Protein 2XHE (pdb70)

Radius of gyration: 30.86 Å; Cα contacts (8 Å, |Δi|>4): 1161; chains: 2; bounding box: 66×80×87 Å

B-factor: mean 104.49, std 41.57, range [26.86, 265.93]

CATH classification: 3.40.50.2060 (+3 more: 3.40.50.1910, 3.90.830.10, 1.25.40.60)

Organism: Monosiga brevicollis (NCBI:txid81824)

InterPro domains:
  IPR001619 Sec1-like protein [PF00995] (25-609)
  IPR001619 Sec1-like protein [PIRSF005715] (5-618)
  IPR001619 Sec1-like protein [PTHR11679] (14-610)
  IPR027482 Sec1-like, domain 2 [G3DSA:3.40.50.1910] (133-609)
  IPR036045 Sec1-like superfamily [SSF56815] (3-615)
  IPR043127 Sec1-like, domain 3a [G3DSA:3.90.830.10] (238-358)
  IPR043154 Sec1-like, domain 1 [G3DSA:3.40.50.2060] (1-127)

Sequence (786 aa):
HMSLKSAVKTVLTNSLRSVADGGDWKVLVVDKPALRMISECARMSEILDLGVTVVEDVSKQRKVLPQFHGVYFIEPTEENLDYVIRDFADRTPTYEAAHLFFLSPVPDALMAKLASAKAVKYVKTLKEINTLFIPKEHRVFTLNEPHGLVQYYGSRSSSYNIDHLVRRLSTLCTTMNVAPIVRYSSTSTPGTERMAMQLQKEIDMSVSQGLINAREGKLKSQFLILDRAVDLKSPLVHELTYQAAAYDLLNIENDIYSYSTVDAGGREQQRQVVLGEDDDIWLQMRHLHISEVFRKVKSSFDEFCVSARRLQGLRDSQQGEGGAGALKQMLKDLPQHREQMQKYSLHLDMSNAINMAFSSTIDSCTKAEQNIVTEEEQDGNKVRDFIGEVASVVVDRRVSTEDKLRCLMLCVLAKNGTSSHELNNLLDNANIATPSRSAIYNLEMLGATVVADRRGRKPKTMKRIERDMPYVLSRWTPIVKDLMEYIATGQLDLESYPAVRDGPSVVQPKESAKPKLFVFINGTVSYNEIRCAYEVSQSSGYEVYIGAHNIATPAEFVELVSLLDKDRLSRLRQMAAENQPEPFMADFFNRVKRIRDNIEDIEQAIEQVAQLHTESLVAVSKEDRDRLNEKLQDTMARISALGNKIRADLKQIEKENKRAQQEGTFEDGTVSTDLRIRQSQHSSLSRKFVKVMTRYNDVQAENKRRYGENVARQCRVVEPSLSDDAIQKVIEHGNEIRDRHKDIQQLERSLLELHEMFTDMSTLVASQGEMIDRIEFSVEQSHNYV

Nearest PDB structures (foldseek):
  2xhe-assembly1_A  TM=1.002E+00  e=0.000E+00  Monosiga brevicollis
  4jeh-assembly1_A  TM=9.143E-01  e=6.757E-56  Rattus norvegicus
  7udb-assembly1_A  TM=9.184E-01  e=8.340E-53  Rattus norvegicus
  6xmd-assembly1_A  TM=7.981E-01  e=2.002E-31  Thermochaetoides thermophila
  6xjl-assembly1_A  TM=8.203E-01  e=1.820E-29  Thermochaetoides thermophila

Foldseek 3Di:
DQFPLVLLVVLVLVLLVVDDDDQAAAEEEEEPLRCQQPVQNDDVVRVVVSRHDYYHYLPPDDQAEAVHEYEYEEALDPVNLVSQLVQQQDDDHRYVAYAEEHQADHDPVSVVVNVVGPNVVRYDHYYYSLARWHRNARFEIANQQLLLLQLCLFPVNVPNCLPVVLSNVLSVCLSVQFQAWEKEFPPDDPVQVVSSLVNNVSNVVCVVVVSHDDDAPLAGFYEYEAACLLFPQQQQAQDFQQQQLLVFLHDQDPQWDWDWADALHDGRPIDIDGQHDVQVLCPVRRGHGLVVLLVVLVVVLVVCLQVVCVVPPDHPPDADPHVSVSLNCCCVVPVVCVPVSVSSVVSNVSSVSSVVSCDVLVVLLLQLSVCLQVQAALVRHGHDPNLVSLVVNLQPPPHDLLSSLSSVQSSLQSVQADAPVRNVVSCVSSVRDPLLCLLRVLVVSSVRRRHRVVPGDPDDDDDQPDDDDDDRSHPDATSVLVVLVCQLQLNDDCSRMNTSDPRCSSDHDCNVDFHEYEYEYENEDHVRSVSSQVVSCVPGTHRYHYYYNRYDHSVSSSVSSSNSHD/DVVVVVVVVVVVVPDDDACVVLVVLLVLLVVLLVVLLVLLVVLLCLLVVCQCPPFPPCNVVSVVVNVVSLVSNVVSLVSSVVSLVVLVVVLVVCAVVQDPPPLAGEPSSLVSQLSSVVSLVSSLVSVVSNLCSLVVSLVCLCVVPLLVVCPPPPDDDCCSVVPSVVVCVSSVVSSVVNVVSVVSNVVSVVVVVCSVCVCVVHPPPSVPPVVSVVRHDDDD

Secondary structure (P-SEA, 3-state):
cccaaaaaaaaaaaaaaaccccccbbbbbbcaaaaaaaaacccaaaaaaacccccccccccccccccbbbbbbccccaaaaaaaaaacccccccccbbbbbbcccccaaaaaaaaaccccccccbbbbcccccccccccbbbcccccccccccccccccccaaaaaaaaaaaaaaabbbbbbbbbccccaaaaaaaaaaaaaaaaaaaacccccccccbbbbbbbbcccccccccccccccaaaaaaacccccccbbbbbbcccccccbbbbbbbccccccccccccccaaaaacaaaaaaaaaaaaaaaaccccccccccaaaaaaaaaaaacccaaaaaaaaaaaaaaaaaaaaaccaaaaaaaaaaaaaaaccccccccccccccccccccccccccaaaaaaaaaaaaaaaccccaaaaaaaaaaaccccccccccccccccccccccccccccccccccccccccccccccccaaaaaaaaaaccccccccbbbcccccccccccccbbbbbbbbbcccccaaaaaaaaaaaaccccbbbbcccccccaaaaaaaaaaccc/caaaaaaaaaacccccccaaaaaaaaaaaaaaaaaaaaaaaaaaaaaaaacccccccaaaaaaaaaaaaaaaaaaaaaaaaaaaaaaaaaaaacccccccccccccaaaaaaaaaaaaaaaaaaaaaaaaaaaaaaaaaaaccccccccccccccccaaaaacccccccaaaaaaaaaaaaaaaaaaaaaaaaaaaacccccccccccaaaaaaaccccc

Solvent-accessible surface area: 36851 Å² total

Structure (mmCIF, N/CA/C/O backbone):
data_2XHE
#
_entry.id   2XHE
#
_cell.length_a   146.200
_cell.length_b   146.200
_cell.length_c   214.861
_cell.angle_alpha   90.00
_cell.angle_beta   90.00
_cell.angle_gamma   120.00
#
_symmetry.space_group_name_H-M   'P 65 2 2'
#
loop_
_entity.id
_entity.type
_entity.pdbx_description
1 polymer UNC18
2 polymer SYNTAXIN1
3 water water
#
loop_
_atom_site.group_PDB
_atom_site.id
_atom_site.type_symbol
_atom_site.label_atom_id
_atom_site.label_alt_id
_atom_site.label_comp_id
_atom_site.label_asym_id
_atom_site.label_entity_id
_atom_site.label_seq_id
_atom_site.pdbx_PDB_ins_code
_atom_site.Cartn_x
_atom_site.Cartn_y
_atom_site.Cartn_z
_atom_site.occupancy
_atom_site.B_iso_or_equiv
_atom_site.auth_seq_id
_atom_site.auth_comp_id
_atom_site.auth_asym_id
_atom_site.auth_atom_id
_atom_site.pdbx_PDB_model_num
ATOM 1 N N . HIS A 1 1 ? -16.300 -47.169 4.756 1.00 117.90 0 HIS A N 1
ATOM 2 C CA . HIS A 1 1 ? -15.918 -48.056 5.850 1.00 125.00 0 HIS A CA 1
ATOM 3 C C . HIS A 1 1 ? -15.663 -47.320 7.163 1.00 126.48 0 HIS A C 1
ATOM 4 O O . HIS A 1 1 ? -15.469 -47.960 8.206 1.00 135.51 0 HIS A O 1
ATOM 11 N N . MET A 1 2 ? -15.648 -45.987 7.111 1.00 108.83 1 MET A N 1
ATOM 12 C CA . MET A 1 2 ? -15.275 -45.157 8.269 1.00 105.53 1 MET A CA 1
ATOM 13 C C . MET A 1 2 ? -13.754 -45.078 8.543 1.00 85.70 1 MET A C 1
ATOM 14 O O . MET A 1 2 ? -13.163 -44.023 8.392 1.00 82.98 1 MET A O 1
ATOM 19 N N . SER A 1 3 ? -13.135 -46.184 8.951 1.00 78.26 2 SER A N 1
ATOM 20 C CA . SER A 1 3 ? -11.694 -46.221 9.180 1.00 78.03 2 SER A CA 1
ATOM 21 C C . SER A 1 3 ? -10.945 -47.019 8.116 1.00 84.88 2 SER A C 1
ATOM 22 O O . SER A 1 3 ? -11.369 -48.120 7.732 1.00 82.94 2 SER A O 1
ATOM 25 N N . LEU A 1 4 ? -9.825 -46.455 7.663 1.00 78.71 3 LEU A N 1
ATOM 26 C CA . LEU A 1 4 ? -8.994 -47.046 6.624 1.00 75.28 3 LEU A CA 1
ATOM 27 C C . LEU A 1 4 ? -8.347 -48.307 7.146 1.00 78.04 3 LEU A C 1
ATOM 28 O O . LEU A 1 4 ? -8.060 -49.223 6.384 1.00 84.43 3 LEU A O 1
ATOM 33 N N . LYS A 1 5 ? -8.112 -48.352 8.451 1.00 79.18 4 LYS A N 1
ATOM 34 C CA . LYS A 1 5 ? -7.608 -49.572 9.067 1.00 73.06 4 LYS A CA 1
ATOM 35 C C . LYS A 1 5 ? -8.684 -50.666 9.050 1.00 79.23 4 LYS A C 1
ATOM 36 O O . LYS A 1 5 ? -8.386 -51.823 8.760 1.00 84.56 4 LYS A O 1
ATOM 42 N N . SER A 1 6 ? -9.931 -50.297 9.340 1.00 77.56 5 SER A N 1
ATOM 43 C CA . SER A 1 6 ? -11.047 -51.240 9.237 1.00 79.77 5 SER A CA 1
ATOM 44 C C . SER A 1 6 ? -11.163 -51.723 7.801 1.00 87.33 5 SER A C 1
ATOM 45 O O . SER A 1 6 ? -11.317 -52.916 7.544 1.00 91.50 5 SER A O 1
ATOM 48 N N . ALA A 1 7 ? -11.084 -50.781 6.868 1.00 82.57 6 ALA A N 1
ATOM 49 C CA . ALA A 1 7 ? -11.251 -51.097 5.463 1.00 82.56 6 ALA A CA 1
ATOM 50 C C . ALA A 1 7 ? -10.197 -52.094 4.992 1.00 88.60 6 ALA A C 1
ATOM 51 O O . ALA A 1 7 ? -10.522 -53.095 4.364 1.00 90.21 6 ALA A O 1
ATOM 53 N N . VAL A 1 8 ? -8.936 -51.823 5.300 1.00 82.39 7 VAL A N 1
ATOM 54 C CA . VAL A 1 8 ? -7.858 -52.717 4.893 1.00 79.25 7 VAL A CA 1
ATOM 55 C C . VAL A 1 8 ? -7.950 -54.084 5.598 1.00 84.52 7 VAL A C 1
ATOM 56 O O . VAL A 1 8 ? -7.699 -55.115 4.975 1.00 80.19 7 VAL A O 1
ATOM 60 N N . LYS A 1 9 ? -8.333 -54.098 6.877 1.00 77.24 8 LYS A N 1
ATOM 61 C CA . LYS A 1 9 ? -8.445 -55.364 7.598 1.00 82.07 8 LYS A CA 1
ATOM 62 C C . LYS A 1 9 ? -9.555 -56.217 6.985 1.00 95.45 8 LYS A C 1
ATOM 63 O O . LYS A 1 9 ? -9.464 -57.450 6.953 1.00 93.57 8 LYS A O 1
ATOM 69 N N . THR A 1 10 ? -10.597 -55.548 6.497 1.00 92.71 9 THR A N 1
ATOM 70 C CA . THR A 1 10 ? -11.732 -56.234 5.893 1.00 91.06 9 THR A CA 1
ATOM 71 C C . THR A 1 10 ? -11.350 -56.994 4.613 1.00 81.19 9 THR A C 1
ATOM 72 O O . THR A 1 10 ? -11.789 -58.120 4.408 1.00 78.81 9 THR A O 1
ATOM 76 N N . VAL A 1 11 ? -10.522 -56.381 3.773 1.00 73.78 10 VAL A N 1
ATOM 77 C CA . VAL A 1 11 ? -10.005 -57.019 2.565 1.00 81.83 10 VAL A CA 1
ATOM 78 C C . VAL A 1 11 ? -9.143 -58.231 2.897 1.00 91.75 10 VAL A C 1
ATOM 79 O O . VAL A 1 11 ? -9.153 -59.239 2.180 1.00 93.78 10 VAL A O 1
ATOM 83 N N . LEU A 1 12 ? -8.369 -58.108 3.970 1.00 85.60 11 LEU A N 1
ATOM 84 C CA . LEU A 1 12 ? -7.527 -59.197 4.438 1.00 79.23 11 LEU A CA 1
ATOM 85 C C . LEU A 1 12 ? -8.389 -60.344 4.968 1.00 82.31 11 LEU A C 1
ATOM 86 O O . LEU A 1 12 ? -8.094 -61.518 4.742 1.00 78.97 11 LEU A O 1
ATOM 91 N N . THR A 1 13 ? -9.448 -59.989 5.685 1.00 79.95 12 THR A N 1
ATOM 92 C CA . THR A 1 13 ? -10.321 -60.978 6.287 1.00 86.79 12 THR A CA 1
ATOM 93 C C . THR A 1 13 ? -11.147 -61.660 5.210 1.00 95.71 12 THR A C 1
ATOM 94 O O . THR A 1 13 ? -11.196 -62.889 5.138 1.00 96.01 12 THR A O 1
ATOM 98 N N . ASN A 1 14 ? -11.787 -60.851 4.373 1.00 96.70 13 ASN A N 1
ATOM 99 C CA . ASN A 1 14 ? -12.569 -61.362 3.259 1.00 91.21 13 ASN A CA 1
ATOM 100 C C . ASN A 1 14 ? -11.741 -62.225 2.324 1.00 87.66 13 ASN A C 1
ATOM 101 O O . ASN A 1 14 ? -12.258 -63.109 1.662 1.00 106.29 13 ASN A O 1
ATOM 106 N N . SER A 1 15 ? -10.450 -61.967 2.257 1.00 86.44 14 SER A N 1
ATOM 107 C CA . SER A 1 15 ? -9.604 -62.746 1.376 1.00 92.58 14 SER A CA 1
ATOM 108 C C . SER A 1 15 ? -9.184 -64.041 2.057 1.00 95.55 14 SER A C 1
ATOM 109 O O . SER A 1 15 ? -9.160 -65.098 1.432 1.00 99.55 14 SER A O 1
ATOM 112 N N . LEU A 1 16 ? -8.869 -63.955 3.344 1.00 100.16 15 LEU A N 1
ATOM 113 C CA . LEU A 1 16 ? -8.431 -65.122 4.095 1.00 93.95 15 LEU A CA 1
ATOM 114 C C . LEU A 1 16 ? -9.569 -66.139 4.175 1.00 93.84 15 LEU A C 1
ATOM 115 O O . LEU A 1 16 ? -9.352 -67.342 4.067 1.00 100.34 15 LEU A O 1
ATOM 120 N N . ARG A 1 17 ? -10.788 -65.640 4.328 1.00 98.71 16 ARG A N 1
ATOM 121 C CA . ARG A 1 17 ? -11.965 -66.491 4.443 1.00 103.61 16 ARG A CA 1
ATOM 122 C C . ARG A 1 17 ? -12.518 -66.946 3.088 1.00 108.89 16 ARG A C 1
ATOM 123 O O . ARG A 1 17 ? -13.593 -67.534 3.006 1.00 116.83 16 ARG A O 1
ATOM 131 N N . SER A 1 18 ? -11.759 -66.689 2.032 1.00 112.04 17 SER A N 1
ATOM 132 C CA . SER A 1 18 ? -12.115 -67.139 0.692 1.00 116.33 17 SER A CA 1
ATOM 133 C C . SER A 1 18 ? -11.166 -68.238 0.278 1.00 111.91 17 SER A C 1
ATOM 134 O O . SER A 1 18 ? -11.349 -68.902 -0.740 1.00 110.16 17 SER A O 1
ATOM 137 N N . VAL A 1 19 ? -10.121 -68.409 1.065 1.00 109.15 18 VAL A N 1
ATOM 138 C CA . VAL A 1 19 ? -9.149 -69.433 0.764 1.00 104.00 18 VAL A CA 1
ATOM 139 C C . VAL A 1 19 ? -9.818 -70.785 0.982 1.00 98.78 18 VAL A C 1
ATOM 140 O O . VAL A 1 19 ? -10.306 -71.100 2.072 1.00 94.81 18 VAL A O 1
ATOM 144 N N . ALA A 1 20 ? -9.901 -71.558 -0.090 1.00 100.22 19 ALA A N 1
ATOM 145 C CA . ALA A 1 20 ? -10.545 -72.861 -0.021 1.00 95.48 19 ALA A CA 1
ATOM 146 C C . ALA A 1 20 ? -9.478 -73.904 0.235 1.00 96.13 19 ALA A C 1
ATOM 147 O O . ALA A 1 20 ? -8.911 -74.480 -0.687 1.00 94.87 19 ALA A O 1
ATOM 149 N N . ASP A 1 21 ? -9.191 -74.117 1.507 1.00 105.14 20 ASP A N 1
ATOM 150 C CA . ASP A 1 21 ? -8.242 -75.134 1.912 1.00 107.96 20 ASP A CA 1
ATOM 151 C C . ASP A 1 21 ? -8.969 -76.260 2.649 1.00 101.36 20 ASP A C 1
ATOM 152 O O . ASP A 1 21 ? -10.201 -76.258 2.736 1.00 88.83 20 ASP A O 1
ATOM 157 N N . GLY A 1 22 ? -8.187 -77.228 3.129 1.00 104.09 21 GLY A N 1
ATOM 158 C CA . GLY A 1 22 ? -8.606 -78.136 4.176 1.00 104.45 21 GLY A CA 1
ATOM 159 C C . GLY A 1 22 ? -8.268 -77.407 5.459 1.00 118.67 21 GLY A C 1
ATOM 160 O O . GLY A 1 22 ? -7.215 -76.750 5.537 1.00 122.42 21 GLY A O 1
ATOM 161 N N . GLY A 1 23 ? -9.142 -77.525 6.458 1.00 107.76 22 GLY A N 1
ATOM 162 C CA . GLY A 1 23 ? -9.169 -76.590 7.578 1.00 101.77 22 GLY A CA 1
ATOM 163 C C . GLY A 1 23 ? -8.007 -76.506 8.560 1.00 90.75 22 GLY A C 1
ATOM 164 O O . GLY A 1 23 ? -8.231 -76.309 9.755 1.00 87.72 22 GLY A O 1
ATOM 165 N N . ASP A 1 24 ? -6.776 -76.641 8.071 1.00 79.95 23 ASP A N 1
ATOM 166 C CA . ASP A 1 24 ? -5.605 -76.557 8.932 1.00 91.04 23 ASP A CA 1
ATOM 167 C C . ASP A 1 24 ? -5.148 -75.088 8.999 1.00 98.64 23 ASP A C 1
ATOM 168 O O . ASP A 1 24 ? -5.732 -74.217 8.349 1.00 98.59 23 ASP A O 1
ATOM 173 N N . TRP A 1 25 ? -4.121 -74.812 9.794 1.00 96.82 24 TRP A N 1
ATOM 174 C CA . TRP A 1 25 ? -3.559 -73.468 9.852 1.00 84.07 24 TRP A CA 1
ATOM 175 C C . TRP A 1 25 ? -3.095 -73.023 8.470 1.00 80.21 24 TRP A C 1
ATOM 176 O O . TRP A 1 25 ? -2.802 -73.867 7.619 1.00 79.97 24 TRP A O 1
ATOM 187 N N . LYS A 1 26 ? -3.044 -71.705 8.250 1.00 75.43 25 LYS A N 1
ATOM 188 C CA . LYS A 1 26 ? -2.514 -71.138 7.006 1.00 68.86 25 LYS A CA 1
ATOM 189 C C . LYS A 1 26 ? -1.168 -70.437 7.260 1.00 76.94 25 LYS A C 1
ATOM 190 O O . LYS A 1 26 ? -0.876 -69.989 8.383 1.00 73.75 25 LYS A O 1
ATOM 196 N N . VAL A 1 27 ? -0.342 -70.373 6.219 1.00 68.58 26 VAL A N 1
ATOM 197 C CA . VAL A 1 27 ? 0.894 -69.601 6.260 1.00 68.28 26 VAL A CA 1
ATOM 198 C C . VAL A 1 27 ? 0.746 -68.362 5.389 1.00 80.44 26 VAL A C 1
ATOM 199 O O . VAL A 1 27 ? 0.493 -68.457 4.186 1.00 79.62 26 VAL A O 1
ATOM 203 N N . LEU A 1 28 ? 0.889 -67.195 6.009 1.00 81.36 27 LEU A N 1
ATOM 204 C CA . LEU A 1 28 ? 0.733 -65.940 5.298 1.00 75.52 27 LEU A CA 1
ATOM 205 C C . LEU A 1 28 ? 2.088 -65.483 4.760 1.00 75.72 27 LEU A C 1
ATOM 206 O O . LEU A 1 28 ? 2.905 -64.946 5.497 1.00 71.92 27 LEU A O 1
ATOM 211 N N . VAL A 1 29 ? 2.328 -65.730 3.478 1.00 81.27 28 VAL A N 1
ATOM 212 C CA . VAL A 1 29 ? 3.554 -65.282 2.823 1.00 90.47 28 VAL A CA 1
ATOM 213 C C . VAL A 1 29 ? 3.386 -63.873 2.264 1.00 84.69 28 VAL A C 1
ATOM 214 O O . VAL A 1 29 ? 2.476 -63.598 1.482 1.00 82.08 28 VAL A O 1
ATOM 218 N N . VAL A 1 30 ? 4.277 -62.976 2.655 1.00 84.99 29 VAL A N 1
ATOM 219 C CA . VAL A 1 30 ? 3.991 -61.562 2.483 1.00 80.33 29 VAL A CA 1
ATOM 220 C C . VAL A 1 30 ? 5.173 -60.778 1.911 1.00 81.42 29 VAL A C 1
ATOM 221 O O . VAL A 1 30 ? 6.328 -61.155 2.111 1.00 77.74 29 VAL A O 1
ATOM 225 N N . ASP A 1 31 ? 4.853 -59.712 1.172 1.00 93.85 30 ASP A N 1
ATOM 226 C CA . ASP A 1 31 ? 5.810 -58.776 0.554 1.00 91.54 30 ASP A CA 1
ATOM 227 C C . ASP A 1 31 ? 6.289 -57.711 1.542 1.00 97.09 30 ASP A C 1
ATOM 228 O O . ASP A 1 31 ? 5.778 -57.621 2.656 1.00 104.83 30 ASP A O 1
ATOM 233 N N . LYS A 1 32 ? 7.250 -56.884 1.137 1.00 98.78 31 LYS A N 1
ATOM 234 C CA . LYS A 1 32 ? 7.610 -55.723 1.958 1.00 99.34 31 LYS A CA 1
ATOM 235 C C . LYS A 1 32 ? 6.475 -54.696 1.980 1.00 90.07 31 LYS A C 1
ATOM 236 O O . LYS A 1 32 ? 6.085 -54.224 3.044 1.00 87.14 31 LYS A O 1
ATOM 242 N N . PRO A 1 33 ? 5.932 -54.354 0.804 1.00 82.77 32 PRO A N 1
ATOM 243 C CA . PRO A 1 33 ? 4.751 -53.484 0.767 1.00 72.54 32 PRO A CA 1
ATOM 244 C C . PRO A 1 33 ? 3.551 -54.126 1.438 1.00 79.79 32 PRO A C 1
ATOM 245 O O . PRO A 1 33 ? 2.738 -53.422 2.042 1.00 87.04 32 PRO A O 1
ATOM 249 N N . ALA A 1 34 ? 3.420 -55.444 1.324 1.00 82.62 33 ALA A N 1
ATOM 250 C CA . ALA A 1 34 ? 2.284 -56.116 1.946 1.00 80.69 33 ALA A CA 1
ATOM 251 C C . ALA A 1 34 ? 2.481 -56.157 3.452 1.00 80.95 33 ALA A C 1
ATOM 252 O O . ALA A 1 34 ? 1.562 -55.879 4.213 1.00 83.96 33 ALA A O 1
ATOM 254 N N . LEU A 1 35 ? 3.695 -56.485 3.872 1.00 82.90 34 LEU A N 1
ATOM 255 C CA . LEU A 1 35 ? 4.045 -56.496 5.285 1.00 81.91 34 LEU A CA 1
ATOM 256 C C . LEU A 1 35 ? 3.635 -55.203 5.971 1.00 84.46 34 LEU A C 1
ATOM 257 O O . LEU A 1 35 ? 3.050 -55.221 7.062 1.00 79.53 34 LEU A O 1
ATOM 262 N N . ARG A 1 36 ? 3.968 -54.081 5.335 1.00 82.52 35 ARG A N 1
ATOM 263 C CA . ARG A 1 36 ? 3.765 -52.768 5.937 1.00 78.55 35 ARG A CA 1
ATOM 264 C C . ARG A 1 36 ? 2.288 -52.477 6.094 1.00 76.23 35 ARG A C 1
ATOM 265 O O . ARG A 1 36 ? 1.837 -52.064 7.162 1.00 76.32 35 ARG A O 1
ATOM 273 N N . MET A 1 37 ? 1.546 -52.708 5.016 1.00 72.08 36 MET A N 1
ATOM 274 C CA . MET A 1 37 ? 0.101 -52.519 4.986 1.00 67.77 36 MET A CA 1
ATOM 275 C C . MET A 1 37 ? -0.648 -53.421 6.006 1.00 71.93 36 MET A C 1
ATOM 276 O O . MET A 1 37 ? -1.485 -52.955 6.785 1.00 70.90 36 MET A O 1
ATOM 281 N N . ILE A 1 38 ? -0.317 -54.704 6.029 1.00 67.43 37 ILE A N 1
ATOM 282 C CA . ILE A 1 38 ? -0.984 -55.619 6.930 1.00 58.77 37 ILE A CA 1
ATOM 283 C C . ILE A 1 38 ? -0.600 -55.354 8.379 1.00 70.36 37 ILE A C 1
ATOM 284 O O . ILE A 1 38 ? -1.431 -55.463 9.276 1.00 71.84 37 ILE A O 1
ATOM 289 N N . SER A 1 39 ? 0.655 -54.977 8.601 1.00 82.45 38 SER A N 1
ATOM 290 C CA . SER A 1 39 ? 1.162 -54.766 9.955 1.00 78.70 38 SER A CA 1
ATOM 291 C C . SER A 1 39 ? 0.463 -53.598 10.637 1.00 78.45 38 SER A C 1
ATOM 292 O O . SER A 1 39 ? 0.378 -53.532 11.861 1.00 78.28 38 SER A O 1
ATOM 295 N N . GLU A 1 40 ? -0.052 -52.687 9.824 1.00 83.15 39 GLU A N 1
ATOM 296 C CA . GLU A 1 40 ? -0.629 -51.452 10.319 1.00 79.49 39 GLU A CA 1
ATOM 297 C C . GLU A 1 40 ? -2.132 -51.595 10.545 1.00 79.06 39 GLU A C 1
ATOM 298 O O . GLU A 1 40 ? -2.767 -50.723 11.136 1.00 76.24 39 GLU A O 1
ATOM 304 N N . CYS A 1 41 ? -2.708 -52.702 10.085 1.00 86.13 40 CYS A N 1
ATOM 305 C CA . CYS A 1 41 ? -4.152 -52.895 10.236 1.00 81.50 40 CYS A CA 1
ATOM 306 C C . CYS A 1 41 ? -4.528 -54.061 11.159 1.00 78.70 40 CYS A C 1
ATOM 307 O O . CYS A 1 41 ? -5.694 -54.196 11.551 1.00 86.07 40 CYS A O 1
ATOM 310 N N . ALA A 1 42 ? -3.538 -54.874 11.529 1.00 67.04 41 ALA A N 1
ATOM 311 C CA . ALA A 1 42 ? -3.784 -56.074 12.328 1.00 64.38 41 ALA A CA 1
ATOM 312 C C . ALA A 1 42 ? -2.616 -56.447 13.238 1.00 61.26 41 ALA A C 1
ATOM 313 O O . ALA A 1 42 ? -1.475 -56.478 12.794 1.00 63.26 41 ALA A O 1
ATOM 315 N N . ARG A 1 43 ? -2.905 -56.763 14.499 1.00 61.74 42 ARG A N 1
ATOM 316 C CA . ARG A 1 43 ? -1.885 -57.291 15.406 1.00 65.06 42 ARG A CA 1
ATOM 317 C C . ARG A 1 43 ? -1.618 -58.763 15.068 1.00 73.27 42 ARG A C 1
ATOM 318 O O . ARG A 1 43 ? -2.319 -59.338 14.237 1.00 92.58 42 ARG A O 1
ATOM 326 N N . MET A 1 44 ? -0.612 -59.376 15.695 1.00 66.20 43 MET A N 1
ATOM 327 C CA . MET A 1 44 ? -0.364 -60.816 15.508 1.00 70.28 43 MET A CA 1
ATOM 328 C C . MET A 1 44 ? -1.497 -61.675 16.086 1.00 66.11 43 MET A C 1
ATOM 329 O O . MET A 1 44 ? -1.890 -62.678 15.508 1.00 69.04 43 MET A O 1
ATOM 334 N N . SER A 1 45 ? -1.997 -61.264 17.240 1.00 65.77 44 SER A N 1
ATOM 335 C CA . SER A 1 45 ? -3.089 -61.932 17.913 1.00 63.10 44 SER A CA 1
ATOM 336 C C . SER A 1 45 ? -4.337 -61.985 17.021 1.00 73.83 44 SER A C 1
ATOM 337 O O . SER A 1 45 ? -5.095 -62.946 17.077 1.00 72.49 44 SER A O 1
ATOM 340 N N . GLU A 1 46 ? -4.550 -60.954 16.205 1.00 78.52 45 GLU A N 1
ATOM 341 C CA . GLU A 1 46 ? -5.722 -60.897 15.328 1.00 83.55 45 GLU A CA 1
ATOM 342 C C . GLU A 1 46 ? -5.507 -61.737 14.079 1.00 84.32 45 GLU A C 1
ATOM 343 O O . GLU A 1 46 ? -6.453 -62.075 13.381 1.00 85.10 45 GLU A O 1
ATOM 349 N N . ILE A 1 47 ? -4.248 -62.052 13.801 1.00 86.94 46 ILE A N 1
ATOM 350 C CA . ILE A 1 47 ? -3.876 -62.836 12.634 1.00 86.29 46 ILE A CA 1
ATOM 351 C C . ILE A 1 47 ? -3.959 -64.318 13.007 1.00 82.12 46 ILE A C 1
ATOM 352 O O . ILE A 1 47 ? -4.340 -65.171 12.196 1.00 77.65 46 ILE A O 1
ATOM 357 N N . LEU A 1 48 ? -3.608 -64.606 14.256 1.00 83.02 47 LEU A N 1
ATOM 358 C CA . LEU A 1 48 ? -3.608 -65.962 14.774 1.00 78.64 47 LEU A CA 1
ATOM 359 C C . LEU A 1 48 ? -5.009 -66.517 14.728 1.00 82.51 47 LEU A C 1
ATOM 360 O O . LEU A 1 48 ? -5.246 -67.592 14.189 1.00 93.68 47 LEU A O 1
ATOM 365 N N . ASP A 1 49 ? -5.959 -65.792 15.299 1.00 80.28 48 ASP A N 1
ATOM 366 C CA . ASP A 1 49 ? -7.306 -66.325 15.301 1.00 100.79 48 ASP A CA 1
ATOM 367 C C . ASP A 1 49 ? -8.076 -65.886 14.057 1.00 98.42 48 ASP A C 1
ATOM 368 O O . ASP A 1 49 ? -9.272 -65.608 14.079 1.00 101.57 48 ASP A O 1
ATOM 373 N N . LEU A 1 50 ? -7.342 -65.843 12.958 1.00 100.31 49 LEU A N 1
ATOM 374 C CA . LEU A 1 50 ? -7.916 -65.695 11.637 1.00 92.94 49 LEU A CA 1
ATOM 375 C C . LEU A 1 50 ? -7.411 -66.912 10.886 1.00 85.98 49 LEU A C 1
ATOM 376 O O . LEU A 1 50 ? -7.533 -67.016 9.665 1.00 88.49 49 LEU A O 1
ATOM 381 N N . GLY A 1 51 ? -6.816 -67.824 11.647 1.00 73.27 50 GLY A N 1
ATOM 382 C CA . GLY A 1 51 ? -6.300 -69.062 11.107 1.00 55.85 50 GLY A CA 1
ATOM 383 C C . GLY A 1 51 ? -4.946 -69.085 10.423 1.00 82.55 50 GLY A C 1
ATOM 384 O O . GLY A 1 51 ? -4.615 -70.114 9.817 1.00 76.60 50 GLY A O 1
ATOM 385 N N . VAL A 1 52 ? -4.176 -67.987 10.479 1.00 72.50 51 VAL A N 1
ATOM 386 C CA . VAL A 1 52 ? -2.764 -68.062 10.082 1.00 76.71 51 VAL A CA 1
ATOM 387 C C . VAL A 1 52 ? -1.892 -68.212 11.321 1.00 83.17 51 VAL A C 1
ATOM 388 O O . VAL A 1 52 ? -2.120 -67.547 12.335 1.00 72.33 51 VAL A O 1
ATOM 392 N N . THR A 1 53 ? -0.903 -69.099 11.228 1.00 90.43 52 THR A N 1
ATOM 393 C CA . THR A 1 53 ? -0.032 -69.429 12.355 1.00 83.01 52 THR A CA 1
ATOM 394 C C . THR A 1 53 ? 1.351 -68.770 12.273 1.00 71.58 52 THR A C 1
ATOM 395 O O . THR A 1 53 ? 1.997 -68.576 13.292 1.00 80.53 52 THR A O 1
ATOM 399 N N . VAL A 1 54 ? 1.809 -68.454 11.065 1.00 67.56 53 VAL A N 1
ATOM 400 C CA . VAL A 1 54 ? 3.028 -67.674 10.882 1.00 81.18 53 VAL A CA 1
ATOM 401 C C . VAL A 1 54 ? 2.833 -66.664 9.782 1.00 91.56 53 VAL A C 1
ATOM 402 O O . VAL A 1 54 ? 1.994 -66.859 8.886 1.00 91.77 53 VAL A O 1
ATOM 406 N N . VAL A 1 55 ? 3.639 -65.602 9.850 1.00 79.18 54 VAL A N 1
ATOM 407 C CA . VAL A 1 55 ? 3.820 -64.696 8.733 1.00 73.59 54 VAL A CA 1
ATOM 408 C C . VAL A 1 55 ? 5.283 -64.790 8.279 1.00 80.18 54 VAL A C 1
ATOM 409 O O . VAL A 1 55 ? 6.204 -64.809 9.100 1.00 76.41 54 VAL A O 1
ATOM 413 N N . GLU A 1 56 ? 5.492 -64.875 6.969 1.00 84.75 55 GLU A N 1
ATOM 414 C CA . GLU A 1 56 ? 6.822 -65.104 6.417 1.00 81.90 55 GLU A CA 1
ATOM 415 C C . GLU A 1 56 ? 7.126 -64.062 5.359 1.00 86.90 55 GLU A C 1
ATOM 416 O O . GLU A 1 56 ? 6.203 -63.487 4.772 1.00 84.07 55 GLU A O 1
ATOM 422 N N . ASP A 1 57 ? 8.416 -63.815 5.120 1.00 89.25 56 ASP A N 1
ATOM 423 C CA . ASP A 1 57 ? 8.836 -62.917 4.044 1.00 88.57 56 ASP A CA 1
ATOM 424 C C . ASP A 1 57 ? 9.060 -63.707 2.767 1.00 88.97 56 ASP A C 1
ATOM 425 O O . ASP A 1 57 ? 9.869 -64.631 2.740 1.00 94.49 56 ASP A O 1
ATOM 430 N N . VAL A 1 58 ? 8.340 -63.336 1.712 1.00 91.44 57 VAL A N 1
ATOM 431 C CA . VAL A 1 58 ? 8.415 -64.031 0.430 1.00 94.78 57 VAL A CA 1
ATOM 432 C C . VAL A 1 58 ? 9.849 -64.362 0.015 1.00 102.09 57 VAL A C 1
ATOM 433 O O . VAL A 1 58 ? 10.096 -65.373 -0.647 1.00 117.30 57 VAL A O 1
ATOM 437 N N . SER A 1 59 ? 10.789 -63.510 0.405 1.00 98.80 58 SER A N 1
ATOM 438 C CA . SER A 1 59 ? 12.205 -63.807 0.245 1.00 106.69 58 SER A CA 1
ATOM 439 C C . SER A 1 59 ? 12.705 -64.716 1.382 1.00 125.65 58 SER A C 1
ATOM 440 O O . SER A 1 59 ? 12.246 -64.603 2.521 1.00 124.58 58 SER A O 1
ATOM 443 N N . LYS A 1 60 ? 13.634 -65.617 1.058 1.00 137.84 59 LYS A N 1
ATOM 444 C CA . LYS A 1 60 ? 14.224 -66.560 2.022 1.00 136.79 59 LYS A CA 1
ATOM 445 C C . LYS A 1 60 ? 13.503 -67.905 2.043 1.00 127.72 59 LYS A C 1
ATOM 446 O O . LYS A 1 60 ? 14.070 -68.946 1.712 1.00 117.44 59 LYS A O 1
ATOM 452 N N . GLN A 1 61 ? 12.245 -67.862 2.457 1.00 136.73 60 GLN A N 1
ATOM 453 C CA . GLN A 1 61 ? 11.418 -69.052 2.602 1.00 146.74 60 GLN A CA 1
ATOM 454 C C . GLN A 1 61 ? 12.171 -70.298 3.015 1.00 154.98 60 GLN A C 1
ATOM 455 O O . GLN A 1 61 ? 12.307 -71.231 2.222 1.00 167.90 60 GLN A O 1
ATOM 461 N N . ARG A 1 62 ? 12.658 -70.328 4.248 1.00 149.19 61 ARG A N 1
ATOM 462 C CA . ARG A 1 62 ? 13.084 -71.601 4.806 1.00 149.36 61 ARG A CA 1
ATOM 463 C C . ARG A 1 62 ? 11.854 -72.292 5.417 1.00 140.13 61 ARG A C 1
ATOM 464 O O . ARG A 1 62 ? 10.724 -71.808 5.278 1.00 128.29 61 ARG A O 1
ATOM 472 N N . LYS A 1 63 ? 12.088 -73.424 6.073 1.00 136.78 62 LYS A N 1
ATOM 473 C CA . LYS A 1 63 ? 11.039 -74.253 6.669 1.00 119.08 62 LYS A CA 1
ATOM 474 C C . LYS A 1 63 ? 9.886 -74.561 5.723 1.00 113.44 62 LYS A C 1
ATOM 475 O O . LYS A 1 63 ? 8.974 -73.756 5.526 1.00 110.60 62 LYS A O 1
ATOM 481 N N . VAL A 1 64 ? 9.951 -75.751 5.144 1.00 104.89 63 VAL A N 1
ATOM 482 C CA . VAL A 1 64 ? 8.902 -76.252 4.280 1.00 108.66 63 VAL A CA 1
ATOM 483 C C . VAL A 1 64 ? 7.746 -76.850 5.103 1.00 117.99 63 VAL A C 1
ATOM 484 O O . VAL A 1 64 ? 7.962 -77.658 6.011 1.00 120.41 63 VAL A O 1
ATOM 488 N N . LEU A 1 65 ? 6.522 -76.433 4.785 1.00 112.98 64 LEU A N 1
ATOM 489 C CA . LEU A 1 65 ? 5.348 -76.803 5.571 1.00 110.94 64 LEU A CA 1
ATOM 490 C C . LEU A 1 65 ? 4.199 -77.314 4.695 1.00 112.49 64 LEU A C 1
ATOM 491 O O . LEU A 1 65 ? 3.232 -76.590 4.454 1.00 112.78 64 LEU A O 1
ATOM 496 N N . PRO A 1 66 ? 4.285 -78.571 4.231 1.00 114.43 65 PRO A N 1
ATOM 497 C CA . PRO A 1 66 ? 3.296 -79.055 3.261 1.00 116.48 65 PRO A CA 1
ATOM 498 C C . PRO A 1 66 ? 1.928 -79.355 3.884 1.00 116.38 65 PRO A C 1
ATOM 499 O O . PRO A 1 66 ? 0.969 -79.566 3.148 1.00 120.88 65 PRO A O 1
ATOM 503 N N . GLN A 1 67 ? 1.843 -79.356 5.212 1.00 109.90 66 GLN A N 1
ATOM 504 C CA . GLN A 1 67 ? 0.589 -79.597 5.922 1.00 105.55 66 GLN A CA 1
ATOM 505 C C . GLN A 1 67 ? -0.347 -78.390 5.846 1.00 99.62 66 GLN A C 1
ATOM 506 O O . GLN A 1 67 ? -1.563 -78.520 6.020 1.00 100.21 66 GLN A O 1
ATOM 512 N N . PHE A 1 68 ? 0.239 -77.223 5.583 1.00 96.74 67 PHE A N 1
ATOM 513 C CA . PHE A 1 68 ? -0.472 -75.945 5.596 1.00 100.52 67 PHE A CA 1
ATOM 514 C C . PHE A 1 68 ? -0.570 -75.328 4.210 1.00 98.88 67 PHE A C 1
ATOM 515 O O . PHE A 1 68 ? 0.380 -75.391 3.429 1.00 98.52 67 PHE A O 1
ATOM 523 N N . HIS A 1 69 ? -1.693 -74.678 3.923 1.00 93.33 68 HIS A N 1
ATOM 524 C CA . HIS A 1 69 ? -1.798 -73.870 2.707 1.00 94.28 68 HIS A CA 1
ATOM 525 C C . HIS A 1 69 ? -1.082 -72.511 2.817 1.00 91.51 68 HIS A C 1
ATOM 526 O O . HIS A 1 69 ? -1.291 -71.746 3.772 1.00 89.59 68 HIS A O 1
ATOM 533 N N . GLY A 1 70 ? -0.262 -72.195 1.823 1.00 90.95 69 GLY A N 1
ATOM 534 C CA . GLY A 1 70 ? 0.366 -70.889 1.769 1.00 86.15 69 GLY A CA 1
ATOM 535 C C . GLY A 1 70 ? -0.545 -69.852 1.140 1.00 84.10 69 GLY A C 1
ATOM 536 O O . GLY A 1 70 ? -1.131 -70.093 0.086 1.00 87.34 69 GLY A O 1
ATOM 537 N N . VAL A 1 71 ? -0.683 -68.703 1.794 1.00 78.52 70 VAL A N 1
ATOM 538 C CA . VAL A 1 71 ? -1.398 -67.579 1.198 1.00 86.67 70 VAL A CA 1
ATOM 539 C C . VAL A 1 71 ? -0.440 -66.408 0.965 1.00 88.04 70 VAL A C 1
ATOM 540 O O . VAL A 1 71 ? 0.224 -65.934 1.890 1.00 83.58 70 VAL A O 1
ATOM 544 N N . TYR A 1 72 ? -0.371 -65.943 -0.275 1.00 89.88 71 TYR A N 1
ATOM 545 C CA . TYR A 1 72 ? 0.550 -64.870 -0.614 1.00 90.99 71 TYR A CA 1
ATOM 546 C C . TYR A 1 72 ? -0.163 -63.546 -0.811 1.00 94.23 71 TYR A C 1
ATOM 547 O O . TYR A 1 72 ? -1.106 -63.448 -1.600 1.00 100.31 71 TYR A O 1
ATOM 556 N N . PHE A 1 73 ? 0.276 -62.539 -0.065 1.00 87.22 72 PHE A N 1
ATOM 557 C CA . PHE A 1 73 ? -0.052 -61.157 -0.377 1.00 94.05 72 PHE A CA 1
ATOM 558 C C . PHE A 1 73 ? 1.222 -60.527 -0.932 1.00 98.59 72 PHE A C 1
ATOM 559 O O . PHE A 1 73 ? 2.259 -60.471 -0.265 1.00 101.32 72 PHE A O 1
ATOM 567 N N . ILE A 1 74 ? 1.147 -60.065 -2.168 1.00 88.31 73 ILE A N 1
ATOM 568 C CA . ILE A 1 74 ? 2.362 -59.917 -2.927 1.00 83.04 73 ILE A CA 1
ATOM 569 C C . ILE A 1 74 ? 2.144 -59.053 -4.184 1.00 92.75 73 ILE A C 1
ATOM 570 O O . ILE A 1 74 ? 1.019 -58.907 -4.664 1.00 94.23 73 ILE A O 1
ATOM 575 N N . GLU A 1 75 ? 3.217 -58.449 -4.686 1.00 96.38 74 GLU A N 1
ATOM 576 C CA . GLU A 1 75 ? 3.117 -57.532 -5.816 1.00 105.54 74 GLU A CA 1
ATOM 577 C C . GLU A 1 75 ? 3.357 -58.259 -7.133 1.00 108.86 74 GLU A C 1
ATOM 578 O O . GLU A 1 75 ? 4.146 -59.200 -7.183 1.00 111.57 74 GLU A O 1
ATOM 584 N N . PRO A 1 76 ? 2.672 -57.820 -8.203 1.00 109.09 75 PRO A N 1
ATOM 585 C CA . PRO A 1 76 ? 2.816 -58.376 -9.557 1.00 107.64 75 PRO A CA 1
ATOM 586 C C . PRO A 1 76 ? 4.196 -58.105 -10.138 1.00 110.99 75 PRO A C 1
ATOM 587 O O . PRO A 1 76 ? 4.287 -57.456 -11.178 1.00 123.57 75 PRO A O 1
ATOM 591 N N . THR A 1 77 ? 5.247 -58.599 -9.491 1.00 101.13 76 THR A N 1
ATOM 592 C CA . THR A 1 77 ? 6.612 -58.280 -9.898 1.00 98.82 76 THR A CA 1
ATOM 593 C C . THR A 1 77 ? 7.461 -59.525 -10.128 1.00 103.08 76 THR A C 1
ATOM 594 O O . THR A 1 77 ? 7.409 -60.466 -9.345 1.00 115.89 76 THR A O 1
ATOM 598 N N . GLU A 1 78 ? 8.257 -59.521 -11.192 1.00 106.00 77 GLU A N 1
ATOM 599 C CA . GLU A 1 78 ? 9.106 -60.668 -11.498 1.00 110.33 77 GLU A CA 1
ATOM 600 C C . GLU A 1 78 ? 9.812 -61.231 -10.262 1.00 105.44 77 GLU A C 1
ATOM 601 O O . GLU A 1 78 ? 9.682 -62.410 -9.969 1.00 113.09 77 GLU A O 1
ATOM 607 N N . GLU A 1 79 ? 10.542 -60.398 -9.529 1.00 106.76 78 GLU A N 1
ATOM 608 C CA . GLU A 1 79 ? 11.256 -60.875 -8.345 1.00 111.42 78 GLU A CA 1
ATOM 609 C C . GLU A 1 79 ? 10.387 -61.791 -7.470 1.00 113.94 78 GLU A C 1
ATOM 610 O O . GLU A 1 79 ? 10.861 -62.820 -6.982 1.00 112.31 78 GLU A O 1
ATOM 616 N N . ASN A 1 80 ? 9.118 -61.421 -7.283 1.00 114.01 79 ASN A N 1
ATOM 617 C CA . ASN A 1 80 ? 8.177 -62.219 -6.484 1.00 106.30 79 ASN A CA 1
ATOM 618 C C . ASN A 1 80 ? 7.795 -63.555 -7.126 1.00 112.60 79 ASN A C 1
ATOM 619 O O . ASN A 1 80 ? 7.873 -64.604 -6.480 1.00 116.81 79 ASN A O 1
ATOM 624 N N . LEU A 1 81 ? 7.369 -63.519 -8.388 1.00 110.02 80 LEU A N 1
ATOM 625 C CA . LEU A 1 81 ? 6.983 -64.749 -9.080 1.00 110.19 80 LEU A CA 1
ATOM 626 C C . LEU A 1 81 ? 8.108 -65.763 -9.063 1.00 114.18 80 LEU A C 1
ATOM 627 O O . LEU A 1 81 ? 7.863 -66.966 -9.030 1.00 120.07 80 LEU A O 1
ATOM 632 N N . ASP A 1 82 ? 9.343 -65.278 -9.091 1.00 115.32 81 ASP A N 1
ATOM 633 C CA . ASP A 1 82 ? 10.491 -66.170 -9.035 1.00 125.85 81 ASP A CA 1
ATOM 634 C C . ASP A 1 82 ? 10.551 -66.869 -7.679 1.00 122.05 81 ASP A C 1
ATOM 635 O O . ASP A 1 82 ? 10.916 -68.041 -7.600 1.00 125.86 81 ASP A O 1
ATOM 640 N N . TYR A 1 83 ? 10.174 -66.157 -6.620 1.00 115.19 82 TYR A N 1
ATOM 641 C CA . TYR A 1 83 ? 10.114 -66.752 -5.283 1.00 115.07 82 TYR A CA 1
ATOM 642 C C . TYR A 1 83 ? 8.999 -67.793 -5.189 1.00 118.66 82 TYR A C 1
ATOM 643 O O . TYR A 1 83 ? 9.131 -68.800 -4.489 1.00 114.76 82 TYR A O 1
ATOM 652 N N . VAL A 1 84 ? 7.901 -67.539 -5.893 1.00 117.54 83 VAL A N 1
ATOM 653 C CA . VAL A 1 84 ? 6.780 -68.469 -5.924 1.00 105.94 83 VAL A CA 1
ATOM 654 C C . VAL A 1 84 ? 7.100 -69.717 -6.744 1.00 115.78 83 VAL A C 1
ATOM 655 O O . VAL A 1 84 ? 7.027 -70.830 -6.221 1.00 127.45 83 VAL A O 1
ATOM 659 N N . ILE A 1 85 ? 7.455 -69.552 -8.017 1.00 112.68 84 ILE A N 1
ATOM 660 C CA . ILE A 1 85 ? 7.778 -70.720 -8.836 1.00 116.43 84 ILE A CA 1
ATOM 661 C C . ILE A 1 85 ? 8.904 -71.520 -8.181 1.00 122.34 84 ILE A C 1
ATOM 662 O O . ILE A 1 85 ? 9.087 -72.698 -8.487 1.00 131.19 84 ILE A O 1
ATOM 667 N N . ARG A 1 86 ? 9.643 -70.882 -7.271 1.00 113.68 85 ARG A N 1
ATOM 668 C CA . ARG A 1 86 ? 10.773 -71.525 -6.596 1.00 116.75 85 ARG A CA 1
ATOM 669 C C . ARG A 1 86 ? 10.359 -72.335 -5.364 1.00 127.68 85 ARG A C 1
ATOM 670 O O . ARG A 1 86 ? 10.923 -73.397 -5.094 1.00 134.74 85 ARG A O 1
ATOM 678 N N . ASP A 1 87 ? 9.373 -71.841 -4.622 1.00 126.49 86 ASP A N 1
ATOM 679 C CA . ASP A 1 87 ? 8.892 -72.543 -3.436 1.00 122.16 86 ASP A CA 1
ATOM 680 C C . ASP A 1 87 ? 8.237 -73.891 -3.796 1.00 121.80 86 ASP A C 1
ATOM 681 O O . ASP A 1 87 ? 8.037 -74.753 -2.941 1.00 108.27 86 ASP A O 1
ATOM 686 N N . PHE A 1 88 ? 7.912 -74.074 -5.069 1.00 129.50 87 PHE A N 1
ATOM 687 C CA . PHE A 1 88 ? 7.286 -75.314 -5.510 1.00 133.31 87 PHE A CA 1
ATOM 688 C C . PHE A 1 88 ? 8.210 -76.136 -6.409 1.00 144.99 87 PHE A C 1
ATOM 689 O O . PHE A 1 88 ? 8.636 -77.226 -6.030 1.00 153.61 87 PHE A O 1
ATOM 697 N N . ALA A 1 89 ? 8.506 -75.606 -7.592 1.00 142.19 88 ALA A N 1
ATOM 698 C CA . ALA A 1 89 ? 9.486 -76.186 -8.512 1.00 140.90 88 ALA A CA 1
ATOM 699 C C . ALA A 1 89 ? 10.082 -77.534 -8.085 1.00 141.17 88 ALA A C 1
ATOM 700 O O . ALA A 1 89 ? 9.832 -78.559 -8.720 1.00 136.99 88 ALA A O 1
ATOM 702 N N . ASP A 1 90 ? 10.876 -77.515 -7.018 1.00 145.25 89 ASP A N 1
ATOM 703 C CA . ASP A 1 90 ? 11.600 -78.695 -6.545 1.00 156.90 89 ASP A CA 1
ATOM 704 C C . ASP A 1 90 ? 10.702 -79.905 -6.234 1.00 157.06 89 ASP A C 1
ATOM 705 O O . ASP A 1 90 ? 9.476 -79.821 -6.303 1.00 152.80 89 ASP A O 1
ATOM 710 N N . ARG A 1 91 ? 11.336 -81.028 -5.897 1.00 161.46 90 ARG A N 1
ATOM 711 C CA . ARG A 1 91 ? 10.645 -82.280 -5.586 1.00 163.59 90 ARG A CA 1
ATOM 712 C C . ARG A 1 91 ? 9.482 -82.079 -4.616 1.00 153.98 90 ARG A C 1
ATOM 713 O O . ARG A 1 91 ? 8.316 -82.233 -4.985 1.00 143.31 90 ARG A O 1
ATOM 721 N N . THR A 1 92 ? 9.813 -81.739 -3.374 1.00 153.98 91 THR A N 1
ATOM 722 C CA . THR A 1 92 ? 8.812 -81.489 -2.344 1.00 150.34 91 THR A CA 1
ATOM 723 C C . THR A 1 92 ? 8.362 -80.028 -2.359 1.00 147.21 91 THR A C 1
ATOM 724 O O . THR A 1 92 ? 9.187 -79.111 -2.275 1.00 142.47 91 THR A O 1
ATOM 728 N N . PRO A 1 93 ? 7.042 -79.810 -2.466 1.00 142.16 92 PRO A N 1
ATOM 729 C CA . PRO A 1 93 ? 6.456 -78.467 -2.479 1.00 137.38 92 PRO A CA 1
ATOM 730 C C . PRO A 1 93 ? 6.592 -77.815 -1.106 1.00 129.40 92 PRO A C 1
ATOM 731 O O . PRO A 1 93 ? 6.824 -78.520 -0.122 1.00 136.55 92 PRO A O 1
ATOM 735 N N . THR A 1 94 ? 6.448 -76.495 -1.037 1.00 115.33 93 THR A N 1
ATOM 736 C CA . THR A 1 94 ? 6.673 -75.774 0.214 1.00 103.01 93 THR A CA 1
ATOM 737 C C . THR A 1 94 ? 5.406 -75.597 1.042 1.00 93.45 93 THR A C 1
ATOM 738 O O . THR A 1 94 ? 5.464 -75.521 2.266 1.00 87.09 93 THR A O 1
ATOM 742 N N . TYR A 1 95 ? 4.262 -75.547 0.377 1.00 96.31 94 TYR A N 1
ATOM 743 C CA . TYR A 1 95 ? 2.987 -75.583 1.082 1.00 97.82 94 TYR A CA 1
ATOM 744 C C . TYR A 1 95 ? 2.038 -76.642 0.440 1.00 101.54 94 TYR A C 1
ATOM 745 O O . TYR A 1 95 ? 2.349 -77.186 -0.617 1.00 90.73 94 TYR A O 1
ATOM 754 N N . GLU A 1 96 ? 0.915 -76.967 1.083 1.00 105.00 95 GLU A N 1
ATOM 755 C CA . GLU A 1 96 ? -0.046 -77.892 0.474 1.00 103.11 95 GLU A CA 1
ATOM 756 C C . GLU A 1 96 ? -0.534 -77.302 -0.847 1.00 106.40 95 GLU A C 1
ATOM 757 O O . GLU A 1 96 ? -0.873 -78.030 -1.782 1.00 117.10 95 GLU A O 1
ATOM 763 N N . ALA A 1 97 ? -0.553 -75.975 -0.914 1.00 97.76 96 ALA A N 1
ATOM 764 C CA . ALA A 1 97 ? -0.956 -75.251 -2.114 1.00 102.07 96 ALA A CA 1
ATOM 765 C C . ALA A 1 97 ? -0.699 -73.752 -1.940 1.00 106.36 96 ALA A C 1
ATOM 766 O O . ALA A 1 97 ? -0.421 -73.282 -0.835 1.00 103.54 96 ALA A O 1
ATOM 768 N N . ALA A 1 98 ? -0.789 -73.009 -3.038 1.00 109.97 97 ALA A N 1
ATOM 769 C CA . ALA A 1 98 ? -0.576 -71.566 -3.009 1.00 103.42 97 ALA A CA 1
ATOM 770 C C . ALA A 1 98 ? -1.857 -70.815 -3.342 1.00 106.88 97 ALA A C 1
ATOM 771 O O . ALA A 1 98 ? -2.557 -71.142 -4.303 1.00 110.83 97 ALA A O 1
ATOM 773 N N . HIS A 1 99 ? -2.163 -69.811 -2.533 1.00 101.71 98 HIS A N 1
ATOM 774 C CA . HIS A 1 99 ? -3.293 -68.941 -2.800 1.00 103.54 98 HIS A CA 1
ATOM 775 C C . HIS A 1 99 ? -2.746 -67.539 -2.979 1.00 100.84 98 HIS A C 1
ATOM 776 O O . HIS A 1 99 ? -2.309 -66.903 -2.024 1.00 111.39 98 HIS A O 1
ATOM 783 N N . LEU A 1 100 ? -2.759 -67.072 -4.221 1.00 97.75 99 LEU A N 1
ATOM 784 C CA . LEU A 1 100 ? -2.050 -65.862 -4.593 1.00 88.91 99 LEU A CA 1
ATOM 785 C C . LEU A 1 100 ? -2.974 -64.662 -4.707 1.00 85.27 99 LEU A C 1
ATOM 786 O O . LEU A 1 100 ? -3.834 -64.606 -5.582 1.00 94.01 99 LEU A O 1
ATOM 791 N N . PHE A 1 101 ? -2.785 -63.703 -3.811 1.00 79.70 100 PHE A N 1
ATOM 792 C CA . PHE A 1 101 ? -3.500 -62.438 -3.867 1.00 92.61 100 PHE A CA 1
ATOM 793 C C . PHE A 1 101 ? -2.569 -61.289 -4.280 1.00 98.31 100 PHE A C 1
ATOM 794 O O . PHE A 1 101 ? -1.678 -60.898 -3.518 1.00 93.87 100 PHE A O 1
ATOM 802 N N . PHE A 1 102 ? -2.784 -60.735 -5.470 1.00 101.54 101 PHE A N 1
ATOM 803 C CA . PHE A 1 102 ? -1.919 -59.666 -5.966 1.00 97.53 101 PHE A CA 1
ATOM 804 C C . PHE A 1 102 ? -2.395 -58.270 -5.583 1.00 101.95 101 PHE A C 1
ATOM 805 O O . PHE A 1 102 ? -3.590 -57.968 -5.635 1.00 105.39 101 PHE A O 1
ATOM 813 N N . LEU A 1 103 ? -1.437 -57.432 -5.190 1.00 106.08 102 LEU A N 1
ATOM 814 C CA . LEU A 1 103 ? -1.714 -56.114 -4.625 1.00 103.01 102 LEU A CA 1
ATOM 815 C C . LEU A 1 103 ? -2.313 -55.140 -5.642 1.00 106.45 102 LEU A C 1
ATOM 816 O O . LEU A 1 103 ? -3.139 -54.295 -5.291 1.00 106.69 102 LEU A O 1
ATOM 821 N N . SER A 1 104 ? -1.875 -55.249 -6.892 1.00 100.79 103 SER A N 1
ATOM 822 C CA . SER A 1 104 ? -2.588 -54.644 -8.012 1.00 107.34 103 SER A CA 1
ATOM 823 C C . SER A 1 104 ? -2.483 -55.590 -9.224 1.00 117.46 103 SER A C 1
ATOM 824 O O . SER A 1 104 ? -1.752 -56.572 -9.170 1.00 115.73 103 SER A O 1
ATOM 827 N N . PRO A 1 105 ? -3.239 -55.320 -10.302 1.00 121.94 104 PRO A N 1
ATOM 828 C CA . PRO A 1 105 ? -3.259 -56.160 -11.510 1.00 116.35 104 PRO A CA 1
ATOM 829 C C . PRO A 1 105 ? -1.909 -56.699 -12.012 1.00 114.61 104 PRO A C 1
ATOM 830 O O . PRO A 1 105 ? -0.918 -55.978 -12.075 1.00 117.49 104 PRO A O 1
ATOM 834 N N . VAL A 1 106 ? -1.908 -57.976 -12.385 1.00 120.60 105 VAL A N 1
ATOM 835 C CA . VAL A 1 106 ? -0.720 -58.688 -12.857 1.00 127.36 105 VAL A CA 1
ATOM 836 C C . VAL A 1 106 ? -0.620 -58.720 -14.385 1.00 134.82 105 VAL A C 1
ATOM 837 O O . VAL A 1 106 ? -1.557 -59.138 -15.068 1.00 133.36 105 VAL A O 1
ATOM 841 N N . PRO A 1 107 ? 0.529 -58.282 -14.923 1.00 139.83 106 PRO A N 1
ATOM 842 C CA . PRO A 1 107 ? 0.784 -58.249 -16.366 1.00 140.08 106 PRO A CA 1
ATOM 843 C C . PRO A 1 107 ? 0.708 -59.642 -16.975 1.00 136.47 106 PRO A C 1
ATOM 844 O O . PRO A 1 107 ? 0.820 -60.632 -16.251 1.00 126.08 106 PRO A O 1
ATOM 848 N N . ASP A 1 108 ? 0.534 -59.708 -18.291 1.00 145.46 107 ASP A N 1
ATOM 849 C CA . ASP A 1 108 ? 0.364 -60.982 -18.983 1.00 157.60 107 ASP A CA 1
ATOM 850 C C . ASP A 1 108 ? 1.682 -61.733 -19.142 1.00 151.50 107 ASP A C 1
ATOM 851 O O . ASP A 1 108 ? 1.718 -62.966 -19.075 1.00 142.08 107 ASP A O 1
ATOM 856 N N . ALA A 1 109 ? 2.761 -60.988 -19.364 1.00 149.78 108 ALA A N 1
ATOM 857 C CA . ALA A 1 109 ? 4.071 -61.595 -19.550 1.00 146.93 108 ALA A CA 1
ATOM 858 C C . ALA A 1 109 ? 4.445 -62.420 -18.325 1.00 141.06 108 ALA A C 1
ATOM 859 O O . ALA A 1 109 ? 5.063 -63.479 -18.445 1.00 136.07 108 ALA A O 1
ATOM 861 N N . LEU A 1 110 ? 4.053 -61.928 -17.151 1.00 141.08 109 LEU A N 1
ATOM 862 C CA . LEU A 1 110 ? 4.323 -62.607 -15.885 1.00 142.27 109 LEU A CA 1
ATOM 863 C C . LEU A 1 110 ? 3.366 -63.773 -15.680 1.00 143.25 109 LEU A C 1
ATOM 864 O O . LEU A 1 110 ? 3.772 -64.855 -15.250 1.00 139.21 109 LEU A O 1
ATOM 869 N N . MET A 1 111 ? 2.093 -63.544 -15.994 1.00 143.04 110 MET A N 1
ATOM 870 C CA . MET A 1 111 ? 1.082 -64.590 -15.919 1.00 135.39 110 MET A CA 1
ATOM 871 C C . MET A 1 111 ? 1.576 -65.823 -16.676 1.00 133.04 110 MET A C 1
ATOM 872 O O . MET A 1 111 ? 1.478 -66.946 -16.181 1.00 131.65 110 MET A O 1
ATOM 877 N N . ALA A 1 112 ? 2.132 -65.604 -17.864 1.00 134.76 111 ALA A N 1
ATOM 878 C CA . ALA A 1 112 ? 2.692 -66.694 -18.658 1.00 140.47 111 ALA A CA 1
ATOM 879 C C . ALA A 1 112 ? 3.823 -67.414 -17.925 1.00 147.80 111 ALA A C 1
ATOM 880 O O . ALA A 1 112 ? 3.826 -68.639 -17.842 1.00 153.98 111 ALA A O 1
ATOM 882 N N . LYS A 1 113 ? 4.778 -66.656 -17.393 1.00 149.64 112 LYS A N 1
ATOM 883 C CA . LYS A 1 113 ? 5.923 -67.251 -16.701 1.00 149.65 112 LYS A CA 1
ATOM 884 C C . LYS A 1 113 ? 5.486 -68.239 -15.623 1.00 149.35 112 LYS A C 1
ATOM 885 O O . LYS A 1 113 ? 6.146 -69.256 -15.397 1.00 149.97 112 LYS A O 1
ATOM 891 N N . LEU A 1 114 ? 4.371 -67.929 -14.966 1.00 144.78 113 LEU A N 1
ATOM 892 C CA . LEU A 1 114 ? 3.816 -68.779 -13.918 1.00 132.34 113 LEU A CA 1
ATOM 893 C C . LEU A 1 114 ? 3.168 -70.021 -14.521 1.00 127.26 113 LEU A C 1
ATOM 894 O O . LEU A 1 114 ? 3.292 -71.121 -13.984 1.00 120.82 113 LEU A O 1
ATOM 899 N N . ALA A 1 115 ? 2.472 -69.834 -15.639 1.00 127.51 114 ALA A N 1
ATOM 900 C CA . ALA A 1 115 ? 1.753 -70.925 -16.295 1.00 122.84 114 ALA A CA 1
ATOM 901 C C . ALA A 1 115 ? 2.681 -72.031 -16.806 1.00 132.57 114 ALA A C 1
ATOM 902 O O . ALA A 1 115 ? 2.296 -73.202 -16.842 1.00 138.33 114 ALA A O 1
ATOM 904 N N . SER A 1 116 ? 3.899 -71.660 -17.196 1.00 133.64 115 SER A N 1
ATOM 905 C CA . SER A 1 116 ? 4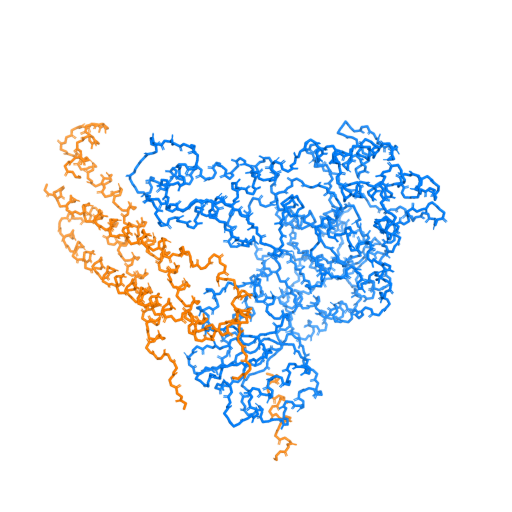.846 -72.623 -17.756 1.00 137.33 115 SER A CA 1
ATOM 906 C C . SER A 1 116 ? 5.587 -73.413 -16.678 1.00 135.33 115 SER A C 1
ATOM 907 O O . SER A 1 116 ? 5.927 -74.577 -16.877 1.00 138.75 115 SER A O 1
ATOM 910 N N . ALA A 1 117 ? 5.832 -72.776 -15.539 1.00 134.16 116 ALA A N 1
ATOM 911 C CA . ALA A 1 117 ? 6.536 -73.422 -14.433 1.00 133.98 116 ALA A CA 1
ATOM 912 C C . ALA A 1 117 ? 5.645 -74.424 -13.702 1.00 130.51 116 ALA A C 1
ATOM 913 O O . ALA A 1 117 ? 4.418 -74.336 -13.761 1.00 129.80 116 ALA A O 1
ATOM 915 N N . LYS A 1 118 ? 6.269 -75.368 -13.005 1.00 127.10 117 LYS A N 1
ATOM 916 C CA . LYS A 1 118 ? 5.533 -76.396 -12.274 1.00 127.77 117 LYS A CA 1
ATOM 917 C C . LYS A 1 118 ? 4.448 -75.804 -11.372 1.00 130.57 117 LYS A C 1
ATOM 918 O O . LYS A 1 118 ? 3.339 -76.339 -11.285 1.00 125.04 117 LYS A O 1
ATOM 924 N N . ALA A 1 119 ? 4.776 -74.699 -10.707 1.00 127.10 118 ALA A N 1
ATOM 925 C CA . ALA A 1 119 ? 3.887 -74.092 -9.719 1.00 118.18 118 ALA A CA 1
ATOM 926 C C . ALA A 1 119 ? 2.411 -74.045 -10.136 1.00 120.25 118 ALA A C 1
ATOM 927 O O . ALA A 1 119 ? 1.521 -74.038 -9.282 1.00 116.31 118 ALA A O 1
ATOM 929 N N . VAL A 1 120 ? 2.151 -74.023 -11.441 1.00 116.44 119 VAL A N 1
ATOM 930 C CA . VAL A 1 120 ? 0.790 -73.852 -11.934 1.00 109.17 119 VAL A CA 1
ATOM 931 C C . VAL A 1 120 ? -0.198 -74.843 -11.308 1.00 115.32 119 VAL A C 1
ATOM 932 O O . VAL A 1 120 ? -1.324 -74.473 -10.966 1.00 117.53 119 VAL A O 1
ATOM 936 N N . LYS A 1 121 ? 0.236 -76.090 -11.137 1.00 119.22 120 LYS A N 1
ATOM 937 C CA . LYS A 1 121 ? -0.625 -77.151 -10.616 1.00 118.30 120 LYS A CA 1
ATOM 938 C C . LYS A 1 121 ? -1.091 -76.888 -9.189 1.00 117.19 120 LYS A C 1
ATOM 939 O O . LYS A 1 121 ? -2.166 -77.338 -8.791 1.00 109.80 120 LYS A O 1
ATOM 945 N N . TYR A 1 122 ? -0.276 -76.151 -8.434 1.00 128.71 121 TYR A N 1
ATOM 946 C CA . TYR A 1 122 ? -0.514 -75.885 -7.012 1.00 125.52 121 TYR A CA 1
ATOM 947 C C . TYR A 1 122 ? -1.345 -74.627 -6.736 1.00 114.94 121 TYR A C 1
ATOM 948 O O . TYR A 1 122 ? -1.881 -74.456 -5.641 1.00 108.21 121 TYR A O 1
ATOM 957 N N . VAL A 1 123 ? -1.440 -73.731 -7.708 1.00 113.41 122 VAL A N 1
ATOM 958 C CA . VAL A 1 123 ? -2.124 -72.469 -7.446 1.00 116.50 122 VAL A CA 1
ATOM 959 C C . VAL A 1 123 ? -3.647 -72.620 -7.511 1.00 109.18 122 VAL A C 1
ATOM 960 O O . VAL A 1 123 ? -4.233 -72.772 -8.582 1.00 111.70 122 VAL A O 1
ATOM 964 N N . LYS A 1 124 ? -4.258 -72.615 -6.330 1.00 101.44 123 LYS A N 1
ATOM 965 C CA . LYS A 1 124 ? -5.705 -72.604 -6.156 1.00 98.80 123 LYS A CA 1
ATOM 966 C C . LYS A 1 124 ? -6.097 -71.181 -5.799 1.00 120.31 123 LYS A C 1
ATOM 967 O O . LYS A 1 124 ? -5.500 -70.592 -4.895 1.00 134.96 123 LYS A O 1
ATOM 973 N N . THR A 1 125 ? -7.081 -70.616 -6.491 1.00 123.32 124 THR A N 1
ATOM 974 C CA . THR A 1 125 ? -7.406 -69.186 -6.320 1.00 129.77 124 THR A CA 1
ATOM 975 C C . THR A 1 125 ? -6.267 -68.214 -6.701 1.00 114.42 124 THR A C 1
ATOM 976 O O . THR A 1 125 ? -5.096 -68.438 -6.385 1.00 101.72 124 THR A O 1
ATOM 980 N N . LEU A 1 126 ? -6.634 -67.129 -7.379 1.00 117.22 125 LEU A N 1
ATOM 981 C CA . LEU A 1 126 ? -5.690 -66.075 -7.765 1.00 108.37 125 LEU A CA 1
ATOM 982 C C . LEU A 1 126 ? -6.472 -64.801 -8.070 1.00 100.54 125 LEU A C 1
ATOM 983 O O . LEU A 1 126 ? -7.109 -64.696 -9.115 1.00 97.05 125 LEU A O 1
ATOM 988 N N . LYS A 1 127 ? -6.425 -63.836 -7.156 1.00 106.08 126 LYS A N 1
ATOM 989 C CA . LYS A 1 127 ? -7.199 -62.605 -7.298 1.00 109.95 126 LYS A CA 1
ATOM 990 C C . LYS A 1 127 ? -6.332 -61.337 -7.310 1.00 111.05 126 LYS A C 1
ATOM 991 O O . LYS A 1 127 ? -5.119 -61.389 -7.088 1.00 102.97 126 LYS A O 1
ATOM 997 N N . GLU A 1 128 ? -6.977 -60.204 -7.588 1.00 106.95 127 GLU A N 1
ATOM 998 C CA . GLU A 1 128 ? -6.335 -58.899 -7.569 1.00 96.43 127 GLU A CA 1
ATOM 999 C C . GLU A 1 128 ? -7.053 -57.995 -6.569 1.00 110.27 127 GLU A C 1
ATOM 1000 O O . GLU A 1 128 ? -8.108 -57.432 -6.865 1.00 121.05 127 GLU A O 1
ATOM 1006 N N . ILE A 1 129 ? -6.457 -57.863 -5.388 1.00 107.96 128 ILE A N 1
ATOM 1007 C CA . ILE A 1 129 ? -7.048 -57.176 -4.243 1.00 112.63 128 ILE A CA 1
ATOM 1008 C C . ILE A 1 129 ? -7.281 -55.658 -4.377 1.00 120.20 128 ILE A C 1
ATOM 1009 O O . ILE A 1 129 ? -8.200 -55.105 -3.761 1.00 123.47 128 ILE A O 1
ATOM 1014 N N . ASN A 1 130 ? -6.441 -54.984 -5.160 1.00 113.38 129 ASN A N 1
ATOM 1015 C CA . ASN A 1 130 ? -6.553 -53.533 -5.367 1.00 105.14 129 ASN A CA 1
ATOM 1016 C C . ASN A 1 130 ? -6.376 -52.664 -4.130 1.00 93.07 129 ASN A C 1
ATOM 1017 O O . ASN A 1 130 ? -7.115 -51.701 -3.917 1.00 87.77 129 ASN A O 1
ATOM 1022 N N . THR A 1 131 ? -5.379 -53.002 -3.325 1.00 100.46 130 THR A N 1
ATOM 1023 C CA . THR A 1 131 ? -5.061 -52.215 -2.148 1.00 93.40 130 THR A CA 1
ATOM 1024 C C . THR A 1 131 ? -3.545 -52.181 -1.958 1.00 93.14 130 THR A C 1
ATOM 1025 O O . THR A 1 131 ? -2.930 -53.188 -1.611 1.00 105.02 130 THR A O 1
ATOM 1029 N N . LEU A 1 132 ? -2.938 -51.031 -2.229 1.00 84.01 131 LEU A N 1
ATOM 1030 C CA . LEU A 1 132 ? -1.523 -50.849 -1.933 1.00 94.27 131 LEU A CA 1
ATOM 1031 C C . LEU A 1 132 ? -1.243 -49.428 -1.434 1.00 93.21 131 LEU A C 1
ATOM 1032 O O . LEU A 1 132 ? -0.546 -48.638 -2.067 1.00 83.11 131 LEU A O 1
ATOM 1037 N N . PHE A 1 133 ? -1.822 -49.134 -0.279 1.00 91.54 132 PHE A N 1
ATOM 1038 C CA . PHE A 1 133 ? -1.632 -47.880 0.410 1.00 84.25 132 PHE A CA 1
ATOM 1039 C C . PHE A 1 133 ? -1.590 -48.220 1.902 1.00 85.52 132 PHE A C 1
ATOM 1040 O O . PHE A 1 133 ? -2.371 -49.049 2.365 1.00 79.61 132 PHE A O 1
ATOM 1048 N N . ILE A 1 134 ? -0.676 -47.603 2.651 1.00 76.79 133 ILE A N 1
ATOM 1049 C CA . ILE A 1 134 ? -0.539 -47.902 4.079 1.00 72.10 133 ILE A CA 1
ATOM 1050 C C . ILE A 1 134 ? -1.604 -47.198 4.908 1.00 68.56 133 ILE A C 1
ATOM 1051 O O . ILE A 1 134 ? -1.738 -45.988 4.847 1.00 72.17 133 ILE A O 1
ATOM 1056 N N . PRO A 1 135 ? -2.384 -47.959 5.682 1.00 71.99 134 PRO A N 1
ATOM 1057 C CA . PRO A 1 135 ? -3.338 -47.271 6.556 1.00 68.90 134 PRO A CA 1
ATOM 1058 C C . PRO A 1 135 ? -2.689 -46.938 7.908 1.00 75.26 134 PRO A C 1
ATOM 1059 O O . PRO A 1 135 ? -2.764 -47.768 8.822 1.00 77.61 134 PRO A O 1
ATOM 1063 N N . LYS A 1 136 ? -2.071 -45.754 8.015 1.00 74.66 135 LYS A N 1
ATOM 1064 C CA . LYS A 1 136 ? -1.295 -45.333 9.196 1.00 77.79 135 LYS A CA 1
ATOM 1065 C C . LYS A 1 136 ? -2.189 -45.049 10.394 1.00 77.91 135 LYS A C 1
ATOM 1066 O O . LYS A 1 136 ? -1.863 -45.397 11.539 1.00 78.09 135 LYS A O 1
ATOM 1072 N N . GLU A 1 137 ? -3.297 -44.373 10.116 1.00 67.92 136 GLU A N 1
ATOM 1073 C CA . GLU A 1 137 ? -4.278 -44.034 11.131 1.00 71.05 136 GLU A CA 1
ATOM 1074 C C . GLU A 1 137 ? -5.670 -44.185 10.535 1.00 76.19 136 GLU A C 1
ATOM 1075 O O . GLU A 1 137 ? -5.828 -44.209 9.313 1.00 83.06 136 GLU A O 1
ATOM 1081 N N . HIS A 1 138 ? -6.679 -44.279 11.390 1.00 69.27 137 HIS A N 1
ATOM 1082 C CA . HIS A 1 138 ? -8.048 -44.262 10.910 1.00 76.44 137 HIS A CA 1
ATOM 1083 C C . HIS A 1 138 ? -8.260 -43.271 9.751 1.00 76.26 137 HIS A C 1
ATOM 1084 O O . HIS A 1 138 ? -8.903 -43.609 8.761 1.00 84.06 137 HIS A O 1
ATOM 1091 N N . ARG A 1 139 ? -7.709 -42.063 9.861 1.00 69.76 138 ARG A N 1
ATOM 1092 C CA . ARG A 1 139 ? -7.949 -41.032 8.846 1.00 73.51 138 ARG A CA 1
ATOM 1093 C C . ARG A 1 139 ? -6.724 -40.652 8.033 1.00 69.04 138 ARG A C 1
ATOM 1094 O O . ARG A 1 139 ? -6.788 -39.721 7.232 1.00 69.64 138 ARG A O 1
ATOM 1102 N N . VAL A 1 140 ? -5.618 -41.365 8.232 1.00 65.20 139 VAL A N 1
ATOM 1103 C CA . VAL A 1 140 ? -4.383 -41.044 7.523 1.00 67.03 139 VAL A CA 1
ATOM 1104 C C . VAL A 1 140 ? -3.863 -42.211 6.706 1.00 70.02 139 VAL A C 1
ATOM 1105 O O . VAL A 1 140 ? -3.619 -43.297 7.238 1.00 72.01 139 VAL A O 1
ATOM 1109 N N . PHE A 1 141 ? -3.676 -41.966 5.414 1.00 69.47 140 PHE A N 1
ATOM 1110 C CA . PHE A 1 141 ? -3.067 -42.944 4.529 1.00 60.40 140 PHE A CA 1
ATOM 1111 C C . PHE A 1 141 ? -1.705 -42.472 4.051 1.00 67.11 140 PHE A C 1
ATOM 1112 O O . PHE A 1 141 ? -1.437 -41.283 3.960 1.00 78.57 140 PHE A O 1
ATOM 1120 N N . THR A 1 142 ? -0.849 -43.428 3.740 1.00 74.84 141 THR A N 1
ATOM 1121 C CA . THR A 1 142 ? 0.553 -43.177 3.516 1.00 66.85 141 THR A CA 1
ATOM 1122 C C . THR A 1 142 ? 1.062 -44.120 2.431 1.00 72.15 141 THR A C 1
ATOM 1123 O O . THR A 1 142 ? 0.495 -45.179 2.213 1.00 86.71 141 THR A O 1
ATOM 1127 N N . LEU A 1 143 ? 2.117 -43.734 1.733 1.00 69.56 142 LEU A N 1
ATOM 1128 C CA . LEU A 1 143 ? 2.617 -44.519 0.613 1.00 65.15 142 LEU A CA 1
ATOM 1129 C C . LEU A 1 143 ? 3.934 -45.205 0.949 1.00 70.08 142 LEU A C 1
ATOM 1130 O O . LEU A 1 143 ? 4.553 -45.853 0.101 1.00 67.26 142 LEU A O 1
ATOM 1135 N N . ASN A 1 144 ? 4.359 -45.047 2.195 1.00 83.90 143 ASN A N 1
ATOM 1136 C CA . ASN A 1 144 ? 5.576 -45.685 2.693 1.00 88.98 143 ASN A CA 1
ATOM 1137 C C . ASN A 1 144 ? 6.840 -45.248 1.967 1.00 89.02 143 ASN A C 1
ATOM 1138 O O . ASN A 1 144 ? 7.869 -45.919 2.020 1.00 94.99 143 ASN A O 1
ATOM 1143 N N . GLU A 1 145 ? 6.740 -44.118 1.283 1.00 90.38 144 GLU A N 1
ATOM 1144 C CA . GLU A 1 145 ? 7.856 -43.514 0.581 1.00 89.91 144 GLU A CA 1
ATOM 1145 C C . GLU A 1 145 ? 8.394 -42.366 1.442 1.00 86.72 144 GLU A C 1
ATOM 1146 O O . GLU A 1 145 ? 7.843 -41.272 1.428 1.00 70.94 144 GLU A O 1
ATOM 1152 N N . PRO A 1 146 ? 9.467 -42.614 2.209 1.00 93.68 145 PRO A N 1
ATOM 1153 C CA . PRO A 1 146 ? 9.937 -41.604 3.164 1.00 84.14 145 PRO A CA 1
ATOM 1154 C C . PRO A 1 146 ? 10.695 -40.457 2.481 1.00 84.91 145 PRO A C 1
ATOM 1155 O O . PRO A 1 146 ? 10.927 -39.408 3.094 1.00 89.17 145 PRO A O 1
ATOM 1159 N N . HIS A 1 147 ? 11.075 -40.666 1.224 1.00 79.75 146 HIS A N 1
ATOM 1160 C CA . HIS A 1 147 ? 11.778 -39.653 0.455 1.00 77.05 146 HIS A CA 1
ATOM 1161 C C . HIS A 1 147 ? 10.907 -39.134 -0.683 1.00 72.70 146 HIS A C 1
ATOM 1162 O O . HIS A 1 147 ? 11.401 -38.531 -1.634 1.00 62.64 146 HIS A O 1
ATOM 1169 N N . GLY A 1 148 ? 9.603 -39.360 -0.562 1.00 71.47 147 GLY A N 1
ATOM 1170 C CA . GLY A 1 148 ? 8.646 -38.905 -1.551 1.00 71.24 147 GLY A CA 1
ATOM 1171 C C . GLY A 1 148 ? 8.881 -37.475 -2.008 1.00 73.87 147 GLY A C 1
ATOM 1172 O O . GLY A 1 148 ? 8.943 -37.208 -3.208 1.00 70.73 147 GLY A O 1
ATOM 1173 N N . LEU A 1 149 ? 9.003 -36.563 -1.046 1.00 66.96 148 LEU A N 1
ATOM 1174 C CA . LEU A 1 149 ? 9.241 -35.148 -1.320 1.00 61.19 148 LEU A CA 1
ATOM 1175 C C . LEU A 1 149 ? 10.411 -34.950 -2.287 1.00 69.43 148 LEU A C 1
ATOM 1176 O O . LEU A 1 149 ? 10.307 -34.188 -3.249 1.00 74.14 148 LEU A O 1
ATOM 1181 N N . VAL A 1 150 ? 11.513 -35.648 -2.042 1.00 63.60 149 VAL A N 1
ATOM 1182 C CA . VAL A 1 150 ? 12.665 -35.559 -2.925 1.00 66.95 149 VAL A CA 1
ATOM 1183 C C . VAL A 1 150 ? 12.408 -36.155 -4.316 1.00 76.01 149 VAL A C 1
ATOM 1184 O O . VAL A 1 150 ? 12.641 -35.504 -5.330 1.00 82.79 149 VAL A O 1
ATOM 1188 N N . GLN A 1 151 ? 11.934 -37.396 -4.360 1.00 76.33 150 GLN A N 1
ATOM 1189 C CA . GLN A 1 151 ? 11.670 -38.084 -5.624 1.00 75.89 150 GLN A CA 1
ATOM 1190 C C . GLN A 1 151 ? 10.709 -37.285 -6.526 1.00 78.87 150 GLN A C 1
ATOM 1191 O O . GLN A 1 151 ? 10.710 -37.435 -7.750 1.00 82.97 150 GLN A O 1
ATOM 1197 N N . TYR A 1 152 ? 9.897 -36.431 -5.919 1.00 72.05 151 TYR A N 1
ATOM 1198 C CA . TYR A 1 152 ? 8.837 -35.756 -6.654 1.00 77.32 151 TYR A CA 1
ATOM 1199 C C . TYR A 1 152 ? 9.139 -34.298 -7.014 1.00 81.82 151 TYR A C 1
ATOM 1200 O O . TYR A 1 152 ? 8.740 -33.826 -8.082 1.00 90.65 151 TYR A O 1
ATOM 1209 N N . TYR A 1 153 ? 9.817 -33.579 -6.125 1.00 70.48 152 TYR A N 1
ATOM 1210 C CA . TYR A 1 153 ? 10.162 -32.185 -6.404 1.00 71.27 152 TYR A CA 1
ATOM 1211 C C . TYR A 1 153 ? 11.679 -31.991 -6.540 1.00 73.98 152 TYR A C 1
ATOM 1212 O O . TYR A 1 153 ? 12.149 -30.924 -6.953 1.00 66.30 152 TYR A O 1
ATOM 1221 N N . GLY A 1 154 ? 12.436 -33.024 -6.191 1.00 74.81 153 GLY A N 1
ATOM 1222 C CA . GLY A 1 154 ? 13.885 -32.955 -6.241 1.00 83.31 153 GLY A CA 1
ATOM 1223 C C . GLY A 1 154 ? 14.451 -32.833 -7.645 1.00 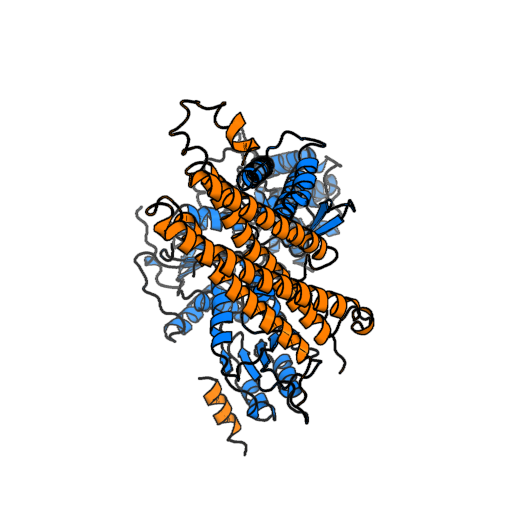84.64 153 GLY A C 1
ATOM 1224 O O . GLY A 1 154 ? 13.707 -32.751 -8.627 1.00 87.73 153 GLY A O 1
ATOM 1225 N N . SER A 1 155 ? 15.776 -32.828 -7.739 1.00 73.99 154 SER A N 1
ATOM 1226 C CA . SER A 1 155 ? 16.450 -32.647 -9.020 1.00 88.37 154 SER A CA 1
ATOM 1227 C C . SER A 1 155 ? 16.487 -33.927 -9.852 1.00 92.08 154 SER A C 1
ATOM 1228 O O . SER A 1 155 ? 17.454 -34.180 -10.556 1.00 104.22 154 SER A O 1
ATOM 1231 N N . ARG A 1 156 ? 15.437 -34.735 -9.749 1.00 98.55 155 ARG A N 1
ATOM 1232 C CA . ARG A 1 156 ? 15.247 -35.905 -10.602 1.00 108.73 155 ARG A CA 1
ATOM 1233 C C . ARG A 1 156 ? 13.747 -36.042 -10.845 1.00 101.81 155 ARG A C 1
ATOM 1234 O O . ARG A 1 156 ? 13.295 -37.005 -11.458 1.00 91.61 155 ARG A O 1
ATOM 1242 N N . SER A 1 157 ? 12.994 -35.060 -10.344 1.00 99.23 156 SER A N 1
ATOM 1243 C CA . SER A 1 157 ? 11.531 -35.029 -10.409 1.00 92.54 156 SER A CA 1
ATOM 1244 C C . SER A 1 157 ? 10.962 -35.344 -11.787 1.00 93.48 156 SER A C 1
ATOM 1245 O O . SER A 1 157 ? 9.879 -35.921 -11.902 1.00 95.13 156 SER A O 1
ATOM 1248 N N . SER A 1 158 ? 11.692 -34.952 -12.827 1.00 99.06 157 SER A N 1
ATOM 1249 C CA . SER A 1 158 ? 11.298 -35.232 -14.203 1.00 107.41 157 SER A CA 1
ATOM 1250 C C . SER A 1 158 ? 10.874 -36.696 -14.411 1.00 112.54 157 SER A C 1
ATOM 1251 O O . SER A 1 158 ? 9.882 -36.971 -15.084 1.00 117.40 157 SER A O 1
ATOM 1254 N N . SER A 1 159 ? 11.621 -37.629 -13.829 1.00 106.27 158 SER A N 1
ATOM 1255 C CA . SER A 1 159 ? 11.375 -39.048 -14.061 1.00 105.59 158 SER A CA 1
ATOM 1256 C C . SER A 1 159 ? 10.627 -39.756 -12.925 1.00 103.21 158 SER A C 1
ATOM 1257 O O . SER A 1 159 ? 10.852 -40.944 -12.675 1.00 92.24 158 SER A O 1
ATOM 1260 N N . TYR A 1 160 ? 9.712 -39.050 -12.266 1.00 100.69 159 TYR A N 1
ATOM 1261 C CA . TYR A 1 160 ? 9.085 -39.606 -11.071 1.00 96.14 159 TYR A CA 1
ATOM 1262 C C . TYR A 1 160 ? 8.260 -40.894 -11.250 1.00 98.78 159 TYR A C 1
ATOM 1263 O O . TYR A 1 160 ? 8.262 -41.747 -10.358 1.00 105.46 159 TYR A O 1
ATOM 1272 N N . ASN A 1 161 ? 7.565 -41.035 -12.379 1.00 90.12 160 ASN A N 1
ATOM 1273 C CA . ASN A 1 161 ? 6.587 -42.133 -12.583 1.00 91.95 160 ASN A CA 1
ATOM 1274 C C . ASN A 1 161 ? 5.263 -41.886 -11.876 1.00 86.95 160 ASN A C 1
ATOM 1275 O O . ASN A 1 161 ? 4.945 -42.553 -10.884 1.00 78.81 160 ASN A O 1
ATOM 1280 N N . ILE A 1 162 ? 4.477 -40.945 -12.384 1.00 90.71 161 ILE A N 1
ATOM 1281 C CA . ILE A 1 162 ? 3.230 -40.637 -11.708 1.00 94.52 161 ILE A CA 1
ATOM 1282 C C . ILE A 1 162 ? 2.159 -41.696 -11.985 1.00 97.82 161 ILE A C 1
ATOM 1283 O O . ILE A 1 162 ? 1.068 -41.647 -11.418 1.00 94.66 161 ILE A O 1
ATOM 1288 N N . ASP A 1 163 ? 2.491 -42.667 -12.837 1.00 108.24 162 ASP A N 1
ATOM 1289 C CA . ASP A 1 163 ? 1.607 -43.806 -13.096 1.00 111.24 162 ASP A CA 1
ATOM 1290 C C . ASP A 1 163 ? 1.366 -44.621 -11.821 1.00 107.22 162 ASP A C 1
ATOM 1291 O O . ASP A 1 163 ? 0.245 -44.669 -11.310 1.00 104.92 162 ASP A O 1
ATOM 1296 N N . HIS A 1 164 ? 2.419 -45.255 -11.310 1.00 101.91 163 HIS A N 1
ATOM 1297 C CA . HIS A 1 164 ? 2.317 -46.058 -10.096 1.00 96.69 163 HIS A CA 1
ATOM 1298 C C . HIS A 1 164 ? 1.708 -45.251 -8.950 1.00 98.05 163 HIS A C 1
ATOM 1299 O O . HIS A 1 164 ? 1.119 -45.819 -8.026 1.00 96.05 163 HIS A O 1
ATOM 1306 N N . LEU A 1 165 ? 1.842 -43.927 -9.019 1.00 90.96 164 LEU A N 1
ATOM 1307 C CA . LEU A 1 165 ? 1.256 -43.052 -8.010 1.00 84.18 164 LEU A CA 1
ATOM 1308 C C . LEU A 1 165 ? -0.253 -42.938 -8.165 1.00 85.85 164 LEU A C 1
ATOM 1309 O O . LEU A 1 165 ? -0.993 -43.017 -7.186 1.00 84.90 164 LEU A O 1
ATOM 1314 N N . VAL A 1 166 ? -0.709 -42.750 -9.397 1.00 92.21 165 VAL A N 1
ATOM 1315 C CA . VAL A 1 166 ? -2.142 -42.697 -9.672 1.00 92.33 165 VAL A CA 1
ATOM 1316 C C . VAL A 1 166 ? -2.855 -43.998 -9.298 1.00 92.49 165 VAL A C 1
ATOM 1317 O O . VAL A 1 166 ? -3.945 -43.971 -8.728 1.00 85.51 165 VAL A O 1
ATOM 1321 N N . ARG A 1 167 ? -2.237 -45.135 -9.612 1.00 98.65 166 ARG A N 1
ATOM 1322 C CA . ARG A 1 167 ? -2.842 -46.425 -9.302 1.00 104.05 166 ARG A CA 1
ATOM 1323 C C . ARG A 1 167 ? -2.865 -46.680 -7.797 1.00 99.80 166 ARG A C 1
ATOM 1324 O O . ARG A 1 167 ? -3.868 -47.163 -7.265 1.00 92.93 166 ARG A O 1
ATOM 1332 N N . ARG A 1 168 ? -1.770 -46.351 -7.114 1.00 96.15 167 ARG A N 1
ATOM 1333 C CA . ARG A 1 168 ? -1.727 -46.449 -5.656 1.00 86.19 167 ARG A CA 1
ATOM 1334 C C . ARG A 1 168 ? -2.892 -45.674 -5.048 1.00 74.11 167 ARG A C 1
ATOM 1335 O O . ARG A 1 168 ? -3.591 -46.173 -4.177 1.00 74.94 167 ARG A O 1
ATOM 1343 N N . LEU A 1 169 ? -3.104 -44.457 -5.529 1.00 72.15 168 LEU A N 1
ATOM 1344 C CA . LEU A 1 169 ? -4.158 -43.592 -5.013 1.00 74.05 168 LEU A CA 1
ATOM 1345 C C . LEU A 1 169 ? -5.563 -44.059 -5.404 1.00 87.52 168 LEU A C 1
ATOM 1346 O O . LEU A 1 169 ? -6.495 -43.950 -4.611 1.00 91.89 168 LEU A O 1
ATOM 1351 N N . SER A 1 170 ? -5.728 -44.576 -6.619 1.00 89.29 169 SER A N 1
ATOM 1352 C CA . SER A 1 170 ? -7.045 -45.073 -7.018 1.00 97.34 169 SER A CA 1
ATOM 1353 C C . SER A 1 170 ? -7.430 -46.262 -6.140 1.00 95.03 169 SER A C 1
ATOM 1354 O O . SER A 1 170 ? -8.602 -46.460 -5.831 1.00 101.40 169 SER A O 1
ATOM 1357 N N . THR A 1 171 ? -6.421 -47.040 -5.752 1.00 89.92 170 THR A N 1
ATOM 1358 C CA . THR A 1 171 ? -6.527 -48.085 -4.730 1.00 87.64 170 THR A CA 1
ATOM 1359 C C . THR A 1 171 ? -7.336 -47.607 -3.526 1.00 94.18 170 THR A C 1
ATOM 1360 O O . THR A 1 171 ? -8.170 -48.331 -2.999 1.00 100.88 170 THR A O 1
ATOM 1364 N N . LEU A 1 172 ? -7.084 -46.372 -3.113 1.00 93.43 171 LEU A N 1
ATOM 1365 C CA . LEU A 1 172 ? -7.764 -45.737 -1.989 1.00 90.72 171 LEU A CA 1
ATOM 1366 C C . LEU A 1 172 ? -9.273 -45.702 -2.205 1.00 85.77 171 LEU A C 1
ATOM 1367 O O . LEU A 1 172 ? -10.045 -45.724 -1.257 1.00 81.71 171 LEU A O 1
ATOM 1372 N N . CYS A 1 173 ? -9.687 -45.636 -3.465 1.00 94.04 172 CYS A N 1
ATOM 1373 C CA . CYS A 1 173 ? -11.095 -45.472 -3.800 1.00 86.50 172 CYS A CA 1
ATOM 1374 C C . CYS A 1 173 ? -11.830 -46.801 -3.954 1.00 100.62 172 CYS A C 1
ATOM 1375 O O . CYS A 1 173 ? -13.017 -46.901 -3.636 1.00 101.88 172 CYS A O 1
ATOM 1378 N N . THR A 1 174 ? -11.134 -47.819 -4.452 1.00 102.78 173 THR A N 1
ATOM 1379 C CA . THR A 1 174 ? -11.738 -49.142 -4.539 1.00 106.73 173 THR A CA 1
ATOM 1380 C C . THR A 1 174 ? -11.918 -49.760 -3.144 1.00 104.05 173 THR A C 1
ATOM 1381 O O . THR A 1 174 ? -13.016 -50.164 -2.781 1.00 99.86 173 THR A O 1
ATOM 1385 N N . THR A 1 175 ? -10.860 -49.811 -2.343 1.00 107.08 174 THR A N 1
ATOM 1386 C CA . THR A 1 175 ? -10.987 -50.430 -1.025 1.00 101.28 174 THR A CA 1
ATOM 1387 C C . THR A 1 175 ? -11.912 -49.638 -0.106 1.00 93.62 174 THR A C 1
ATOM 1388 O O . THR A 1 175 ? -12.496 -50.187 0.824 1.00 95.46 174 THR A O 1
ATOM 1392 N N . MET A 1 176 ? -12.052 -48.349 -0.374 1.00 86.11 175 MET A N 1
ATOM 1393 C CA . MET A 1 176 ? -12.937 -47.520 0.426 1.00 89.30 175 MET A CA 1
ATOM 1394 C C . MET A 1 176 ? -14.342 -47.563 -0.149 1.00 92.07 175 MET A C 1
ATOM 1395 O O . MET A 1 176 ? -15.307 -47.180 0.513 1.00 92.20 175 MET A O 1
ATOM 1400 N N . ASN A 1 177 ? -14.436 -48.035 -1.390 1.00 96.81 176 ASN A N 1
ATOM 1401 C CA . ASN A 1 177 ? -15.699 -48.137 -2.121 1.00 95.81 176 ASN A CA 1
ATOM 1402 C C . ASN A 1 177 ? -16.398 -46.792 -2.298 1.00 95.79 176 ASN A C 1
ATOM 1403 O O . ASN A 1 177 ? -17.493 -46.570 -1.776 1.00 88.53 176 ASN A O 1
ATOM 1408 N N . VAL A 1 178 ? -15.751 -45.903 -3.047 1.00 100.74 177 VAL A N 1
ATOM 1409 C CA . VAL A 1 178 ? -16.271 -44.564 -3.288 1.00 99.49 177 VAL A CA 1
ATOM 1410 C C . VAL A 1 178 ? -15.686 -44.017 -4.591 1.00 97.79 177 VAL A C 1
ATOM 1411 O O . VAL A 1 178 ? -14.541 -44.309 -4.922 1.00 92.88 177 VAL A O 1
ATOM 1415 N N . ALA A 1 179 ? -16.473 -43.248 -5.341 1.00 106.82 178 ALA A N 1
ATOM 1416 C CA . ALA A 1 179 ? -16.044 -42.777 -6.664 1.00 107.93 178 ALA A CA 1
ATOM 1417 C C . ALA A 1 179 ? -16.034 -41.257 -6.756 1.00 99.22 178 ALA A C 1
ATOM 1418 O O . ALA A 1 179 ? -16.968 -40.666 -7.312 1.00 103.10 178 ALA A O 1
ATOM 1420 N N . PRO A 1 180 ? -14.963 -40.624 -6.237 1.00 91.02 179 PRO A N 1
ATOM 1421 C CA . PRO A 1 180 ? -14.923 -39.186 -5.950 1.00 91.18 179 PRO A CA 1
ATOM 1422 C C . PRO A 1 180 ? -14.641 -38.286 -7.152 1.00 94.33 179 PRO A C 1
ATOM 1423 O O . PRO A 1 180 ? -14.044 -38.721 -8.138 1.00 90.88 179 PRO A O 1
ATOM 1427 N N . ILE A 1 181 ? -15.084 -37.034 -7.057 1.00 96.49 180 ILE A N 1
ATOM 1428 C CA . ILE A 1 181 ? -14.684 -35.999 -8.003 1.00 99.98 180 ILE A CA 1
ATOM 1429 C C . ILE A 1 181 ? -13.294 -35.498 -7.600 1.00 94.21 180 ILE A C 1
ATOM 1430 O O . ILE A 1 181 ? -13.043 -35.202 -6.430 1.00 79.41 180 ILE A O 1
ATOM 1435 N N . VAL A 1 182 ? -12.389 -35.430 -8.571 1.00 95.67 181 VAL A N 1
ATOM 1436 C CA . VAL A 1 182 ? -11.016 -35.023 -8.318 1.00 91.18 181 VAL A CA 1
ATOM 1437 C C . VAL A 1 182 ? -10.875 -33.499 -8.373 1.00 96.85 181 VAL A C 1
ATOM 1438 O O . VAL A 1 182 ? -11.320 -32.864 -9.327 1.00 105.14 181 VAL A O 1
ATOM 1442 N N . ARG A 1 183 ? -10.269 -32.921 -7.338 1.00 91.68 182 ARG A N 1
ATOM 1443 C CA . ARG A 1 183 ? -10.023 -31.485 -7.288 1.00 89.48 182 ARG A CA 1
ATOM 1444 C C . ARG A 1 183 ? -8.522 -31.209 -7.231 1.00 92.13 182 ARG A C 1
ATOM 1445 O O . ARG A 1 183 ? -7.761 -31.968 -6.633 1.00 92.72 182 ARG A O 1
ATOM 1453 N N . TYR A 1 184 ? -8.101 -30.115 -7.851 1.00 86.94 183 TYR A N 1
ATOM 1454 C CA . TYR A 1 184 ? -6.706 -29.704 -7.804 1.00 89.58 183 TYR A CA 1
ATOM 1455 C C . TYR A 1 184 ? -6.572 -28.183 -7.845 1.00 86.55 183 TYR A C 1
ATOM 1456 O O . TYR A 1 184 ? -7.493 -27.490 -8.253 1.00 84.29 183 TYR A O 1
ATOM 1465 N N . SER A 1 185 ? -5.432 -27.665 -7.402 1.00 88.04 184 SER A N 1
ATOM 1466 C CA . SER A 1 185 ? -5.207 -26.222 -7.441 1.00 94.76 184 SER A CA 1
ATOM 1467 C C . SER A 1 185 ? -4.941 -25.708 -8.855 1.00 94.61 184 SER A C 1
ATOM 1468 O O . SER A 1 185 ? -4.208 -26.324 -9.623 1.00 94.39 184 SER A O 1
ATOM 1471 N N . SER A 1 186 ? -5.542 -24.573 -9.189 1.00 100.90 185 SER A N 1
ATOM 1472 C CA . SER A 1 186 ? -5.322 -23.939 -10.485 1.00 109.92 185 SER A CA 1
ATOM 1473 C C . SER A 1 186 ? -3.829 -23.742 -10.730 1.00 107.89 185 SER A C 1
ATOM 1474 O O . SER A 1 186 ? -3.350 -23.838 -11.867 1.00 101.06 185 SER A O 1
ATOM 1477 N N . THR A 1 187 ? -3.103 -23.471 -9.646 1.00 109.30 186 THR A N 1
ATOM 1478 C CA . THR A 1 187 ? -1.657 -23.257 -9.698 1.00 102.02 186 THR A CA 1
ATOM 1479 C C . THR A 1 187 ? -0.834 -24.524 -9.411 1.00 94.53 186 THR A C 1
ATOM 1480 O O . THR A 1 187 ? 0.337 -24.437 -9.068 1.00 91.02 186 THR A O 1
ATOM 1484 N N . SER A 1 188 ? -1.455 -25.693 -9.552 1.00 88.82 187 SER A N 1
ATOM 1485 C CA . SER A 1 188 ? -0.740 -26.969 -9.503 1.00 83.34 187 SER A CA 1
ATOM 1486 C C . SER A 1 188 ? 0.436 -27.013 -10.478 1.00 85.38 187 SER A C 1
ATOM 1487 O O . SER A 1 188 ? 0.392 -26.404 -11.549 1.00 90.86 187 SER A O 1
ATOM 1490 N N . THR A 1 189 ? 1.487 -27.740 -10.114 1.00 78.71 188 THR A N 1
ATOM 1491 C CA . THR A 1 189 ? 2.557 -28.004 -11.063 1.00 87.57 188 THR A CA 1
ATOM 1492 C C . THR A 1 189 ? 1.964 -28.865 -12.165 1.00 92.59 188 THR A C 1
ATOM 1493 O O . THR A 1 189 ? 0.982 -29.570 -11.940 1.00 96.58 188 THR A O 1
ATOM 1497 N N . PRO A 1 190 ? 2.542 -28.796 -13.367 1.00 93.29 189 PRO A N 1
ATOM 1498 C CA . PRO A 1 190 ? 2.075 -29.638 -14.470 1.00 98.72 189 PRO A CA 1
ATOM 1499 C C . PRO A 1 190 ? 2.074 -31.109 -14.077 1.00 102.84 189 PRO A C 1
ATOM 1500 O O . PRO A 1 190 ? 1.116 -31.828 -14.372 1.00 99.83 189 PRO A O 1
ATOM 1504 N N . GLY A 1 191 ? 3.139 -31.549 -13.415 1.00 110.67 190 GLY A N 1
ATOM 1505 C CA . GLY A 1 191 ? 3.219 -32.927 -12.964 1.00 109.80 190 GLY A CA 1
ATOM 1506 C C . GLY A 1 191 ? 1.995 -33.317 -12.159 1.00 96.41 190 GLY A C 1
ATOM 1507 O O . GLY A 1 191 ? 1.493 -34.436 -12.274 1.00 98.78 190 GLY A O 1
ATOM 1508 N N . THR A 1 192 ? 1.513 -32.377 -11.349 1.00 83.05 191 THR A N 1
ATOM 1509 C CA . THR A 1 192 ? 0.385 -32.614 -10.467 1.00 75.15 191 THR A CA 1
ATOM 1510 C C . THR A 1 192 ? -0.940 -32.577 -11.208 1.00 75.62 191 THR A C 1
ATOM 1511 O O . THR A 1 192 ? -1.743 -33.492 -11.072 1.00 76.01 191 THR A O 1
ATOM 1515 N N . GLU A 1 193 ? -1.166 -31.529 -11.992 1.00 83.46 192 GLU A N 1
ATOM 1516 C CA . GLU A 1 193 ? -2.370 -31.440 -12.815 1.00 86.74 192 GLU A CA 1
ATOM 1517 C C . GLU A 1 193 ? -2.626 -32.751 -13.547 1.00 91.91 192 GLU A C 1
ATOM 1518 O O . GLU A 1 193 ? -3.726 -33.307 -13.478 1.00 92.81 192 GLU A O 1
ATOM 1524 N N . ARG A 1 194 ? -1.602 -33.244 -14.242 1.00 97.60 193 ARG A N 1
ATOM 1525 C CA . ARG A 1 194 ? -1.701 -34.495 -14.985 1.00 104.90 193 ARG A CA 1
ATOM 1526 C C . ARG A 1 194 ? -2.096 -35.651 -14.067 1.00 108.09 193 ARG A C 1
ATOM 1527 O O . ARG A 1 194 ? -2.978 -36.444 -14.399 1.00 114.42 193 ARG A O 1
ATOM 1535 N N . MET A 1 195 ? -1.442 -35.746 -12.913 1.00 96.32 194 MET A N 1
ATOM 1536 C CA . MET A 1 195 ? -1.779 -36.780 -11.946 1.00 93.49 194 MET A CA 1
ATOM 1537 C C . MET A 1 195 ? -3.263 -36.745 -11.583 1.00 96.71 194 MET A C 1
ATOM 1538 O O . MET A 1 195 ? -3.899 -37.786 -11.477 1.00 107.81 194 MET A O 1
ATOM 1543 N N . ALA A 1 196 ? -3.812 -35.547 -11.397 1.00 91.45 195 ALA A N 1
ATOM 1544 C CA . ALA A 1 196 ? -5.228 -35.387 -11.071 1.00 88.05 195 ALA A CA 1
ATOM 1545 C C . ALA A 1 196 ? -6.121 -35.795 -12.237 1.00 99.86 195 ALA A C 1
ATOM 1546 O O . ALA A 1 196 ? -7.177 -36.401 -12.042 1.00 95.82 195 ALA A O 1
ATOM 1548 N N . MET A 1 197 ? -5.713 -35.443 -13.450 1.00 101.92 196 MET A N 1
ATOM 1549 C CA . MET A 1 197 ? -6.479 -35.845 -14.615 1.00 112.61 196 MET A CA 1
ATOM 1550 C C . MET A 1 197 ? -6.559 -37.366 -14.621 1.00 112.96 196 MET A C 1
ATOM 1551 O O . MET A 1 197 ? -7.643 -37.950 -14.703 1.00 112.82 196 MET A O 1
ATOM 1556 N N . GLN A 1 198 ? -5.396 -37.995 -14.509 1.00 108.64 197 GLN A N 1
ATOM 1557 C CA . GLN A 1 198 ? -5.271 -39.432 -14.697 1.00 109.00 197 GLN A CA 1
ATOM 1558 C C . GLN A 1 198 ? -6.009 -40.211 -13.606 1.00 104.88 197 GLN A C 1
ATOM 1559 O O . GLN A 1 198 ? -6.544 -41.299 -13.859 1.00 97.78 197 GLN A O 1
ATOM 1565 N N . LEU A 1 199 ? -6.038 -39.644 -12.400 1.00 95.31 198 LEU A N 1
ATOM 1566 C CA . LEU A 1 199 ? -6.716 -40.262 -11.265 1.00 88.13 198 LEU A CA 1
ATOM 1567 C C . LEU A 1 199 ? -8.213 -40.339 -11.528 1.00 99.44 198 LEU A C 1
ATOM 1568 O O . LEU A 1 199 ? -8.882 -41.283 -11.104 1.00 111.06 198 LEU A O 1
ATOM 1573 N N . GLN A 1 200 ? -8.738 -39.339 -12.225 1.00 94.52 199 GLN A N 1
ATOM 1574 C CA . GLN A 1 200 ? -10.162 -39.297 -12.505 1.00 94.33 199 GLN A CA 1
ATOM 1575 C C . GLN A 1 200 ? -10.554 -40.425 -13.444 1.00 99.73 199 GLN A C 1
ATOM 1576 O O . GLN A 1 200 ? -11.527 -41.129 -13.194 1.00 103.35 199 GLN A O 1
ATOM 1582 N N . LYS A 1 201 ? -9.783 -40.603 -14.514 1.00 106.77 200 LYS A N 1
ATOM 1583 C CA . LYS A 1 201 ? -9.998 -41.706 -15.452 1.00 111.08 200 LYS A CA 1
ATOM 1584 C C . LYS A 1 201 ? -9.821 -43.078 -14.800 1.00 111.80 200 LYS A C 1
ATOM 1585 O O . LYS A 1 201 ? -10.450 -44.053 -15.215 1.00 114.16 200 LYS A O 1
ATOM 1591 N N . GLU A 1 202 ? -8.953 -43.151 -13.794 1.00 103.45 201 GLU A N 1
ATOM 1592 C CA . GLU A 1 202 ? -8.677 -44.410 -13.118 1.00 99.68 201 GLU A CA 1
ATOM 1593 C C . GLU A 1 202 ? -9.867 -44.855 -12.276 1.00 98.61 201 GLU A C 1
ATOM 1594 O O . GLU A 1 202 ? -10.346 -45.982 -12.422 1.00 101.16 201 GLU A O 1
ATOM 1600 N N . ILE A 1 203 ? -10.351 -43.981 -11.399 1.00 87.74 202 ILE A N 1
ATOM 1601 C CA . ILE A 1 203 ? -11.490 -44.350 -10.569 1.00 95.01 202 ILE A CA 1
ATOM 1602 C C . ILE A 1 203 ? -12.713 -44.604 -11.450 1.00 103.70 202 ILE A C 1
ATOM 1603 O O . ILE A 1 203 ? -13.517 -45.485 -11.168 1.00 106.41 202 ILE A O 1
ATOM 1608 N N . ASP A 1 204 ? -12.840 -43.835 -12.527 1.00 108.96 203 ASP A N 1
ATOM 1609 C CA . ASP A 1 204 ? -13.952 -43.989 -13.457 1.00 108.06 203 ASP A CA 1
ATOM 1610 C C . ASP A 1 204 ? -13.871 -45.308 -14.225 1.00 112.68 203 ASP A C 1
ATOM 1611 O O . ASP A 1 204 ? -14.883 -45.989 -14.424 1.00 117.10 203 ASP A O 1
ATOM 1616 N N . MET A 1 205 ? -12.665 -45.666 -14.653 1.00 113.33 204 MET A N 1
ATOM 1617 C CA . MET A 1 205 ? -12.446 -46.935 -15.335 1.00 122.05 204 MET A CA 1
ATOM 1618 C C . MET A 1 205 ? -12.661 -48.079 -14.349 1.00 121.80 204 MET A C 1
ATOM 1619 O O . MET A 1 205 ? -12.762 -49.239 -14.735 1.00 122.41 204 MET A O 1
ATOM 1624 N N . SER A 1 206 ? -12.728 -47.738 -13.067 1.00 122.22 205 SER A N 1
ATOM 1625 C CA . SER A 1 206 ? -13.049 -48.705 -12.027 1.00 113.23 205 SER A CA 1
ATOM 1626 C C . SER A 1 206 ? -14.560 -48.772 -11.813 1.00 115.74 205 SER A C 1
ATOM 1627 O O . SER A 1 206 ? -15.092 -49.829 -11.480 1.00 123.11 205 SER A O 1
ATOM 1630 N N . VAL A 1 207 ? -15.250 -47.649 -12.002 1.00 111.21 206 VAL A N 1
ATOM 1631 C CA . VAL A 1 207 ? -16.687 -47.598 -11.741 1.00 116.75 206 VAL A CA 1
ATOM 1632 C C . VAL A 1 207 ? -17.490 -48.218 -12.885 1.00 131.70 206 VAL A C 1
ATOM 1633 O O . VAL A 1 207 ? -18.431 -48.990 -12.657 1.00 133.28 206 VAL A O 1
ATOM 1637 N N . SER A 1 208 ? -17.120 -47.892 -14.118 1.00 134.79 207 SER A N 1
ATOM 1638 C CA . SER A 1 208 ? -17.772 -48.520 -15.258 1.00 143.78 207 SER A CA 1
ATOM 1639 C C . SER A 1 208 ? -17.290 -49.964 -15.370 1.00 142.56 207 SER A C 1
ATOM 1640 O O . SER A 1 208 ? -17.643 -50.683 -16.311 1.00 148.78 207 SER A O 1
ATOM 1643 N N . GLN A 1 209 ? -16.483 -50.381 -14.399 1.00 129.07 208 GLN A N 1
ATOM 1644 C CA . GLN A 1 209 ? -15.975 -51.743 -14.363 1.00 126.85 208 GLN A CA 1
ATOM 1645 C C . GLN A 1 209 ? -16.497 -52.488 -13.138 1.00 122.15 208 GLN A C 1
ATOM 1646 O O . GLN A 1 209 ? -16.145 -53.648 -12.906 1.00 120.60 208 GLN A O 1
ATOM 1652 N N . GLY A 1 210 ? -17.342 -51.818 -12.359 1.00 117.16 209 GLY A N 1
ATOM 1653 C CA . GLY A 1 210 ? -17.962 -52.433 -11.196 1.00 118.39 209 GLY A CA 1
ATOM 1654 C C . GLY A 1 210 ? -16.991 -52.824 -10.095 1.00 120.18 209 GLY A C 1
ATOM 1655 O O . GLY A 1 210 ? -17.182 -53.838 -9.415 1.00 115.63 209 GLY A O 1
ATOM 1656 N N . LEU A 1 211 ? -15.943 -52.019 -9.923 1.00 116.66 210 LEU A N 1
ATOM 1657 C CA . LEU A 1 211 ? -14.988 -52.219 -8.841 1.00 99.54 210 LEU A CA 1
ATOM 1658 C C . LEU A 1 211 ? -15.386 -51.346 -7.669 1.00 98.70 210 LEU A C 1
ATOM 1659 O O . LEU A 1 211 ? -14.894 -51.524 -6.549 1.00 95.88 210 LEU A O 1
ATOM 1664 N N . ILE A 1 212 ? -16.283 -50.400 -7.941 1.00 107.50 211 ILE A N 1
ATOM 1665 C CA . ILE A 1 212 ? -16.910 -49.590 -6.896 1.00 114.27 211 ILE A CA 1
ATOM 1666 C C . ILE A 1 212 ? -18.332 -49.163 -7.272 1.00 124.04 211 ILE A C 1
ATOM 1667 O O . ILE A 1 212 ? -18.574 -48.639 -8.362 1.00 130.42 211 ILE A O 1
ATOM 1672 N N . ASN A 1 213 ? -19.266 -49.403 -6.355 1.00 122.97 212 ASN A N 1
ATOM 1673 C CA . ASN A 1 213 ? -20.662 -49.024 -6.534 1.00 123.64 212 ASN A CA 1
ATOM 1674 C C . ASN A 1 213 ? -21.152 -48.107 -5.408 1.00 120.38 212 ASN A C 1
ATOM 1675 O O . ASN A 1 213 ? -21.081 -48.457 -4.233 1.00 123.67 212 ASN A O 1
ATOM 1680 N N . ALA A 1 214 ? -21.635 -46.923 -5.766 1.00 126.26 213 ALA A N 1
ATOM 1681 C CA . ALA A 1 214 ? -22.093 -45.966 -4.765 1.00 146.65 213 ALA A CA 1
ATOM 1682 C C . ALA A 1 214 ? -23.470 -45.441 -5.118 1.00 166.65 213 ALA A C 1
ATOM 1683 O O . ALA A 1 214 ? -23.945 -45.647 -6.232 1.00 175.73 213 ALA A O 1
ATOM 1685 N N . ARG A 1 215 ? -24.113 -44.760 -4.177 1.00 180.48 214 ARG A N 1
ATOM 1686 C CA . ARG A 1 215 ? -25.457 -44.247 -4.428 1.00 198.03 214 ARG A CA 1
ATOM 1687 C C . ARG A 1 215 ? -25.437 -42.817 -4.969 1.00 194.77 214 ARG A C 1
ATOM 1688 O O . ARG A 1 215 ? -26.323 -42.429 -5.734 1.00 202.75 214 ARG A O 1
ATOM 1696 N N . GLU A 1 216 ? -24.427 -42.044 -4.577 1.00 177.74 215 GLU A N 1
ATOM 1697 C CA . GLU A 1 216 ? -24.256 -40.686 -5.091 1.00 174.01 215 GLU A CA 1
ATOM 1698 C C . GLU A 1 216 ? -25.284 -39.706 -4.526 1.00 162.37 215 GLU A C 1
ATOM 1699 O O . GLU A 1 216 ? -25.996 -39.050 -5.285 1.00 167.68 215 GLU A O 1
ATOM 1705 N N . GLY A 1 217 ? -25.358 -39.600 -3.202 1.00 147.12 216 GLY A N 1
ATOM 1706 C CA . GLY A 1 217 ? -26.275 -38.669 -2.561 1.00 143.86 216 GLY A CA 1
ATOM 1707 C C . GLY A 1 217 ? -26.159 -37.232 -3.056 1.00 149.31 216 GLY A C 1
ATOM 1708 O O . GLY A 1 217 ? -25.375 -36.937 -3.961 1.00 152.30 216 GLY A O 1
ATOM 1709 N N . LYS A 1 218 ? -26.941 -36.332 -2.461 1.00 149.01 217 LYS A N 1
ATOM 1710 C CA . LYS A 1 218 ? -26.940 -34.921 -2.856 1.00 147.37 217 LYS A CA 1
ATOM 1711 C C . LYS A 1 218 ? -25.531 -34.325 -2.792 1.00 138.73 217 LYS A C 1
ATOM 1712 O O . LYS A 1 218 ? -25.102 -33.616 -3.706 1.00 132.34 217 LYS A O 1
ATOM 1718 N N . LEU A 1 219 ? -24.821 -34.622 -1.707 1.00 132.01 218 LEU A N 1
ATOM 1719 C CA . LEU A 1 219 ? -23.443 -34.176 -1.529 1.00 116.60 218 LEU A CA 1
ATOM 1720 C C . LEU A 1 219 ? -22.483 -35.208 -2.120 1.00 115.64 218 LEU A C 1
ATOM 1721 O O . LEU A 1 219 ? -22.753 -36.415 -2.082 1.00 116.81 218 LEU A O 1
ATOM 1726 N N . LYS A 1 220 ? -21.371 -34.737 -2.679 1.00 111.69 219 LYS A N 1
ATOM 1727 C CA . LYS A 1 220 ? -20.467 -35.630 -3.401 1.00 108.15 219 LYS A CA 1
ATOM 1728 C C . LYS A 1 220 ? -19.082 -35.826 -2.768 1.00 101.35 219 LYS A C 1
ATOM 1729 O O . LYS A 1 220 ? -18.485 -34.899 -2.201 1.00 88.20 219 LYS A O 1
ATOM 1735 N N . SER A 1 221 ? -18.597 -37.061 -2.876 1.00 97.27 220 SER A N 1
ATOM 1736 C CA . SER A 1 221 ? -17.262 -37.431 -2.441 1.00 97.61 220 SER A CA 1
ATOM 1737 C C . SER A 1 221 ? -16.219 -36.847 -3.378 1.00 97.57 220 SER A C 1
ATOM 1738 O O . SER A 1 221 ? -16.280 -37.046 -4.591 1.00 97.48 220 SER A O 1
ATOM 1741 N N . GLN A 1 222 ? -15.263 -36.124 -2.808 1.00 91.23 221 GLN A N 1
ATOM 1742 C CA . GLN A 1 222 ? -14.245 -35.454 -3.607 1.00 89.68 221 GLN A CA 1
ATOM 1743 C C . GLN A 1 222 ? -12.848 -35.890 -3.157 1.00 87.95 221 GLN A C 1
ATOM 1744 O O . GLN A 1 222 ? -12.657 -36.316 -2.024 1.00 85.02 221 GLN A O 1
ATOM 1750 N N . PHE A 1 223 ? -11.883 -35.816 -4.064 1.00 91.10 222 PHE A N 1
ATOM 1751 C CA . PHE A 1 223 ? -10.525 -36.276 -3.794 1.00 84.61 222 PHE A CA 1
ATOM 1752 C C . PHE A 1 223 ? -9.562 -35.151 -4.157 1.00 89.58 222 PHE A C 1
ATOM 1753 O O . PHE A 1 223 ? -9.167 -34.994 -5.315 1.00 91.41 222 PHE A O 1
ATOM 1761 N N . LEU A 1 224 ? -9.198 -34.365 -3.150 1.00 87.60 223 LEU A N 1
ATOM 1762 C CA . LEU A 1 224 ? -8.414 -33.152 -3.343 1.00 85.02 223 LEU A CA 1
ATOM 1763 C C . LEU A 1 224 ? -6.927 -33.453 -3.480 1.00 79.95 223 LEU A C 1
ATOM 1764 O O . LEU A 1 224 ? -6.319 -34.033 -2.582 1.00 84.97 223 LEU A O 1
ATOM 1769 N N . ILE A 1 225 ? -6.343 -33.050 -4.602 1.00 76.41 224 ILE A N 1
ATOM 1770 C CA . ILE A 1 225 ? -4.925 -33.299 -4.840 1.00 74.85 224 ILE A CA 1
ATOM 1771 C C . ILE A 1 225 ? -4.060 -32.046 -4.782 1.00 71.21 224 ILE A C 1
ATOM 1772 O O . ILE A 1 225 ? -4.271 -31.085 -5.508 1.00 72.83 224 ILE A O 1
ATOM 1777 N N . LEU A 1 226 ? -3.069 -32.084 -3.903 1.00 77.95 225 LEU A N 1
ATOM 1778 C CA . LEU A 1 226 ? -2.323 -30.895 -3.527 1.00 74.08 225 LEU A CA 1
ATOM 1779 C C . LEU A 1 226 ? -0.814 -31.063 -3.641 1.00 77.67 225 LEU A C 1
ATOM 1780 O O . LEU A 1 226 ? -0.251 -32.109 -3.283 1.00 73.10 225 LEU A O 1
ATOM 1785 N N . ASP A 1 227 ? -0.170 -30.011 -4.140 1.00 78.21 226 ASP A N 1
ATOM 1786 C CA . ASP A 1 227 ? 1.276 -29.869 -4.040 1.00 71.44 226 ASP A CA 1
ATOM 1787 C C . ASP A 1 227 ? 1.689 -29.470 -2.617 1.00 72.54 226 ASP A C 1
ATOM 1788 O O . ASP A 1 227 ? 0.915 -28.827 -1.892 1.00 66.40 226 ASP A O 1
ATOM 1793 N N . ARG A 1 228 ? 2.899 -29.859 -2.213 1.00 63.14 227 ARG A N 1
ATOM 1794 C CA . ARG A 1 228 ? 3.383 -29.500 -0.888 1.00 59.40 227 ARG A CA 1
ATOM 1795 C C . ARG A 1 228 ? 3.286 -27.991 -0.716 1.00 66.67 227 ARG A C 1
ATOM 1796 O O . ARG A 1 228 ? 3.038 -27.500 0.383 1.00 62.61 227 ARG A O 1
ATOM 1804 N N . ALA A 1 229 ? 3.462 -27.268 -1.822 1.00 75.72 228 ALA A N 1
ATOM 1805 C CA . ALA A 1 229 ? 3.433 -25.805 -1.843 1.00 62.38 228 ALA A CA 1
ATOM 1806 C C . ALA A 1 229 ? 2.105 -25.174 -1.406 1.00 62.94 228 ALA A C 1
ATOM 1807 O O . ALA A 1 229 ? 2.013 -23.958 -1.265 1.00 67.41 228 ALA A O 1
ATOM 1809 N N . VAL A 1 230 ? 1.073 -25.984 -1.210 1.00 56.70 229 VAL A N 1
ATOM 1810 C CA . VAL A 1 230 ? -0.205 -25.460 -0.752 1.00 58.70 229 VAL A CA 1
ATOM 1811 C C . VAL A 1 230 ? -0.033 -24.676 0.553 1.00 66.98 229 VAL A C 1
ATOM 1812 O O . VAL A 1 230 ? -0.751 -23.701 0.809 1.00 74.47 229 VAL A O 1
ATOM 1816 N N . ASP A 1 231 ? 0.939 -25.115 1.354 1.00 61.02 230 ASP A N 1
ATOM 1817 C CA . ASP A 1 231 ? 1.215 -24.590 2.697 1.00 59.94 230 ASP A CA 1
ATOM 1818 C C . ASP A 1 231 ? 2.593 -25.089 3.190 1.00 63.15 230 ASP A C 1
ATOM 1819 O O . ASP A 1 231 ? 2.755 -26.249 3.572 1.00 73.37 230 ASP A O 1
ATOM 1824 N N . LEU A 1 232 ? 3.583 -24.201 3.164 1.00 54.68 231 LEU A N 1
ATOM 1825 C CA . LEU A 1 232 ? 4.955 -24.545 3.505 1.00 56.33 231 LEU A CA 1
ATOM 1826 C C . LEU A 1 232 ? 5.279 -24.196 4.953 1.00 60.62 231 LEU A C 1
ATOM 1827 O O . LEU A 1 232 ? 6.394 -24.413 5.409 1.00 59.86 231 LEU A O 1
ATOM 1832 N N . LYS A 1 233 ? 4.287 -23.672 5.668 1.00 57.15 232 LYS A N 1
ATOM 1833 C CA . LYS A 1 233 ? 4.462 -23.241 7.048 1.00 56.83 232 LYS A CA 1
ATOM 1834 C C . LYS A 1 233 ? 4.093 -24.317 8.064 1.00 60.01 232 LYS A C 1
ATOM 1835 O O . LYS A 1 233 ? 4.823 -24.535 9.031 1.00 66.69 232 LYS A O 1
ATOM 1841 N N . SER A 1 234 ? 2.963 -24.986 7.842 1.00 60.26 233 SER A N 1
ATOM 1842 C CA . SER A 1 234 ? 2.476 -26.040 8.749 1.00 52.58 233 SER A CA 1
ATOM 1843 C C . SER A 1 234 ? 3.498 -27.124 9.113 1.00 56.87 233 SER A C 1
ATOM 1844 O O . SER A 1 234 ? 3.576 -27.521 10.276 1.00 58.47 233 SER A O 1
ATOM 1847 N N . PRO A 1 235 ? 4.266 -27.613 8.118 1.00 56.38 234 PRO A N 1
ATOM 1848 C CA . PRO A 1 235 ? 5.350 -28.577 8.321 1.00 49.94 234 PRO A CA 1
ATOM 1849 C C . PRO A 1 235 ? 6.423 -28.100 9.276 1.00 57.69 234 PRO A C 1
ATOM 1850 O O . PRO A 1 235 ? 7.173 -28.941 9.767 1.00 74.71 234 PRO A O 1
ATOM 1854 N N . LEU A 1 236 ? 6.499 -26.797 9.545 1.00 47.94 235 LEU A N 1
ATOM 1855 C CA . LEU A 1 236 ? 7.631 -26.262 10.303 1.00 53.50 235 LEU A CA 1
ATOM 1856 C C . LEU A 1 236 ? 7.324 -25.856 11.745 1.00 50.76 235 LEU A C 1
ATOM 1857 O O . LEU A 1 236 ? 8.207 -25.914 12.604 1.00 50.22 235 LEU A O 1
ATOM 1862 N N . VAL A 1 237 ? 6.080 -25.466 12.008 1.00 46.48 236 VAL A N 1
ATOM 1863 C CA . VAL A 1 237 ? 5.711 -24.859 13.293 1.00 58.58 236 VAL A CA 1
ATOM 1864 C C . VAL A 1 237 ? 5.690 -25.827 14.481 1.00 64.62 236 VAL A C 1
ATOM 1865 O O . VAL A 1 237 ? 5.061 -26.889 14.420 1.00 64.64 236 VAL A O 1
ATOM 1869 N N . HIS A 1 238 ? 6.374 -25.446 15.559 1.00 56.31 237 HIS A N 1
ATOM 1870 C CA . HIS A 1 238 ? 6.168 -26.080 16.854 1.00 54.54 237 HIS A CA 1
ATOM 1871 C C . HIS A 1 238 ? 4.691 -26.081 17.198 1.00 57.86 237 HIS A C 1
ATOM 1872 O O . HIS A 1 238 ? 3.994 -25.083 17.078 1.00 78.73 237 HIS A O 1
ATOM 1879 N N . GLU A 1 239 ? 4.214 -27.223 17.636 1.00 56.07 238 GLU A N 1
ATOM 1880 C CA . GLU A 1 239 ? 2.795 -27.427 17.785 1.00 52.90 238 GLU A CA 1
ATOM 1881 C C . GLU A 1 239 ? 2.583 -28.050 19.172 1.00 53.51 238 GLU A C 1
ATOM 1882 O O . GLU A 1 239 ? 3.398 -28.859 19.607 1.00 61.61 238 GLU A O 1
ATOM 1888 N N . LEU A 1 240 ? 1.524 -27.634 19.867 1.00 45.28 239 LEU A N 1
ATOM 1889 C CA . LEU A 1 240 ? 1.296 -28.002 21.265 1.00 56.83 239 LEU A CA 1
ATOM 1890 C C . LEU A 1 240 ? 0.139 -28.992 21.505 1.00 64.37 239 LEU A C 1
ATOM 1891 O O . LEU A 1 240 ? -0.357 -29.140 22.621 1.00 68.28 239 LEU A O 1
ATOM 1896 N N . THR A 1 241 ? -0.302 -29.662 20.459 1.00 53.24 240 THR A N 1
ATOM 1897 C CA . THR A 1 241 ? -1.239 -30.738 20.653 1.00 48.47 240 THR A CA 1
ATOM 1898 C C . THR A 1 241 ? -0.407 -31.998 20.820 1.00 52.46 240 THR A C 1
ATOM 1899 O O . THR A 1 241 ? 0.727 -32.061 20.357 1.00 54.24 240 THR A O 1
ATOM 1903 N N . TYR A 1 242 ? -0.975 -32.987 21.499 1.00 56.63 241 TYR A N 1
ATOM 1904 C CA . TYR A 1 242 ? -0.224 -34.091 22.096 1.00 46.03 241 TYR A CA 1
ATOM 1905 C C . TYR A 1 242 ? 0.599 -34.910 21.127 1.00 50.48 241 TYR A C 1
ATOM 1906 O O . TYR A 1 242 ? 1.822 -34.991 21.280 1.00 41.43 241 TYR A O 1
ATOM 1915 N N . GLN A 1 243 ? -0.076 -35.537 20.160 1.00 50.24 242 GLN A N 1
ATOM 1916 C CA . GLN A 1 243 ? 0.599 -36.316 19.118 1.00 53.73 242 GLN A CA 1
ATOM 1917 C C . GLN A 1 243 ? 1.693 -35.484 18.456 1.00 62.67 242 GLN A C 1
ATOM 1918 O O . GLN A 1 243 ? 2.868 -35.866 18.438 1.00 50.58 242 GLN A O 1
ATOM 1924 N N . ALA A 1 244 ? 1.295 -34.332 17.925 1.00 67.71 243 ALA A N 1
ATOM 1925 C CA . ALA A 1 244 ? 2.198 -33.473 17.167 1.00 54.63 243 ALA A CA 1
ATOM 1926 C C . ALA A 1 244 ? 3.433 -33.029 17.983 1.00 52.08 243 ALA A C 1
ATOM 1927 O O . ALA A 1 244 ? 4.560 -32.996 17.459 1.00 45.88 243 ALA A O 1
ATOM 1929 N N . ALA A 1 245 ? 3.220 -32.710 19.260 1.00 41.36 244 ALA A N 1
ATOM 1930 C CA . ALA A 1 245 ? 4.321 -32.293 20.132 1.00 43.16 244 ALA A CA 1
ATOM 1931 C C . ALA A 1 245 ? 5.226 -33.450 20.500 1.00 51.80 244 ALA A C 1
ATOM 1932 O O . ALA A 1 245 ? 6.424 -33.258 20.703 1.00 62.96 244 ALA A O 1
ATOM 1934 N N . ALA A 1 246 ? 4.653 -34.646 20.612 1.00 52.57 245 ALA A N 1
ATOM 1935 C CA . ALA A 1 246 ? 5.428 -35.808 21.010 1.00 48.90 245 ALA A CA 1
ATOM 1936 C C . ALA A 1 246 ? 6.412 -36.119 19.905 1.00 58.54 245 ALA A C 1
ATOM 1937 O O . ALA A 1 246 ? 7.608 -36.315 20.158 1.00 50.35 245 ALA A O 1
ATOM 1939 N N . TYR A 1 247 ? 5.902 -36.167 18.679 1.00 42.65 246 TYR A N 1
ATOM 1940 C CA . TYR A 1 247 ? 6.712 -36.616 17.568 1.00 51.72 246 TYR A CA 1
ATOM 1941 C C . TYR A 1 247 ? 7.840 -35.622 17.217 1.00 55.68 246 TYR A C 1
ATOM 1942 O O . TYR A 1 247 ? 8.893 -35.999 16.684 1.00 51.92 246 TYR A O 1
ATOM 1951 N N . ASP A 1 248 ? 7.588 -34.356 17.536 1.00 51.08 247 ASP A N 1
ATOM 1952 C CA . ASP A 1 248 ? 8.528 -33.264 17.370 1.00 47.88 247 ASP A CA 1
ATOM 1953 C C . ASP A 1 248 ? 9.610 -33.310 18.452 1.00 50.58 247 ASP A C 1
ATOM 1954 O O . ASP A 1 248 ? 10.779 -33.614 18.179 1.00 60.95 247 ASP A O 1
ATOM 1959 N N . LEU A 1 249 ? 9.194 -33.041 19.685 1.00 43.90 248 LEU A N 1
ATOM 1960 C CA . LEU A 1 249 ? 10.105 -32.886 20.817 1.00 39.60 248 LEU A CA 1
ATOM 1961 C C . LEU A 1 249 ? 10.780 -34.160 21.358 1.00 48.57 248 LEU A C 1
ATOM 1962 O O . LEU A 1 249 ? 11.837 -34.092 21.979 1.00 54.97 248 LEU A O 1
ATOM 1967 N N . LEU A 1 250 ? 10.168 -35.319 21.145 1.00 52.29 249 LEU A N 1
ATOM 1968 C CA . LEU A 1 250 ? 10.695 -36.556 21.714 1.00 43.87 249 LEU A CA 1
ATOM 1969 C C . LEU A 1 250 ? 11.276 -37.467 20.655 1.00 51.19 249 LEU A C 1
ATOM 1970 O O . LEU A 1 250 ? 11.126 -37.227 19.447 1.00 54.91 249 LEU A O 1
ATOM 1975 N N . ASN A 1 251 ? 11.949 -38.512 21.124 1.00 38.33 250 ASN A N 1
ATOM 1976 C CA . ASN A 1 251 ? 12.577 -39.442 20.218 1.00 61.90 250 ASN A CA 1
ATOM 1977 C C . ASN A 1 251 ? 11.637 -40.599 19.918 1.00 68.16 250 ASN A C 1
ATOM 1978 O O . ASN A 1 251 ? 11.556 -41.576 20.681 1.00 60.48 250 ASN A O 1
ATOM 1983 N N . ILE A 1 252 ? 10.914 -40.465 18.811 1.00 63.73 251 ILE A N 1
ATOM 1984 C CA . ILE A 1 252 ? 9.934 -41.457 18.404 1.00 63.68 251 ILE A CA 1
ATOM 1985 C C . ILE A 1 252 ? 10.292 -41.978 17.024 1.00 73.42 251 ILE A C 1
ATOM 1986 O O . ILE A 1 252 ? 9.859 -41.441 16.006 1.00 85.45 251 ILE A O 1
ATOM 1991 N N . GLU A 1 253 ? 11.107 -43.023 17.002 1.00 71.37 252 GLU A N 1
ATOM 1992 C CA . GLU A 1 253 ? 11.535 -43.629 15.755 1.00 83.15 252 GLU A CA 1
ATOM 1993 C C . GLU A 1 253 ? 10.561 -44.768 15.422 1.00 78.65 252 GLU A C 1
ATOM 1994 O O . GLU A 1 253 ? 10.237 -45.594 16.279 1.00 81.99 252 GLU A O 1
ATOM 2000 N N . ASN A 1 254 ? 10.070 -44.786 14.187 1.00 73.01 253 ASN A N 1
ATOM 2001 C CA . ASN A 1 254 ? 9.101 -45.796 13.735 1.00 70.11 253 ASN A CA 1
ATOM 2002 C C . ASN A 1 254 ? 7.947 -46.028 14.700 1.00 63.12 253 ASN A C 1
ATOM 2003 O O . ASN A 1 254 ? 7.492 -47.146 14.861 1.00 67.79 253 ASN A O 1
ATOM 2008 N N . ASP A 1 255 ? 7.484 -44.959 15.336 1.00 71.38 254 ASP A N 1
ATOM 2009 C CA . ASP A 1 255 ? 6.306 -45.004 16.195 1.00 61.28 254 ASP A CA 1
ATOM 2010 C C . ASP A 1 255 ? 6.550 -45.671 17.551 1.00 69.85 254 ASP A C 1
ATOM 2011 O O . ASP A 1 255 ? 5.622 -45.881 18.331 1.00 72.63 254 ASP A O 1
ATOM 2016 N N . ILE A 1 256 ? 7.811 -45.979 17.832 1.00 70.48 255 ILE A N 1
ATOM 2017 C CA . ILE A 1 256 ? 8.194 -46.577 19.105 1.00 59.52 255 ILE A CA 1
ATOM 2018 C C . ILE A 1 256 ? 8.701 -45.552 20.119 1.00 59.90 255 ILE A C 1
ATOM 2019 O O . ILE A 1 256 ? 9.595 -44.759 19.835 1.00 65.18 255 ILE A O 1
ATOM 2024 N N . TYR A 1 257 ? 8.118 -45.572 21.304 1.00 57.59 256 TYR A N 1
ATOM 2025 C CA . TYR A 1 257 ? 8.559 -44.693 22.371 1.00 57.60 256 TYR A CA 1
ATOM 2026 C C . TYR A 1 257 ? 9.195 -45.540 23.463 1.00 59.77 256 TYR A C 1
ATOM 2027 O O . TYR A 1 257 ? 8.724 -46.642 23.716 1.00 66.57 256 TYR A O 1
ATOM 2036 N N . SER A 1 258 ? 10.273 -45.051 24.080 1.00 69.65 257 SER A N 1
ATOM 2037 C CA . SER A 1 258 ? 10.902 -45.751 25.216 1.00 75.19 257 SER A CA 1
ATOM 2038 C C . SER A 1 258 ? 10.810 -44.957 26.511 1.00 79.14 257 SER A C 1
ATOM 2039 O O . SER A 1 258 ? 11.101 -43.760 26.542 1.00 90.10 257 SER A O 1
ATOM 2042 N N . TYR A 1 259 ? 10.426 -45.635 27.582 1.00 75.82 258 TYR A N 1
ATOM 2043 C CA . TYR A 1 259 ? 10.424 -45.026 28.899 1.00 86.85 258 TYR A CA 1
ATOM 2044 C C . TYR A 1 259 ? 10.899 -46.013 29.970 1.00 115.01 258 TYR A C 1
ATOM 2045 O O . TYR A 1 259 ? 11.362 -47.106 29.646 1.00 122.27 258 TYR A O 1
ATOM 2054 N N . SER A 1 260 ? 10.799 -45.622 31.238 1.00 124.69 259 SER A N 1
ATOM 2055 C CA . SER A 1 260 ? 11.255 -46.471 32.335 1.00 124.25 259 SER A CA 1
ATOM 2056 C C . SER A 1 260 ? 10.214 -46.529 33.448 1.00 120.43 259 SER A C 1
ATOM 2057 O O . SER A 1 260 ? 9.740 -45.493 33.916 1.00 119.19 259 SER A O 1
ATOM 2060 N N . THR A 1 261 ? 9.847 -47.743 33.851 1.00 121.72 260 THR A N 1
ATOM 2061 C CA . THR A 1 261 ? 8.983 -47.946 35.015 1.00 123.10 260 THR A CA 1
ATOM 2062 C C . THR A 1 261 ? 9.466 -49.130 35.822 1.00 132.68 260 THR A C 1
ATOM 2063 O O . THR A 1 261 ? 10.572 -49.623 35.616 1.00 132.99 260 THR A O 1
ATOM 2067 N N . VAL A 1 262 ? 8.618 -49.589 36.735 1.00 143.26 261 VAL A N 1
ATOM 2068 C CA . VAL A 1 262 ? 8.941 -50.725 37.585 1.00 149.75 261 VAL A CA 1
ATOM 2069 C C . VAL A 1 262 ? 7.871 -51.804 37.478 1.00 154.23 261 VAL A C 1
ATOM 2070 O O . VAL A 1 262 ? 6.707 -51.513 37.188 1.00 146.26 261 VAL A O 1
ATOM 2074 N N . ASP A 1 263 ? 8.277 -53.050 37.703 1.00 167.34 262 ASP A N 1
ATOM 2075 C CA . ASP A 1 263 ? 7.334 -54.159 37.820 1.00 173.33 262 ASP A CA 1
ATOM 2076 C C . ASP A 1 263 ? 7.194 -54.572 39.285 1.00 177.44 262 ASP A C 1
ATOM 2077 O O . ASP A 1 263 ? 7.330 -53.740 40.187 1.00 173.79 262 ASP A O 1
ATOM 2082 N N . ALA A 1 264 ? 6.914 -55.851 39.520 1.00 185.09 263 ALA A N 1
ATOM 2083 C CA . ALA A 1 264 ? 6.852 -56.376 40.880 1.00 186.25 263 ALA A CA 1
ATOM 2084 C C . ALA A 1 264 ? 8.044 -55.859 41.686 1.00 187.83 263 ALA A C 1
ATOM 2085 O O . ALA A 1 264 ? 7.877 -55.297 42.770 1.00 186.48 263 ALA A O 1
ATOM 2087 N N . GLY A 1 265 ? 9.243 -56.035 41.138 1.00 187.22 264 GLY A N 1
ATOM 2088 C CA . GLY A 1 265 ? 10.457 -55.548 41.769 1.00 183.42 264 GLY A CA 1
ATOM 2089 C C . GLY A 1 265 ? 11.325 -54.716 40.839 1.00 176.11 264 GLY A C 1
ATOM 2090 O O . GLY A 1 265 ? 11.179 -53.493 40.773 1.00 167.04 264 GLY A O 1
ATOM 2091 N N . GLY A 1 266 ? 12.226 -55.391 40.126 1.00 178.34 265 GLY A N 1
ATOM 2092 C CA . GLY A 1 266 ? 13.149 -54.750 39.204 1.00 178.77 265 GLY A CA 1
ATOM 2093 C C . GLY A 1 266 ? 12.707 -53.377 38.741 1.00 179.16 265 GLY A C 1
ATOM 2094 O O . GLY A 1 266 ? 11.682 -53.229 38.076 1.00 175.16 265 GLY A O 1
ATOM 2095 N N . ARG A 1 267 ? 13.484 -52.364 39.100 1.00 185.69 266 ARG A N 1
ATOM 2096 C CA . ARG A 1 267 ? 13.148 -50.992 38.750 1.00 185.91 266 ARG A CA 1
ATOM 2097 C C . ARG A 1 267 ? 13.697 -50.642 37.373 1.00 191.03 266 ARG A C 1
ATOM 2098 O O . ARG A 1 267 ? 14.173 -51.519 36.650 1.00 188.78 266 ARG A O 1
ATOM 2106 N N . GLU A 1 268 ? 13.634 -49.357 37.028 1.00 198.20 267 GLU A N 1
ATOM 2107 C CA . GLU A 1 268 ? 14.060 -48.864 35.716 1.00 200.60 267 GLU A CA 1
ATOM 2108 C C . GLU A 1 268 ? 13.972 -49.925 34.620 1.00 199.53 267 GLU A C 1
ATOM 2109 O O . GLU A 1 268 ? 14.935 -50.155 33.889 1.00 201.38 267 GLU A O 1
ATOM 2115 N N . GLN A 1 269 ? 12.817 -50.578 34.528 1.00 191.68 268 GLN A N 1
ATOM 2116 C CA . GLN A 1 269 ? 12.534 -51.483 33.425 1.00 178.00 268 GLN A CA 1
ATOM 2117 C C . GLN A 1 269 ? 12.193 -50.641 32.206 1.00 168.41 268 GLN A C 1
ATOM 2118 O O . GLN A 1 269 ? 11.176 -49.946 32.193 1.00 168.23 268 GLN A O 1
ATOM 2124 N N . GLN A 1 270 ? 13.050 -50.689 31.190 1.00 158.41 269 GLN A N 1
ATOM 2125 C CA . GLN A 1 270 ? 12.854 -49.880 29.991 1.00 143.61 269 GLN A CA 1
ATOM 2126 C C . GLN A 1 270 ? 11.874 -50.537 29.021 1.00 121.76 269 GLN A C 1
ATOM 2127 O O . GLN A 1 270 ? 12.218 -51.501 28.334 1.00 117.09 269 GLN A O 1
ATOM 2133 N N . ARG A 1 271 ? 10.652 -50.009 28.979 1.00 105.19 270 ARG A N 1
ATOM 2134 C CA . ARG A 1 271 ? 9.643 -50.473 28.035 1.00 94.66 270 ARG A CA 1
ATOM 2135 C C . ARG A 1 271 ? 9.755 -49.740 26.703 1.00 88.85 270 ARG A C 1
ATOM 2136 O O . ARG A 1 271 ? 10.014 -48.547 26.656 1.00 92.45 270 ARG A O 1
ATOM 2144 N N . GLN A 1 272 ? 9.572 -50.478 25.621 1.00 84.69 271 GLN A N 1
ATOM 2145 C CA . GLN A 1 272 ? 9.349 -49.892 24.316 1.00 69.17 271 GLN A CA 1
ATOM 2146 C C . GLN A 1 272 ? 7.946 -50.285 23.913 1.00 71.15 271 GLN A C 1
ATOM 2147 O O . GLN A 1 272 ? 7.621 -51.464 23.872 1.00 77.64 271 GLN A O 1
ATOM 2153 N N . VAL A 1 273 ? 7.106 -49.310 23.617 1.00 67.96 272 VAL A N 1
ATOM 2154 C CA . VAL A 1 273 ? 5.778 -49.622 23.136 1.00 65.90 272 VAL A CA 1
ATOM 2155 C C . VAL A 1 273 ? 5.589 -48.886 21.815 1.00 68.49 272 VAL A C 1
ATOM 2156 O O . VAL A 1 273 ? 6.294 -47.925 21.551 1.00 66.49 272 VAL A O 1
ATOM 2160 N N . VAL A 1 274 ? 4.672 -49.360 20.975 1.00 74.97 273 VAL A N 1
ATOM 2161 C CA . VAL A 1 274 ? 4.266 -48.639 19.770 1.00 64.10 273 VAL A CA 1
ATOM 2162 C C . VAL A 1 274 ? 3.038 -47.758 20.046 1.00 69.04 273 VAL A C 1
ATOM 2163 O O . VAL A 1 274 ? 2.085 -48.184 20.703 1.00 71.08 273 VAL A O 1
ATOM 2167 N N . LEU A 1 275 ? 3.082 -46.518 19.565 1.00 63.21 274 LEU A N 1
ATOM 2168 C CA . LEU A 1 275 ? 1.937 -45.624 19.627 1.00 61.09 274 LEU A CA 1
ATOM 2169 C C . LEU A 1 275 ? 0.958 -45.962 18.496 1.00 71.70 274 LEU A C 1
ATOM 2170 O O . LEU A 1 275 ? 1.324 -45.947 17.309 1.00 76.03 274 LEU A O 1
ATOM 2175 N N . GLY A 1 276 ? -0.288 -46.261 18.850 1.00 67.96 275 GLY A N 1
ATOM 2176 C CA . GLY A 1 276 ? -1.235 -46.726 17.853 1.00 68.98 275 GLY A CA 1
ATOM 2177 C C . GLY A 1 276 ? -2.694 -46.764 18.257 1.00 75.36 275 GLY A C 1
ATOM 2178 O O . GLY A 1 276 ? -3.062 -46.426 19.378 1.00 77.55 275 GLY A O 1
ATOM 2179 N N . GLU A 1 277 ? -3.523 -47.198 17.317 1.00 86.54 276 GLU A N 1
ATOM 2180 C CA . GLU A 1 277 ? -4.976 -47.221 17.461 1.00 88.68 276 GLU A CA 1
ATOM 2181 C C . GLU A 1 277 ? -5.539 -48.129 18.568 1.00 86.58 276 GLU A C 1
ATOM 2182 O O . GLU A 1 277 ? -6.695 -47.979 18.961 1.00 86.96 276 GLU A O 1
ATOM 2188 N N . ASP A 1 278 ? -4.763 -49.089 19.056 1.00 80.56 277 ASP A N 1
ATOM 2189 C CA . ASP A 1 278 ? -5.322 -50.017 20.036 1.00 84.14 277 ASP A CA 1
ATOM 2190 C C . ASP A 1 278 ? -5.051 -49.592 21.478 1.00 79.95 277 ASP A C 1
ATOM 2191 O O . ASP A 1 278 ? -5.100 -50.400 22.404 1.00 92.29 277 ASP A O 1
ATOM 2196 N N . ASP A 1 279 ? -4.789 -48.302 21.647 1.00 71.09 278 ASP A N 1
ATOM 2197 C CA . ASP A 1 279 ? -4.499 -47.690 22.940 1.00 57.67 278 ASP A CA 1
ATOM 2198 C C . ASP A 1 279 ? -5.495 -46.541 23.124 1.00 62.26 278 ASP A C 1
ATOM 2199 O O . ASP A 1 279 ? -5.430 -45.525 22.436 1.00 70.81 278 ASP A O 1
ATOM 2204 N N . ASP A 1 280 ? -6.437 -46.734 24.039 1.00 63.85 279 ASP A N 1
ATOM 2205 C CA . ASP A 1 280 ? -7.614 -45.884 24.145 1.00 58.85 279 ASP A CA 1
ATOM 2206 C C . ASP A 1 280 ? -7.292 -44.523 24.724 1.00 63.19 279 ASP A C 1
ATOM 2207 O O . ASP A 1 280 ? -7.984 -43.554 24.439 1.00 71.86 279 ASP A O 1
ATOM 2212 N N . ILE A 1 281 ? -6.256 -44.451 25.550 1.00 58.71 280 ILE A N 1
ATOM 2213 C CA . ILE A 1 281 ? -5.802 -43.156 26.040 1.00 60.37 280 ILE A CA 1
ATOM 2214 C C . ILE A 1 281 ? -5.130 -42.360 24.908 1.00 64.61 280 ILE A C 1
ATOM 2215 O O . ILE A 1 281 ? -5.347 -41.159 24.784 1.00 69.84 280 ILE A O 1
ATOM 2220 N N . TRP A 1 282 ? -4.323 -43.028 24.085 1.00 55.39 281 TRP A N 1
ATOM 2221 C CA . TRP A 1 282 ? -3.699 -42.375 22.944 1.00 57.21 281 TRP A CA 1
ATOM 2222 C C . TRP A 1 282 ? -4.753 -41.696 22.100 1.00 65.54 281 TRP A C 1
ATOM 2223 O O . TRP A 1 282 ? -4.689 -40.478 21.889 1.00 55.66 281 TRP A O 1
ATOM 2234 N N . LEU A 1 283 ? -5.712 -42.484 21.606 1.00 66.12 282 LEU A N 1
ATOM 2235 C CA . LEU A 1 283 ? -6.917 -41.922 21.014 1.00 66.34 282 LEU A CA 1
ATOM 2236 C C . LEU A 1 283 ? -7.501 -40.996 22.065 1.00 76.40 282 LEU A C 1
ATOM 2237 O O . LEU A 1 283 ? -7.234 -41.167 23.253 1.00 90.25 282 LEU A O 1
ATOM 2242 N N . GLN A 1 284 ? -8.278 -40.004 21.658 1.00 68.71 283 GLN A N 1
ATOM 2243 C CA . GLN A 1 284 ? -8.938 -39.145 22.651 1.00 84.74 283 GLN A CA 1
ATOM 2244 C C . GLN A 1 284 ? -8.005 -38.130 23.283 1.00 79.34 283 GLN A C 1
ATOM 2245 O O . GLN A 1 284 ? -8.392 -36.988 23.528 1.00 83.56 283 GLN A O 1
ATOM 2251 N N . MET A 1 285 ? -6.779 -38.545 23.553 1.00 71.56 284 MET A N 1
ATOM 2252 C CA . MET A 1 285 ? -5.796 -37.620 24.083 1.00 68.59 284 MET A CA 1
ATOM 2253 C C . MET A 1 285 ? -4.892 -36.969 23.007 1.00 64.24 284 MET A C 1
ATOM 2254 O O . MET A 1 285 ? -4.379 -35.861 23.206 1.00 51.99 284 MET A O 1
ATOM 2259 N N . ARG A 1 286 ? -4.744 -37.638 21.864 1.00 53.86 285 ARG A N 1
ATOM 2260 C CA . ARG A 1 286 ? -3.727 -37.275 20.874 1.00 57.67 285 ARG A CA 1
ATOM 2261 C C . ARG A 1 286 ? -3.928 -35.948 20.138 1.00 52.16 285 ARG A C 1
ATOM 2262 O O . ARG A 1 286 ? -2.990 -35.425 19.571 1.00 53.24 285 ARG A O 1
ATOM 2270 N N . HIS A 1 287 ? -5.148 -35.430 20.125 1.00 53.60 286 HIS A N 1
ATOM 2271 C CA . HIS A 1 287 ? -5.432 -34.160 19.474 1.00 52.42 286 HIS A CA 1
ATOM 2272 C C . HIS A 1 287 ? -5.694 -33.032 20.465 1.00 59.88 286 HIS A C 1
ATOM 2273 O O . HIS A 1 287 ? -6.075 -31.927 20.075 1.00 67.63 286 HIS A O 1
ATOM 2280 N N . LEU A 1 288 ? -5.487 -33.320 21.742 1.00 54.27 287 LEU A N 1
ATOM 2281 C CA . LEU A 1 288 ? -5.667 -32.333 22.796 1.00 55.19 287 LEU A CA 1
ATOM 2282 C C . LEU A 1 288 ? -4.411 -31.505 23.018 1.00 54.03 287 LEU A C 1
ATOM 2283 O O . LEU A 1 288 ? -3.312 -31.941 22.710 1.00 52.78 287 LEU A O 1
ATOM 2288 N N . HIS A 1 289 ? -4.590 -30.302 23.549 1.00 61.76 288 HIS A N 1
ATOM 2289 C CA . HIS A 1 289 ? -3.481 -29.452 23.965 1.00 56.91 288 HIS A CA 1
ATOM 2290 C C . HIS A 1 289 ? -2.665 -30.127 25.077 1.00 56.30 288 HIS A C 1
ATOM 2291 O O . HIS A 1 289 ? -3.236 -30.660 26.019 1.00 62.47 288 HIS A O 1
ATOM 2298 N N . ILE A 1 290 ? -1.340 -30.083 25.001 1.00 55.59 289 ILE A N 1
ATOM 2299 C CA . ILE A 1 290 ? -0.521 -30.783 25.999 1.00 60.98 289 ILE A CA 1
ATOM 2300 C C . ILE A 1 290 ? -0.752 -30.404 27.465 1.00 64.64 289 ILE A C 1
ATOM 2301 O O . ILE A 1 290 ? -0.587 -31.253 28.338 1.00 72.66 289 ILE A O 1
ATOM 2306 N N . SER A 1 291 ? -1.083 -29.147 27.750 1.00 60.09 290 SER A N 1
ATOM 2307 C CA . SER A 1 291 ? -1.317 -28.729 29.143 1.00 75.30 290 SER A CA 1
ATOM 2308 C C . SER A 1 291 ? -2.512 -29.482 29.744 1.00 77.25 290 SER A C 1
ATOM 2309 O O . SER A 1 291 ? -2.533 -29.869 30.917 1.00 84.10 290 SER A O 1
ATOM 2312 N N . GLU A 1 292 ? -3.507 -29.687 28.903 1.00 58.78 291 GLU A N 1
ATOM 2313 C CA . GLU A 1 292 ? -4.710 -30.389 29.277 1.00 56.66 291 GLU A CA 1
ATOM 2314 C C . GLU A 1 292 ? -4.476 -31.909 29.355 1.00 64.85 291 GLU A C 1
ATOM 2315 O O . GLU A 1 292 ? -5.072 -32.585 30.191 1.00 59.16 291 GLU A O 1
ATOM 2321 N N . VAL A 1 293 ? -3.598 -32.436 28.499 1.00 64.32 292 VAL A N 1
ATOM 2322 C CA . VAL A 1 293 ? -3.268 -33.861 28.524 1.00 57.75 292 VAL A CA 1
ATOM 2323 C C . VAL A 1 293 ? -2.509 -34.238 29.787 1.00 58.79 292 VAL A C 1
ATOM 2324 O O . VAL A 1 293 ? -2.865 -35.175 30.480 1.00 58.41 292 VAL A O 1
ATOM 2328 N N . PHE A 1 294 ? -1.449 -33.498 30.065 1.00 72.54 293 PHE A N 1
ATOM 2329 C CA . PHE A 1 294 ? -0.736 -33.593 31.328 1.00 84.67 293 PHE A CA 1
ATOM 2330 C C . PHE A 1 294 ? -1.684 -33.999 32.461 1.00 79.99 293 PHE A C 1
ATOM 2331 O O . PHE A 1 294 ? -1.438 -34.988 33.149 1.00 76.67 293 PHE A O 1
ATOM 2339 N N . ARG A 1 295 ? -2.779 -33.254 32.636 1.00 75.79 294 ARG A N 1
ATOM 2340 C CA . ARG A 1 295 ? -3.642 -33.435 33.811 1.00 67.83 294 ARG A CA 1
ATOM 2341 C C . ARG A 1 295 ? -4.831 -34.412 33.680 1.00 72.91 294 ARG A C 1
ATOM 2342 O O . ARG A 1 295 ? -5.347 -34.883 34.690 1.00 79.94 294 ARG A O 1
ATOM 2350 N N . LYS A 1 296 ? -5.265 -34.717 32.458 1.00 62.33 295 LYS A N 1
ATOM 2351 C CA . LYS A 1 296 ? -6.337 -35.694 32.264 1.00 58.55 295 LYS A CA 1
ATOM 2352 C C . LYS A 1 296 ? -5.844 -37.131 32.429 1.00 64.54 295 LYS A C 1
ATOM 2353 O O . LYS A 1 296 ? -6.544 -37.975 32.981 1.00 76.28 295 LYS A O 1
ATOM 2359 N N . VAL A 1 297 ? -4.646 -37.414 31.936 1.00 66.94 296 VAL A N 1
ATOM 2360 C CA . VAL A 1 297 ? -4.036 -38.725 32.130 1.00 62.67 296 VAL A CA 1
ATOM 2361 C C . VAL A 1 297 ? -3.870 -38.996 33.621 1.00 60.08 296 VAL A C 1
ATOM 2362 O O . VAL A 1 297 ? -4.164 -40.081 34.099 1.00 51.86 296 VAL A O 1
ATOM 2366 N N . LYS A 1 298 ? -3.402 -37.994 34.355 1.00 58.90 297 LYS A N 1
ATOM 2367 C CA . LYS A 1 298 ? -3.314 -38.094 35.805 1.00 57.15 297 LYS A CA 1
ATOM 2368 C 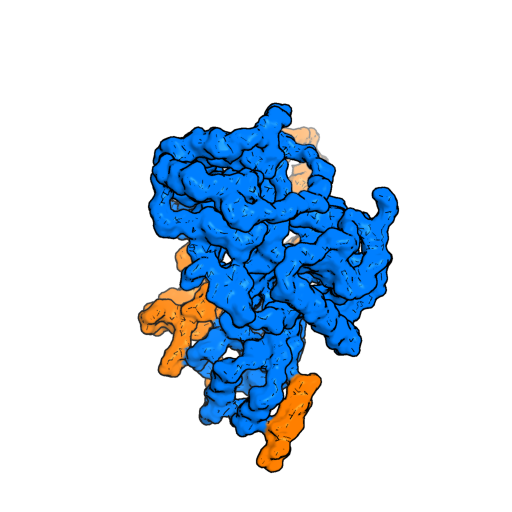C . LYS A 1 298 ? -4.705 -38.337 36.438 1.00 59.16 297 LYS A C 1
ATOM 2369 O O . LYS A 1 298 ? -4.872 -39.244 37.241 1.00 57.05 297 LYS A O 1
ATOM 2375 N N . SER A 1 299 ? -5.700 -37.546 36.045 1.00 70.61 298 SER A N 1
ATOM 2376 C CA . SER A 1 299 ? -7.086 -37.715 36.499 1.00 65.48 298 SER A CA 1
ATOM 2377 C C . SER A 1 299 ? -7.654 -39.086 36.160 1.00 67.53 298 SER A C 1
ATOM 2378 O O . SER A 1 299 ? -8.256 -39.756 36.986 1.00 66.56 298 SER A O 1
ATOM 2381 N N . SER A 1 300 ? -7.493 -39.464 34.903 1.00 68.14 299 SER A N 1
ATOM 2382 C CA . SER A 1 300 ? -8.013 -40.705 34.383 1.00 58.59 299 SER A CA 1
ATOM 2383 C C . SER A 1 300 ? -7.347 -41.883 35.104 1.00 67.16 299 SER A C 1
ATOM 2384 O O . SER A 1 300 ? -7.991 -42.888 35.411 1.00 59.05 299 SER A O 1
ATOM 2387 N N . PHE A 1 301 ? -6.058 -41.740 35.397 1.00 72.59 300 PHE A N 1
ATOM 2388 C CA . PHE A 1 301 ? -5.313 -42.757 36.125 1.00 75.79 300 PHE A CA 1
ATOM 2389 C C . PHE A 1 301 ? -5.811 -42.921 37.560 1.00 72.34 300 PHE A C 1
ATOM 2390 O O . PHE A 1 301 ? -6.036 -44.041 38.013 1.00 71.43 300 PHE A O 1
ATOM 2398 N N . ASP A 1 302 ? -5.970 -41.805 38.269 1.00 66.73 301 ASP A N 1
ATOM 2399 C CA . ASP A 1 302 ? -6.470 -41.818 39.650 1.00 73.65 301 ASP A CA 1
ATOM 2400 C C . ASP A 1 302 ? -7.926 -42.302 39.741 1.00 80.28 301 ASP A C 1
ATOM 2401 O O . ASP A 1 302 ? -8.282 -43.051 40.656 1.00 81.77 301 ASP A O 1
ATOM 2406 N N . GLU A 1 303 ? -8.764 -41.872 38.800 1.00 79.11 302 GLU A N 1
ATOM 2407 C CA . GLU A 1 303 ? -10.147 -42.340 38.758 1.00 78.36 302 GLU A CA 1
ATOM 2408 C C . GLU A 1 303 ? -10.176 -43.828 38.497 1.00 79.66 302 GLU A C 1
ATOM 2409 O O . GLU A 1 303 ? -10.990 -44.542 39.074 1.00 89.80 302 GLU A O 1
ATOM 2415 N N . PHE A 1 304 ? -9.278 -44.306 37.640 1.00 85.25 303 PHE A N 1
ATOM 2416 C CA . PHE A 1 304 ? -9.265 -45.726 37.299 1.00 79.07 303 PHE A CA 1
ATOM 2417 C C . PHE A 1 304 ? -8.949 -46.572 38.519 1.00 73.24 303 PHE A C 1
ATOM 2418 O O . PHE A 1 304 ? -9.613 -47.566 38.778 1.00 75.52 303 PHE A O 1
ATOM 2426 N N . CYS A 1 305 ? -7.930 -46.175 39.267 1.00 72.20 304 CYS A N 1
ATOM 2427 C CA . CYS A 1 305 ? -7.537 -46.915 40.457 1.00 85.46 304 CYS A CA 1
ATOM 2428 C C . CYS A 1 305 ? -8.647 -46.939 41.496 1.00 91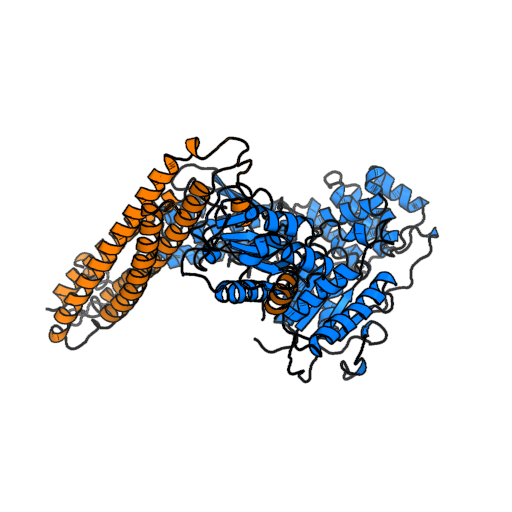.24 304 CYS A C 1
ATOM 2429 O O . CYS A 1 305 ? -9.021 -48.000 41.986 1.00 100.84 304 CYS A O 1
ATOM 2432 N N . VAL A 1 306 ? -9.164 -45.762 41.830 1.00 90.32 305 VAL A N 1
ATOM 2433 C CA . VAL A 1 306 ? -10.239 -45.649 42.804 1.00 90.39 305 VAL A CA 1
ATOM 2434 C C . VAL A 1 306 ? -11.426 -46.528 42.429 1.00 91.64 305 VAL A C 1
ATOM 2435 O O . VAL A 1 306 ? -11.994 -47.212 43.277 1.00 93.81 305 VAL A O 1
ATOM 2439 N N . SER A 1 307 ? -11.788 -46.508 41.152 1.00 89.48 306 SER A N 1
ATOM 2440 C CA . SER A 1 307 ? -12.889 -47.317 40.649 1.00 87.92 306 SER A CA 1
ATOM 2441 C C . SER A 1 307 ? -12.573 -48.811 40.666 1.00 86.91 306 SER A C 1
ATOM 2442 O O . SER A 1 307 ? -13.423 -49.631 41.017 1.00 89.00 306 SER A O 1
ATOM 2445 N N . ALA A 1 308 ? -11.354 -49.170 40.275 1.00 79.22 307 ALA A N 1
ATOM 2446 C CA . ALA A 1 308 ? -11.024 -50.579 40.115 1.00 77.16 307 ALA A CA 1
ATOM 2447 C C . ALA A 1 308 ? -10.942 -51.272 41.459 1.00 86.36 307 ALA A C 1
ATOM 2448 O O . ALA A 1 308 ? -10.994 -52.492 41.536 1.00 96.56 307 ALA A O 1
ATOM 2450 N N . ARG A 1 309 ? -10.822 -50.487 42.520 1.00 86.07 308 ARG A N 1
ATOM 2451 C CA . ARG A 1 309 ? -10.880 -51.047 43.860 1.00 91.73 308 ARG A CA 1
ATOM 2452 C C . ARG A 1 309 ? -12.320 -51.223 44.345 1.00 97.33 308 ARG A C 1
ATOM 2453 O O . ARG A 1 309 ? -12.618 -52.156 45.087 1.00 96.70 308 ARG A O 1
ATOM 2461 N N . ARG A 1 310 ? -13.215 -50.339 43.913 1.00 104.06 309 ARG A N 1
ATOM 2462 C CA . ARG A 1 310 ? -14.616 -50.439 44.309 1.00 110.30 309 ARG A CA 1
ATOM 2463 C C . ARG A 1 310 ? -15.339 -51.543 43.546 1.00 113.71 309 ARG A C 1
ATOM 2464 O O . ARG A 1 310 ? -16.413 -51.976 43.950 1.00 129.35 309 ARG A O 1
ATOM 2472 N N . LEU A 1 311 ? -14.751 -51.994 42.443 1.00 113.68 310 LEU A N 1
ATOM 2473 C CA . LEU A 1 311 ? -15.286 -53.148 41.729 1.00 111.94 310 LEU A CA 1
ATOM 2474 C C . LEU A 1 311 ? -15.021 -54.408 42.525 1.00 99.31 310 LEU A C 1
ATOM 2475 O O . LEU A 1 311 ? -15.811 -55.339 42.480 1.00 112.23 310 LEU A O 1
ATOM 2480 N N . GLN A 1 312 ? -13.910 -54.442 43.251 1.00 96.80 311 GLN A N 1
ATOM 2481 C CA . GLN A 1 312 ? -13.726 -55.465 44.276 1.00 114.44 311 GLN A CA 1
ATOM 2482 C C . GLN A 1 312 ? -14.259 -54.954 45.623 1.00 124.40 311 GLN A C 1
ATOM 2483 O O . GLN A 1 312 ? -15.415 -54.536 45.724 1.00 125.07 311 GLN A O 1
ATOM 2489 N N . GLY A 1 313 ? -13.415 -54.975 46.649 1.00 125.79 312 GLY A N 1
ATOM 2490 C CA . GLY A 1 313 ? -13.802 -54.484 47.957 1.00 128.64 312 GLY A CA 1
ATOM 2491 C C . GLY A 1 313 ? -12.599 -54.033 48.756 1.00 138.26 312 GLY A C 1
ATOM 2492 O O . GLY A 1 313 ? -12.019 -54.811 49.511 1.00 152.35 312 GLY A O 1
ATOM 2493 N N . LEU A 1 314 ? -12.231 -52.766 48.600 1.00 130.33 313 LEU A N 1
ATOM 2494 C CA . LEU A 1 314 ? -11.025 -52.236 49.220 1.00 136.12 313 LEU A CA 1
ATOM 2495 C C . LEU A 1 314 ? -11.186 -50.714 49.423 1.00 145.04 313 LEU A C 1
ATOM 2496 O O . LEU A 1 314 ? -12.301 -50.203 49.322 1.00 152.10 313 LEU A O 1
ATOM 2501 N N . ARG A 1 315 ? -10.100 -49.998 49.727 1.00 141.79 314 ARG A N 1
ATOM 2502 C CA . ARG A 1 315 ? -10.117 -48.522 49.736 1.00 144.54 314 ARG A CA 1
ATOM 2503 C C . ARG A 1 315 ? -8.728 -47.886 49.939 1.00 147.73 314 ARG A C 1
ATOM 2504 O O . ARG A 1 315 ? -7.941 -48.350 50.761 1.00 153.93 314 ARG A O 1
ATOM 2512 N N . ASP A 1 316 ? -8.446 -46.813 49.200 1.00 143.87 315 ASP A N 1
ATOM 2513 C CA . ASP A 1 316 ? -7.094 -46.244 49.119 1.00 145.33 315 ASP A CA 1
ATOM 2514 C C . ASP A 1 316 ? -6.721 -45.340 50.284 1.00 147.71 315 ASP A C 1
ATOM 2515 O O . ASP A 1 316 ? -6.748 -44.116 50.152 1.00 135.27 315 ASP A O 1
ATOM 2520 N N . SER A 1 317 ? -6.349 -45.925 51.414 1.00 165.72 316 SER A N 1
ATOM 2521 C CA . SER A 1 317 ? -5.878 -45.123 52.538 1.00 179.56 316 SER A CA 1
ATOM 2522 C C . SER A 1 317 ? -4.353 -45.046 52.533 1.00 184.01 316 SER A C 1
ATOM 2523 O O . SER A 1 317 ? -3.752 -44.287 53.295 1.00 183.76 316 SER A O 1
ATOM 2526 N N . GLN A 1 318 ? -3.736 -45.829 51.653 1.00 186.76 317 GLN A N 1
ATOM 2527 C CA . GLN A 1 318 ? -2.284 -45.900 51.576 1.00 190.83 317 GLN A CA 1
ATOM 2528 C C . GLN A 1 318 ? -1.747 -45.151 50.370 1.00 190.96 317 GLN A C 1
ATOM 2529 O O . GLN A 1 318 ? -1.960 -45.555 49.226 1.00 187.81 317 GLN A O 1
ATOM 2535 N N . GLN A 1 319 ? -1.044 -44.059 50.634 1.00 196.63 318 GLN A N 1
ATOM 2536 C CA . GLN A 1 319 ? -0.415 -43.292 49.572 1.00 199.08 318 GLN A CA 1
ATOM 2537 C C . GLN A 1 319 ? 1.054 -43.040 49.889 1.00 195.75 318 GLN A C 1
ATOM 2538 O O . GLN A 1 319 ? 1.396 -42.173 50.691 1.00 192.27 318 GLN A O 1
ATOM 2544 N N . GLY A 1 320 ? 1.916 -43.835 49.269 1.00 194.76 319 GLY A N 1
ATOM 2545 C CA . GLY A 1 320 ? 3.345 -43.645 49.377 1.00 198.69 319 GLY A CA 1
ATOM 2546 C C . GLY A 1 320 ? 3.868 -43.262 48.014 1.00 200.90 319 GLY A C 1
ATOM 2547 O O . GLY A 1 320 ? 3.316 -43.679 46.999 1.00 200.81 319 GLY A O 1
ATOM 2548 N N . GLU A 1 321 ? 4.921 -42.455 47.990 1.00 213.38 320 GLU A N 1
ATOM 2549 C CA . GLU A 1 321 ? 5.532 -42.007 46.740 1.00 220.55 320 GLU A CA 1
ATOM 2550 C C . GLU A 1 321 ? 4.499 -41.581 45.689 1.00 213.39 320 GLU A C 1
ATOM 2551 O O . GLU A 1 321 ? 4.722 -41.733 44.487 1.00 214.52 320 GLU A O 1
ATOM 2557 N N . GLY A 1 322 ? 3.372 -41.050 46.155 1.00 192.89 321 GLY A N 1
ATOM 2558 C CA . GLY A 1 322 ? 2.360 -40.494 45.275 1.00 170.11 321 GLY A CA 1
ATOM 2559 C C . GLY A 1 322 ? 1.662 -41.518 44.405 1.00 148.23 321 GLY A C 1
ATOM 2560 O O . GLY A 1 322 ? 1.066 -42.466 44.908 1.00 145.99 321 GLY A O 1
ATOM 2561 N N . GLY A 1 323 ? 1.733 -41.316 43.094 1.00 135.24 322 GLY A N 1
ATOM 2562 C CA . GLY A 1 323 ? 1.087 -42.198 42.141 1.00 132.00 322 GLY A CA 1
ATOM 2563 C C . GLY A 1 323 ? 1.925 -43.406 41.760 1.00 130.45 322 GLY A C 1
ATOM 2564 O O . GLY A 1 323 ? 1.424 -44.349 41.153 1.00 128.14 322 GLY A O 1
ATOM 2565 N N . ALA A 1 324 ? 3.208 -43.379 42.105 1.00 128.98 323 ALA A N 1
ATOM 2566 C CA . ALA A 1 324 ? 4.073 -44.533 41.882 1.00 121.99 323 ALA A CA 1
ATOM 2567 C C . ALA A 1 324 ? 3.691 -45.664 42.839 1.00 118.21 323 ALA A C 1
ATOM 2568 O O . ALA A 1 324 ? 3.779 -46.847 42.493 1.00 111.27 323 ALA A O 1
ATOM 2570 N N . GLY A 1 325 ? 3.268 -45.283 44.044 1.00 110.51 324 GLY A N 1
ATOM 2571 C CA . GLY A 1 325 ? 2.882 -46.230 45.073 1.00 107.51 324 GLY A CA 1
ATOM 2572 C C . GLY A 1 325 ? 1.500 -46.768 44.785 1.00 111.74 324 GLY A C 1
ATOM 2573 O O . GLY A 1 325 ? 1.124 -47.851 45.243 1.00 113.36 324 GLY A O 1
ATOM 2574 N N . ALA A 1 326 ? 0.740 -45.992 44.022 1.00 107.51 325 ALA A N 1
ATOM 2575 C CA . ALA A 1 326 ? -0.553 -46.431 43.536 1.00 97.86 325 ALA A CA 1
ATOM 2576 C C . ALA A 1 326 ? -0.316 -47.495 42.469 1.00 103.74 325 ALA A C 1
ATOM 2577 O O . ALA A 1 326 ? -1.003 -48.522 42.435 1.00 116.39 325 ALA A O 1
ATOM 2579 N N . LEU A 1 327 ? 0.674 -47.250 41.613 1.00 87.42 326 LEU A N 1
ATOM 2580 C CA . LEU A 1 327 ? 1.025 -48.176 40.538 1.00 80.56 326 LEU A CA 1
ATOM 2581 C C . LEU A 1 327 ? 1.626 -49.468 41.093 1.00 90.27 326 LEU A C 1
ATOM 2582 O O . LEU A 1 327 ? 1.426 -50.548 40.542 1.00 98.28 326 LEU A O 1
ATOM 2587 N N . LYS A 1 328 ? 2.362 -49.355 42.188 1.00 89.53 327 LYS A N 1
ATOM 2588 C CA . LYS A 1 328 ? 2.921 -50.530 42.822 1.00 87.17 327 LYS A CA 1
ATOM 2589 C C . LYS A 1 328 ? 1.798 -51.323 43.484 1.00 82.91 327 LYS A C 1
ATOM 2590 O O . LYS A 1 328 ? 1.751 -52.542 43.391 1.00 86.73 327 LYS A O 1
ATOM 2596 N N . GLN A 1 329 ? 0.884 -50.621 44.141 1.00 81.83 328 GLN A N 1
ATOM 2597 C CA . GLN A 1 329 ? -0.165 -51.273 44.909 1.00 86.50 328 GLN A CA 1
ATOM 2598 C C . GLN A 1 329 ? -1.198 -51.883 43.978 1.00 94.27 328 GLN A C 1
ATOM 2599 O O . GLN A 1 329 ? -1.868 -52.859 44.322 1.00 98.43 328 GLN A O 1
ATOM 2605 N N . MET A 1 330 ? -1.329 -51.307 42.791 1.00 92.58 329 MET A N 1
ATOM 2606 C CA . MET A 1 330 ? -2.300 -51.820 41.835 1.00 92.32 329 MET A CA 1
ATOM 2607 C C . MET A 1 330 ? -1.789 -53.100 41.173 1.00 84.07 329 MET A C 1
ATOM 2608 O O . MET A 1 330 ? -2.531 -54.063 41.031 1.00 82.82 329 MET A O 1
ATOM 2613 N N . LEU A 1 331 ? -0.520 -53.105 40.774 1.00 80.08 330 LEU A N 1
ATOM 2614 C CA . LEU A 1 331 ? 0.096 -54.280 40.165 1.00 76.26 330 LEU A CA 1
ATOM 2615 C C . LEU A 1 331 ? 0.214 -55.438 41.155 1.00 89.38 330 LEU A C 1
ATOM 2616 O O . LEU A 1 331 ? 0.330 -56.601 40.758 1.00 96.88 330 LEU A O 1
ATOM 2621 N N . LYS A 1 332 ? 0.185 -55.116 42.443 1.00 83.73 331 LYS A N 1
ATOM 2622 C CA . LYS A 1 332 ? 0.236 -56.140 43.469 1.00 86.76 331 LYS A CA 1
ATOM 2623 C C . LYS A 1 332 ? -1.164 -56.643 43.805 1.00 96.49 331 LYS A C 1
ATOM 2624 O O . LYS A 1 332 ? -1.393 -57.854 43.889 1.00 98.58 331 LYS A O 1
ATOM 2630 N N . ASP A 1 333 ? -2.097 -55.708 43.979 1.00 96.60 332 ASP A N 1
ATOM 2631 C CA . ASP A 1 333 ? -3.456 -56.031 44.416 1.00 98.36 332 ASP A CA 1
ATOM 2632 C C . ASP A 1 333 ? -4.377 -56.488 43.279 1.00 93.98 332 ASP A C 1
ATOM 2633 O O . ASP A 1 333 ? -5.156 -57.428 43.445 1.00 100.69 332 ASP A O 1
ATOM 2638 N N . LEU A 1 334 ? -4.267 -55.834 42.128 1.00 82.03 333 LEU A N 1
ATOM 2639 C CA . LEU A 1 334 ? -5.092 -56.134 40.965 1.00 76.01 333 LEU A CA 1
ATOM 2640 C C . LEU A 1 334 ? -4.250 -56.475 39.728 1.00 77.63 333 LEU A C 1
ATOM 2641 O O . LEU A 1 334 ? -4.300 -55.763 38.718 1.00 76.05 333 LEU A O 1
ATOM 2646 N N . PRO A 1 335 ? -3.484 -57.573 39.793 1.00 74.61 334 PRO A N 1
ATOM 2647 C CA . PRO A 1 335 ? -2.626 -57.990 38.677 1.00 74.97 334 PRO A CA 1
ATOM 2648 C C . PRO A 1 335 ? -3.378 -58.036 37.348 1.00 73.05 334 PRO A C 1
ATOM 2649 O O . PRO A 1 335 ? -2.795 -57.760 36.310 1.00 71.00 334 PRO A O 1
ATOM 2653 N N . GLN A 1 336 ? -4.650 -58.416 37.394 1.00 77.96 335 GLN A N 1
ATOM 2654 C CA . GLN A 1 336 ? -5.550 -58.374 36.242 1.00 71.57 335 GLN A CA 1
ATOM 2655 C C . GLN A 1 336 ? -5.350 -57.126 35.380 1.00 73.76 335 GLN A C 1
ATOM 2656 O O . GLN A 1 336 ? -5.413 -57.181 34.154 1.00 77.03 335 GLN A O 1
ATOM 2662 N N . HIS A 1 337 ? -5.122 -55.992 36.026 1.00 67.36 336 HIS A N 1
ATOM 2663 C CA . HIS A 1 337 ? -5.104 -54.734 35.302 1.00 61.59 336 HIS A CA 1
ATOM 2664 C C . HIS A 1 337 ? -3.705 -54.295 34.829 1.00 64.58 336 HIS A C 1
ATOM 2665 O O . HIS A 1 337 ? -3.525 -53.161 34.408 1.00 53.55 336 HIS A O 1
ATOM 2672 N N . ARG A 1 338 ? -2.736 -55.203 34.882 1.00 66.68 337 ARG A N 1
ATOM 2673 C CA . ARG A 1 338 ? -1.369 -54.921 34.457 1.00 63.39 337 ARG A CA 1
ATOM 2674 C C . ARG A 1 338 ? -1.242 -54.129 33.143 1.00 59.65 337 ARG A C 1
ATOM 2675 O O . ARG A 1 338 ? -0.362 -53.287 33.015 1.00 72.22 337 ARG A O 1
ATOM 2683 N N . GLU A 1 339 ? -2.105 -54.392 32.172 1.00 64.62 338 GLU A N 1
ATOM 2684 C CA . GLU A 1 339 ? -1.987 -53.741 30.869 1.00 67.48 338 GLU A CA 1
ATOM 2685 C C . GLU A 1 339 ? -2.536 -52.318 30.833 1.00 68.47 338 GLU A C 1
ATOM 2686 O O . GLU A 1 339 ? -1.962 -51.454 30.170 1.00 78.61 338 GLU A O 1
ATOM 2692 N N . GLN A 1 340 ? -3.653 -52.079 31.514 1.00 65.89 339 GLN A N 1
ATOM 2693 C CA . GLN A 1 340 ? -4.167 -50.722 31.643 1.00 69.06 339 GLN A CA 1
ATOM 2694 C C . GLN A 1 340 ? -3.102 -49.883 32.329 1.00 63.62 339 GLN A C 1
ATOM 2695 O O . GLN A 1 340 ? -2.891 -48.724 31.996 1.00 75.25 339 GLN A O 1
ATOM 2701 N N . MET A 1 341 ? -2.420 -50.504 33.278 1.00 60.79 340 MET A N 1
ATOM 2702 C CA . MET A 1 341 ? -1.395 -49.848 34.060 1.00 63.81 340 MET A CA 1
ATOM 2703 C C . MET A 1 341 ? -0.227 -49.416 33.197 1.00 64.55 340 MET A C 1
ATOM 2704 O O . MET A 1 341 ? 0.231 -48.282 33.296 1.00 68.86 340 MET A O 1
ATOM 2709 N N . GLN A 1 342 ? 0.261 -50.330 32.367 1.00 65.25 341 GLN A N 1
ATOM 2710 C CA . GLN A 1 342 ? 1.324 -50.016 31.435 1.00 64.25 341 GLN A CA 1
ATOM 2711 C C . GLN A 1 342 ? 0.869 -48.877 30.536 1.00 62.04 341 GLN A C 1
ATOM 2712 O O . GLN A 1 342 ? 1.648 -47.998 30.224 1.00 58.16 341 GLN A O 1
ATOM 2718 N N . LYS A 1 343 ? -0.399 -48.889 30.128 1.00 63.24 342 LYS A N 1
ATOM 2719 C CA . LYS A 1 343 ? -0.927 -47.836 29.264 1.00 60.59 342 LYS A CA 1
ATOM 2720 C C . LYS A 1 343 ? -0.886 -46.456 29.930 1.00 60.13 342 LYS A C 1
ATOM 2721 O O . LYS A 1 343 ? -0.512 -45.461 29.305 1.00 69.28 342 LYS A O 1
ATOM 2727 N N . TYR A 1 344 ? -1.257 -46.389 31.200 1.00 50.06 343 TYR A N 1
ATOM 2728 C CA . TYR A 1 344 ? -1.196 -45.124 31.908 1.00 48.16 343 TYR A CA 1
ATOM 2729 C C . TYR A 1 344 ? 0.236 -44.692 32.199 1.00 60.91 343 TYR A C 1
ATOM 2730 O O . TYR A 1 344 ? 0.544 -43.509 32.255 1.00 74.22 343 TYR A O 1
ATOM 2739 N N . SER A 1 345 ? 1.119 -45.645 32.423 1.00 63.47 344 SER A N 1
ATOM 2740 C CA . SER A 1 345 ? 2.442 -45.261 32.841 1.00 66.06 344 SER A CA 1
ATOM 2741 C C . SER A 1 345 ? 3.172 -44.670 31.633 1.00 68.59 344 SER A C 1
ATOM 2742 O O . SER A 1 345 ? 3.969 -43.736 31.773 1.00 65.82 344 SER A O 1
ATOM 2745 N N . LEU A 1 346 ? 2.859 -45.198 30.452 1.00 54.08 345 LEU A N 1
ATOM 2746 C CA . LEU A 1 346 ? 3.392 -44.681 29.197 1.00 51.67 345 LEU A CA 1
ATOM 2747 C C . LEU A 1 346 ? 3.012 -43.217 28.976 1.00 58.88 345 LEU A C 1
ATOM 2748 O O . LEU A 1 346 ? 3.880 -42.406 28.675 1.00 68.86 345 LEU A O 1
ATOM 2753 N N . HIS A 1 347 ? 1.733 -42.872 29.133 1.00 60.27 346 HIS A N 1
ATOM 2754 C CA . HIS A 1 347 ? 1.281 -41.479 28.919 1.00 55.31 346 HIS A CA 1
ATOM 2755 C C . HIS A 1 347 ? 1.555 -40.510 30.075 1.00 51.86 346 HIS A C 1
ATOM 2756 O O . HIS A 1 347 ? 1.725 -39.321 29.848 1.00 62.37 346 HIS A O 1
ATOM 2763 N N . LEU A 1 348 ? 1.599 -41.011 31.306 1.00 48.95 347 LEU A N 1
ATOM 2764 C CA . LEU A 1 348 ? 2.126 -40.240 32.427 1.00 42.31 347 LEU A CA 1
ATOM 2765 C C . LEU A 1 348 ? 3.544 -39.777 32.059 1.00 58.29 347 LEU A C 1
ATOM 2766 O O . LEU A 1 348 ? 3.888 -38.602 32.175 1.00 68.50 347 LEU A O 1
ATOM 2771 N N . ASP A 1 349 ? 4.344 -40.728 31.589 1.00 56.49 348 ASP A N 1
ATOM 2772 C CA . ASP A 1 349 ? 5.718 -40.502 31.164 1.00 51.64 348 ASP A CA 1
ATOM 2773 C C . ASP A 1 349 ? 5.840 -39.555 29.980 1.00 57.06 348 ASP A C 1
ATOM 2774 O O . ASP A 1 349 ? 6.618 -38.613 30.017 1.00 65.94 348 ASP A O 1
ATOM 2779 N N . MET A 1 350 ? 5.096 -39.838 28.917 1.00 62.41 349 MET A N 1
ATOM 2780 C CA . MET A 1 350 ? 5.230 -39.085 27.686 1.00 60.21 349 MET A CA 1
ATOM 2781 C C . MET A 1 350 ? 4.721 -37.677 27.919 1.00 59.00 349 MET A C 1
ATOM 2782 O O . MET A 1 350 ? 5.378 -36.707 27.561 1.00 56.86 349 MET A O 1
ATOM 2787 N N . SER A 1 351 ? 3.553 -37.577 28.541 1.00 64.66 350 SER A N 1
ATOM 2788 C CA . SER A 1 351 ? 3.022 -36.295 28.989 1.00 59.14 350 SER A CA 1
ATOM 2789 C C . SER A 1 351 ? 4.084 -35.463 29.713 1.00 57.92 350 SER A C 1
ATOM 2790 O O . SER A 1 351 ? 4.345 -34.311 29.368 1.00 48.46 350 SER A O 1
ATOM 2793 N N . ASN A 1 352 ? 4.691 -36.053 30.731 1.00 49.84 351 ASN A N 1
ATOM 2794 C CA . ASN A 1 352 ? 5.689 -35.345 31.484 1.00 52.05 351 ASN A CA 1
ATOM 2795 C C . ASN A 1 352 ? 6.904 -34.947 30.635 1.00 56.79 351 ASN A C 1
ATOM 2796 O O . ASN A 1 352 ? 7.386 -33.809 30.698 1.00 57.43 351 ASN A O 1
ATOM 2801 N N . ALA A 1 353 ? 7.387 -35.888 29.837 1.00 39.68 352 ALA A N 1
ATOM 2802 C CA . ALA A 1 353 ? 8.517 -35.633 28.970 1.00 44.63 352 ALA A CA 1
ATOM 2803 C C . ALA A 1 353 ? 8.285 -34.417 28.047 1.00 49.51 352 ALA A C 1
ATOM 2804 O O . ALA A 1 353 ? 9.147 -33.555 27.916 1.00 47.99 352 ALA A O 1
ATOM 2806 N N . ILE A 1 354 ? 7.122 -34.356 27.416 1.00 43.83 353 ILE A N 1
ATOM 2807 C CA . ILE A 1 354 ? 6.751 -33.196 26.624 1.00 48.16 353 ILE A CA 1
ATOM 2808 C C . ILE A 1 354 ? 6.816 -31.917 27.463 1.00 57.15 353 ILE A C 1
ATOM 2809 O O . ILE A 1 354 ? 7.442 -30.940 27.058 1.00 60.87 353 ILE A O 1
ATOM 2814 N N . ASN A 1 355 ? 6.177 -31.920 28.628 1.00 53.71 354 ASN A N 1
ATOM 2815 C CA . ASN A 1 355 ? 6.170 -30.731 29.474 1.00 54.50 354 ASN A CA 1
ATOM 2816 C C . ASN A 1 355 ? 7.581 -30.233 29.782 1.00 58.47 354 ASN A C 1
ATOM 2817 O O . ASN A 1 355 ? 7.838 -29.032 29.797 1.00 68.57 354 ASN A O 1
ATOM 2822 N N . MET A 1 356 ? 8.496 -31.167 30.002 1.00 58.90 355 MET A N 1
ATOM 2823 C CA . MET A 1 35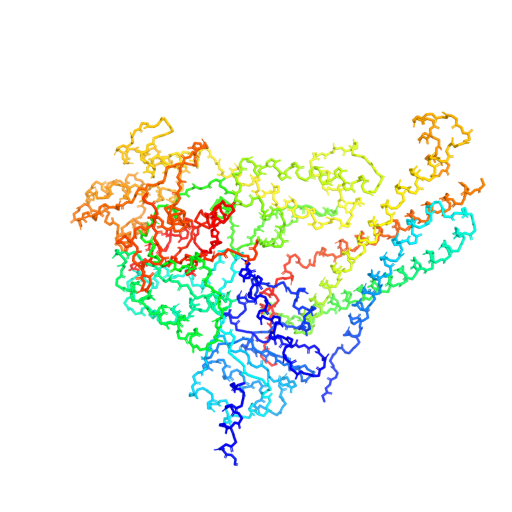6 ? 9.870 -30.829 30.319 1.00 60.76 355 MET A CA 1
ATOM 2824 C C . MET A 1 356 ? 10.647 -30.332 29.105 1.00 65.50 355 MET A C 1
ATOM 2825 O O . MET A 1 356 ? 11.468 -29.426 29.214 1.00 77.35 355 MET A O 1
ATOM 2830 N N . ALA A 1 357 ? 10.388 -30.928 27.951 1.00 55.22 356 ALA A N 1
ATOM 2831 C CA . ALA A 1 357 ? 11.050 -30.518 26.731 1.00 47.83 356 ALA A CA 1
ATOM 2832 C C . ALA A 1 357 ? 10.562 -29.134 26.279 1.00 58.54 356 ALA A C 1
ATOM 2833 O O . ALA A 1 357 ? 11.248 -28.436 25.540 1.00 59.33 356 ALA A O 1
ATOM 2835 N N . PHE A 1 358 ? 9.373 -28.731 26.714 1.00 56.63 357 PHE A N 1
ATOM 2836 C CA . PHE A 1 358 ? 8.891 -27.413 26.335 1.00 58.25 357 PHE A CA 1
ATOM 2837 C C . PHE A 1 358 ? 9.468 -26.408 27.288 1.00 59.49 357 PHE A C 1
ATOM 2838 O O . PHE A 1 358 ? 8.756 -25.823 28.106 1.00 60.57 357 PHE A O 1
ATOM 2846 N N . SER A 1 359 ? 10.779 -26.234 27.173 1.00 56.87 358 SER A N 1
ATOM 2847 C CA . SER A 1 359 ? 11.535 -25.251 27.940 1.00 56.52 358 SER A CA 1
ATOM 2848 C C . SER A 1 359 ? 11.172 -23.814 27.567 1.00 61.37 358 SER A C 1
ATOM 2849 O O . SER A 1 359 ? 10.544 -23.557 26.534 1.00 60.28 358 SER A O 1
ATOM 2852 N N . SER A 1 360 ? 11.574 -22.867 28.406 1.00 67.75 359 SER A N 1
ATOM 2853 C CA . SER A 1 360 ? 11.473 -21.452 28.035 1.00 68.00 359 SER A CA 1
ATOM 2854 C C . SER A 1 360 ? 12.080 -21.189 26.640 1.00 60.68 359 SER A C 1
ATOM 2855 O O . SER A 1 360 ? 11.533 -20.415 25.854 1.00 51.02 359 SER A O 1
ATOM 2858 N N . THR A 1 361 ? 13.203 -21.826 26.326 1.00 43.51 360 THR A N 1
ATOM 2859 C CA . THR A 1 361 ? 13.752 -21.668 24.992 1.00 50.18 360 THR A CA 1
ATOM 2860 C C . THR A 1 361 ? 12.725 -21.975 23.903 1.00 57.18 360 THR A C 1
ATOM 2861 O O . THR A 1 361 ? 12.445 -21.129 23.053 1.00 56.55 360 THR A O 1
ATOM 2865 N N . ILE A 1 362 ? 12.186 -23.193 23.925 1.00 49.87 361 ILE A N 1
ATOM 2866 C CA . ILE A 1 362 ? 11.208 -23.643 22.933 1.00 55.87 361 ILE A CA 1
ATOM 2867 C C . ILE A 1 362 ? 9.976 -22.737 22.864 1.00 56.58 361 ILE A C 1
ATOM 2868 O O . ILE A 1 362 ? 9.441 -22.480 21.783 1.00 60.13 361 ILE A O 1
ATOM 2873 N N . ASP A 1 363 ? 9.532 -22.269 24.027 1.00 52.73 362 ASP A N 1
ATOM 2874 C CA . ASP A 1 363 ? 8.495 -21.236 24.131 1.00 57.57 362 ASP A CA 1
ATOM 2875 C C . ASP A 1 363 ? 8.842 -19.955 23.329 1.00 60.02 362 ASP A C 1
ATOM 2876 O O . ASP A 1 363 ? 8.045 -19.501 22.511 1.00 65.19 362 ASP A O 1
ATOM 2881 N N . SER A 1 364 ? 10.026 -19.382 23.563 1.00 66.41 363 SER A N 1
ATOM 2882 C CA . SER A 1 364 ? 10.569 -18.304 22.728 1.00 53.14 363 SER A CA 1
ATOM 2883 C C . SER A 1 364 ? 10.462 -18.605 21.229 1.00 62.54 363 SER A C 1
ATOM 2884 O O . SER A 1 364 ? 9.941 -17.779 20.481 1.00 67.26 363 SER A O 1
ATOM 2887 N N . CYS A 1 365 ? 10.980 -19.760 20.785 1.00 56.76 364 CYS A N 1
ATOM 2888 C CA . CYS A 1 365 ? 10.867 -20.168 19.368 1.00 55.59 364 CYS A CA 1
ATOM 2889 C C . CYS A 1 365 ? 9.420 -20.199 18.909 1.00 54.61 364 CYS A C 1
ATOM 2890 O O . CYS A 1 365 ? 9.095 -19.740 17.815 1.00 57.53 364 CYS A O 1
ATOM 2893 N N . THR A 1 366 ? 8.556 -20.757 19.746 1.00 53.97 365 THR A N 1
ATOM 2894 C CA . THR A 1 366 ? 7.145 -20.853 19.411 1.00 50.78 365 THR A CA 1
ATOM 2895 C C . THR A 1 366 ? 6.470 -19.477 19.280 1.00 54.31 365 THR A C 1
ATOM 2896 O O . THR A 1 366 ? 5.780 -19.220 18.295 1.00 55.60 365 THR A O 1
ATOM 2900 N N . LYS A 1 367 ? 6.688 -18.588 20.250 1.00 55.73 366 LYS A N 1
ATOM 2901 C CA . LYS A 1 367 ? 6.161 -17.225 20.158 1.00 58.20 366 LYS A CA 1
ATOM 2902 C C . LYS A 1 367 ? 6.568 -16.554 18.856 1.00 57.56 366 LYS A C 1
ATOM 2903 O O . LYS A 1 367 ? 5.727 -15.979 18.166 1.00 59.20 366 LYS A O 1
ATOM 2909 N N . ALA A 1 368 ? 7.860 -16.638 18.532 1.00 51.18 367 ALA A N 1
ATOM 2910 C CA . ALA A 1 368 ? 8.403 -16.071 17.301 1.00 49.13 367 ALA A CA 1
ATOM 2911 C C . ALA A 1 368 ? 7.768 -16.707 16.080 1.00 56.51 367 ALA A C 1
ATOM 2912 O O . ALA A 1 368 ? 7.366 -16.003 15.154 1.00 59.40 367 ALA A O 1
ATOM 2914 N N . GLU A 1 369 ? 7.691 -18.040 16.083 1.00 49.92 368 GLU A N 1
ATOM 2915 C CA . GLU A 1 369 ? 7.047 -18.786 15.004 1.00 50.60 368 GLU A CA 1
ATOM 2916 C C . GLU A 1 369 ? 5.583 -18.357 14.783 1.00 62.51 368 GLU A C 1
ATOM 2917 O O . GLU A 1 369 ? 5.173 -18.137 13.641 1.00 61.73 368 GLU A O 1
ATOM 2923 N N . GLN A 1 370 ? 4.809 -18.224 15.864 1.00 50.37 369 GLN A N 1
ATOM 2924 C CA . GLN A 1 370 ? 3.417 -17.790 15.752 1.00 58.03 369 GLN A CA 1
ATOM 2925 C C . GLN A 1 370 ? 3.268 -16.377 15.181 1.00 68.01 369 GLN A C 1
ATOM 2926 O O . GLN A 1 370 ? 2.408 -16.132 14.333 1.00 63.55 369 GLN A O 1
ATOM 2932 N N . ASN A 1 371 ? 4.103 -15.453 15.655 1.00 63.47 370 ASN A N 1
ATOM 2933 C CA . ASN A 1 371 ? 4.089 -14.077 15.169 1.00 58.73 370 ASN A CA 1
ATOM 2934 C C . ASN A 1 371 ? 4.394 -13.992 13.679 1.00 63.24 370 ASN A C 1
ATOM 2935 O O . ASN A 1 371 ? 3.714 -13.303 12.934 1.00 78.41 370 ASN A O 1
ATOM 2940 N N . ILE A 1 372 ? 5.430 -14.692 13.251 1.00 60.90 371 ILE A N 1
ATOM 2941 C CA . ILE A 1 372 ? 5.835 -14.698 11.850 1.00 66.30 371 ILE A CA 1
ATOM 2942 C C . ILE A 1 372 ? 4.771 -15.300 10.950 1.00 64.91 371 ILE A C 1
ATOM 2943 O O . ILE A 1 372 ? 4.523 -14.833 9.839 1.00 66.83 371 ILE A O 1
ATOM 2948 N N . VAL A 1 373 ? 4.145 -16.351 11.450 1.00 68.10 372 VAL A N 1
ATOM 2949 C CA . VAL A 1 373 ? 3.284 -17.194 10.638 1.00 63.75 372 VAL A CA 1
ATOM 2950 C C . VAL A 1 373 ? 1.846 -16.643 10.525 1.00 68.96 372 VAL A C 1
ATOM 2951 O O . VAL A 1 373 ? 1.201 -16.794 9.487 1.00 74.06 372 VAL A O 1
ATOM 2955 N N . THR A 1 374 ? 1.364 -15.968 11.568 1.00 58.51 373 THR A N 1
ATOM 2956 C CA . THR A 1 374 ? 0.052 -15.337 11.513 1.00 53.10 373 THR A CA 1
ATOM 2957 C C . THR A 1 374 ? 0.196 -13.861 11.177 1.00 69.47 373 THR A C 1
ATOM 2958 O O . THR A 1 374 ? -0.775 -13.183 10.830 1.00 74.72 373 THR A O 1
ATOM 2962 N N . GLU A 1 375 ? 1.417 -13.360 11.304 1.00 70.77 374 GLU A N 1
ATOM 2963 C CA . GLU A 1 375 ? 1.721 -11.975 10.960 1.00 74.46 374 GLU A CA 1
ATOM 2964 C C . GLU A 1 375 ? 1.062 -10.942 11.902 1.00 86.71 374 GLU A C 1
ATOM 2965 O O . GLU A 1 375 ? 0.963 -9.764 11.565 1.00 96.47 374 GLU A O 1
ATOM 2971 N N . GLU A 1 376 ? 0.632 -11.385 13.084 1.00 79.94 375 GLU A N 1
ATOM 2972 C CA . GLU A 1 376 ? 0.269 -10.469 14.163 1.00 88.00 375 GLU A CA 1
ATOM 2973 C C . GLU A 1 376 ? 0.672 -11.092 15.496 1.00 91.86 375 GLU A C 1
ATOM 2974 O O . GLU A 1 376 ? 0.988 -12.276 15.540 1.00 93.05 375 GLU A O 1
ATOM 2980 N N . GLU A 1 377 ? 0.674 -10.302 16.570 1.00 97.37 376 GLU A N 1
ATOM 2981 C CA . GLU A 1 377 ? 1.014 -10.803 17.906 1.00 103.75 376 GLU A CA 1
ATOM 2982 C C . GLU A 1 377 ? -0.234 -11.300 18.629 1.00 111.33 376 GLU A C 1
ATOM 2983 O O . GLU A 1 377 ? -1.325 -11.265 18.064 1.00 125.77 376 GLU A O 1
ATOM 2989 N N . GLN A 1 378 ? -0.086 -11.764 19.872 1.00 100.64 377 GLN A N 1
ATOM 2990 C CA . GLN A 1 378 ? -1.259 -12.054 20.698 1.00 95.44 377 GLN A CA 1
ATOM 2991 C C . GLN A 1 378 ? -2.170 -10.834 20.670 1.00 104.23 377 GLN A C 1
ATOM 2992 O O . GLN A 1 378 ? -3.361 -10.951 20.402 1.00 102.25 377 GLN A O 1
ATOM 2998 N N . ASP A 1 379 ? -1.578 -9.670 20.953 1.00 112.87 378 ASP A N 1
ATOM 2999 C CA . ASP A 1 379 ? -2.247 -8.363 20.944 1.00 117.55 378 ASP A CA 1
ATOM 3000 C C . ASP A 1 379 ? -3.137 -8.152 19.734 1.00 113.91 378 ASP A C 1
ATOM 3001 O O . ASP A 1 379 ? -4.292 -7.733 19.853 1.00 120.62 378 ASP A O 1
ATOM 3006 N N . GLY A 1 380 ? -2.573 -8.425 18.566 1.00 100.13 379 GLY A N 1
ATOM 3007 C CA . GLY A 1 380 ? -3.228 -8.138 17.311 1.00 91.25 379 GLY A CA 1
ATOM 3008 C C . GLY A 1 380 ? -2.390 -7.132 16.552 1.00 92.11 379 GLY A C 1
ATOM 3009 O O . GLY A 1 380 ? -2.675 -6.825 15.394 1.00 85.19 379 GLY A O 1
ATOM 3010 N N . ASN A 1 381 ? -1.353 -6.616 17.209 1.00 99.91 380 ASN A N 1
ATOM 3011 C CA . ASN A 1 381 ? -0.419 -5.700 16.558 1.00 112.71 380 ASN A CA 1
ATOM 3012 C C . ASN A 1 381 ? 0.295 -6.343 15.374 1.00 114.07 380 ASN A C 1
ATOM 3013 O O . ASN A 1 381 ? 1.114 -7.241 15.544 1.00 115.41 380 ASN A O 1
ATOM 3018 N N . LYS A 1 382 ? -0.029 -5.882 14.172 1.00 111.49 381 LYS A N 1
ATOM 3019 C CA . LYS A 1 382 ? 0.543 -6.454 12.964 1.00 103.35 381 LYS A CA 1
ATOM 3020 C C . LYS A 1 382 ? 2.068 -6.523 13.111 1.00 100.10 381 LYS A C 1
ATOM 3021 O O . LYS A 1 382 ? 2.674 -5.617 13.682 1.00 102.08 381 LYS A O 1
ATOM 3027 N N . VAL A 1 383 ? 2.675 -7.612 12.632 1.00 93.24 382 VAL A N 1
ATOM 3028 C CA . VAL A 1 383 ? 4.135 -7.757 12.632 1.00 91.62 382 VAL A CA 1
ATOM 3029 C C . VAL A 1 383 ? 4.673 -7.625 11.215 1.00 88.59 382 VAL A C 1
ATOM 3030 O O . VAL A 1 383 ? 4.177 -8.277 10.292 1.00 89.19 382 VAL A O 1
ATOM 3034 N N . ARG A 1 384 ? 5.680 -6.772 11.052 1.00 87.45 383 ARG A N 1
ATOM 3035 C CA . ARG A 1 384 ? 6.157 -6.390 9.722 1.00 98.86 383 ARG A CA 1
ATOM 3036 C C . ARG A 1 384 ? 7.641 -6.691 9.544 1.00 93.51 383 ARG A C 1
ATOM 3037 O O . ARG A 1 384 ? 8.083 -7.074 8.456 1.00 95.39 383 ARG A O 1
ATOM 3045 N N . ASP A 1 385 ? 8.411 -6.511 10.613 1.00 85.52 384 ASP A N 1
ATOM 3046 C CA . ASP A 1 385 ? 9.828 -6.860 10.582 1.00 87.09 384 ASP A CA 1
ATOM 3047 C C . ASP A 1 385 ? 10.016 -8.335 10.945 1.00 84.03 384 ASP A C 1
ATOM 3048 O O . ASP A 1 385 ? 10.277 -8.682 12.101 1.00 78.60 384 ASP A O 1
ATOM 3053 N N . PHE A 1 386 ? 9.868 -9.200 9.948 1.00 80.73 385 PHE A N 1
ATOM 3054 C CA . PHE A 1 386 ? 10.013 -10.634 10.159 1.00 69.98 385 PHE A CA 1
ATOM 3055 C C . PHE A 1 386 ? 11.413 -10.978 10.606 1.00 67.33 385 PHE A C 1
ATOM 3056 O O . PHE A 1 386 ? 11.603 -11.835 11.455 1.00 75.57 385 PHE A O 1
ATOM 3064 N N . ILE A 1 387 ? 12.397 -10.282 10.059 1.00 82.81 386 ILE A N 1
ATOM 3065 C CA . ILE A 1 387 ? 13.776 -10.531 10.439 1.00 80.17 386 ILE A CA 1
ATOM 3066 C C . ILE A 1 387 ? 14.053 -10.136 11.884 1.00 76.37 386 ILE A C 1
ATOM 3067 O O . ILE A 1 387 ? 14.848 -10.775 12.560 1.00 82.95 386 ILE A O 1
ATOM 3072 N N . GLY A 1 388 ? 13.378 -9.100 12.363 1.00 65.17 387 GLY A N 1
ATOM 3073 C CA . GLY A 1 388 ? 13.493 -8.713 13.755 1.00 54.51 387 GLY A CA 1
ATOM 3074 C C . GLY A 1 388 ? 12.916 -9.743 14.710 1.00 69.76 387 GLY A C 1
ATOM 3075 O O . GLY A 1 388 ? 13.452 -9.943 15.805 1.00 87.16 387 GLY A O 1
ATOM 3076 N N . GLU A 1 389 ? 11.823 -10.391 14.297 1.00 56.86 388 GLU A N 1
ATOM 3077 C CA . GLU A 1 389 ? 11.172 -11.436 15.091 1.00 64.84 388 GLU A CA 1
ATOM 3078 C C . GLU A 1 389 ? 12.122 -12.564 15.393 1.00 67.69 388 GLU A C 1
ATOM 3079 O O . GLU A 1 389 ? 12.127 -13.138 16.476 1.00 79.38 388 GLU A O 1
ATOM 3085 N N . VAL A 1 390 ? 12.926 -12.866 14.393 1.00 64.76 389 VAL A N 1
ATOM 3086 C CA . VAL A 1 390 ? 13.833 -13.979 14.414 1.00 54.89 389 VAL A CA 1
ATOM 3087 C C . VAL A 1 390 ? 15.093 -13.661 15.211 1.00 57.06 389 VAL A C 1
ATOM 3088 O O . VAL A 1 390 ? 15.673 -14.538 15.831 1.00 70.81 389 VAL A O 1
ATOM 3092 N N . ALA A 1 391 ? 15.505 -12.403 15.226 1.00 65.23 390 ALA A N 1
ATOM 3093 C CA . ALA A 1 391 ? 16.752 -12.042 15.900 1.00 73.66 390 ALA A CA 1
ATOM 3094 C C . ALA A 1 391 ? 16.831 -12.585 17.332 1.00 63.68 390 ALA A C 1
ATOM 3095 O O . ALA A 1 391 ? 17.829 -13.190 17.702 1.00 64.66 390 ALA A O 1
ATOM 3097 N N . SER A 1 392 ? 15.779 -12.363 18.120 1.00 54.39 391 SER A N 1
ATOM 3098 C CA . SER A 1 392 ? 15.681 -12.883 19.485 1.00 66.27 391 SER A CA 1
ATOM 3099 C C . SER A 1 392 ? 16.023 -14.377 19.573 1.00 74.89 391 SER A C 1
ATOM 3100 O O . SER A 1 392 ? 16.808 -14.797 20.423 1.00 84.59 391 SER A O 1
ATOM 3103 N N . VAL A 1 393 ? 15.404 -15.176 18.710 1.00 55.16 392 VAL A N 1
ATOM 3104 C CA . VAL A 1 393 ? 15.660 -16.600 18.665 1.00 52.79 392 VAL A CA 1
ATOM 3105 C C . VAL A 1 393 ? 17.102 -16.893 18.259 1.00 56.82 392 VAL A C 1
ATOM 3106 O O . VAL A 1 393 ? 17.831 -17.574 18.966 1.00 66.38 392 VAL A O 1
ATOM 3110 N N . VAL A 1 394 ? 17.501 -16.360 17.118 1.00 58.15 393 VAL A N 1
ATOM 3111 C CA . VAL A 1 394 ? 18.795 -16.635 16.513 1.00 63.20 393 VAL A CA 1
ATOM 3112 C C . VAL A 1 394 ? 20.074 -16.264 17.312 1.00 65.73 393 VAL A C 1
ATOM 3113 O O . VAL A 1 394 ? 21.113 -16.918 17.121 1.00 67.83 393 VAL A O 1
ATOM 3117 N N . VAL A 1 395 ? 20.012 -15.252 18.192 1.00 50.45 394 VAL A N 1
ATOM 3118 C CA . VAL A 1 395 ? 21.134 -14.963 19.109 1.00 68.59 394 VAL A CA 1
ATOM 3119 C C . VAL A 1 395 ? 21.256 -16.004 20.190 1.00 78.27 394 VAL A C 1
ATOM 3120 O O . VAL A 1 395 ? 22.363 -16.417 20.558 1.00 84.43 394 VAL A O 1
ATOM 3124 N N . ASP A 1 396 ? 20.095 -16.355 20.737 1.00 73.90 395 ASP A N 1
ATOM 3125 C CA . ASP A 1 396 ? 19.947 -17.332 21.806 1.00 68.86 395 ASP A CA 1
ATOM 3126 C C . ASP A 1 396 ? 20.730 -18.595 21.473 1.00 61.12 395 ASP A C 1
ATOM 3127 O O . ASP A 1 396 ? 20.417 -19.296 20.511 1.00 70.05 395 ASP A O 1
ATOM 3132 N N . ARG A 1 397 ? 21.779 -18.850 22.251 1.00 65.75 396 ARG A N 1
ATOM 3133 C CA . ARG A 1 397 ? 22.748 -19.885 21.918 1.00 75.30 396 ARG A CA 1
ATOM 3134 C C . ARG A 1 397 ? 22.318 -21.200 22.516 1.00 74.07 396 ARG A C 1
ATOM 3135 O O . ARG A 1 397 ? 22.890 -22.239 22.219 1.00 78.67 396 ARG A O 1
ATOM 3143 N N . ARG A 1 398 ? 21.291 -21.133 23.356 1.00 73.60 397 ARG A N 1
ATOM 3144 C CA . ARG A 1 398 ? 20.594 -22.315 23.848 1.00 65.69 397 ARG A CA 1
ATOM 3145 C C . ARG A 1 398 ? 19.725 -22.967 22.765 1.00 67.56 397 ARG A C 1
ATOM 3146 O O . ARG A 1 398 ? 19.147 -24.026 23.003 1.00 81.96 397 ARG A O 1
ATOM 3154 N N . VAL A 1 399 ? 19.636 -22.350 21.586 1.00 54.59 398 VAL A N 1
ATOM 3155 C CA . VAL A 1 399 ? 18.706 -22.802 20.556 1.00 53.34 398 VAL A CA 1
ATOM 3156 C C . VAL A 1 399 ? 19.336 -23.703 19.508 1.00 53.05 398 VAL A C 1
ATOM 3157 O O . VAL A 1 399 ? 20.306 -23.352 18.869 1.00 65.63 398 VAL A O 1
ATOM 3161 N N . SER A 1 400 ? 18.757 -24.881 19.353 1.00 61.93 399 SER A N 1
ATOM 3162 C CA . SER A 1 400 ? 19.193 -25.863 18.378 1.00 53.88 399 SER A CA 1
ATOM 3163 C C . SER A 1 400 ? 19.430 -25.228 17.020 1.00 57.33 399 SER A C 1
ATOM 3164 O O . SER A 1 400 ? 18.758 -24.266 16.645 1.00 49.81 399 SER A O 1
ATOM 3167 N N . THR A 1 401 ? 20.375 -25.784 16.272 1.00 49.78 400 THR A N 1
ATOM 3168 C CA . THR A 1 401 ? 20.527 -25.398 14.883 1.00 55.78 400 THR A CA 1
ATOM 3169 C C . THR A 1 401 ? 19.218 -25.627 14.128 1.00 55.95 400 THR A C 1
ATOM 3170 O O . THR A 1 401 ? 18.696 -24.722 13.478 1.00 60.63 400 THR A O 1
ATOM 3174 N N . GLU A 1 402 ? 18.686 -26.839 14.235 1.00 55.96 401 GLU A N 1
ATOM 3175 C CA . GLU A 1 402 ? 17.399 -27.184 13.643 1.00 55.37 401 GLU A CA 1
ATOM 3176 C C . GLU A 1 402 ? 16.283 -26.192 14.027 1.00 54.96 401 GLU A C 1
ATOM 3177 O O . GLU A 1 402 ? 15.490 -25.776 13.185 1.00 55.91 401 GLU A O 1
ATOM 3183 N N . ASP A 1 403 ? 16.217 -25.795 15.291 1.00 52.43 402 ASP A N 1
ATOM 3184 C CA . ASP A 1 403 ? 15.214 -24.806 15.673 1.00 60.62 402 ASP A CA 1
ATOM 3185 C C . ASP A 1 403 ? 15.434 -23.455 14.992 1.00 54.91 402 ASP A C 1
ATOM 3186 O O . ASP A 1 403 ? 14.489 -22.858 14.480 1.00 49.50 402 ASP A O 1
ATOM 3191 N N . LYS A 1 404 ? 16.679 -22.989 14.973 1.0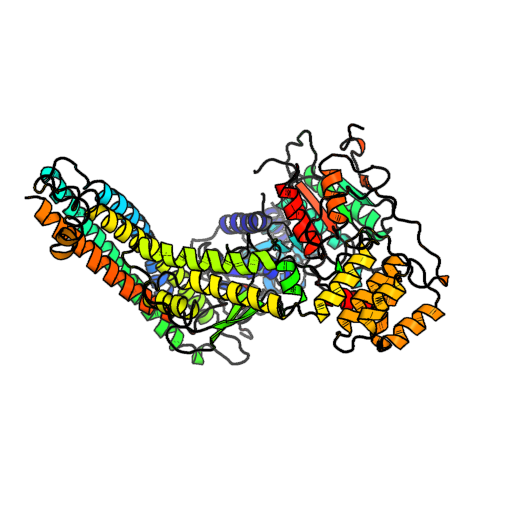0 52.44 403 LYS A N 1
ATOM 3192 C CA . LYS A 1 404 ? 17.007 -21.767 14.265 1.00 43.55 403 LYS A CA 1
ATOM 3193 C C . LYS A 1 404 ? 16.592 -21.909 12.802 1.00 51.36 403 LYS A C 1
ATOM 3194 O O . LYS A 1 404 ? 15.873 -21.063 12.272 1.00 49.33 403 LYS A O 1
ATOM 3200 N N . LEU A 1 405 ? 17.025 -22.981 12.147 1.00 45.92 404 LEU A N 1
ATOM 3201 C CA . LEU A 1 405 ? 16.567 -23.241 10.782 1.00 56.95 404 LEU A CA 1
ATOM 3202 C C . LEU A 1 405 ? 15.058 -23.097 10.588 1.00 59.20 404 LEU A C 1
ATOM 3203 O O . LEU A 1 405 ? 14.608 -22.443 9.642 1.00 58.62 404 LEU A O 1
ATOM 3208 N N . ARG A 1 406 ? 14.279 -23.703 11.481 1.00 51.70 405 ARG A N 1
ATOM 3209 C CA . ARG A 1 406 ? 12.820 -23.640 11.367 1.00 52.48 405 ARG A CA 1
ATOM 3210 C C . ARG A 1 406 ? 12.287 -22.209 11.387 1.00 53.29 405 ARG A C 1
ATOM 3211 O O . ARG A 1 406 ? 11.486 -21.819 10.541 1.00 63.03 405 ARG A O 1
ATOM 3219 N N . CYS A 1 407 ? 12.744 -21.426 12.350 1.00 46.19 406 CYS A N 1
ATOM 3220 C CA . CYS A 1 407 ? 12.400 -20.011 12.392 1.00 59.04 406 CYS A CA 1
ATOM 3221 C C . CYS A 1 407 ? 12.885 -19.242 11.157 1.00 59.24 406 CYS A C 1
ATOM 3222 O O . CYS A 1 407 ? 12.142 -18.442 10.599 1.00 53.31 406 CYS A O 1
ATOM 3225 N N . LEU A 1 408 ? 14.120 -19.482 10.729 1.00 59.87 407 LEU A N 1
ATOM 3226 C CA . LEU A 1 408 ? 14.635 -18.811 9.542 1.00 51.75 407 LEU A CA 1
ATOM 3227 C C . LEU A 1 408 ? 13.793 -19.139 8.311 1.00 65.26 407 LEU A C 1
ATOM 3228 O O . LEU A 1 408 ? 13.509 -18.252 7.504 1.00 64.74 407 LEU A O 1
ATOM 3233 N N . MET A 1 409 ? 13.412 -20.411 8.161 1.00 56.66 408 MET A N 1
ATOM 3234 C CA . MET A 1 409 ? 12.658 -20.856 6.987 1.00 43.98 408 MET A CA 1
ATOM 3235 C C . MET A 1 409 ? 11.287 -20.192 6.962 1.00 52.57 408 MET A C 1
ATOM 3236 O O . MET A 1 409 ? 10.784 -19.787 5.919 1.00 60.25 408 MET A O 1
ATOM 3241 N N . LEU A 1 410 ? 10.674 -20.106 8.129 1.00 53.00 409 LEU A N 1
ATOM 3242 C CA . LEU A 1 410 ? 9.387 -19.477 8.240 1.00 46.76 409 LEU A CA 1
ATOM 3243 C C . LEU A 1 410 ? 9.536 -18.009 7.860 1.00 61.61 409 LEU A C 1
ATOM 3244 O O . LEU A 1 410 ? 8.702 -17.445 7.151 1.00 71.74 409 LEU A O 1
ATOM 3249 N N . CYS A 1 411 ? 10.618 -17.402 8.333 1.00 62.81 410 CYS A N 1
ATOM 3250 C CA . CYS A 1 411 ? 10.946 -16.014 8.027 1.00 64.88 410 CYS A CA 1
ATOM 3251 C C . CYS A 1 411 ? 11.032 -15.691 6.521 1.00 64.01 410 CYS A C 1
ATOM 3252 O O . CYS A 1 411 ? 10.441 -14.715 6.076 1.00 62.31 410 CYS A O 1
ATOM 3255 N N . VAL A 1 412 ? 11.745 -16.495 5.730 1.00 56.20 411 VAL A N 1
ATOM 3256 C CA . VAL A 1 412 ? 11.850 -16.193 4.301 1.00 59.18 411 VAL A CA 1
ATOM 3257 C C . VAL A 1 412 ? 10.565 -16.517 3.539 1.00 63.34 411 VAL A C 1
ATOM 3258 O O . VAL A 1 412 ? 10.308 -15.965 2.470 1.00 82.87 411 VAL A O 1
ATOM 3262 N N . LEU A 1 413 ? 9.760 -17.415 4.090 1.00 60.93 412 LEU A N 1
ATOM 3263 C CA . LEU A 1 413 ? 8.444 -17.706 3.530 1.00 63.86 412 LEU A CA 1
ATOM 3264 C C . LEU A 1 413 ? 7.518 -16.489 3.646 1.00 76.67 412 LEU A C 1
ATOM 3265 O O . LEU A 1 413 ? 6.776 -16.169 2.718 1.00 88.17 412 LEU A O 1
ATOM 3270 N N . ALA A 1 414 ? 7.581 -15.817 4.792 1.00 69.34 413 ALA A N 1
ATOM 3271 C CA . ALA A 1 414 ? 6.799 -14.615 5.056 1.00 63.98 413 ALA A CA 1
ATOM 3272 C C . ALA A 1 414 ? 7.251 -13.429 4.210 1.00 74.90 413 ALA A C 1
ATOM 3273 O O . ALA A 1 414 ? 6.446 -12.818 3.505 1.00 78.30 413 ALA A O 1
ATOM 3275 N N . LYS A 1 415 ? 8.537 -13.100 4.304 1.00 73.38 414 LYS A N 1
ATOM 3276 C CA . LYS A 1 415 ? 9.142 -12.030 3.515 1.00 67.65 414 LYS A CA 1
ATOM 3277 C C . LYS A 1 415 ? 8.862 -12.154 2.021 1.00 80.47 414 LYS A C 1
ATOM 3278 O O . LYS A 1 415 ? 8.742 -11.153 1.325 1.00 98.50 414 LYS A O 1
ATOM 3284 N N . ASN A 1 416 ? 8.776 -13.378 1.524 1.00 87.10 415 ASN A N 1
ATOM 3285 C CA . ASN A 1 416 ? 8.445 -13.584 0.127 1.00 93.25 415 ASN A CA 1
ATOM 3286 C C . ASN A 1 416 ? 9.377 -12.777 -0.780 1.00 92.78 415 ASN A C 1
ATOM 3287 O O . ASN A 1 416 ? 8.933 -12.121 -1.717 1.00 100.45 415 ASN A O 1
ATOM 3292 N N . GLY A 1 417 ? 10.675 -12.822 -0.495 1.00 85.84 416 GLY A N 1
ATOM 3293 C CA . GLY A 1 417 ? 11.640 -12.047 -1.256 1.00 79.82 416 GLY A CA 1
ATOM 3294 C C . GLY A 1 417 ? 12.563 -11.217 -0.374 1.00 76.36 416 GLY A C 1
ATOM 3295 O O . GLY A 1 417 ? 12.145 -10.245 0.261 1.00 68.37 416 GLY A O 1
ATOM 3296 N N . THR A 1 418 ? 13.831 -11.608 -0.355 1.00 69.07 417 THR A N 1
ATOM 3297 C CA . THR A 1 418 ? 14.813 -11.084 0.576 1.00 65.42 417 THR A CA 1
ATOM 3298 C C . THR A 1 418 ? 16.117 -11.006 -0.195 1.00 65.50 417 THR A C 1
ATOM 3299 O O . THR A 1 418 ? 16.506 -11.970 -0.846 1.00 75.60 417 THR A O 1
ATOM 3303 N N . SER A 1 419 ? 16.795 -9.867 -0.141 1.00 67.46 418 SER A N 1
ATOM 3304 C CA . SER A 1 419 ? 17.983 -9.677 -0.972 1.00 83.36 418 SER A CA 1
ATOM 3305 C C . SER A 1 419 ? 19.063 -10.720 -0.674 1.00 82.10 418 SER A C 1
ATOM 3306 O O . SER A 1 419 ? 19.215 -11.141 0.468 1.00 77.46 418 SER A O 1
ATOM 3309 N N . SER A 1 420 ? 19.808 -11.131 -1.698 1.00 82.76 419 SER A N 1
ATOM 3310 C CA . SER A 1 420 ? 20.902 -12.073 -1.507 1.00 82.45 419 SER A CA 1
ATOM 3311 C C . SER A 1 420 ? 21.784 -11.649 -0.352 1.00 87.06 419 SER A C 1
ATOM 3312 O O . SER A 1 420 ? 22.279 -12.483 0.405 1.00 96.87 419 SER A O 1
ATOM 3315 N N . HIS A 1 421 ? 21.990 -10.346 -0.220 1.00 91.02 420 HIS A N 1
ATOM 3316 C CA . HIS A 1 421 ? 22.940 -9.842 0.759 1.00 99.00 420 HIS A CA 1
ATOM 3317 C C . HIS A 1 421 ? 22.393 -9.924 2.186 1.00 84.62 420 HIS A C 1
ATOM 3318 O O . HIS A 1 421 ? 23.064 -10.413 3.099 1.00 79.13 420 HIS A O 1
ATOM 3325 N N . GLU A 1 422 ? 21.168 -9.449 2.369 1.00 71.81 421 GLU A N 1
ATOM 3326 C CA . GLU A 1 422 ? 20.542 -9.449 3.682 1.00 77.85 421 GLU A CA 1
ATOM 3327 C C . GLU A 1 422 ? 20.332 -10.877 4.188 1.00 72.97 421 GLU A C 1
ATOM 3328 O O . GLU A 1 422 ? 20.408 -11.135 5.387 1.00 68.99 421 GLU A O 1
ATOM 3334 N N . LEU A 1 423 ? 20.087 -11.798 3.260 1.00 69.66 422 LEU A N 1
ATOM 3335 C CA . LEU A 1 423 ? 19.905 -13.202 3.590 1.00 61.01 422 LEU A CA 1
ATOM 3336 C C . LEU A 1 423 ? 21.212 -13.910 3.955 1.00 69.87 422 LEU A C 1
ATOM 3337 O O . LEU A 1 423 ? 21.262 -14.664 4.934 1.00 71.67 422 LEU A O 1
ATOM 3342 N N . ASN A 1 424 ? 22.265 -13.676 3.175 1.00 73.01 423 ASN A N 1
ATOM 3343 C CA . ASN A 1 424 ? 23.566 -14.252 3.492 1.00 74.39 423 ASN A CA 1
ATOM 3344 C C . ASN A 1 424 ? 24.068 -13.740 4.846 1.00 76.03 423 ASN A C 1
ATOM 3345 O O . ASN A 1 424 ? 24.806 -14.436 5.540 1.00 79.79 423 ASN A O 1
ATOM 3350 N N . ASN A 1 425 ? 23.645 -12.542 5.240 1.00 72.57 424 ASN A N 1
ATOM 3351 C CA . ASN A 1 425 ? 24.073 -11.974 6.524 1.00 74.10 424 ASN A CA 1
ATOM 3352 C C . ASN A 1 425 ? 23.293 -12.505 7.706 1.00 76.39 424 ASN A C 1
ATOM 3353 O O . ASN A 1 425 ? 23.824 -12.672 8.807 1.00 75.59 424 ASN A O 1
ATOM 3358 N N . LEU A 1 426 ? 22.012 -12.741 7.471 1.00 70.82 425 LEU A N 1
ATOM 3359 C CA . LEU A 1 426 ? 21.155 -13.335 8.480 1.00 60.00 425 LEU A CA 1
ATOM 3360 C C . LEU A 1 426 ? 21.661 -14.738 8.799 1.00 61.31 425 LEU A C 1
ATOM 3361 O O . LEU A 1 426 ? 21.761 -15.132 9.954 1.00 61.88 425 LEU A O 1
ATOM 3366 N N . LEU A 1 427 ? 21.996 -15.486 7.760 1.00 54.27 426 LEU A N 1
ATOM 3367 C CA . LEU A 1 427 ? 22.522 -16.810 7.957 1.00 50.80 426 LEU A CA 1
ATOM 3368 C C . LEU A 1 427 ? 23.878 -16.781 8.674 1.00 61.97 426 LEU A C 1
ATOM 3369 O O . LEU A 1 427 ? 24.158 -17.616 9.537 1.00 69.39 426 LEU A O 1
ATOM 3374 N N . ASP A 1 428 ? 24.707 -15.798 8.351 1.00 72.76 427 ASP A N 1
ATOM 3375 C CA . ASP A 1 428 ? 25.967 -15.621 9.073 1.00 77.65 427 ASP A CA 1
ATOM 3376 C C . ASP A 1 428 ? 25.774 -15.244 10.557 1.00 70.96 427 ASP A C 1
ATOM 3377 O O . ASP A 1 428 ? 26.448 -15.776 11.440 1.00 73.04 427 ASP A O 1
ATOM 3382 N N . ASN A 1 429 ? 24.838 -14.354 10.846 1.00 60.92 428 ASN A N 1
ATOM 3383 C CA . ASN A 1 429 ? 24.627 -13.969 12.231 1.00 64.80 428 ASN A CA 1
ATOM 3384 C C . ASN A 1 429 ? 24.074 -15.096 13.072 1.00 67.34 428 ASN A C 1
ATOM 3385 O O . ASN A 1 429 ? 24.296 -15.160 14.279 1.00 77.09 428 ASN A O 1
ATOM 3390 N N . ALA A 1 430 ? 23.357 -15.992 12.417 1.00 69.70 429 ALA A N 1
ATOM 3391 C CA . ALA A 1 430 ? 22.743 -17.123 13.083 1.00 62.97 429 ALA A CA 1
ATOM 3392 C C . ALA A 1 430 ? 23.716 -18.305 13.293 1.00 71.38 429 ALA A C 1
ATOM 3393 O O . ALA A 1 430 ? 23.364 -19.288 13.955 1.00 76.38 429 ALA A O 1
ATOM 3395 N N . ASN A 1 431 ? 24.941 -18.188 12.770 1.00 69.95 430 ASN A N 1
ATOM 3396 C CA . ASN A 1 431 ? 25.927 -19.270 12.837 1.00 71.75 430 ASN A CA 1
ATOM 3397 C C . ASN A 1 431 ? 25.329 -20.551 12.275 1.00 74.55 430 ASN A C 1
ATOM 3398 O O . ASN A 1 431 ? 25.281 -21.588 12.942 1.00 80.04 430 ASN A O 1
ATOM 3403 N N . ILE A 1 432 ? 24.841 -20.470 11.050 1.00 61.96 431 ILE A N 1
ATOM 3404 C CA . ILE A 1 432 ? 24.298 -21.637 10.401 1.00 56.94 431 ILE A CA 1
ATOM 3405 C C . ILE A 1 432 ? 25.282 -22.133 9.362 1.00 64.12 431 ILE A C 1
ATOM 3406 O O . ILE A 1 432 ? 25.577 -21.441 8.391 1.00 64.40 431 ILE A O 1
ATOM 3411 N N . ALA A 1 433 ? 25.814 -23.327 9.595 1.00 67.58 432 ALA A N 1
ATOM 3412 C CA . ALA A 1 433 ? 26.843 -23.884 8.725 1.00 68.47 432 ALA A CA 1
ATOM 3413 C C . ALA A 1 433 ? 26.358 -23.965 7.280 1.00 76.80 432 ALA A C 1
ATOM 3414 O O . ALA A 1 433 ? 25.211 -24.333 7.017 1.00 79.06 432 ALA A O 1
ATOM 3416 N N . THR A 1 434 ? 27.240 -23.626 6.345 1.00 73.23 433 THR A N 1
ATOM 3417 C CA . THR A 1 434 ? 26.846 -23.482 4.947 1.00 72.25 433 THR A CA 1
ATOM 3418 C C . THR A 1 434 ? 26.159 -24.720 4.338 1.00 75.48 433 THR A C 1
ATOM 3419 O O . THR A 1 434 ? 25.223 -24.592 3.543 1.00 77.11 433 THR A O 1
ATOM 3423 N N . PRO A 1 435 ? 26.611 -25.925 4.711 1.00 77.69 434 PRO A N 1
ATOM 3424 C CA . PRO A 1 435 ? 25.880 -27.113 4.257 1.00 71.81 434 PRO A CA 1
ATOM 3425 C C . PRO A 1 435 ? 24.434 -27.170 4.752 1.00 74.59 434 PRO A C 1
ATOM 3426 O O . PRO A 1 435 ? 23.581 -27.677 4.027 1.00 79.29 434 PRO A O 1
ATOM 3430 N N . SER A 1 436 ? 24.156 -26.653 5.947 1.00 73.24 435 SER A N 1
ATOM 3431 C CA . SER A 1 436 ? 22.789 -26.659 6.473 1.00 64.87 435 SER A CA 1
ATOM 3432 C C . SER A 1 436 ? 21.857 -25.611 5.840 1.00 67.39 435 SER A C 1
ATOM 3433 O O . SER A 1 436 ? 20.646 -25.610 6.104 1.00 70.17 435 SER A O 1
ATOM 3436 N N . ARG A 1 437 ? 22.394 -24.736 4.994 1.00 58.89 436 ARG A N 1
ATOM 3437 C CA . ARG A 1 437 ? 21.568 -23.660 4.431 1.00 53.76 436 ARG A CA 1
ATOM 3438 C C . ARG A 1 437 ? 20.687 -24.091 3.260 1.00 56.79 436 ARG A C 1
ATOM 3439 O O . ARG A 1 437 ? 19.854 -23.329 2.788 1.00 60.80 436 ARG A O 1
ATOM 3447 N N . SER A 1 438 ? 20.860 -25.315 2.793 1.00 62.39 437 SER A N 1
ATOM 3448 C CA . SER A 1 438 ? 20.034 -25.798 1.699 1.00 65.39 437 SER A CA 1
ATOM 3449 C C . SER A 1 438 ? 18.585 -25.955 2.164 1.00 59.53 437 SER A C 1
ATOM 3450 O O . SER A 1 438 ? 17.666 -25.992 1.350 1.00 51.95 437 SER A O 1
ATOM 3453 N N . ALA A 1 439 ? 18.385 -26.008 3.480 1.00 59.28 438 ALA A N 1
ATOM 3454 C CA . ALA A 1 439 ? 17.035 -25.995 4.054 1.00 52.79 438 ALA A CA 1
ATOM 3455 C C . ALA A 1 439 ? 16.272 -24.723 3.721 1.00 57.67 438 ALA A C 1
ATOM 3456 O O . ALA A 1 439 ? 15.047 -24.741 3.638 1.00 77.93 438 ALA A O 1
ATOM 3458 N N . ILE A 1 440 ? 16.997 -23.619 3.545 1.00 54.51 439 ILE A N 1
ATOM 3459 C CA . ILE A 1 440 ? 16.407 -22.335 3.191 1.00 55.76 439 ILE A CA 1
ATOM 3460 C C . ILE A 1 440 ? 16.272 -22.170 1.679 1.00 63.88 439 ILE A C 1
ATOM 3461 O O . ILE A 1 440 ? 15.180 -21.941 1.170 1.00 55.81 439 ILE A O 1
ATOM 3466 N N . TYR A 1 441 ? 17.387 -22.292 0.962 1.00 66.97 440 TYR A N 1
ATOM 3467 C CA . TYR A 1 441 ? 17.396 -22.024 -0.474 1.00 59.82 440 TYR A CA 1
ATOM 3468 C C . TYR A 1 441 ? 16.561 -23.008 -1.288 1.00 66.65 440 TYR A C 1
ATOM 3469 O O . TYR A 1 441 ? 15.986 -22.656 -2.317 1.00 65.24 440 TYR A O 1
ATOM 3478 N N . ASN A 1 442 ? 16.478 -24.245 -0.834 1.00 65.25 441 ASN A N 1
ATOM 3479 C CA . ASN A 1 442 ? 15.753 -25.223 -1.619 1.00 63.15 441 ASN A CA 1
ATOM 3480 C C . ASN A 1 442 ? 14.236 -25.028 -1.611 1.00 63.20 441 ASN A C 1
ATOM 3481 O O . ASN A 1 442 ? 13.521 -25.659 -2.391 1.00 64.32 441 ASN A O 1
ATOM 3486 N N . LEU A 1 443 ? 13.745 -24.137 -0.754 1.00 60.86 442 LEU A N 1
ATOM 3487 C CA . LEU A 1 443 ? 12.334 -23.780 -0.798 1.00 61.16 442 LEU A CA 1
ATOM 3488 C C . LEU A 1 443 ? 11.924 -23.295 -2.203 1.00 71.64 442 LEU A C 1
ATOM 3489 O O . LEU A 1 443 ? 10.752 -23.401 -2.579 1.00 65.84 442 LEU A O 1
ATOM 3494 N N . GLU A 1 444 ? 12.892 -22.774 -2.966 1.00 81.42 443 GLU A N 1
ATOM 3495 C CA . GLU A 1 444 ? 12.700 -22.407 -4.376 1.00 88.73 443 GLU A CA 1
ATOM 3496 C C . GLU A 1 444 ? 12.067 -23.557 -5.156 1.00 80.23 443 GLU A C 1
ATOM 3497 O O . GLU A 1 444 ? 11.186 -23.350 -5.987 1.00 84.02 443 GLU A O 1
ATOM 3503 N N . MET A 1 445 ? 12.532 -24.770 -4.888 1.00 67.91 444 MET A N 1
ATOM 3504 C CA . MET A 1 445 ? 12.052 -25.951 -5.598 1.00 73.85 444 MET A CA 1
ATOM 3505 C C . MET A 1 445 ? 10.643 -26.382 -5.206 1.00 77.11 444 MET A C 1
ATOM 3506 O O . MET A 1 445 ? 10.096 -27.324 -5.794 1.00 84.97 444 MET A O 1
ATOM 3511 N N . LEU A 1 446 ? 10.075 -25.714 -4.204 1.00 66.55 445 LEU A N 1
ATOM 3512 C CA . LEU A 1 446 ? 8.674 -25.902 -3.843 1.00 65.92 445 LEU A CA 1
ATOM 3513 C C . LEU A 1 446 ? 7.901 -24.615 -4.125 1.00 79.55 445 LEU A C 1
ATOM 3514 O O . LEU A 1 446 ? 6.852 -24.361 -3.531 1.00 88.15 445 LEU A O 1
ATOM 3519 N N . GLY A 1 447 ? 8.446 -23.805 -5.031 1.00 88.34 446 GLY A N 1
ATOM 3520 C CA . GLY A 1 447 ? 7.795 -22.600 -5.520 1.00 93.42 446 GLY A CA 1
ATOM 3521 C C . GLY A 1 447 ? 7.635 -21.504 -4.486 1.00 102.28 446 GLY A C 1
ATOM 3522 O O . GLY A 1 447 ? 6.539 -20.968 -4.315 1.00 120.14 446 GLY A O 1
ATOM 3523 N N . ALA A 1 448 ? 8.722 -21.151 -3.807 1.00 89.43 447 ALA A N 1
ATOM 3524 C CA . ALA A 1 448 ? 8.623 -20.236 -2.678 1.00 84.25 447 ALA A CA 1
ATOM 3525 C C . ALA A 1 448 ? 9.160 -18.852 -2.964 1.00 83.84 447 ALA A C 1
ATOM 3526 O O . ALA A 1 448 ? 8.579 -17.855 -2.515 1.00 96.90 447 ALA A O 1
ATOM 3528 N N . THR A 1 449 ? 10.253 -18.790 -3.718 1.00 66.66 448 THR A N 1
ATOM 3529 C CA . THR A 1 449 ? 11.012 -17.531 -3.889 1.00 90.39 448 THR A CA 1
ATOM 3530 C C . THR A 1 449 ? 11.533 -17.003 -2.546 1.00 77.84 448 THR A C 1
ATOM 3531 O O . THR A 1 449 ? 10.777 -16.544 -1.682 1.00 64.25 448 THR A O 1
ATOM 3535 N N . VAL A 1 450 ? 12.840 -17.110 -2.367 1.00 68.91 449 VAL A N 1
ATOM 3536 C CA . VAL A 1 450 ? 13.411 -16.839 -1.073 1.00 74.81 449 VAL A CA 1
ATOM 3537 C C . VAL A 1 450 ? 14.285 -15.615 -1.211 1.00 67.68 449 VAL A C 1
ATOM 3538 O O . VAL A 1 450 ? 14.140 -14.660 -0.442 1.00 71.89 449 VAL A O 1
ATOM 3542 N N . VAL A 1 451 ? 15.135 -15.632 -2.234 1.00 65.98 450 VAL A N 1
ATOM 3543 C CA . VAL A 1 451 ? 15.966 -14.483 -2.591 1.00 78.64 450 VAL A CA 1
ATOM 3544 C C . VAL A 1 451 ? 15.198 -13.487 -3.471 1.00 85.37 450 VAL A C 1
ATOM 3545 O O . VAL A 1 451 ? 14.511 -13.878 -4.412 1.00 82.44 450 VAL A O 1
ATOM 3549 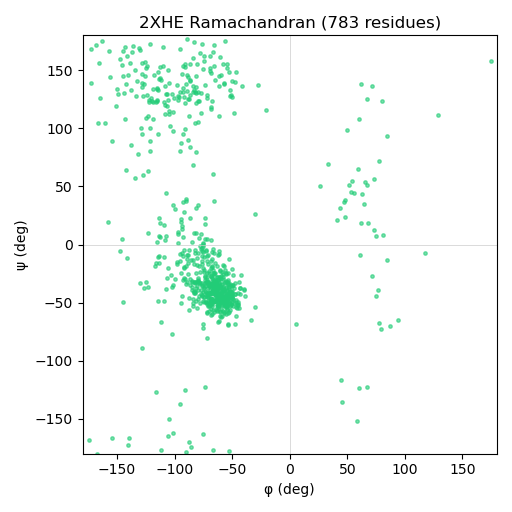N N . ALA A 1 452 ? 15.332 -12.199 -3.168 1.00 95.73 451 ALA A N 1
ATOM 3550 C CA . ALA A 1 452 ? 14.522 -11.166 -3.808 1.00 98.58 451 ALA A CA 1
ATOM 3551 C C . ALA A 1 452 ? 14.806 -11.016 -5.299 1.00 99.25 451 ALA A C 1
ATOM 3552 O O . ALA A 1 452 ? 13.946 -10.557 -6.054 1.00 104.96 451 ALA A O 1
ATOM 3554 N N . ASP A 1 453 ? 16.001 -11.416 -5.723 1.00 85.94 452 ASP A N 1
ATOM 3555 C CA . ASP A 1 453 ? 16.382 -11.239 -7.119 1.00 85.02 452 ASP A CA 1
ATOM 3556 C C . ASP A 1 453 ? 15.835 -12.336 -8.030 1.00 82.52 452 ASP A C 1
ATOM 3557 O O . ASP A 1 453 ? 15.917 -12.250 -9.255 1.00 81.43 452 ASP A O 1
ATOM 3562 N N . ARG A 1 454 ? 15.235 -13.352 -7.427 1.00 101.33 453 ARG A N 1
ATOM 3563 C CA . ARG A 1 454 ? 14.642 -14.432 -8.202 1.00 111.01 453 ARG A CA 1
ATOM 3564 C C . ARG A 1 454 ? 13.197 -14.113 -8.589 1.00 111.25 453 ARG A C 1
ATOM 3565 O O . ARG A 1 454 ? 12.568 -14.874 -9.321 1.00 120.58 453 ARG A O 1
ATOM 3573 N N . ARG A 1 455 ? 12.685 -12.986 -8.096 1.00 102.11 454 ARG A N 1
ATOM 3574 C CA . ARG A 1 455 ? 11.327 -12.522 -8.419 1.00 121.27 454 ARG A CA 1
ATOM 3575 C C . ARG A 1 455 ? 10.205 -13.208 -7.614 1.00 133.17 454 ARG A C 1
ATOM 3576 O O . ARG A 1 455 ? 10.065 -14.437 -7.627 1.00 127.65 454 ARG A O 1
ATOM 3584 N N . GLY A 1 456 ? 9.403 -12.392 -6.931 1.00 138.76 455 GLY A N 1
ATOM 3585 C CA . GLY A 1 456 ? 8.357 -12.877 -6.046 1.00 136.99 455 GLY A CA 1
ATOM 3586 C C . GLY A 1 456 ? 7.200 -13.546 -6.760 1.00 146.96 455 GLY A C 1
ATOM 3587 O O . GLY A 1 456 ? 6.860 -13.194 -7.894 1.00 146.84 455 GLY A O 1
ATOM 3588 N N . ARG A 1 457 ? 6.590 -14.516 -6.084 1.00 156.40 456 ARG A N 1
ATOM 3589 C CA . ARG A 1 457 ? 5.484 -15.279 -6.653 1.00 163.32 456 ARG A CA 1
ATOM 3590 C C . ARG A 1 457 ? 4.133 -14.690 -6.235 1.00 161.91 456 ARG A C 1
ATOM 3591 O O . ARG A 1 457 ? 3.901 -14.420 -5.055 1.00 153.62 456 ARG A O 1
ATOM 3599 N N . LYS A 1 458 ? 3.247 -14.496 -7.210 1.00 168.71 457 LYS A N 1
ATOM 3600 C CA . LYS A 1 458 ? 1.985 -13.794 -6.975 1.00 171.93 457 LYS A CA 1
ATOM 3601 C C . LYS A 1 458 ? 1.204 -14.348 -5.781 1.00 165.15 457 LYS A C 1
ATOM 3602 O O . LYS A 1 458 ? 0.980 -15.555 -5.680 1.00 157.17 457 LYS A O 1
ATOM 3608 N N . PRO A 1 459 ? 0.802 -13.449 -4.867 1.00 167.06 458 PRO A N 1
ATOM 3609 C CA . PRO A 1 459 ? 0.183 -13.752 -3.574 1.00 162.51 458 PRO A CA 1
ATOM 3610 C C . PRO A 1 459 ? -0.943 -14.773 -3.655 1.00 163.58 458 PRO A C 1
ATOM 3611 O O . PRO A 1 459 ? -1.761 -14.748 -4.579 1.00 168.01 458 PRO A O 1
ATOM 3615 N N . LYS A 1 460 ? -0.977 -15.665 -2.672 1.00 156.84 459 LYS A N 1
ATOM 3616 C CA . LYS A 1 460 ? -2.035 -16.655 -2.571 1.00 154.31 459 LYS A CA 1
ATOM 3617 C C . LYS A 1 460 ? -3.355 -15.969 -2.234 1.00 142.95 459 LYS A C 1
ATOM 3618 O O . LYS A 1 460 ? -3.508 -15.361 -1.175 1.00 130.46 459 LYS A O 1
ATOM 3624 N N . THR A 1 461 ? -4.305 -16.069 -3.153 1.00 144.52 460 THR A N 1
ATOM 3625 C CA . THR A 1 461 ? -5.580 -15.385 -3.014 1.00 145.74 460 THR A CA 1
ATOM 3626 C C . THR A 1 461 ? -6.668 -16.276 -2.406 1.00 139.71 460 THR A C 1
ATOM 3627 O O . THR A 1 461 ? -7.508 -16.821 -3.125 1.00 141.25 460 THR A O 1
ATOM 3631 N N . MET A 1 462 ? -6.656 -16.421 -1.083 1.00 124.82 461 MET A N 1
ATOM 3632 C CA . MET A 1 462 ? -7.678 -17.216 -0.407 1.00 114.07 461 MET A CA 1
ATOM 3633 C C . MET A 1 462 ? -7.956 -16.723 1.020 1.00 104.68 461 MET A C 1
ATOM 3634 O O . MET A 1 462 ? -7.064 -16.706 1.868 1.00 101.60 461 MET A O 1
ATOM 3639 N N . LYS A 1 463 ? -9.200 -16.316 1.266 1.00 100.73 462 LYS A N 1
ATOM 3640 C CA . LYS A 1 463 ? -9.655 -15.878 2.585 1.00 99.27 462 LYS A CA 1
ATOM 3641 C C . LYS A 1 463 ? -9.537 -17.006 3.633 1.00 101.08 462 LYS A C 1
ATOM 3642 O O . LYS A 1 463 ? -9.763 -18.166 3.312 1.00 106.77 462 LYS A O 1
ATOM 3648 N N . ARG A 1 464 ? -9.208 -16.669 4.881 1.00 95.22 463 ARG A N 1
ATOM 3649 C CA . ARG A 1 464 ? -8.783 -17.680 5.858 1.00 92.69 463 ARG A CA 1
ATOM 3650 C C . ARG A 1 464 ? -9.843 -18.228 6.835 1.00 112.20 463 ARG A C 1
ATOM 3651 O O . ARG A 1 464 ? -9.511 -18.930 7.793 1.00 131.16 463 ARG A O 1
ATOM 3659 N N . ILE A 1 465 ? -11.107 -17.928 6.602 1.00 113.48 464 ILE A N 1
ATOM 3660 C CA . ILE A 1 465 ? -12.169 -18.420 7.483 1.00 131.09 464 ILE A CA 1
ATOM 3661 C C . ILE A 1 465 ? -12.223 -17.666 8.808 1.00 139.54 464 ILE A C 1
ATOM 3662 O O . ILE A 1 465 ? -13.303 -17.283 9.260 1.00 151.85 464 ILE A O 1
ATOM 3667 N N . GLU A 1 466 ? -11.068 -17.436 9.419 1.00 131.90 465 GLU A N 1
ATOM 3668 C CA . GLU A 1 466 ? -11.034 -16.698 10.676 1.00 139.86 465 GLU A CA 1
ATOM 3669 C C . GLU A 1 466 ? -11.708 -17.510 11.765 1.00 126.51 465 GLU A C 1
ATOM 3670 O O . GLU A 1 466 ? -12.858 -17.937 11.635 1.00 111.72 465 GLU A O 1
ATOM 3676 N N . ARG A 1 467 ? -10.985 -17.721 12.852 1.00 120.80 466 ARG A N 1
ATOM 3677 C CA . ARG A 1 467 ? -11.451 -18.628 13.880 1.00 105.75 466 ARG A CA 1
ATOM 3678 C C . ARG A 1 467 ? -11.203 -18.014 15.245 1.00 109.53 466 ARG A C 1
ATOM 3679 O O . ARG A 1 467 ? -10.476 -17.026 15.377 1.00 102.27 466 ARG A O 1
ATOM 3687 N N . ASP A 1 468 ? -11.829 -18.586 16.263 1.00 119.91 467 ASP A N 1
ATOM 3688 C CA . ASP A 1 468 ? -11.508 -18.204 17.623 1.00 125.26 467 ASP A CA 1
ATOM 3689 C C . ASP A 1 468 ? -10.350 -19.076 18.087 1.00 104.02 467 ASP A C 1
ATOM 3690 O O . ASP A 1 468 ? -10.510 -20.285 18.271 1.00 90.36 467 ASP A O 1
ATOM 3695 N N . MET A 1 469 ? -9.184 -18.463 18.251 1.00 97.76 468 MET A N 1
ATOM 3696 C CA . MET A 1 469 ? -8.010 -19.184 18.725 1.00 97.08 468 MET A CA 1
ATOM 3697 C C . MET A 1 469 ? -7.594 -18.652 20.097 1.00 94.74 468 MET A C 1
ATOM 3698 O O . MET A 1 469 ? -6.879 -17.643 20.201 1.00 84.62 468 MET A O 1
ATOM 3703 N N . PRO A 1 470 ? -8.061 -19.334 21.154 1.00 91.97 469 PRO A N 1
ATOM 3704 C CA . PRO A 1 470 ? -7.840 -19.014 22.569 1.00 97.65 469 PRO A CA 1
ATOM 3705 C C . PRO A 1 470 ? -6.359 -19.061 22.983 1.00 87.22 469 PRO A C 1
ATOM 3706 O O . PRO A 1 470 ? -5.782 -18.028 23.329 1.00 92.52 469 PRO A O 1
ATOM 3710 N N . TYR A 1 471 ? -5.768 -20.252 22.956 1.00 74.43 470 TYR A N 1
ATOM 3711 C CA . TYR A 1 471 ? -4.368 -20.452 23.328 1.00 81.82 470 TYR A CA 1
ATOM 3712 C C . TYR A 1 471 ? -3.403 -19.500 22.593 1.00 79.11 470 TYR A C 1
ATOM 3713 O O . TYR A 1 471 ? -3.425 -19.426 21.364 1.00 80.81 470 TYR A O 1
ATOM 3722 N N . VAL A 1 472 ? -2.541 -18.794 23.327 1.00 67.04 471 VAL A N 1
ATOM 3723 C CA . VAL A 1 472 ? -1.680 -17.792 22.675 1.00 74.22 471 VAL A CA 1
ATOM 3724 C C . VAL A 1 472 ? -0.500 -18.339 21.863 1.00 60.57 471 VAL A C 1
ATOM 3725 O O . VAL A 1 472 ? 0.019 -17.632 21.010 1.00 71.61 471 VAL A O 1
ATOM 3729 N N . LEU A 1 473 ? -0.088 -19.577 22.125 1.00 47.27 472 LEU A N 1
ATOM 3730 C CA . LEU A 1 473 ? 0.936 -20.254 21.313 1.00 50.15 472 LEU A CA 1
ATOM 3731 C C . LEU A 1 473 ? 0.345 -21.179 20.245 1.00 54.15 472 LEU A C 1
ATOM 3732 O O . LEU A 1 473 ? 1.062 -21.936 19.583 1.00 62.04 472 LEU A O 1
ATOM 3737 N N . SER A 1 474 ? -0.966 -21.104 20.068 1.00 49.24 473 SER A N 1
ATOM 3738 C CA . SER A 1 474 ? -1.643 -21.965 19.112 1.00 60.70 473 SER A CA 1
ATOM 3739 C C . SER A 1 474 ? -2.621 -21.157 18.283 1.00 74.68 473 SER A C 1
ATOM 3740 O O . SER A 1 474 ? -3.811 -21.462 18.269 1.00 74.50 473 SER A O 1
ATOM 3743 N N . ARG A 1 475 ? -2.126 -20.125 17.603 1.00 70.91 474 ARG A N 1
ATOM 3744 C CA . ARG A 1 475 ? -2.992 -19.231 16.841 1.00 62.11 474 ARG A CA 1
ATOM 3745 C C . ARG A 1 475 ? -3.022 -19.589 15.361 1.00 64.03 474 ARG A C 1
ATOM 3746 O O . ARG A 1 475 ? -3.915 -19.172 14.629 1.00 67.94 474 ARG A O 1
ATOM 3754 N N . TRP A 1 476 ? -2.042 -20.374 14.928 1.00 65.42 475 TRP A N 1
ATOM 3755 C CA . TRP A 1 476 ? -1.965 -20.813 13.540 1.00 59.57 475 TRP A CA 1
ATOM 3756 C C . TRP A 1 476 ? -2.875 -22.014 13.242 1.00 64.07 475 TRP A C 1
ATOM 3757 O O . TRP A 1 476 ? -2.939 -22.975 14.010 1.00 61.99 475 TRP A O 1
ATOM 3768 N N . THR A 1 477 ? -3.572 -21.932 12.114 1.00 67.63 476 THR A N 1
ATOM 3769 C CA . THR A 1 477 ? -4.416 -23.004 11.610 1.00 66.09 476 THR A CA 1
ATOM 3770 C C . THR A 1 477 ? -3.886 -23.396 10.237 1.00 74.33 476 THR A C 1
ATOM 3771 O O . THR A 1 477 ? -3.758 -22.542 9.371 1.00 76.94 476 THR A O 1
ATOM 3775 N N . PRO A 1 478 ? -3.583 -24.684 10.024 1.00 67.35 477 PRO A N 1
ATOM 3776 C CA . PRO A 1 478 ? -3.135 -25.122 8.699 1.00 69.74 477 PRO A CA 1
ATOM 3777 C C . PRO A 1 478 ? -4.138 -24.796 7.592 1.00 76.63 477 PRO A C 1
ATOM 3778 O O . PRO A 1 478 ? -5.353 -24.966 7.737 1.00 76.01 477 PRO A O 1
ATOM 3782 N N . ILE A 1 479 ? -3.604 -24.335 6.471 1.00 69.56 478 ILE A N 1
ATOM 3783 C CA . ILE A 1 479 ? -4.412 -23.946 5.332 1.00 59.85 478 ILE A CA 1
ATOM 3784 C C . ILE A 1 479 ? -5.312 -25.083 4.900 1.00 71.92 478 ILE A C 1
ATOM 3785 O O . ILE A 1 479 ? -6.455 -24.867 4.490 1.00 87.38 478 ILE A O 1
ATOM 3790 N N . VAL A 1 480 ? -4.796 -26.300 5.004 1.00 74.77 479 VAL A N 1
ATOM 3791 C CA . VAL A 1 480 ? -5.534 -27.464 4.551 1.00 73.38 479 VAL A CA 1
ATOM 3792 C C . VAL A 1 480 ? -6.880 -27.598 5.287 1.00 68.47 479 VAL A C 1
ATOM 3793 O O . VAL A 1 480 ? -7.819 -28.195 4.772 1.00 60.54 479 VAL A O 1
ATOM 3797 N N . LYS A 1 481 ? -6.990 -27.015 6.475 1.00 65.41 480 LYS A N 1
ATOM 3798 C CA . LYS A 1 481 ? -8.250 -27.106 7.202 1.00 74.97 480 LYS A CA 1
ATOM 3799 C C . LYS A 1 481 ? -9.313 -26.274 6.510 1.00 73.56 480 LYS A C 1
ATOM 3800 O O . LYS A 1 481 ? -10.470 -26.692 6.398 1.00 70.33 480 LYS A O 1
ATOM 3806 N N . ASP A 1 482 ? -8.908 -25.091 6.060 1.00 68.78 481 ASP A N 1
ATOM 3807 C CA . ASP A 1 482 ? -9.791 -24.202 5.317 1.00 75.05 481 ASP A CA 1
ATOM 3808 C C . ASP A 1 482 ? -10.230 -24.832 3.991 1.00 73.82 481 ASP A C 1
ATOM 3809 O O . ASP A 1 482 ? -11.397 -24.750 3.616 1.00 71.74 481 ASP A O 1
ATOM 3814 N N . LEU A 1 483 ? -9.304 -25.481 3.296 1.00 72.74 482 LEU A N 1
ATOM 3815 C CA . LEU A 1 483 ? -9.675 -26.275 2.128 1.00 84.46 482 LEU A CA 1
ATOM 3816 C C . LEU A 1 483 ? -10.751 -27.308 2.456 1.00 91.41 482 LEU A C 1
ATOM 3817 O O . LEU A 1 483 ? -11.728 -27.445 1.720 1.00 105.38 482 LEU A O 1
ATOM 3822 N N . MET A 1 484 ? -10.562 -28.039 3.553 1.00 78.50 483 MET A N 1
ATOM 3823 C CA . MET A 1 484 ? -11.530 -29.044 3.987 1.00 80.44 483 MET A CA 1
ATOM 3824 C C . MET A 1 484 ? -12.923 -28.458 4.209 1.00 85.15 483 MET A C 1
ATOM 3825 O O . MET A 1 484 ? -13.885 -28.899 3.584 1.00 83.17 483 MET A O 1
ATOM 3830 N N . GLU A 1 485 ? -13.020 -27.467 5.096 1.00 89.29 484 GLU A N 1
ATOM 3831 C CA . GLU A 1 485 ? -14.299 -26.853 5.456 1.00 81.22 484 GLU A CA 1
ATOM 3832 C C . GLU A 1 485 ? -15.004 -26.183 4.278 1.00 92.11 484 GLU A C 1
ATOM 3833 O O . GLU A 1 485 ? -16.223 -26.295 4.131 1.00 100.56 484 GLU A O 1
ATOM 3839 N N . TYR A 1 486 ? -14.247 -25.489 3.437 1.00 89.24 485 TYR A N 1
ATOM 3840 C CA . TYR A 1 486 ? -14.835 -24.904 2.235 1.00 86.97 485 TYR A CA 1
ATOM 3841 C C . TYR A 1 486 ? -15.524 -25.972 1.385 1.00 90.85 485 TYR A C 1
ATOM 3842 O O . TYR A 1 486 ? -16.652 -25.778 0.950 1.00 95.77 485 TYR A O 1
ATOM 3851 N N . ILE A 1 487 ? -14.842 -27.095 1.165 1.00 92.27 486 ILE A N 1
ATOM 3852 C CA . ILE A 1 487 ? -15.381 -28.206 0.377 1.00 90.63 486 ILE A CA 1
ATOM 3853 C C . ILE A 1 487 ? -16.587 -28.854 1.050 1.00 100.59 486 ILE A C 1
ATOM 3854 O O . ILE A 1 487 ? -17.519 -29.302 0.377 1.00 110.11 486 ILE A O 1
ATOM 3859 N N . ALA A 1 488 ? -16.571 -28.896 2.377 1.00 105.04 487 ALA A N 1
ATOM 3860 C CA . ALA A 1 488 ? -17.697 -29.432 3.139 1.00 117.96 487 ALA A CA 1
ATOM 3861 C C . ALA A 1 488 ? -18.879 -28.463 3.131 1.00 121.94 487 ALA A C 1
ATOM 3862 O O . ALA A 1 488 ? -19.784 -28.566 3.956 1.00 119.80 487 ALA A O 1
ATOM 3864 N N . THR A 1 489 ? -18.861 -27.530 2.185 1.00 124.51 488 THR A N 1
ATOM 3865 C CA . THR A 1 489 ? -19.833 -26.449 2.124 1.00 121.20 488 THR A CA 1
ATOM 3866 C C . THR A 1 489 ? -19.884 -25.931 0.687 1.00 120.51 488 THR A C 1
ATOM 3867 O O . THR A 1 489 ? -20.334 -24.815 0.423 1.00 124.51 488 THR A O 1
ATOM 3871 N N . GLY A 1 490 ? -19.413 -26.765 -0.238 1.00 118.82 489 GLY A N 1
ATOM 3872 C CA . GLY A 1 490 ? -19.298 -26.399 -1.639 1.00 124.18 489 GLY A CA 1
ATOM 3873 C C . GLY A 1 490 ? -18.793 -24.985 -1.869 1.00 131.27 489 GLY A C 1
ATOM 3874 O O . GLY A 1 490 ? -18.983 -24.422 -2.944 1.00 146.56 489 GLY A O 1
ATOM 3875 N N . GLN A 1 491 ? -18.131 -24.415 -0.868 1.00 120.48 490 GLN A N 1
ATOM 3876 C CA . GLN A 1 491 ? -17.785 -23.001 -0.884 1.00 118.48 490 GLN A CA 1
ATOM 3877 C C . GLN A 1 491 ? -16.383 -22.732 -1.439 1.00 114.51 490 GLN A C 1
ATOM 3878 O O . GLN A 1 491 ? -15.834 -21.641 -1.257 1.00 120.79 490 GLN A O 1
ATOM 3884 N N . LEU A 1 492 ? -15.808 -23.719 -2.121 1.00 105.49 491 LEU A N 1
ATOM 3885 C CA . LEU A 1 492 ? -14.453 -23.589 -2.651 1.00 99.98 491 LEU A CA 1
ATOM 3886 C C . LEU A 1 492 ? -14.461 -23.344 -4.159 1.00 101.27 491 LEU A C 1
ATOM 3887 O O . LEU A 1 492 ? -14.648 -24.278 -4.940 1.00 95.94 491 LEU A O 1
ATOM 3892 N N . ASP A 1 493 ? -14.253 -22.085 -4.552 1.00 109.85 492 ASP A N 1
ATOM 3893 C CA . ASP A 1 493 ? -14.207 -21.669 -5.961 1.00 120.97 492 ASP A CA 1
ATOM 3894 C C . ASP A 1 493 ? -13.764 -22.766 -6.916 1.00 124.27 492 ASP A C 1
ATOM 3895 O O . ASP A 1 493 ? -12.809 -23.491 -6.639 1.00 124.84 492 ASP A O 1
ATOM 3900 N N . LEU A 1 494 ? -14.439 -22.867 -8.057 1.00 126.27 493 LEU A N 1
ATOM 3901 C CA . LEU A 1 494 ? -13.993 -23.775 -9.106 1.00 119.87 493 LEU A CA 1
ATOM 3902 C C . LEU A 1 494 ? -12.829 -23.182 -9.896 1.00 124.77 493 LEU A C 1
ATOM 3903 O O . LEU A 1 494 ? -12.108 -23.904 -10.581 1.00 122.41 493 LEU A O 1
ATOM 3908 N N . GLU A 1 495 ? -12.651 -21.865 -9.794 1.00 128.78 494 GLU A N 1
ATOM 3909 C CA . GLU A 1 495 ? -11.556 -21.186 -10.481 1.00 129.98 494 GLU A CA 1
ATOM 3910 C C . GLU A 1 495 ? -10.271 -21.364 -9.696 1.00 120.18 494 GLU A C 1
ATOM 3911 O O . GLU A 1 495 ? -9.179 -21.424 -10.264 1.00 114.04 494 GLU A O 1
ATOM 3917 N N . SER A 1 496 ? -10.418 -21.460 -8.380 1.00 117.43 495 SER A N 1
ATOM 3918 C CA . SER A 1 496 ? -9.283 -21.633 -7.488 1.00 98.33 495 SER A CA 1
ATOM 3919 C C . SER A 1 496 ? -8.882 -23.108 -7.398 1.00 93.10 495 SER A C 1
ATOM 3920 O O . SER A 1 496 ? -7.700 -23.437 -7.381 1.00 90.19 495 SER A O 1
ATOM 3923 N N . TYR A 1 497 ? -9.880 -23.988 -7.344 1.00 90.40 496 TYR A N 1
ATOM 3924 C CA . TYR A 1 497 ? -9.653 -25.429 -7.300 1.00 87.60 496 TYR A CA 1
ATOM 3925 C C . TYR A 1 497 ? -10.654 -26.153 -8.209 1.00 90.99 496 TYR A C 1
ATOM 3926 O O . TYR A 1 497 ? -11.710 -26.608 -7.755 1.00 89.40 496 TYR A O 1
ATOM 3935 N N . PRO A 1 498 ? -10.319 -26.266 -9.503 1.00 96.20 497 PRO A N 1
ATOM 3936 C CA . PRO A 1 498 ? -11.217 -26.858 -10.504 1.00 102.30 497 PRO A CA 1
ATOM 3937 C C . PRO A 1 498 ? -11.409 -28.352 -10.315 1.00 106.33 497 PRO A C 1
ATOM 3938 O O . PRO A 1 498 ? -10.523 -29.030 -9.799 1.00 109.34 497 PRO A O 1
ATOM 3942 N N . ALA A 1 499 ? -12.558 -28.861 -10.745 1.00 109.03 498 ALA A N 1
ATOM 3943 C CA . ALA A 1 499 ? -12.783 -30.300 -10.779 1.00 97.06 498 ALA A CA 1
ATOM 3944 C C . ALA A 1 499 ? -12.372 -30.855 -12.136 1.00 98.58 498 ALA A C 1
ATOM 3945 O O . ALA A 1 499 ? -12.390 -30.136 -13.145 1.00 101.63 498 ALA A O 1
ATOM 3947 N N . VAL A 1 500 ? -11.987 -32.128 -12.161 1.00 94.87 499 VAL A N 1
ATOM 3948 C CA . VAL A 1 500 ? -11.739 -32.801 -13.427 1.00 105.85 499 VAL A CA 1
ATOM 3949 C C . VAL A 1 500 ? -13.050 -32.895 -14.193 1.00 114.67 499 VAL A C 1
ATOM 3950 O O . VAL A 1 500 ? -13.122 -32.551 -15.371 1.00 121.65 499 VAL A O 1
ATOM 3954 N N . ARG A 1 501 ? -14.089 -33.359 -13.506 1.00 111.89 500 ARG A N 1
ATOM 3955 C CA . ARG A 1 501 ? -15.407 -33.488 -14.105 1.00 113.48 500 ARG A CA 1
ATOM 3956 C C . ARG A 1 501 ? -16.478 -32.976 -13.150 1.00 116.42 500 ARG A C 1
ATOM 3957 O O . ARG A 1 501 ? -16.203 -32.699 -11.984 1.00 111.85 500 ARG A O 1
ATOM 3965 N N . ASP A 1 502 ? -17.701 -32.859 -13.658 1.00 126.44 501 ASP A N 1
ATOM 3966 C CA . ASP A 1 502 ? -18.856 -32.479 -12.846 1.00 129.73 501 ASP A CA 1
ATOM 3967 C C . ASP A 1 502 ? -18.585 -31.268 -11.960 1.00 119.48 501 ASP A C 1
ATOM 3968 O O . ASP A 1 502 ? -19.049 -31.213 -10.826 1.00 118.60 501 ASP A O 1
ATOM 3973 N N . GLY A 1 503 ? -17.840 -30.301 -12.481 1.00 118.09 502 GLY A N 1
ATOM 3974 C CA . GLY A 1 503 ? -17.536 -29.086 -11.744 1.00 118.90 502 GLY A CA 1
ATOM 3975 C C . GLY A 1 503 ? -18.722 -28.420 -11.059 1.00 122.67 502 GLY A C 1
ATOM 3976 O O . GLY A 1 503 ? -18.646 -28.079 -9.880 1.00 107.62 502 GLY A O 1
ATOM 3977 N N . PRO A 1 504 ? -19.827 -28.215 -11.798 1.00 137.74 503 PRO A N 1
ATOM 3978 C CA . PRO A 1 504 ? -21.002 -27.556 -11.211 1.00 138.99 503 PRO A CA 1
ATOM 3979 C C . PRO A 1 504 ? -21.692 -28.409 -10.144 1.00 145.65 503 PRO A C 1
ATOM 3980 O O . PRO A 1 504 ? -22.735 -28.014 -9.621 1.00 155.68 503 PRO A O 1
ATOM 3984 N N . SER A 1 505 ? -21.114 -29.563 -9.828 1.00 138.67 504 SER A N 1
ATOM 3985 C CA . SER A 1 505 ? -21.707 -30.479 -8.863 1.00 137.79 504 SER A CA 1
ATOM 3986 C C . SER A 1 505 ? -21.326 -30.114 -7.424 1.00 139.49 504 SER A C 1
ATOM 3987 O O . SER A 1 505 ? -21.694 -30.811 -6.476 1.00 132.98 504 SER A O 1
ATOM 3990 N N . VAL A 1 506 ? -20.580 -29.019 -7.279 1.00 141.17 505 VAL A N 1
ATOM 3991 C CA . VAL A 1 506 ? -20.214 -28.467 -5.973 1.00 128.70 505 VAL A CA 1
ATOM 3992 C C . VAL A 1 506 ? -20.601 -26.975 -5.938 1.00 137.32 505 VAL A C 1
ATOM 3993 O O . VAL A 1 506 ? -19.753 -26.085 -5.785 1.00 119.74 505 VAL A O 1
ATOM 3997 N N . VAL A 1 507 ? -21.897 -26.722 -6.112 1.00 154.16 506 VAL A N 1
ATOM 3998 C CA . VAL A 1 507 ? -22.439 -25.367 -6.128 1.00 159.90 506 VAL A CA 1
ATOM 3999 C C . VAL A 1 507 ? -22.480 -24.788 -4.722 1.00 156.18 506 VAL A C 1
ATOM 4000 O O . VAL A 1 507 ? -22.420 -25.514 -3.731 1.00 141.64 506 VAL A O 1
ATOM 4004 N N . GLN A 1 508 ? -22.591 -23.472 -4.640 1.00 173.22 507 GLN A N 1
ATOM 4005 C CA . GLN A 1 508 ? -22.645 -22.820 -3.346 1.00 192.73 507 GLN A CA 1
ATOM 4006 C C . GLN A 1 508 ? -23.686 -21.710 -3.320 1.00 203.19 507 GLN A C 1
ATOM 4007 O O . GLN A 1 508 ? -23.769 -20.902 -4.247 1.00 201.92 507 GLN A O 1
ATOM 4013 N N . PRO A 1 509 ? -24.511 -21.693 -2.264 1.00 211.66 508 PRO A N 1
ATOM 4014 C CA . PRO A 1 509 ? -25.364 -20.535 -1.988 1.00 215.09 508 PRO A CA 1
ATOM 4015 C C . PRO A 1 509 ? -24.478 -19.354 -1.602 1.00 211.92 508 PRO A C 1
ATOM 4016 O O . PRO A 1 509 ? -23.694 -19.478 -0.661 1.00 211.61 508 PRO A O 1
ATOM 4020 N N . LYS A 1 510 ? -24.591 -18.243 -2.326 1.00 206.80 509 LYS A N 1
ATOM 4021 C CA . LYS A 1 510 ? -23.743 -17.068 -2.106 1.00 196.51 509 LYS A CA 1
ATOM 4022 C C . LYS A 1 510 ? -23.288 -16.910 -0.653 1.00 192.24 509 LYS A C 1
ATOM 4023 O O . LYS A 1 510 ? -22.092 -16.964 -0.353 1.00 182.99 509 LYS A O 1
ATOM 4029 N N . GLU A 1 562 ? -23.338 -41.961 11.003 1.00 181.95 561 GLU A N 1
ATOM 4030 C CA . GLU A 1 562 ? -22.041 -42.614 11.140 1.00 177.72 561 GLU A CA 1
ATOM 4031 C C . GLU A 1 562 ? -21.513 -43.084 9.784 1.00 178.28 561 GLU A C 1
ATOM 4032 O O . GLU A 1 562 ? -20.683 -42.413 9.162 1.00 171.50 561 GLU A O 1
ATOM 4038 N N . SER A 1 563 ? -22.011 -44.233 9.330 1.00 181.11 562 SER A N 1
ATOM 4039 C CA . SER A 1 563 ? -21.584 -44.833 8.068 1.00 172.18 562 SER A CA 1
ATOM 4040 C C . SER A 1 563 ? -22.047 -44.007 6.868 1.00 156.34 562 SER A C 1
ATOM 4041 O O . SER A 1 563 ? -21.571 -44.202 5.748 1.00 138.86 562 SER A O 1
ATOM 4044 N N . ALA A 1 564 ? -22.982 -43.091 7.111 1.00 157.11 563 ALA A N 1
ATOM 4045 C CA . ALA A 1 564 ? -23.422 -42.150 6.088 1.00 149.74 563 ALA A CA 1
ATOM 4046 C C . ALA A 1 564 ? -22.355 -41.074 5.906 1.00 153.07 563 ALA A C 1
ATOM 4047 O O . ALA A 1 564 ? -21.209 -41.242 6.341 1.00 156.70 563 ALA A O 1
ATOM 4049 N N . LYS A 1 565 ? -22.739 -39.967 5.274 1.00 140.97 564 LYS A N 1
ATOM 4050 C CA . LYS A 1 565 ? -21.814 -38.865 4.982 1.00 115.50 564 LYS A CA 1
ATOM 4051 C C . LYS A 1 565 ? -20.803 -39.219 3.889 1.00 97.55 564 LYS A C 1
ATOM 4052 O O . LYS A 1 565 ? -20.244 -40.321 3.871 1.00 94.58 564 LYS A O 1
ATOM 4058 N N . PRO A 1 566 ? -20.589 -38.277 2.959 1.00 92.14 565 PRO A N 1
ATOM 4059 C CA . PRO A 1 566 ? -19.587 -38.336 1.879 1.00 101.85 565 PRO A CA 1
ATOM 4060 C C . PRO A 1 566 ? -18.129 -38.261 2.381 1.00 95.01 565 PRO A C 1
ATOM 4061 O O . PRO A 1 566 ? -17.840 -37.596 3.384 1.00 74.99 565 PRO A O 1
ATOM 4065 N N . LYS A 1 567 ? -17.223 -38.937 1.677 1.00 91.33 566 LYS A N 1
ATOM 4066 C CA . LYS A 1 567 ? -15.814 -38.905 2.031 1.00 85.28 566 LYS A CA 1
ATOM 4067 C C . LYS A 1 567 ? -15.126 -37.729 1.335 1.00 83.55 566 LYS A C 1
ATOM 4068 O O . LYS A 1 567 ? -15.471 -37.365 0.211 1.00 83.88 566 LYS A O 1
ATOM 4074 N N . LEU A 1 568 ? -14.170 -37.120 2.025 1.00 82.77 567 LEU A N 1
ATOM 4075 C CA . LEU A 1 568 ? -13.240 -36.208 1.380 1.00 82.13 567 LEU A CA 1
ATOM 4076 C C . LEU A 1 568 ? -11.815 -36.696 1.620 1.00 85.62 567 LEU A C 1
ATOM 4077 O O . LEU A 1 568 ? -11.317 -36.666 2.748 1.00 84.28 567 LEU A O 1
ATOM 4082 N N . PHE A 1 569 ? -11.175 -37.171 0.559 1.00 82.52 568 PHE A N 1
ATOM 4083 C CA . PHE A 1 569 ? -9.763 -37.507 0.620 1.00 86.47 568 PHE A CA 1
ATOM 4084 C C . PHE A 1 569 ? -8.898 -36.287 0.271 1.00 86.21 568 PHE A C 1
ATOM 4085 O O . PHE A 1 569 ? -9.140 -35.597 -0.724 1.00 87.22 568 PHE A O 1
ATOM 4093 N N . VAL A 1 570 ? -7.892 -36.013 1.091 1.00 80.10 569 VAL A N 1
ATOM 4094 C CA . VAL A 1 570 ? -6.903 -35.003 0.730 1.00 77.15 569 VAL A CA 1
ATOM 4095 C C . VAL A 1 570 ? -5.534 -35.650 0.632 1.00 72.39 569 VAL A C 1
ATOM 4096 O O . VAL A 1 570 ? -5.073 -36.271 1.590 1.00 76.49 569 VAL A O 1
ATOM 4100 N N . PHE A 1 571 ? -4.897 -35.528 -0.526 1.00 55.87 570 PHE A N 1
ATOM 4101 C CA . PHE A 1 571 ? -3.538 -36.031 -0.693 1.00 55.61 570 PHE A CA 1
ATOM 4102 C C . PHE A 1 571 ? -2.572 -34.914 -1.059 1.00 69.35 570 PHE A C 1
ATOM 4103 O O . PHE A 1 571 ? -2.762 -34.209 -2.049 1.00 71.29 570 PHE A O 1
ATOM 4111 N N . ILE A 1 572 ? -1.536 -34.766 -0.246 1.00 77.08 571 ILE A N 1
ATOM 4112 C CA . ILE A 1 572 ? -0.498 -33.769 -0.466 1.00 73.11 571 ILE A CA 1
ATOM 4113 C C . ILE A 1 572 ? 0.761 -34.481 -0.938 1.00 66.51 571 ILE A C 1
ATOM 4114 O O . ILE A 1 572 ? 1.192 -35.452 -0.319 1.00 61.30 571 ILE A O 1
ATOM 4119 N N . ASN A 1 573 ? 1.356 -34.019 -2.030 1.00 60.02 572 ASN A N 1
ATOM 4120 C CA . ASN A 1 573 ? 2.589 -34.649 -2.496 1.00 59.64 572 ASN A CA 1
ATOM 4121 C C . ASN A 1 573 ? 3.747 -34.482 -1.518 1.00 66.39 572 ASN A C 1
ATOM 4122 O O . ASN A 1 573 ? 3.902 -33.433 -0.893 1.00 69.91 572 ASN A O 1
ATOM 4127 N N . GLY A 1 574 ? 4.562 -35.522 -1.382 1.00 68.45 573 GLY A N 1
ATOM 4128 C CA . GLY A 1 574 ? 5.740 -35.446 -0.540 1.00 68.73 573 GLY A CA 1
ATOM 4129 C C . GLY A 1 574 ? 5.549 -35.779 0.935 1.00 70.04 573 GLY A C 1
ATOM 4130 O O . GLY A 1 574 ? 6.015 -36.825 1.390 1.00 68.41 573 GLY A O 1
ATOM 4131 N N . THR A 1 575 ? 4.863 -34.899 1.669 1.00 63.11 574 THR A N 1
ATOM 4132 C CA . THR A 1 575 ? 4.875 -34.888 3.139 1.00 57.72 574 THR A CA 1
ATOM 4133 C C . THR A 1 575 ? 3.522 -34.475 3.713 1.00 59.76 574 THR A C 1
ATOM 4134 O O . THR A 1 575 ? 2.834 -33.644 3.115 1.00 65.22 574 THR A O 1
ATOM 4138 N N . VAL A 1 576 ? 3.127 -35.058 4.852 1.00 44.71 575 VAL A N 1
ATOM 4139 C CA . VAL A 1 576 ? 1.945 -34.569 5.587 1.00 36.36 575 VAL A CA 1
ATOM 4140 C C . VAL A 1 576 ? 2.340 -34.330 7.028 1.00 44.15 575 VAL A C 1
ATOM 4141 O O . VAL A 1 576 ? 3.197 -35.036 7.556 1.00 49.41 575 VAL A O 1
ATOM 4145 N N . SER A 1 577 ? 1.727 -33.326 7.653 1.00 51.64 576 SER A N 1
ATOM 4146 C CA . SER A 1 577 ? 2.130 -32.872 8.989 1.00 52.08 576 SER A CA 1
ATOM 4147 C C . SER A 1 577 ? 1.126 -33.326 10.029 1.00 52.80 576 SER A C 1
ATOM 4148 O O . SER A 1 577 ? -0.055 -33.450 9.729 1.00 64.11 576 SER A O 1
ATOM 4151 N N . TYR A 1 578 ? 1.575 -33.549 11.257 1.00 58.14 577 TYR A N 1
ATOM 4152 C CA . TYR A 1 578 ? 0.655 -33.988 12.309 1.00 54.00 577 TYR A CA 1
ATOM 4153 C C . TYR A 1 578 ? -0.454 -32.970 12.604 1.00 55.64 577 TYR A C 1
ATOM 4154 O O . TYR A 1 578 ? -1.562 -33.344 12.990 1.00 64.68 577 TYR A O 1
ATOM 4163 N N . ASN A 1 579 ? -0.167 -31.688 12.414 1.00 58.53 578 ASN A N 1
ATOM 4164 C CA . ASN A 1 579 ? -1.191 -30.658 12.585 1.00 61.64 578 ASN A CA 1
ATOM 4165 C C . ASN A 1 579 ? -2.228 -30.668 11.461 1.00 61.02 578 ASN A C 1
ATOM 4166 O O . ASN A 1 579 ? -3.376 -30.299 11.667 1.00 71.22 578 ASN A O 1
ATOM 4171 N N . GLU A 1 580 ? -1.822 -31.109 10.277 1.00 54.26 579 GLU A N 1
ATOM 4172 C CA . GLU A 1 580 ? -2.747 -31.232 9.160 1.00 58.29 579 GLU A CA 1
ATOM 4173 C C . GLU A 1 580 ? -3.578 -32.504 9.334 1.00 67.98 579 GLU A C 1
ATOM 4174 O O . GLU A 1 580 ? -4.735 -32.568 8.934 1.00 72.24 579 GLU A O 1
ATOM 4180 N N . ILE A 1 581 ? -2.958 -33.518 9.926 1.00 71.68 580 ILE A N 1
ATOM 4181 C CA . ILE A 1 581 ? -3.625 -34.763 10.274 1.00 67.14 580 ILE A CA 1
ATOM 4182 C C . ILE A 1 581 ? -4.709 -34.474 11.311 1.00 70.46 580 ILE A C 1
ATOM 4183 O O . ILE A 1 581 ? -5.855 -34.898 11.155 1.00 67.69 580 ILE A O 1
ATOM 4188 N N . ARG A 1 582 ? -4.351 -33.731 12.355 1.00 67.05 581 ARG A N 1
ATOM 4189 C CA . ARG A 1 582 ? -5.310 -33.348 13.376 1.00 64.28 581 ARG A CA 1
ATOM 4190 C C . ARG A 1 582 ? -6.512 -32.683 12.717 1.00 70.07 581 ARG A C 1
ATOM 4191 O O . ARG A 1 582 ? -7.648 -32.826 13.168 1.00 75.51 581 ARG A O 1
ATOM 4199 N N . CYS A 1 583 ? -6.258 -31.959 11.636 1.00 65.96 582 CYS A N 1
ATOM 4200 C CA . CYS A 1 583 ? -7.309 -31.167 11.002 1.00 68.97 582 CYS A CA 1
ATOM 4201 C C . CYS A 1 583 ? -8.396 -32.043 10.401 1.00 69.95 582 CYS A C 1
ATOM 4202 O O . CYS A 1 583 ? -9.578 -31.730 10.488 1.00 76.46 582 CYS A O 1
ATOM 4205 N N . ALA A 1 584 ? -7.985 -33.150 9.801 1.00 70.95 583 ALA A N 1
ATOM 4206 C CA . ALA A 1 584 ? -8.916 -34.084 9.202 1.00 60.42 583 ALA A CA 1
ATOM 4207 C C . ALA A 1 584 ? -9.847 -34.635 10.273 1.00 67.64 583 ALA A C 1
ATOM 4208 O O . ALA A 1 584 ? -11.020 -34.873 10.016 1.00 79.25 583 ALA A O 1
ATOM 4210 N N . TYR A 1 585 ? -9.325 -34.830 11.478 1.00 62.53 584 TYR A N 1
ATOM 4211 C CA . TYR A 1 585 ? -10.158 -35.279 12.581 1.00 63.84 584 TYR A CA 1
ATOM 4212 C C . TYR A 1 585 ? -11.072 -34.147 13.048 1.00 70.73 584 TYR A C 1
ATOM 4213 O O . TYR A 1 585 ? -12.272 -34.335 13.182 1.00 69.25 584 TYR A O 1
ATOM 4222 N N . GLU A 1 586 ? -10.514 -32.966 13.284 1.00 72.68 585 GLU A N 1
ATOM 4223 C CA . GLU A 1 586 ? -11.333 -31.858 13.753 1.00 67.83 585 GLU A CA 1
ATOM 4224 C C . GLU A 1 586 ? -12.501 -31.620 12.803 1.00 78.23 585 GLU A C 1
ATOM 4225 O O . GLU A 1 586 ? -13.621 -31.354 13.249 1.00 77.02 585 GLU A O 1
ATOM 4231 N N . VAL A 1 587 ? -12.239 -31.730 11.501 1.00 76.93 586 VAL A N 1
ATOM 4232 C CA . VAL A 1 587 ? -13.221 -31.354 10.481 1.00 79.28 586 VAL A CA 1
ATOM 4233 C C . VAL A 1 587 ? -14.247 -32.446 10.232 1.00 85.01 586 VAL A C 1
ATOM 4234 O O . VAL A 1 587 ? -15.364 -32.177 9.790 1.00 92.82 586 VAL A O 1
ATOM 4238 N N . SER A 1 588 ? -13.876 -33.681 10.533 1.00 83.02 587 SER A N 1
ATOM 4239 C CA . SER A 1 588 ? -14.842 -34.768 10.497 1.00 82.01 587 SER A CA 1
ATOM 4240 C C . SER A 1 588 ? -15.868 -34.603 11.612 1.00 89.84 587 SER A C 1
ATOM 4241 O O . SER A 1 588 ? -17.066 -34.662 11.377 1.00 96.58 587 SER A O 1
ATOM 4244 N N . GLN A 1 589 ? -15.390 -34.382 12.827 1.00 101.35 588 GLN A N 1
ATOM 4245 C CA . GLN A 1 589 ? -16.268 -34.305 13.984 1.00 107.37 588 GLN A CA 1
ATOM 4246 C C . GLN A 1 589 ? -17.020 -32.979 14.059 1.00 110.56 588 GLN A C 1
ATOM 4247 O O . GLN A 1 589 ? -17.854 -32.788 14.941 1.00 124.59 588 GLN A O 1
ATOM 4253 N N . SER A 1 590 ? -16.739 -32.065 13.136 1.00 104.44 589 SER A N 1
ATOM 4254 C CA . SER A 1 590 ? -17.425 -30.771 13.142 1.00 110.52 589 SER A CA 1
ATOM 4255 C C . SER A 1 590 ? -18.526 -30.707 12.095 1.00 124.60 589 SER A C 1
ATOM 4256 O O . SER A 1 590 ? -19.705 -30.831 12.420 1.00 143.59 589 SER A O 1
ATOM 4259 N N . SER A 1 591 ? -18.149 -30.534 10.837 1.00 118.66 590 SER A N 1
ATOM 4260 C CA . SER A 1 591 ? -19.154 -30.408 9.801 1.00 119.62 590 SER A CA 1
ATOM 4261 C C . SER A 1 591 ? -19.033 -31.412 8.663 1.00 102.77 590 SER A C 1
ATOM 4262 O O . SER A 1 591 ? -17.941 -31.599 8.073 1.00 78.78 590 SER A O 1
ATOM 4265 N N . GLY A 1 592 ? -20.170 -32.067 8.405 1.00 91.64 591 GLY A N 1
ATOM 4266 C CA . GLY A 1 592 ? -20.559 -32.490 7.066 1.00 87.18 591 GLY A CA 1
ATOM 4267 C C . GLY A 1 592 ? -19.951 -33.731 6.451 1.00 91.20 591 GLY A C 1
ATOM 4268 O O . GLY A 1 592 ? -20.627 -34.738 6.310 1.00 91.95 591 GLY A O 1
ATOM 4269 N N . TYR A 1 593 ? -18.683 -33.650 6.055 1.00 98.60 592 TYR A N 1
ATOM 4270 C CA . TYR A 1 593 ? -18.003 -34.774 5.418 1.00 92.05 592 TYR A CA 1
ATOM 4271 C C . TYR A 1 593 ? -17.200 -35.615 6.417 1.00 95.63 592 TYR A C 1
ATOM 4272 O O . TYR A 1 593 ? -17.007 -35.221 7.568 1.00 102.32 592 TYR A O 1
ATOM 4281 N N . GLU A 1 594 ? -16.755 -36.786 5.969 1.00 87.15 593 GLU A N 1
ATOM 4282 C CA . GLU A 1 594 ? -15.695 -37.527 6.644 1.00 85.10 593 GLU A CA 1
ATOM 4283 C C . GLU A 1 594 ? -14.420 -37.263 5.860 1.00 92.58 593 GLU A C 1
ATOM 4284 O O . GLU A 1 594 ? -14.381 -37.465 4.647 1.00 90.69 593 GLU A O 1
ATOM 4290 N N . VAL A 1 595 ? -13.378 -36.810 6.547 1.00 93.56 594 VAL A N 1
ATOM 4291 C CA . VAL A 1 595 ? -12.147 -36.410 5.878 1.00 87.43 594 VAL A CA 1
ATOM 4292 C C . VAL A 1 595 ? -11.025 -37.445 6.058 1.00 76.96 594 VAL A C 1
ATOM 4293 O O . VAL A 1 595 ? -10.857 -38.018 7.129 1.00 70.42 594 VAL A O 1
ATOM 4297 N N . TYR A 1 596 ? -10.281 -37.701 4.990 1.00 72.88 595 TYR A N 1
ATOM 4298 C CA . TYR A 1 596 ? -9.097 -38.546 5.068 1.00 71.56 595 TYR A CA 1
ATOM 4299 C C . TYR A 1 596 ? -7.904 -37.824 4.444 1.00 82.32 595 TYR A C 1
ATOM 4300 O O . TYR A 1 596 ? -8.017 -37.221 3.371 1.00 84.92 595 TYR A O 1
ATOM 4309 N N . ILE A 1 597 ? -6.759 -37.878 5.119 1.00 75.19 596 ILE A N 1
ATOM 4310 C CA . ILE A 1 597 ? -5.593 -37.151 4.649 1.00 68.02 596 ILE A CA 1
ATOM 4311 C C . ILE A 1 597 ? -4.369 -38.051 4.478 1.00 64.79 596 ILE A C 1
ATOM 4312 O O . ILE A 1 597 ? -4.169 -38.996 5.246 1.00 61.07 596 ILE A O 1
ATOM 4317 N N . GLY A 1 598 ? -3.559 -37.758 3.465 1.00 61.48 597 GLY A N 1
ATOM 4318 C CA . GLY A 1 598 ? -2.366 -38.544 3.196 1.00 64.38 597 GLY A CA 1
ATOM 4319 C C . GLY A 1 598 ? -1.308 -37.928 2.283 1.00 67.28 597 GLY A C 1
ATOM 4320 O O . GLY A 1 598 ? -1.484 -36.861 1.687 1.00 67.54 597 GLY A O 1
ATOM 4321 N N . ALA A 1 599 ? -0.198 -38.642 2.160 1.00 65.46 598 ALA A N 1
ATOM 4322 C CA . ALA A 1 599 ? 0.991 -38.140 1.490 1.00 60.42 598 ALA A CA 1
ATOM 4323 C C . ALA A 1 599 ? 1.934 -39.315 1.288 1.00 58.66 598 ALA A C 1
ATOM 4324 O O . ALA A 1 599 ? 1.686 -40.396 1.804 1.00 74.29 598 ALA A O 1
ATOM 4326 N N . HIS A 1 600 ? 3.011 -39.115 0.541 1.00 53.54 599 HIS A N 1
ATOM 4327 C CA . HIS A 1 600 ? 4.022 -40.153 0.384 1.00 53.29 599 HIS A CA 1
ATOM 4328 C C . HIS A 1 600 ? 4.449 -40.662 1.753 1.00 60.39 599 HIS A C 1
ATOM 4329 O O . HIS A 1 600 ? 4.618 -41.856 1.953 1.00 74.35 599 HIS A O 1
ATOM 4336 N N . ASN A 1 601 ? 4.611 -39.753 2.706 1.00 58.47 600 ASN A N 1
ATOM 4337 C CA . ASN A 1 601 ? 4.902 -40.164 4.061 1.00 57.43 600 ASN A CA 1
ATOM 4338 C C . ASN A 1 601 ? 4.507 -39.078 5.045 1.00 60.06 600 ASN A C 1
ATOM 4339 O O . ASN A 1 601 ? 4.203 -37.964 4.641 1.00 65.39 600 ASN A O 1
ATOM 4344 N N . ILE A 1 602 ? 4.461 -39.426 6.328 1.00 61.11 601 ILE A N 1
ATOM 4345 C CA . ILE A 1 602 ? 4.374 -38.433 7.392 1.00 63.69 601 ILE A CA 1
ATOM 4346 C C . ILE A 1 602 ? 5.785 -37.925 7.680 1.00 57.81 601 ILE A C 1
ATOM 4347 O O . ILE A 1 602 ? 6.736 -38.708 7.799 1.00 63.71 601 ILE A O 1
ATOM 4352 N N . ALA A 1 603 ? 5.933 -36.614 7.776 1.00 55.40 602 ALA A N 1
ATOM 4353 C CA . ALA A 1 603 ? 7.213 -36.051 8.203 1.00 55.61 602 ALA A CA 1
ATOM 4354 C C . ALA A 1 603 ? 6.995 -35.102 9.357 1.00 46.12 602 ALA A C 1
ATOM 4355 O O . ALA A 1 603 ? 6.151 -34.220 9.273 1.00 53.45 602 ALA A O 1
ATOM 4357 N N . THR A 1 604 ? 7.734 -35.307 10.441 1.00 37.47 603 THR A N 1
ATOM 4358 C CA . THR A 1 604 ? 7.852 -34.285 11.483 1.00 50.51 603 THR A CA 1
ATOM 4359 C C . THR A 1 604 ? 8.577 -33.029 10.965 1.00 54.84 603 THR A C 1
ATOM 4360 O O . THR A 1 604 ? 9.106 -33.025 9.858 1.00 43.38 603 THR A O 1
ATOM 4364 N N . PRO A 1 605 ? 8.606 -31.952 11.769 1.00 62.55 604 PRO A N 1
ATOM 4365 C CA . PRO A 1 605 ? 9.351 -30.743 11.355 1.00 52.73 604 PRO A CA 1
ATOM 4366 C C . PRO A 1 605 ? 10.856 -30.968 11.080 1.00 45.41 604 PRO A C 1
ATOM 4367 O O . PRO A 1 605 ? 11.367 -30.512 10.055 1.00 48.01 604 PRO A O 1
ATOM 4371 N N . ALA A 1 606 ? 11.546 -31.686 11.955 1.00 43.90 605 ALA A N 1
ATOM 4372 C CA . ALA A 1 606 ? 12.911 -32.126 11.669 1.00 41.47 605 ALA A CA 1
ATOM 4373 C C . ALA A 1 606 ? 13.034 -32.902 10.351 1.00 53.67 605 ALA A C 1
ATOM 4374 O O . ALA A 1 606 ? 13.953 -32.686 9.569 1.00 55.64 605 ALA A O 1
ATOM 4376 N N . GLU A 1 607 ? 12.119 -33.823 10.092 1.00 47.61 606 GLU A N 1
ATOM 4377 C CA . GLU A 1 607 ? 12.268 -34.611 8.886 1.00 55.21 606 GLU A CA 1
ATOM 4378 C C . GLU A 1 607 ? 12.017 -33.783 7.623 1.00 52.44 606 GLU A C 1
ATOM 4379 O O . GLU A 1 607 ? 12.645 -33.999 6.580 1.00 51.27 606 GLU A O 1
ATOM 4385 N N . PHE A 1 608 ? 11.094 -32.840 7.729 1.00 46.81 607 PHE A N 1
ATOM 4386 C CA . PHE A 1 608 ? 10.788 -31.938 6.627 1.00 54.74 607 PHE A CA 1
ATOM 4387 C C . PHE A 1 608 ? 11.962 -31.002 6.313 1.00 60.79 607 PHE A C 1
ATOM 4388 O O . PHE A 1 608 ? 12.249 -30.732 5.151 1.00 62.90 607 PHE A O 1
ATOM 4396 N N . VAL A 1 609 ? 12.641 -30.518 7.348 1.00 51.97 608 VAL A N 1
ATOM 4397 C CA . VAL A 1 609 ? 13.872 -29.746 7.165 1.00 54.37 608 VAL A CA 1
ATOM 4398 C C . VAL A 1 609 ? 14.966 -30.536 6.405 1.00 59.33 608 VAL A C 1
ATOM 4399 O O . VAL A 1 609 ? 15.654 -29.991 5.542 1.00 77.15 608 VAL A O 1
ATOM 4403 N N . GLU A 1 610 ? 15.116 -31.816 6.732 1.00 59.09 609 GLU A N 1
ATOM 4404 C CA . GLU A 1 610 ? 16.085 -32.709 6.091 1.00 54.40 609 GLU A CA 1
ATOM 4405 C C . GLU A 1 610 ? 15.732 -32.977 4.627 1.00 52.92 609 GLU A C 1
ATOM 4406 O O . GLU A 1 610 ? 16.600 -33.101 3.774 1.00 53.29 609 GLU A O 1
ATOM 4412 N N . LEU A 1 611 ? 14.441 -33.073 4.351 1.00 48.67 610 LEU A N 1
ATOM 4413 C CA . LEU A 1 611 ? 13.960 -33.396 3.030 1.00 50.61 610 LEU A CA 1
ATOM 4414 C C . LEU A 1 611 ? 14.210 -32.230 2.118 1.00 57.56 610 LEU A C 1
ATOM 4415 O O . LEU A 1 611 ? 14.597 -32.405 0.973 1.00 67.65 610 LEU A O 1
ATOM 4420 N N . VAL A 1 612 ? 13.937 -31.035 2.625 1.00 63.28 611 VAL A N 1
ATOM 4421 C CA . VAL A 1 612 ? 14.037 -29.831 1.824 1.00 56.84 611 VAL A CA 1
ATOM 4422 C C . VAL A 1 612 ? 15.496 -29.564 1.529 1.00 56.07 611 VAL A C 1
ATOM 4423 O O . VAL A 1 612 ? 15.844 -29.122 0.446 1.00 58.86 611 VAL A O 1
ATOM 4427 N N . SER A 1 613 ? 16.351 -29.870 2.492 1.00 54.90 612 SER A N 1
ATOM 4428 C CA . SER A 1 613 ? 17.776 -29.702 2.307 1.00 61.48 612 SER A CA 1
ATOM 4429 C C . SER A 1 613 ? 18.341 -30.673 1.261 1.00 71.37 612 SER A C 1
ATOM 4430 O O . SER A 1 613 ? 19.420 -30.442 0.704 1.00 88.04 612 SER A O 1
ATOM 4433 N N . LEU A 1 614 ? 17.604 -31.747 0.986 1.00 69.43 613 LEU A N 1
ATOM 4434 C CA . LEU A 1 614 ? 18.033 -32.793 0.038 1.00 68.39 613 LEU A CA 1
ATOM 4435 C C . LEU A 1 614 ? 17.531 -32.598 -1.403 1.00 68.12 613 LEU A C 1
ATOM 4436 O O . LEU A 1 614 ? 17.946 -33.314 -2.311 1.00 75.93 613 LEU A O 1
ATOM 4441 N N . LEU A 1 615 ? 16.655 -31.620 -1.606 1.00 59.87 614 LEU A N 1
ATOM 4442 C CA . LEU A 1 615 ? 16.018 -31.402 -2.903 1.00 62.14 614 LEU A CA 1
ATOM 4443 C C . LEU A 1 615 ? 16.979 -31.203 -4.080 1.00 72.99 614 LEU A C 1
ATOM 4444 O O . LEU A 1 615 ? 16.603 -31.425 -5.232 1.00 85.31 614 LEU A O 1
ATOM 4449 N N . ASP A 1 616 ? 18.215 -30.805 -3.794 1.00 73.57 615 ASP A N 1
ATOM 4450 C CA . ASP A 1 616 ? 19.186 -30.526 -4.854 1.00 71.96 615 ASP A CA 1
ATOM 4451 C C . ASP A 1 616 ? 20.348 -31.518 -4.857 1.00 71.96 615 ASP A C 1
ATOM 4452 O O . ASP A 1 616 ? 21.307 -31.359 -5.596 1.00 79.45 615 ASP A O 1
ATOM 4457 N N . LYS A 1 617 ? 20.245 -32.548 -4.029 1.00 77.97 616 LYS A N 1
ATOM 4458 C CA . LYS A 1 617 ? 21.308 -33.529 -3.888 1.00 88.19 616 LYS A CA 1
ATOM 4459 C C . LYS A 1 617 ? 20.845 -34.932 -4.326 1.00 110.63 616 LYS A C 1
ATOM 4460 O O . LYS A 1 617 ? 21.656 -35.818 -4.627 1.00 119.21 616 LYS A O 1
ATOM 4466 N N . ALA A 1 618 ? 19.640 -35.212 -4.408 1.00 110.23 617 ALA A N 1
ATOM 4467 N N . ASP B 2 2 ? -12.128 -65.419 -11.328 1.00 190.20 2 ASP B N 1
ATOM 4468 C CA . ASP B 2 2 ? -11.908 -64.746 -12.604 1.00 192.36 2 ASP B CA 1
ATOM 4469 C C . ASP B 2 2 ? -10.495 -64.969 -13.131 1.00 182.77 2 ASP B C 1
ATOM 4470 O O . ASP B 2 2 ? -10.287 -65.760 -14.052 1.00 181.04 2 ASP B O 1
ATOM 4475 N N . ARG B 2 3 ? -9.529 -64.269 -12.543 1.00 171.57 3 ARG B N 1
ATOM 4476 C CA . ARG B 2 3 ? -8.157 -64.314 -13.036 1.00 164.70 3 ARG B CA 1
ATOM 4477 C C . ARG B 2 3 ? -7.521 -65.685 -12.826 1.00 155.97 3 ARG B C 1
ATOM 4478 O O . ARG B 2 3 ? -6.410 -65.929 -13.291 1.00 158.79 3 ARG B O 1
ATOM 4486 N N . LEU B 2 4 ? -8.225 -66.574 -12.126 1.00 148.05 4 LEU B N 1
ATOM 4487 C CA . LEU B 2 4 ? -7.756 -67.951 -11.935 1.00 136.06 4 LEU B CA 1
ATOM 4488 C C . LEU B 2 4 ? -8.098 -68.812 -13.144 1.00 138.50 4 LEU B C 1
ATOM 4489 O O . LEU B 2 4 ? -7.279 -69.621 -13.585 1.00 137.80 4 LEU B O 1
ATOM 4494 N N . SER B 2 5 ? -9.309 -68.639 -13.673 1.00 139.37 5 SER B N 1
ATOM 4495 C CA . SER B 2 5 ? -9.706 -69.316 -14.903 1.00 139.90 5 SER B CA 1
ATOM 4496 C C . SER B 2 5 ? -8.711 -68.996 -16.010 1.00 142.47 5 SER B C 1
ATOM 4497 O O . SER B 2 5 ? -8.181 -69.898 -16.660 1.00 140.05 5 SER B O 1
ATOM 4500 N N . ARG B 2 6 ? -8.455 -67.704 -16.202 1.00 147.49 6 ARG B N 1
ATOM 4501 C CA . ARG B 2 6 ? -7.579 -67.221 -17.266 1.00 153.48 6 ARG B CA 1
ATOM 4502 C C . ARG B 2 6 ? -6.167 -67.804 -17.179 1.00 140.78 6 ARG B C 1
ATOM 4503 O O . ARG B 2 6 ? -5.469 -67.893 -18.186 1.00 137.50 6 ARG B O 1
ATOM 4511 N N . LEU B 2 7 ? -5.752 -68.196 -15.977 1.00 137.77 7 LEU B N 1
ATOM 4512 C CA . LEU B 2 7 ? -4.431 -68.800 -15.767 1.00 131.59 7 LEU B CA 1
ATOM 4513 C C . LEU B 2 7 ? -4.423 -70.276 -16.166 1.00 129.11 7 LEU B C 1
ATOM 4514 O O . LEU B 2 7 ? -3.517 -70.733 -16.861 1.00 124.99 7 LEU B O 1
ATOM 4519 N N . ARG B 2 8 ? -5.438 -71.015 -15.725 1.00 131.14 8 ARG B N 1
ATOM 4520 C CA . ARG B 2 8 ? -5.528 -72.443 -16.016 1.00 136.07 8 ARG B CA 1
ATOM 4521 C C . ARG B 2 8 ? -5.823 -72.702 -17.494 1.00 140.85 8 ARG B C 1
ATOM 4522 O O . ARG B 2 8 ? -5.510 -73.770 -18.025 1.00 143.02 8 ARG B O 1
ATOM 4530 N N . GLN B 2 9 ? -6.426 -71.721 -18.156 1.00 141.07 9 GLN B N 1
ATOM 4531 C CA . GLN B 2 9 ? -6.594 -71.778 -19.600 1.00 143.81 9 GLN B CA 1
ATOM 4532 C C . GLN B 2 9 ? -5.241 -71.587 -20.271 1.00 157.45 9 GLN B C 1
ATOM 4533 O O . GLN B 2 9 ? -4.885 -72.322 -21.190 1.00 164.21 9 GLN B O 1
ATOM 4539 N N . MET B 2 10 ? -4.487 -70.600 -19.793 1.00 163.76 10 MET B N 1
ATOM 4540 C CA . MET B 2 10 ? -3.196 -70.237 -20.375 1.00 165.03 10 MET B CA 1
ATOM 4541 C C . MET B 2 10 ? -2.056 -71.171 -19.949 1.00 158.94 10 MET B C 1
ATOM 4542 O O . MET B 2 10 ? -0.894 -70.938 -20.283 1.00 154.94 10 MET B O 1
ATOM 4547 N N . ALA B 2 11 ? -2.392 -72.228 -19.216 1.00 159.35 11 ALA B N 1
ATOM 4548 C CA . ALA B 2 11 ? -1.392 -73.194 -18.773 1.00 160.79 11 ALA B CA 1
ATOM 4549 C C . ALA B 2 11 ? -1.660 -74.567 -19.379 1.00 170.90 11 ALA B C 1
ATOM 4550 O O . ALA B 2 11 ? -0.791 -75.441 -19.372 1.00 171.14 11 ALA B O 1
ATOM 4552 N N . ALA B 2 12 ? -2.871 -74.745 -19.902 1.00 178.06 12 ALA B N 1
ATOM 4553 C CA . ALA B 2 12 ? -3.259 -75.992 -20.555 1.00 182.87 12 ALA B CA 1
ATOM 4554 C C . ALA B 2 12 ? -2.976 -75.939 -22.057 1.00 191.44 12 ALA B C 1
ATOM 4555 O O . ALA B 2 12 ? -3.165 -76.928 -22.767 1.00 194.29 12 ALA B O 1
ATOM 4557 N N . GLU B 2 13 ? -2.525 -74.778 -22.529 1.00 195.97 13 GLU B N 1
ATOM 4558 C CA . GLU B 2 13 ? -2.130 -74.593 -23.926 1.00 194.76 13 GLU B CA 1
ATOM 4559 C C . GLU B 2 13 ? -0.636 -74.859 -24.106 1.00 192.58 13 GLU B C 1
ATOM 4560 O O . GLU B 2 13 ? 0.008 -74.293 -24.992 1.00 187.48 13 GLU B O 1
ATOM 4566 N N . ASN B 2 14 ? -0.094 -75.717 -23.248 1.00 194.82 14 ASN B N 1
ATOM 4567 C CA . ASN B 2 14 ? 1.316 -76.078 -23.288 1.00 193.08 14 ASN B CA 1
ATOM 4568 C C . ASN B 2 14 ? 1.457 -77.592 -23.384 1.00 186.71 14 ASN B C 1
ATOM 4569 O O . ASN B 2 14 ? 2.393 -78.106 -23.999 1.00 183.36 14 ASN B O 1
ATOM 4574 N N . GLN B 2 15 ? 0.506 -78.293 -22.770 1.00 183.35 15 GLN B N 1
ATOM 4575 C CA . GLN B 2 15 ? 0.472 -79.752 -22.770 1.00 177.98 15 GLN B CA 1
ATOM 4576 C C . GLN B 2 15 ? -0.422 -80.285 -23.889 1.00 166.87 15 GLN B C 1
ATOM 4577 O O . GLN B 2 15 ? -1.625 -80.475 -23.702 1.00 155.31 15 GLN B O 1
ATOM 4583 N N . PRO B 2 39 ? 3.593 -86.863 4.071 1.00 155.74 39 PRO B N 1
ATOM 4584 C CA . PRO B 2 39 ? 4.124 -85.710 4.808 1.00 157.30 39 PRO B CA 1
ATOM 4585 C C . PRO B 2 39 ? 4.214 -85.998 6.303 1.00 166.33 39 PRO B C 1
ATOM 4586 O O . PRO B 2 39 ? 3.517 -86.885 6.793 1.00 164.58 39 PRO B O 1
ATOM 4590 N N . GLU B 2 40 ? 5.065 -85.259 7.011 1.00 175.66 40 GLU B N 1
ATOM 4591 C CA . GLU B 2 40 ? 5.261 -85.453 8.450 1.00 179.10 40 GLU B CA 1
ATOM 4592 C C . GLU B 2 40 ? 4.356 -84.537 9.280 1.00 173.41 40 GLU B C 1
ATOM 4593 O O . GLU B 2 40 ? 3.957 -83.468 8.819 1.00 175.26 40 GLU B O 1
ATOM 4599 N N . PRO B 2 41 ? 4.035 -84.954 10.515 1.00 162.31 41 PRO B N 1
ATOM 4600 C CA . PRO B 2 41 ? 3.114 -84.219 11.392 1.00 155.06 41 PRO B CA 1
ATOM 4601 C C . PRO B 2 41 ? 3.506 -82.755 11.594 1.00 144.67 41 PRO B C 1
ATOM 4602 O O . PRO B 2 41 ? 2.810 -81.854 11.112 1.00 140.37 41 PRO B O 1
ATOM 4606 N N . PHE B 2 42 ? 4.603 -82.537 12.314 1.00 136.12 42 PHE B N 1
ATOM 4607 C CA . PHE B 2 42 ? 5.083 -81.196 12.655 1.00 128.61 42 PHE B CA 1
ATOM 4608 C C . PHE B 2 42 ? 4.400 -80.621 13.894 1.00 113.20 42 PHE B C 1
ATOM 4609 O O . PHE B 2 42 ? 3.327 -80.023 13.810 1.00 88.53 42 PHE B O 1
ATOM 4617 N N . MET B 2 43 ? 5.038 -80.825 15.043 1.00 118.89 43 MET B N 1
ATOM 4618 C CA . MET B 2 43 ? 4.572 -80.277 16.310 1.00 115.61 43 MET B CA 1
ATOM 4619 C C . MET B 2 43 ? 3.131 -80.674 16.630 1.00 101.14 43 MET B C 1
ATOM 4620 O O . MET B 2 43 ? 2.325 -79.856 17.075 1.00 91.68 43 MET B O 1
ATOM 4625 N N . ALA B 2 44 ? 2.827 -81.949 16.419 1.00 98.19 44 ALA B N 1
ATOM 4626 C CA . ALA B 2 44 ? 1.475 -82.466 16.614 1.00 104.74 44 ALA B CA 1
ATOM 4627 C C . ALA B 2 44 ? 0.933 -82.238 18.025 1.00 103.59 44 ALA B C 1
ATOM 4628 O O . ALA B 2 44 ? -0.190 -81.763 18.197 1.00 106.26 44 ALA B O 1
ATOM 4630 N N . ASP B 2 45 ? 1.721 -82.574 19.038 1.00 95.65 45 ASP B N 1
ATOM 4631 C CA . ASP B 2 45 ? 1.249 -82.383 20.402 1.00 89.21 45 ASP B CA 1
ATOM 4632 C C . ASP B 2 45 ? 1.003 -80.914 20.706 1.00 92.87 45 ASP B C 1
ATOM 4633 O O . ASP B 2 45 ? 0.029 -80.576 21.376 1.00 90.76 45 ASP B O 1
ATOM 4638 N N . PHE B 2 46 ? 1.888 -80.043 20.217 1.00 97.68 46 PHE B N 1
ATOM 4639 C CA . PHE B 2 46 ? 1.752 -78.603 20.443 1.00 94.52 46 PHE B CA 1
ATOM 4640 C C . PHE B 2 46 ? 0.439 -78.015 19.897 1.00 88.89 46 PHE B C 1
ATOM 4641 O O . PHE B 2 46 ? -0.329 -77.392 20.642 1.00 83.84 46 PHE B O 1
ATOM 4649 N N . PHE B 2 47 ? 0.170 -78.207 18.609 1.00 81.56 47 PHE B N 1
ATOM 4650 C CA . PHE B 2 47 ? -1.062 -77.663 18.033 1.00 88.33 47 PHE B CA 1
ATOM 4651 C C . PHE B 2 47 ? -2.306 -78.229 18.714 1.00 88.92 47 PHE B C 1
ATOM 4652 O O . PHE B 2 47 ? -3.390 -77.628 18.672 1.00 86.86 47 PHE B O 1
ATOM 4660 N N . ASN B 2 48 ? -2.119 -79.388 19.342 1.00 74.59 48 ASN B N 1
ATOM 4661 C CA . ASN B 2 48 ? -3.101 -80.003 20.214 1.00 66.35 48 ASN B CA 1
ATOM 4662 C C . ASN B 2 48 ? -3.413 -79.141 21.437 1.00 79.02 48 ASN B C 1
ATOM 4663 O O . ASN B 2 48 ? -4.580 -78.869 21.740 1.00 75.71 48 ASN B O 1
ATOM 4668 N N . ARG B 2 49 ? -2.366 -78.726 22.153 1.00 82.86 49 ARG B N 1
ATOM 4669 C CA . ARG B 2 49 ? -2.554 -77.920 23.350 1.00 87.08 49 ARG B CA 1
ATOM 4670 C C . ARG B 2 49 ? -3.247 -76.606 23.012 1.00 94.90 49 ARG B C 1
ATOM 4671 O O . ARG B 2 49 ? -4.136 -76.162 23.743 1.00 99.26 49 ARG B O 1
ATOM 4679 N N . VAL B 2 50 ? -2.844 -75.959 21.923 1.00 83.73 50 VAL B N 1
ATOM 4680 C CA . VAL B 2 50 ? -3.443 -74.659 21.652 1.00 85.25 50 VAL B CA 1
ATOM 4681 C C . VAL B 2 50 ? -4.891 -74.770 21.161 1.00 76.61 50 VAL B C 1
ATOM 4682 O O . VAL B 2 50 ? -5.734 -73.941 21.522 1.00 66.11 50 VAL B O 1
ATOM 4686 N N . LYS B 2 51 ? -5.190 -75.812 20.383 1.00 78.43 51 LYS B N 1
ATOM 4687 C CA . LYS B 2 51 ? -6.585 -76.172 20.121 1.00 73.42 51 LYS B CA 1
ATOM 4688 C C . LYS B 2 51 ? -7.313 -76.352 21.459 1.00 80.48 51 LYS B C 1
ATOM 4689 O O . LYS B 2 51 ? -8.357 -75.736 21.690 1.00 78.12 51 LYS B O 1
ATOM 4695 N N . ARG B 2 52 ? -6.750 -77.186 22.337 1.00 75.03 52 ARG B N 1
ATOM 4696 C CA . ARG B 2 52 ? -7.310 -77.396 23.670 1.00 68.20 52 ARG B CA 1
ATOM 4697 C C . ARG B 2 52 ? -7.556 -76.076 24.398 1.00 75.77 52 ARG B C 1
ATOM 4698 O O . ARG B 2 52 ? -8.660 -75.865 24.917 1.00 71.08 52 ARG B O 1
ATOM 4706 N N . ILE B 2 53 ? -6.530 -75.207 24.440 1.00 65.72 53 ILE B N 1
ATOM 4707 C CA . ILE B 2 53 ? -6.622 -73.906 25.113 1.00 66.81 53 ILE B CA 1
ATOM 4708 C C . ILE B 2 53 ? -7.696 -73.026 24.466 1.00 73.21 53 ILE B C 1
ATOM 4709 O O . ILE B 2 53 ? -8.579 -72.508 25.160 1.00 72.07 53 ILE B O 1
ATOM 4714 N N . ARG B 2 54 ? -7.639 -72.863 23.143 1.00 79.59 54 ARG B N 1
ATOM 4715 C CA . ARG B 2 54 ? -8.684 -72.099 22.459 1.00 78.19 54 ARG B CA 1
ATOM 4716 C C . ARG B 2 54 ? -10.054 -72.639 22.858 1.00 85.50 54 ARG B C 1
ATOM 4717 O O . ARG B 2 54 ? -10.918 -71.885 23.310 1.00 89.96 54 ARG B O 1
ATOM 4725 N N . ASP B 2 55 ? -10.236 -73.951 22.702 1.00 90.33 55 ASP B N 1
ATOM 4726 C CA . ASP B 2 55 ? -11.507 -74.609 23.030 1.00 92.37 55 ASP B CA 1
ATOM 4727 C C . ASP B 2 55 ? -11.954 -74.405 24.480 1.00 85.69 55 ASP B C 1
ATOM 4728 O O . ASP B 2 55 ? -13.108 -74.057 24.727 1.00 69.15 55 ASP B O 1
ATOM 4733 N N . ASN B 2 56 ? -11.048 -74.622 25.431 1.00 82.32 56 ASN B N 1
ATOM 4734 C CA . ASN B 2 56 ? -11.363 -74.396 26.834 1.00 79.03 56 ASN B CA 1
ATOM 4735 C C . ASN B 2 56 ? -11.777 -72.952 27.084 1.00 92.19 56 ASN B C 1
ATOM 4736 O O . ASN B 2 56 ? -12.762 -72.706 27.792 1.00 100.02 56 ASN B O 1
ATOM 4741 N N . ILE B 2 57 ? -11.016 -72.005 26.518 1.00 85.88 57 ILE B N 1
ATOM 4742 C CA . ILE B 2 57 ? -11.315 -70.577 26.659 1.00 81.21 57 ILE B CA 1
ATOM 4743 C C . ILE B 2 57 ? -12.747 -70.275 26.205 1.00 79.01 57 ILE B C 1
ATOM 4744 O O . ILE B 2 57 ? -13.526 -69.684 26.956 1.00 75.83 57 ILE B O 1
ATOM 4749 N N . GLU B 2 58 ? -13.095 -70.690 24.986 1.00 77.50 58 GLU B N 1
ATOM 4750 C CA . GLU B 2 58 ? -14.475 -70.557 24.501 1.00 88.40 58 GLU B CA 1
ATOM 4751 C C . GLU B 2 58 ? -15.495 -71.194 25.463 1.00 95.22 58 GLU B C 1
ATOM 4752 O O . GLU B 2 58 ? -16.527 -70.596 25.767 1.00 95.82 58 GLU B O 1
ATOM 4758 N N . ASP B 2 59 ? -15.204 -72.403 25.941 1.00 95.48 59 ASP B N 1
ATOM 4759 C CA . ASP B 2 59 ? -16.051 -73.053 26.936 1.00 90.94 59 ASP B CA 1
ATOM 4760 C C . ASP B 2 59 ? -16.246 -72.144 28.144 1.00 87.98 59 ASP B C 1
ATOM 4761 O O . ASP B 2 59 ? -17.380 -71.818 28.505 1.00 77.50 59 ASP B O 1
ATOM 4766 N N . ILE B 2 60 ? -15.138 -71.731 28.759 1.00 83.18 60 ILE B N 1
ATOM 4767 C CA . ILE B 2 60 ? -15.194 -70.811 29.889 1.00 81.64 60 ILE B CA 1
ATOM 4768 C C . ILE B 2 60 ? -16.036 -69.567 29.570 1.00 89.12 60 ILE B C 1
ATOM 4769 O O . ILE B 2 60 ? -16.844 -69.135 30.392 1.00 83.61 60 ILE B O 1
ATOM 4774 N N . GLU B 2 61 ? -15.855 -68.999 28.377 1.00 95.81 61 GLU B N 1
ATOM 4775 C CA . GLU B 2 61 ? -16.612 -67.812 27.971 1.00 95.25 61 GLU B CA 1
ATOM 4776 C C . GLU B 2 61 ? -18.117 -68.009 28.080 1.00 108.41 61 GLU B C 1
ATOM 4777 O O . GLU B 2 61 ? -18.823 -67.131 28.570 1.00 116.30 61 GLU B O 1
ATOM 4783 N N . GLN B 2 62 ? -18.598 -69.159 27.607 1.00 111.05 62 GLN B N 1
ATOM 4784 C CA . GLN B 2 62 ? -20.016 -69.505 27.672 1.00 106.61 62 GLN B CA 1
ATOM 4785 C C . GLN B 2 62 ? -20.426 -69.756 29.121 1.00 104.34 62 GLN B C 1
ATOM 4786 O O . GLN B 2 62 ? -21.444 -69.248 29.589 1.00 107.70 62 GLN B O 1
ATOM 4792 N N . ALA B 2 63 ? -19.617 -70.541 29.825 1.00 95.30 63 ALA B N 1
ATOM 4793 C CA . ALA B 2 63 ? -19.838 -70.836 31.236 1.00 91.28 63 ALA B CA 1
ATOM 4794 C C . ALA B 2 63 ? -19.965 -69.574 32.099 1.00 98.71 63 ALA B C 1
ATOM 4795 O O . ALA B 2 63 ? -20.835 -69.489 32.965 1.00 111.10 63 ALA B O 1
ATOM 4797 N N . ILE B 2 64 ? -19.087 -68.606 31.868 1.00 88.13 64 ILE B N 1
ATOM 4798 C CA . ILE B 2 64 ? -19.113 -67.354 32.612 1.00 99.42 64 ILE B CA 1
ATOM 4799 C C . ILE B 2 64 ? -20.466 -66.653 32.489 1.00 103.27 64 ILE B C 1
ATOM 4800 O O . ILE B 2 64 ? -21.039 -66.211 33.485 1.00 99.27 64 ILE B O 1
ATOM 4805 N N . GLU B 2 65 ? -20.980 -66.560 31.268 1.00 112.52 65 GLU B N 1
ATOM 4806 C CA . GLU B 2 65 ? -22.221 -65.826 31.024 1.00 120.13 65 GLU B CA 1
ATOM 4807 C C . GLU B 2 65 ? -23.451 -66.601 31.497 1.00 121.17 65 GLU B C 1
ATOM 4808 O O . GLU B 2 65 ? -24.577 -66.119 31.394 1.00 126.20 65 GLU B O 1
ATOM 4814 N N . GLN B 2 66 ? -23.226 -67.799 32.026 1.00 115.58 66 GLN B N 1
ATOM 4815 C CA . GLN B 2 66 ? -24.295 -68.587 32.621 1.00 115.63 66 GLN B CA 1
ATOM 4816 C C . GLN B 2 66 ? -24.247 -68.472 34.139 1.00 118.64 66 GLN B C 1
ATOM 4817 O O . GLN B 2 66 ? -25.280 -68.481 34.809 1.00 124.68 66 GLN B O 1
ATOM 4823 N N . VAL B 2 67 ? -23.040 -68.371 34.682 1.00 120.36 67 VAL B N 1
ATOM 4824 C CA . VAL B 2 67 ? -22.880 -68.060 36.095 1.00 116.37 67 VAL B CA 1
ATOM 4825 C C . VAL B 2 67 ? -23.463 -66.671 36.346 1.00 109.85 67 VAL B C 1
ATOM 4826 O O . VAL B 2 67 ? -23.933 -66.371 37.436 1.00 106.92 67 VAL B O 1
ATOM 4830 N N . ALA B 2 68 ? -23.446 -65.827 35.321 1.00 118.43 68 ALA B N 1
ATOM 4831 C CA . ALA B 2 68 ? -24.023 -64.491 35.435 1.00 120.33 68 ALA B CA 1
ATOM 4832 C C . ALA B 2 68 ? -25.501 -64.568 35.826 1.00 130.09 68 ALA B C 1
ATOM 4833 O O . ALA B 2 68 ? -25.909 -64.007 36.844 1.00 132.90 68 ALA B O 1
ATOM 4835 N N . GLN B 2 69 ? -26.296 -65.273 35.024 1.00 132.79 69 GLN B N 1
ATOM 4836 C CA . GLN B 2 69 ? -27.721 -65.443 35.312 1.00 135.92 69 GLN B CA 1
ATOM 4837 C C . GLN B 2 69 ? -27.974 -66.166 36.632 1.00 132.96 69 GLN B C 1
ATOM 4838 O O . GLN B 2 69 ? -28.723 -65.681 37.481 1.00 134.15 69 GLN B O 1
ATOM 4844 N N . LEU B 2 70 ? -27.351 -67.328 36.800 1.00 126.85 70 LEU B N 1
ATOM 4845 C CA . LEU B 2 70 ? -27.542 -68.125 38.008 1.00 128.24 70 LEU B CA 1
ATOM 4846 C C . LEU B 2 70 ? -27.379 -67.310 39.293 1.00 135.72 70 LEU B C 1
ATOM 4847 O O . LEU B 2 70 ? -27.952 -67.653 40.328 1.00 145.75 70 LEU B O 1
ATOM 4852 N N . HIS B 2 71 ? -26.600 -66.234 39.223 1.00 132.72 71 HIS B N 1
ATOM 4853 C CA . HIS B 2 71 ? -26.377 -65.367 40.377 1.00 133.78 71 HIS B CA 1
ATOM 4854 C C . HIS B 2 71 ? -27.519 -64.379 40.599 1.00 139.46 71 HIS B C 1
ATOM 4855 O O . HIS B 2 71 ? -28.081 -64.307 41.697 1.00 141.55 71 HIS B O 1
ATOM 4862 N N . THR B 2 72 ? -27.845 -63.612 39.559 1.00 140.87 72 THR B N 1
ATOM 4863 C CA . THR B 2 72 ? -28.899 -62.603 39.643 1.00 147.82 72 THR B CA 1
ATOM 4864 C C . THR B 2 72 ? -30.271 -63.260 39.725 1.00 154.07 72 THR B C 1
ATOM 4865 O O . THR B 2 72 ? -31.279 -62.595 39.971 1.00 157.26 72 THR B O 1
ATOM 4869 N N . GLU B 2 73 ? -30.293 -64.573 39.518 1.00 154.98 73 GLU B N 1
ATOM 4870 C CA . GLU B 2 73 ? -31.521 -65.351 39.587 1.00 154.48 73 GLU B CA 1
ATOM 4871 C C . GLU B 2 73 ? -31.771 -65.832 41.019 1.00 158.78 73 GLU B C 1
ATOM 4872 O O . GLU B 2 73 ? -32.914 -66.075 41.410 1.00 168.93 73 GLU B O 1
ATOM 4878 N N . SER B 2 74 ? -30.701 -65.960 41.801 1.00 151.83 74 SER B N 1
ATOM 4879 C CA . SER B 2 74 ? -30.832 -66.322 43.210 1.00 147.26 74 SER B CA 1
ATOM 4880 C C . SER B 2 74 ? -31.282 -65.128 44.049 1.00 151.94 74 SER B C 1
ATOM 4881 O O . SER B 2 74 ? -31.280 -65.187 45.276 1.00 153.29 74 SER B O 1
ATOM 4884 N N . LEU B 2 75 ? -31.659 -64.042 43.381 1.00 154.64 75 LEU B N 1
ATOM 4885 C CA . LEU B 2 75 ? -32.315 -62.936 44.062 1.00 164.18 75 LEU B CA 1
ATOM 4886 C C . LEU B 2 75 ? -33.791 -63.282 44.199 1.00 177.17 75 LEU B C 1
ATOM 4887 O O . LEU B 2 75 ? -34.433 -63.690 43.229 1.00 173.70 75 LEU B O 1
ATOM 4892 N N . VAL B 2 76 ? -34.316 -63.119 45.411 1.00 192.44 76 VAL B N 1
ATOM 4893 C CA . VAL B 2 76 ? -35.659 -63.583 45.768 1.00 202.50 76 VAL B CA 1
ATOM 4894 C C . VAL B 2 76 ? -35.921 -65.009 45.241 1.00 207.46 76 VAL B C 1
ATOM 4895 O O . VAL B 2 76 ? -35.254 -65.961 45.659 1.00 203.74 76 VAL B O 1
ATOM 4899 N N . ALA B 2 77 ? -36.884 -65.156 44.337 1.00 210.73 77 ALA B N 1
ATOM 4900 C CA . ALA B 2 77 ? -37.158 -66.442 43.703 1.00 210.10 77 ALA B CA 1
ATOM 4901 C C . ALA B 2 77 ? -37.659 -67.504 44.680 1.00 213.51 77 ALA B C 1
ATOM 4902 O O . ALA B 2 77 ? -37.100 -68.596 44.753 1.00 218.77 77 ALA B O 1
ATOM 4904 N N . VAL B 2 78 ? -38.712 -67.178 45.424 1.00 211.56 78 VAL B N 1
ATOM 4905 C CA . VAL B 2 78 ? -39.379 -68.144 46.297 1.00 213.57 78 VAL B CA 1
ATOM 4906 C C . VAL B 2 78 ? -38.421 -68.881 47.241 1.00 218.20 78 VAL B C 1
ATOM 4907 O O . VAL B 2 78 ? -38.425 -70.111 47.310 1.00 216.89 78 VAL B O 1
ATOM 4911 N N . SER B 2 79 ? -37.599 -68.118 47.957 1.00 221.73 79 SER B N 1
ATOM 4912 C CA . SER B 2 79 ? -36.733 -68.657 49.013 1.00 222.13 79 SER B CA 1
ATOM 4913 C C . SER B 2 79 ? -35.969 -69.939 48.646 1.00 221.07 79 SER B C 1
ATOM 4914 O O . SER B 2 79 ? -35.406 -70.045 47.555 1.00 226.92 79 SER B O 1
ATOM 4917 N N . LYS B 2 80 ? -35.955 -70.904 49.567 1.00 210.30 80 LYS B N 1
ATOM 4918 C CA . LYS B 2 80 ? -35.102 -72.091 49.453 1.00 201.09 80 LYS B CA 1
ATOM 4919 C C . LYS B 2 80 ? -35.612 -73.130 48.454 1.00 200.36 80 LYS B C 1
ATOM 4920 O O . LYS B 2 80 ? -34.911 -74.092 48.129 1.00 197.83 80 LYS B O 1
ATOM 4926 N N . GLU B 2 81 ? -36.836 -72.939 47.975 1.00 202.79 81 GLU B N 1
ATOM 4927 C CA . GLU B 2 81 ? -37.400 -73.824 46.965 1.00 204.67 81 GLU B CA 1
ATOM 4928 C C . GLU B 2 81 ? -36.433 -73.969 45.800 1.00 200.30 81 GLU B C 1
ATOM 4929 O O . GLU B 2 81 ? -36.088 -75.080 45.393 1.00 196.96 81 GLU B O 1
ATOM 4935 N N . ASP B 2 82 ? -35.991 -72.829 45.279 1.00 199.42 82 ASP B N 1
ATOM 4936 C CA . ASP B 2 82 ? -35.127 -72.793 44.106 1.00 196.80 82 ASP B CA 1
ATOM 4937 C C . ASP B 2 82 ? -33.672 -72.449 44.451 1.00 196.63 82 ASP B C 1
ATOM 4938 O O . ASP B 2 82 ? -32.768 -72.740 43.672 1.00 199.92 82 ASP B O 1
ATOM 4943 N N . ARG B 2 83 ? -33.449 -71.833 45.611 1.00 191.53 83 ARG B N 1
ATOM 4944 C CA . ARG B 2 83 ? -32.095 -71.471 46.035 1.00 187.53 83 ARG B CA 1
ATOM 4945 C C . ARG B 2 83 ? -31.139 -72.660 45.981 1.00 188.59 83 ARG B C 1
ATOM 4946 O O . ARG B 2 83 ? -30.039 -72.557 45.437 1.00 193.56 83 ARG B O 1
ATOM 4954 N N . ASP B 2 84 ? -31.555 -73.780 46.564 1.00 183.24 84 ASP B N 1
ATOM 4955 C CA . ASP B 2 84 ? -30.739 -74.986 46.552 1.00 181.12 84 ASP B CA 1
ATOM 4956 C C . ASP B 2 84 ? -30.620 -75.537 45.134 1.00 174.84 84 ASP B C 1
ATOM 4957 O O . ASP B 2 84 ? -29.605 -76.134 44.775 1.00 173.70 84 ASP B O 1
ATOM 4962 N N . ARG B 2 85 ? -31.662 -75.331 44.332 1.00 171.44 85 ARG B N 1
ATOM 4963 C CA . ARG B 2 85 ? -31.674 -75.790 42.943 1.00 170.58 85 ARG B CA 1
ATOM 4964 C C . ARG B 2 85 ? -30.658 -75.019 42.097 1.00 164.09 85 ARG B C 1
ATOM 4965 O O . ARG B 2 85 ? -30.071 -75.561 41.160 1.00 163.05 85 ARG B O 1
ATOM 4973 N N . LEU B 2 86 ? -30.455 -73.751 42.437 1.00 160.53 86 LEU B N 1
ATOM 4974 C CA . LEU B 2 86 ? -29.513 -72.900 41.719 1.00 153.60 86 LEU B CA 1
ATOM 4975 C C . LEU B 2 86 ? -28.085 -73.076 42.231 1.00 155.99 86 LEU B C 1
ATOM 4976 O O . LEU B 2 86 ? -27.174 -73.334 41.446 1.00 162.96 86 LEU B O 1
ATOM 4981 N N . ASN B 2 87 ? -27.891 -72.941 43.541 1.00 146.52 87 ASN B N 1
ATOM 4982 C CA . ASN B 2 87 ? -26.571 -73.137 44.135 1.00 139.49 87 ASN B CA 1
ATOM 4983 C C . ASN B 2 87 ? -25.956 -74.485 43.743 1.00 141.67 87 ASN B C 1
ATOM 4984 O O . ASN B 2 87 ? -24.770 -74.720 43.959 1.00 143.19 87 ASN B O 1
ATOM 4989 N N . GLU B 2 88 ? -26.772 -75.362 43.162 1.00 144.20 88 GLU B N 1
ATOM 4990 C CA . GLU B 2 88 ? -26.320 -76.677 42.711 1.00 145.73 88 GLU B CA 1
ATOM 4991 C C . GLU B 2 88 ? -25.647 -76.564 41.345 1.00 137.98 88 GLU B C 1
ATOM 4992 O O . GLU B 2 88 ? -24.666 -77.258 41.061 1.00 129.82 88 GLU B O 1
ATOM 4998 N N . LYS B 2 89 ? -26.196 -75.694 40.499 1.00 139.20 89 LYS B N 1
ATOM 4999 C CA . LYS B 2 89 ? -25.609 -75.393 39.196 1.00 142.81 89 LYS B CA 1
ATOM 5000 C C . LYS B 2 89 ? -24.375 -74.504 39.362 1.00 137.73 89 LYS B C 1
ATOM 5001 O O . LYS B 2 89 ? -23.316 -74.786 38.801 1.00 133.08 89 LYS B O 1
ATOM 5007 N N . LEU B 2 90 ? -24.526 -73.429 40.134 1.00 133.11 90 LEU B N 1
ATOM 5008 C CA . LEU B 2 90 ? -23.443 -72.481 40.372 1.00 127.87 90 LEU B CA 1
ATOM 5009 C C . LEU B 2 90 ? -22.133 -73.169 40.715 1.00 133.07 90 LEU B C 1
ATOM 5010 O O . LEU B 2 90 ? -21.143 -73.012 40.004 1.00 142.08 90 LEU B O 1
ATOM 5015 N N . GLN B 2 91 ? -22.116 -73.919 41.811 1.00 127.73 91 GLN B N 1
ATOM 5016 C CA . GLN B 2 91 ? -20.867 -74.512 42.264 1.00 127.03 91 GLN B CA 1
ATOM 5017 C C . GLN B 2 91 ? -20.495 -75.692 41.390 1.00 118.95 91 GLN B C 1
ATOM 5018 O O . GLN B 2 91 ? -19.471 -76.338 41.606 1.00 113.96 91 GLN B O 1
ATOM 5024 N N . ASP B 2 92 ? -21.329 -75.960 40.392 1.00 121.71 92 ASP B N 1
ATOM 5025 C CA . ASP B 2 92 ? -21.052 -77.019 39.434 1.00 128.52 92 ASP B CA 1
ATOM 5026 C C . ASP B 2 92 ? -20.356 -76.432 38.213 1.00 120.40 92 ASP B C 1
ATOM 5027 O O . ASP B 2 92 ? -19.317 -76.928 37.778 1.00 121.00 92 ASP B O 1
ATOM 5032 N N . THR B 2 93 ? -20.928 -75.365 37.667 1.00 119.92 93 THR B N 1
ATOM 5033 C CA . THR B 2 93 ? -20.273 -74.623 36.593 1.00 118.69 93 THR B CA 1
ATOM 5034 C C . THR B 2 93 ? -18.994 -73.960 37.105 1.00 112.71 93 THR B C 1
ATOM 5035 O O . THR B 2 93 ? -17.974 -73.981 36.424 1.00 124.20 93 THR B O 1
ATOM 5039 N N . MET B 2 94 ? -19.057 -73.389 38.309 1.00 94.39 94 MET B N 1
ATOM 5040 C CA . MET B 2 94 ? -17.901 -72.770 38.954 1.00 98.26 94 MET B CA 1
ATOM 5041 C C . MET B 2 94 ? -16.703 -73.701 39.025 1.00 98.43 94 MET B C 1
ATOM 5042 O O . MET B 2 94 ? -15.564 -73.285 38.824 1.00 113.16 94 MET B O 1
ATOM 5047 N N . ALA B 2 95 ? -16.968 -74.959 39.340 1.00 94.34 95 ALA B N 1
ATOM 5048 C CA . ALA B 2 95 ? -15.922 -75.959 39.474 1.00 93.42 95 ALA B CA 1
ATOM 5049 C C . ALA B 2 95 ? -15.398 -76.353 38.112 1.00 89.20 95 ALA B C 1
ATOM 5050 O O . ALA B 2 95 ? -14.239 -76.732 37.975 1.00 88.84 95 ALA B O 1
ATOM 5052 N N . ARG B 2 96 ? -16.261 -76.287 37.105 1.00 92.80 96 ARG B N 1
ATOM 5053 C CA . ARG B 2 96 ? -15.825 -76.592 35.751 1.00 103.71 96 ARG B CA 1
ATOM 5054 C C . ARG B 2 96 ? -14.945 -75.468 35.205 1.00 104.29 96 ARG B C 1
ATOM 5055 O O . ARG B 2 96 ? -13.854 -75.711 34.688 1.00 107.37 96 ARG B O 1
ATOM 5063 N N . ILE B 2 97 ? -15.431 -74.238 35.334 1.00 91.90 97 ILE B N 1
ATOM 5064 C CA . ILE B 2 97 ? -14.683 -73.062 34.928 1.00 79.32 97 ILE B CA 1
ATOM 5065 C C . ILE B 2 97 ? -13.309 -73.090 35.574 1.00 81.21 97 ILE B C 1
ATOM 5066 O O . ILE B 2 97 ? -12.314 -72.700 34.972 1.00 92.48 97 ILE B O 1
ATOM 5071 N N . SER B 2 98 ? -13.265 -73.575 36.803 1.00 78.21 98 SER B N 1
ATOM 5072 C CA . SER B 2 98 ? -12.017 -73.731 37.523 1.00 78.37 98 SER B CA 1
ATOM 5073 C C . SER B 2 98 ? -11.153 -74.865 36.949 1.00 85.31 98 SER B C 1
ATOM 5074 O O . SER B 2 98 ? -9.969 -74.675 36.675 1.00 77.01 98 SER B O 1
ATOM 5077 N N . ALA B 2 99 ? -11.750 -76.040 36.759 1.00 90.58 99 ALA B N 1
ATOM 5078 C CA . ALA B 2 99 ? -11.042 -77.183 36.181 1.00 85.46 99 ALA B CA 1
ATOM 5079 C C . ALA B 2 99 ? -10.512 -76.875 34.774 1.00 83.15 99 ALA B C 1
ATOM 5080 O O . ALA B 2 99 ? -9.408 -77.293 34.408 1.00 76.47 99 ALA B O 1
ATOM 5082 N N . LEU B 2 100 ? -11.314 -76.151 33.994 1.00 77.97 100 LEU B N 1
ATOM 5083 C CA . LEU B 2 100 ? -10.909 -75.673 32.679 1.00 78.99 100 LEU B CA 1
ATOM 5084 C C . LEU B 2 100 ? -9.802 -74.627 32.794 1.00 87.96 100 LEU B C 1
ATOM 5085 O O . LEU B 2 100 ? -8.842 -74.632 32.021 1.00 91.04 100 LEU B O 1
ATOM 5090 N N . GLY B 2 101 ? -9.945 -73.734 33.768 1.00 85.67 101 GLY B N 1
ATOM 5091 C CA . GLY B 2 101 ? -8.919 -72.757 34.073 1.00 86.17 101 GLY B CA 1
ATOM 5092 C C . GLY B 2 101 ? -7.561 -73.376 34.366 1.00 85.26 101 GLY B C 1
ATOM 5093 O O . GLY B 2 101 ? -6.564 -73.008 33.747 1.00 87.45 101 GLY B O 1
ATOM 5094 N N . ASN B 2 102 ? -7.516 -74.315 35.305 1.00 82.33 102 ASN B N 1
ATOM 5095 C CA . ASN B 2 102 ? -6.258 -74.945 35.688 1.00 82.76 102 ASN B CA 1
ATOM 5096 C C . ASN B 2 102 ? -5.581 -75.702 34.554 1.00 78.77 102 ASN B C 1
ATOM 5097 O O . ASN B 2 102 ? -4.353 -75.747 34.479 1.00 76.49 102 ASN B O 1
ATOM 5102 N N . LYS B 2 103 ? -6.372 -76.296 33.669 1.00 83.14 103 LYS B N 1
ATOM 5103 C CA . LYS B 2 103 ? -5.793 -77.002 32.540 1.00 88.41 103 LYS B CA 1
ATOM 5104 C C . LYS B 2 103 ? -5.118 -75.984 31.631 1.00 85.71 103 LYS B C 1
ATOM 5105 O O . LYS B 2 103 ? -3.964 -76.154 31.248 1.00 85.30 103 LYS B O 1
ATOM 5111 N N . ILE B 2 104 ? -5.848 -74.923 31.301 1.00 79.16 104 ILE B N 1
ATOM 5112 C CA . ILE B 2 104 ? -5.317 -73.840 30.477 1.00 79.43 104 ILE B CA 1
ATOM 5113 C C . ILE B 2 104 ? -4.014 -73.319 31.064 1.00 77.68 104 ILE B C 1
ATOM 5114 O O . ILE B 2 104 ? -3.040 -73.092 30.341 1.00 71.17 104 ILE B O 1
ATOM 5119 N N . ARG B 2 105 ? -3.997 -73.137 32.381 1.00 74.79 105 ARG B N 1
ATOM 5120 C CA . ARG B 2 105 ? -2.802 -72.624 33.033 1.00 77.55 105 ARG B CA 1
ATOM 5121 C C . ARG B 2 105 ? -1.645 -73.620 32.946 1.00 81.22 105 ARG B C 1
ATOM 5122 O O . ARG B 2 105 ? -0.484 -73.235 32.780 1.00 93.85 105 ARG B O 1
ATOM 5130 N N . ALA B 2 106 ? -1.962 -74.901 33.034 1.00 77.49 106 ALA B N 1
ATOM 5131 C CA . ALA B 2 106 ? -0.924 -75.916 32.996 1.00 82.85 106 ALA B CA 1
ATOM 5132 C C . ALA B 2 106 ? -0.415 -76.135 31.575 1.00 89.61 106 ALA B C 1
ATOM 5133 O O . ALA B 2 106 ? 0.771 -76.403 31.369 1.00 92.01 106 ALA B O 1
ATOM 5135 N N . ASP B 2 107 ? -1.312 -76.027 30.599 1.00 87.17 107 ASP B N 1
ATOM 5136 C CA . ASP B 2 107 ? -0.910 -76.143 29.205 1.00 91.06 107 ASP B CA 1
ATOM 5137 C C . ASP B 2 107 ? -0.030 -74.948 28.840 1.00 91.47 107 ASP B C 1
ATOM 5138 O O . ASP B 2 107 ? 0.975 -75.109 28.152 1.00 95.83 107 ASP B O 1
ATOM 5143 N N . LEU B 2 108 ? -0.395 -73.752 29.308 1.00 84.19 108 LEU B N 1
ATOM 5144 C CA . LEU B 2 108 ? 0.443 -72.570 29.075 1.00 84.42 108 LEU B CA 1
ATOM 5145 C C . LEU B 2 108 ? 1.835 -72.744 29.691 1.00 95.04 108 LEU B C 1
ATOM 5146 O O . LEU B 2 108 ? 2.837 -72.671 28.979 1.00 98.00 108 LEU B O 1
ATOM 5151 N N . LYS B 2 109 ? 1.894 -72.984 31.003 1.00 94.07 109 LYS B N 1
ATOM 5152 C CA . LYS B 2 109 ? 3.173 -73.205 31.677 1.00 86.55 109 LYS B CA 1
ATOM 5153 C C . LYS B 2 109 ? 4.012 -74.243 30.956 1.00 85.38 109 LYS B C 1
ATOM 5154 O O . LYS B 2 109 ? 5.209 -74.051 30.760 1.00 87.11 109 LYS B O 1
ATOM 5160 N N . GLN B 2 110 ? 3.381 -75.338 30.547 1.00 88.00 110 GLN B N 1
ATOM 5161 C CA . GLN B 2 110 ? 4.091 -76.390 29.834 1.00 89.46 110 GLN B CA 1
ATOM 5162 C C . GLN B 2 110 ? 4.761 -75.825 28.573 1.00 90.00 110 GLN B C 1
ATOM 5163 O O . GLN B 2 110 ? 5.911 -76.156 28.274 1.00 88.57 110 GLN B O 1
ATOM 5169 N N . ILE B 2 111 ? 4.055 -74.954 27.851 1.00 90.23 111 ILE B N 1
ATOM 5170 C CA . ILE B 2 111 ? 4.593 -74.385 26.615 1.00 89.77 111 ILE B CA 1
ATOM 5171 C C . ILE B 2 111 ? 5.709 -73.387 26.914 1.00 92.10 111 ILE B C 1
ATOM 5172 O O . ILE B 2 111 ? 6.667 -73.268 26.146 1.00 83.77 111 ILE B O 1
ATOM 5177 N N . GLU B 2 112 ? 5.580 -72.683 28.037 1.00 96.68 112 GLU B N 1
ATOM 5178 C CA . GLU B 2 112 ? 6.600 -71.743 28.478 1.00 101.52 112 GLU B CA 1
ATOM 5179 C C . GLU B 2 112 ? 7.914 -72.475 28.677 1.00 104.84 112 GLU B C 1
ATOM 5180 O O . GLU B 2 112 ? 8.897 -72.186 28.001 1.00 105.04 112 GLU B O 1
ATOM 5186 N N . LYS B 2 113 ? 7.922 -73.425 29.608 1.00 111.61 113 LYS B N 1
ATOM 5187 C CA . LYS B 2 113 ? 9.084 -74.282 29.820 1.00 116.00 113 LYS B CA 1
ATOM 5188 C C . LYS B 2 113 ? 9.572 -74.880 28.501 1.00 108.85 113 LYS B C 1
ATOM 5189 O O . LYS B 2 113 ? 10.766 -74.885 28.220 1.00 104.74 113 LYS B O 1
ATOM 5195 N N . GLU B 2 114 ? 8.643 -75.377 27.691 1.00 112.22 114 GLU B N 1
ATOM 5196 C CA . GLU B 2 114 ? 8.995 -75.938 26.387 1.00 117.72 114 GLU B CA 1
ATOM 5197 C C . GLU B 2 114 ? 9.773 -74.929 25.541 1.00 112.29 114 GLU B C 1
ATOM 5198 O O . GLU B 2 114 ? 10.780 -75.283 24.924 1.00 109.40 114 GLU B O 1
ATOM 5204 N N . ASN B 2 115 ? 9.301 -73.682 25.518 1.00 106.78 115 ASN B N 1
ATOM 5205 C CA . ASN B 2 115 ? 9.942 -72.612 24.748 1.00 101.29 115 ASN B CA 1
ATOM 5206 C C . ASN B 2 115 ? 11.279 -72.195 25.359 1.00 105.43 115 ASN B C 1
ATOM 5207 O O . ASN B 2 115 ? 12.299 -72.127 24.673 1.00 108.42 115 ASN B O 1
ATOM 5212 N N . LYS B 2 116 ? 11.259 -71.918 26.658 1.00 107.94 116 LYS B N 1
ATOM 5213 C CA . LYS B 2 116 ? 12.451 -71.524 27.397 1.00 102.60 116 LYS B CA 1
ATOM 5214 C C . LYS B 2 116 ? 13.583 -72.527 27.181 1.00 106.96 116 LYS B C 1
ATOM 5215 O O . LYS B 2 116 ? 14.719 -72.143 26.912 1.00 117.20 116 LYS B O 1
ATOM 5221 N N . ARG B 2 117 ? 13.261 -73.812 27.288 1.00 107.13 117 ARG B N 1
ATOM 5222 C CA . ARG B 2 117 ? 14.235 -74.877 27.080 1.00 121.50 117 ARG B CA 1
ATOM 5223 C C . ARG B 2 117 ? 14.437 -75.163 25.599 1.00 119.29 117 ARG B C 1
ATOM 5224 O O . ARG B 2 117 ? 14.704 -76.306 25.212 1.00 124.61 117 ARG B O 1
ATOM 5232 N N . ALA B 2 118 ? 14.300 -74.131 24.772 1.00 110.55 118 ALA B N 1
ATOM 5233 C CA . ALA B 2 118 ? 14.447 -74.285 23.327 1.00 108.78 118 ALA B CA 1
ATOM 5234 C C . ALA B 2 118 ? 15.029 -73.035 22.676 1.00 121.02 118 ALA B C 1
ATOM 5235 O O . ALA B 2 118 ? 15.315 -73.032 21.476 1.00 121.71 118 ALA B O 1
ATOM 5237 N N . GLN B 2 119 ? 15.194 -71.979 23.472 1.00 126.65 119 GLN B N 1
ATOM 5238 C CA . GLN B 2 119 ? 15.790 -70.735 22.999 1.00 129.19 119 GLN B CA 1
ATOM 5239 C C . GLN B 2 119 ? 17.148 -70.997 22.352 1.00 136.75 119 GLN B C 1
ATOM 5240 O O . GLN B 2 119 ? 17.307 -70.865 21.138 1.00 134.74 119 GLN B O 1
ATOM 5246 N N . GLN B 2 120 ? 18.118 -71.383 23.176 1.00 148.15 120 GLN B N 1
ATOM 5247 C CA . GLN B 2 120 ? 19.506 -71.545 22.745 1.00 155.43 120 GLN B CA 1
ATOM 5248 C C . GLN B 2 120 ? 19.645 -72.465 21.529 1.00 147.37 120 GLN B C 1
ATOM 5249 O O . GLN B 2 120 ? 20.553 -72.304 20.710 1.00 146.62 120 GLN B O 1
ATOM 5255 N N . GLU B 2 121 ? 18.736 -73.424 21.418 1.00 143.91 121 GLU B N 1
ATOM 5256 C CA . GLU B 2 121 ? 18.783 -74.405 20.343 1.00 155.33 121 GLU B CA 1
ATOM 5257 C C . GLU B 2 121 ? 18.116 -73.869 19.082 1.00 156.14 121 GLU B C 1
ATOM 5258 O O . GLU B 2 121 ? 18.504 -74.215 17.966 1.00 159.32 121 GLU B O 1
ATOM 5264 N N . GLY B 2 122 ? 17.112 -73.020 19.268 1.00 152.29 122 GLY B N 1
ATOM 5265 C CA . GLY B 2 122 ? 16.333 -72.503 18.159 1.00 147.42 122 GLY B CA 1
ATOM 5266 C C . GLY B 2 122 ? 16.841 -71.183 17.612 1.00 143.89 122 GLY B C 1
ATOM 5267 O O . GLY B 2 122 ? 16.191 -70.577 16.759 1.00 137.90 122 GLY B O 1
ATOM 5268 N N . THR B 2 123 ? 17.994 -70.734 18.109 1.00 145.22 123 THR B N 1
ATOM 5269 C CA . THR B 2 123 ? 18.659 -69.540 17.585 1.00 144.64 123 THR B CA 1
ATOM 5270 C C . THR B 2 123 ? 20.010 -69.902 16.976 1.00 153.87 123 THR B C 1
ATOM 5271 O O . THR B 2 123 ? 20.874 -70.474 17.645 1.00 154.26 123 THR B O 1
ATOM 5275 N N . PHE B 2 124 ? 20.186 -69.562 15.703 1.00 162.84 124 PHE B N 1
ATOM 5276 C CA . PHE B 2 124 ? 21.392 -69.920 14.969 1.00 172.24 124 PHE B CA 1
ATOM 5277 C C . PHE B 2 124 ? 22.261 -68.690 14.745 1.00 172.76 124 PHE B C 1
ATOM 5278 O O . PHE B 2 124 ? 22.793 -68.486 13.652 1.00 173.28 124 PHE B O 1
ATOM 5286 N N . GLU B 2 125 ? 22.409 -67.880 15.790 1.00 170.99 125 GLU B N 1
ATOM 5287 C CA . GLU B 2 125 ? 23.049 -66.575 15.665 1.00 170.32 125 GLU B CA 1
ATOM 5288 C C . GLU B 2 125 ? 22.281 -65.761 14.644 1.00 167.25 125 GLU B C 1
ATOM 5289 O O . GLU B 2 125 ? 21.082 -65.965 14.458 1.00 170.69 125 GLU B O 1
ATOM 5295 N N . ASP B 2 126 ? 22.974 -64.845 13.977 1.00 159.54 126 ASP B N 1
ATOM 5296 C CA . ASP B 2 126 ? 22.357 -64.020 12.946 1.00 155.11 126 ASP B CA 1
ATOM 5297 C C . ASP B 2 126 ? 21.234 -63.183 13.542 1.00 154.30 126 ASP B C 1
ATOM 5298 O O . ASP B 2 126 ? 20.688 -62.304 12.875 1.00 153.85 126 ASP B O 1
ATOM 5303 N N . GLY B 2 127 ? 20.892 -63.465 14.798 1.00 154.66 127 GLY B N 1
ATOM 5304 C CA . GLY B 2 127 ? 19.770 -62.827 15.465 1.00 149.48 127 GLY B CA 1
ATOM 5305 C C . GLY B 2 127 ? 18.449 -63.517 15.163 1.00 141.90 127 GLY B C 1
ATOM 5306 O O . GLY B 2 127 ? 17.445 -63.275 15.836 1.00 140.42 127 GLY B O 1
ATOM 5307 N N . THR B 2 128 ? 18.459 -64.385 14.152 1.00 130.75 128 THR B N 1
ATOM 5308 C CA . THR B 2 128 ? 17.248 -65.045 13.672 1.00 118.19 128 THR B CA 1
ATOM 5309 C C . THR B 2 128 ? 16.835 -66.199 14.580 1.00 113.77 128 THR B C 1
ATOM 5310 O O . THR B 2 128 ? 17.622 -66.660 15.412 1.00 116.05 128 THR B O 1
ATOM 5314 N N . VAL B 2 129 ? 15.596 -66.659 14.418 1.00 106.50 129 VAL B N 1
ATOM 5315 C CA . VAL B 2 129 ? 15.083 -67.771 15.208 1.00 105.67 129 VAL B CA 1
ATOM 5316 C C . VAL B 2 129 ? 14.758 -68.975 14.318 1.00 117.64 129 VAL B C 1
ATOM 5317 O O . VAL B 2 129 ? 15.598 -69.430 13.546 1.00 133.98 129 VAL B O 1
ATOM 5321 N N . SER B 2 130 ? 13.544 -69.492 14.421 1.00 109.44 130 SER B N 1
ATOM 5322 C CA . SER B 2 130 ? 13.206 -70.725 13.738 1.00 106.38 130 SER B CA 1
ATOM 5323 C C . SER B 2 130 ? 11.702 -70.868 13.726 1.00 106.91 130 SER B C 1
ATOM 5324 O O . SER B 2 130 ? 11.060 -70.806 14.773 1.00 106.97 130 SER B O 1
ATOM 5327 N N . THR B 2 131 ? 11.144 -71.061 12.537 1.00 100.96 131 THR B N 1
ATOM 5328 C CA . THR B 2 131 ? 9.699 -71.039 12.362 1.00 97.86 131 THR B CA 1
ATOM 5329 C C . THR B 2 131 ? 8.981 -71.807 13.485 1.00 98.83 131 THR B C 1
ATOM 5330 O O . THR B 2 131 ? 7.927 -71.385 13.957 1.00 96.44 131 THR B O 1
ATOM 5334 N N . ASP B 2 132 ? 9.572 -72.913 13.933 1.00 108.47 132 ASP B N 1
ATOM 5335 C CA . ASP B 2 132 ? 9.036 -73.678 15.061 1.00 105.70 132 ASP B CA 1
ATOM 5336 C C . ASP B 2 132 ? 8.870 -72.782 16.286 1.00 98.48 132 ASP B C 1
ATOM 5337 O O . ASP B 2 132 ? 7.766 -72.614 16.804 1.00 93.10 132 ASP B O 1
ATOM 5342 N N . LEU B 2 133 ? 9.982 -72.207 16.737 1.00 95.46 133 LEU B N 1
ATOM 5343 C CA . LEU B 2 133 ? 10.002 -71.394 17.950 1.00 91.51 133 LEU B CA 1
ATOM 5344 C C . LEU B 2 133 ? 9.238 -70.072 17.787 1.00 89.87 133 LEU B C 1
ATOM 5345 O O . LEU B 2 133 ? 8.604 -69.595 18.733 1.00 88.94 133 LEU B O 1
ATOM 5350 N N . ARG B 2 134 ? 9.289 -69.491 16.591 1.00 80.90 134 ARG B N 1
ATOM 5351 C CA . ARG B 2 134 ? 8.518 -68.285 16.301 1.00 77.06 134 ARG B CA 1
ATOM 5352 C C . ARG B 2 134 ? 7.019 -68.521 16.495 1.00 81.41 134 ARG B C 1
ATOM 5353 O O . ARG B 2 134 ? 6.348 -67.745 17.186 1.00 74.97 134 ARG B O 1
ATOM 5361 N N . ILE B 2 135 ? 6.509 -69.594 15.881 1.00 77.86 135 ILE B N 1
ATOM 5362 C CA . ILE B 2 135 ? 5.111 -69.999 16.008 1.00 72.07 135 ILE B CA 1
ATOM 5363 C C . ILE B 2 135 ? 4.738 -70.269 17.458 1.00 78.63 135 ILE B C 1
ATOM 5364 O O . ILE B 2 135 ? 3.722 -69.784 17.949 1.00 85.14 135 ILE B O 1
ATOM 5369 N N . ARG B 2 136 ? 5.565 -71.044 18.145 1.00 78.84 136 ARG B N 1
ATOM 5370 C CA . ARG B 2 136 ? 5.321 -71.333 19.551 1.00 88.19 136 ARG B CA 1
ATOM 5371 C C . ARG B 2 136 ? 5.180 -70.049 20.371 1.00 85.67 136 ARG B C 1
ATOM 5372 O O . ARG B 2 136 ? 4.286 -69.930 21.209 1.00 81.51 136 ARG B O 1
ATOM 5380 N N . GLN B 2 137 ? 6.067 -69.089 20.121 1.00 87.93 137 GLN B N 1
ATOM 5381 C CA . GLN B 2 137 ? 6.078 -67.839 20.873 1.00 81.94 137 GLN B CA 1
ATOM 5382 C C . GLN B 2 137 ? 4.866 -66.952 20.608 1.00 78.21 137 GLN B C 1
ATOM 5383 O O . GLN B 2 137 ? 4.314 -66.379 21.544 1.00 81.34 137 GLN B O 1
ATOM 5389 N N . SER B 2 138 ? 4.436 -66.843 19.353 1.00 68.35 138 SER B N 1
ATOM 5390 C CA . SER B 2 138 ? 3.241 -66.051 19.066 1.00 67.65 138 SER B CA 1
ATOM 5391 C C . SER B 2 138 ? 1.963 -66.711 19.577 1.00 78.96 138 SER B C 1
ATOM 5392 O O . SER B 2 138 ? 1.054 -66.020 20.035 1.00 88.03 138 SER B O 1
ATOM 5395 N N . GLN B 2 139 ? 1.901 -68.041 19.513 1.00 78.01 139 GLN B N 1
ATOM 5396 C CA . GLN B 2 139 ? 0.790 -68.788 20.106 1.00 75.99 139 GLN B CA 1
ATOM 5397 C C . GLN B 2 139 ? 0.752 -68.586 21.622 1.00 75.62 139 GLN B C 1
ATOM 5398 O O . GLN B 2 139 ? -0.299 -68.293 22.208 1.00 76.16 139 GLN B O 1
ATOM 5404 N N . HIS B 2 140 ? 1.906 -68.759 22.256 1.00 61.47 140 HIS B N 1
ATOM 5405 C CA . HIS B 2 140 ? 1.991 -68.665 23.707 1.00 65.75 140 HIS B CA 1
ATOM 5406 C C . HIS B 2 140 ? 1.553 -67.286 24.203 1.00 78.67 140 HIS B C 1
ATOM 5407 O O . HIS B 2 140 ? 0.792 -67.175 25.170 1.00 72.23 140 HIS B O 1
ATOM 5414 N N . SER B 2 141 ? 2.036 -66.239 23.531 1.00 82.66 141 SER B N 1
ATOM 5415 C CA . SER B 2 141 ? 1.711 -64.869 23.898 1.00 75.31 141 SER B CA 1
ATOM 5416 C C . SER B 2 141 ? 0.235 -64.580 23.697 1.00 78.38 141 SER B C 1
ATOM 5417 O O . SER B 2 141 ? -0.473 -64.197 24.631 1.00 79.60 141 SER B O 1
ATOM 5420 N N . SER B 2 142 ? -0.227 -64.767 22.469 1.00 74.04 142 SER B N 1
ATOM 5421 C CA . SER B 2 142 ? -1.606 -64.466 22.125 1.00 70.61 142 SER B CA 1
ATOM 5422 C C . SER B 2 142 ? -2.615 -65.084 23.111 1.00 77.00 142 SER B C 1
ATOM 5423 O O . SER B 2 142 ? -3.538 -64.407 23.575 1.00 77.80 142 SER B O 1
ATOM 5426 N N . LEU B 2 143 ? -2.432 -66.362 23.430 1.00 65.98 143 LEU B N 1
ATOM 5427 C CA . LEU B 2 143 ? -3.414 -67.094 24.224 1.00 74.81 143 LEU B CA 1
ATOM 5428 C C . LEU B 2 143 ? -3.382 -66.711 25.705 1.00 70.40 143 LEU B C 1
ATOM 5429 O O . LEU B 2 143 ? -4.427 -66.657 26.370 1.00 59.67 143 LEU B O 1
ATOM 5434 N N . SER B 2 144 ? -2.187 -66.454 26.225 1.00 65.22 144 SER B N 1
ATOM 5435 C CA . SER B 2 144 ? -2.072 -65.986 27.594 1.00 72.63 144 SER B CA 1
ATOM 5436 C C . SER B 2 144 ? -2.875 -64.705 27.767 1.00 68.80 144 SER B C 1
ATOM 5437 O O . SER B 2 144 ? -3.588 -64.538 28.752 1.00 65.84 144 SER B O 1
ATOM 5440 N N . ARG B 2 145 ? -2.775 -63.809 26.794 1.00 64.12 145 ARG B N 1
ATOM 5441 C CA . ARG B 2 145 ? -3.568 -62.591 26.827 1.00 63.19 145 ARG B CA 1
ATOM 5442 C C . ARG B 2 145 ? -5.044 -62.937 26.750 1.00 60.77 145 ARG B C 1
ATOM 5443 O O . ARG B 2 145 ? -5.811 -62.562 27.636 1.00 75.55 145 ARG B O 1
ATOM 5451 N N . LYS B 2 146 ? -5.441 -63.666 25.709 1.00 62.26 146 LYS B N 1
ATOM 5452 C CA . LYS B 2 146 ? -6.839 -64.094 25.565 1.00 67.66 146 LYS B CA 1
ATOM 5453 C C . LYS B 2 146 ? -7.350 -64.678 26.884 1.00 73.63 146 LYS B C 1
ATOM 5454 O O . LYS B 2 146 ? -8.455 -64.359 27.314 1.00 81.02 146 LYS B O 1
ATOM 5460 N N . PHE B 2 147 ? -6.524 -65.493 27.539 1.00 67.27 147 PHE B N 1
ATOM 5461 C CA . PHE B 2 147 ? -6.876 -66.084 28.829 1.00 70.94 147 PHE B CA 1
ATOM 5462 C C . PHE B 2 147 ? -7.118 -65.084 29.982 1.00 78.26 147 PHE B C 1
ATOM 5463 O O . PHE B 2 147 ? -8.165 -65.141 30.633 1.00 77.96 147 PHE B O 1
ATOM 5471 N N . VAL B 2 148 ? -6.159 -64.190 30.237 1.00 78.51 148 VAL B N 1
ATOM 5472 C CA . VAL B 2 148 ? -6.285 -63.181 31.299 1.00 73.05 148 VAL B CA 1
ATOM 5473 C C . VAL B 2 148 ? -7.522 -62.303 31.068 1.00 78.06 148 VAL B C 1
ATOM 5474 O O . VAL B 2 148 ? -8.218 -61.921 32.018 1.00 77.77 148 VAL B O 1
ATOM 5478 N N . LYS B 2 149 ? -7.804 -62.003 29.802 1.00 73.27 149 LYS B N 1
ATOM 5479 C CA . LYS B 2 149 ? -8.949 -61.165 29.459 1.00 73.41 149 LYS B CA 1
ATOM 5480 C C . LYS B 2 149 ? -10.276 -61.864 29.721 1.00 82.73 149 LYS B C 1
ATOM 5481 O O . LYS B 2 149 ? -11.216 -61.230 30.178 1.00 91.29 149 LYS B O 1
ATOM 5487 N N . VAL B 2 150 ? -10.350 -63.166 29.435 1.00 92.00 150 VAL B N 1
ATOM 5488 C CA . VAL B 2 150 ? -11.564 -63.947 29.698 1.00 92.05 150 VAL B CA 1
ATOM 5489 C C . VAL B 2 150 ? -11.771 -64.087 31.185 1.00 79.27 150 VAL B C 1
ATOM 5490 O O . VAL B 2 150 ? -12.877 -63.905 31.686 1.00 81.55 150 VAL B O 1
ATOM 5494 N N . MET B 2 151 ? -10.702 -64.414 31.892 1.00 73.92 151 MET B N 1
ATOM 5495 C CA . MET B 2 151 ? -10.808 -64.604 33.329 1.00 78.12 151 MET B CA 1
ATOM 5496 C C . MET B 2 151 ? -11.151 -63.304 34.024 1.00 84.48 151 MET B C 1
ATOM 5497 O O . MET B 2 151 ? -11.723 -63.297 35.107 1.00 91.51 151 MET B O 1
ATOM 5502 N N . THR B 2 152 ? -10.803 -62.196 33.394 1.00 83.16 152 THR B N 1
ATOM 5503 C CA . THR B 2 152 ? -11.080 -60.907 33.987 1.00 87.10 152 THR B CA 1
ATOM 5504 C C . THR B 2 152 ? -12.573 -60.676 33.931 1.00 87.82 152 THR B C 1
ATOM 5505 O O . THR B 2 152 ? -13.141 -60.037 34.812 1.00 88.56 152 THR B O 1
ATOM 5509 N N . ARG B 2 153 ? -13.207 -61.210 32.893 1.00 89.07 153 ARG B N 1
ATOM 5510 C CA . ARG B 2 153 ? -14.657 -61.117 32.777 1.00 91.15 153 ARG B CA 1
ATOM 5511 C C . ARG B 2 153 ? -15.279 -61.903 33.924 1.00 92.71 153 ARG B C 1
ATOM 5512 O O . ARG B 2 153 ? -16.223 -61.442 34.561 1.00 90.65 153 ARG B O 1
ATOM 5520 N N . TYR B 2 154 ? -14.716 -63.078 34.196 1.00 94.06 154 TYR B N 1
ATOM 5521 C CA . TYR B 2 154 ? -15.133 -63.912 35.321 1.00 95.12 154 TYR B CA 1
ATOM 5522 C C . TYR B 2 154 ? -14.934 -63.170 36.643 1.00 95.70 154 TYR B C 1
ATOM 5523 O O . TYR B 2 154 ? -15.876 -62.979 37.407 1.00 93.66 154 TYR B O 1
ATOM 5532 N N . ASN B 2 155 ? -13.703 -62.747 36.906 1.00 98.77 155 ASN B N 1
ATOM 5533 C CA . ASN B 2 155 ? -13.396 -61.987 38.112 1.00 94.41 155 ASN B CA 1
ATOM 5534 C C . ASN B 2 155 ? -14.371 -60.831 38.317 1.00 96.63 155 ASN B C 1
ATOM 5535 O O . ASN B 2 155 ? -14.719 -60.497 39.452 1.00 92.37 155 ASN B O 1
ATOM 5540 N N . ASP B 2 156 ? -14.820 -60.230 37.218 1.00 99.87 156 ASP B N 1
ATOM 5541 C CA . ASP B 2 156 ? -15.701 -59.071 37.301 1.00 104.53 156 ASP B CA 1
ATOM 5542 C C . ASP B 2 156 ? -17.125 -59.442 37.689 1.00 116.74 156 ASP B C 1
ATOM 5543 O O . ASP B 2 156 ? -17.737 -58.744 38.490 1.00 121.35 156 ASP B O 1
ATOM 5548 N N . VAL B 2 157 ? -17.642 -60.540 37.136 1.00 118.24 157 VAL B N 1
ATOM 5549 C CA . VAL B 2 157 ? -18.995 -61.006 37.465 1.00 110.30 157 VAL B CA 1
ATOM 5550 C C . VAL B 2 157 ? -19.081 -61.588 38.881 1.00 111.27 157 VAL B C 1
ATOM 5551 O O . VAL B 2 157 ? -20.124 -61.498 39.528 1.00 114.76 157 VAL B O 1
ATOM 5555 N N . GLN B 2 158 ? -17.984 -62.167 39.367 1.00 109.88 158 GLN B N 1
ATOM 5556 C CA . GLN B 2 158 ? -17.929 -62.662 40.747 1.00 107.85 158 GLN B CA 1
ATOM 5557 C C . GLN B 2 158 ? -17.979 -61.530 41.775 1.00 108.61 158 GLN B C 1
ATOM 5558 O O . GLN B 2 158 ? -18.883 -61.475 42.606 1.00 118.88 158 GLN B O 1
ATOM 5564 N N . ALA B 2 159 ? -17.010 -60.628 41.720 1.00 106.85 159 ALA B N 1
ATOM 5565 C CA . ALA B 2 159 ? -17.009 -59.470 42.608 1.00 108.65 159 ALA B CA 1
ATOM 5566 C C . ALA B 2 159 ? -18.250 -58.595 42.422 1.00 114.35 159 ALA B C 1
ATOM 5567 O O . ALA B 2 159 ? -18.776 -58.051 43.388 1.00 112.93 159 ALA B O 1
ATOM 5569 N N . GLU B 2 160 ? -18.704 -58.461 41.178 1.00 125.27 160 GLU B N 1
ATOM 5570 C CA . GLU B 2 160 ? -19.917 -57.705 40.861 1.00 136.06 160 GLU B CA 1
ATOM 5571 C C . GLU B 2 160 ? -21.112 -58.250 41.627 1.00 137.86 160 GLU B C 1
ATOM 5572 O O . GLU B 2 160 ? -21.898 -57.487 42.191 1.00 138.41 160 GLU B O 1
ATOM 5578 N N . ASN B 2 161 ? -21.239 -59.576 41.640 1.00 137.27 161 ASN B N 1
ATOM 5579 C CA . ASN B 2 161 ? -22.335 -60.243 42.338 1.00 136.49 161 ASN B CA 1
ATOM 5580 C C . ASN B 2 161 ? -22.127 -60.311 43.852 1.00 134.85 161 ASN B C 1
ATOM 5581 O O . ASN B 2 161 ? -23.091 -60.236 44.608 1.00 138.20 161 ASN B O 1
ATOM 5586 N N . LYS B 2 162 ? -20.876 -60.441 44.292 1.00 125.18 162 LYS B N 1
ATOM 5587 C CA . LYS B 2 162 ? -20.580 -60.526 45.722 1.00 121.67 162 LYS B CA 1
ATOM 5588 C C . LYS B 2 162 ? -20.856 -59.210 46.447 1.00 126.69 162 LYS B C 1
ATOM 5589 O O . LYS B 2 162 ? -21.137 -59.195 47.648 1.00 122.21 162 LYS B O 1
ATOM 5595 N N . ARG B 2 163 ? -20.764 -58.107 45.711 1.00 136.70 163 ARG B N 1
ATOM 5596 C CA . ARG B 2 163 ? -21.036 -56.787 46.267 1.00 142.46 163 ARG B CA 1
ATOM 5597 C C . ARG B 2 163 ? -22.535 -56.605 46.507 1.00 148.85 163 ARG B C 1
ATOM 5598 O O . ARG B 2 163 ? -22.942 -56.061 47.533 1.00 152.04 163 ARG B O 1
ATOM 5606 N N . ARG B 2 164 ? -23.350 -57.073 45.564 1.00 148.98 164 ARG B N 1
ATOM 5607 C CA . ARG B 2 164 ? -24.803 -57.002 45.704 1.00 153.14 164 ARG B CA 1
ATOM 5608 C C . ARG B 2 164 ? -25.377 -58.234 46.412 1.00 158.83 164 ARG B C 1
ATOM 5609 O O . ARG B 2 164 ? -26.542 -58.239 46.811 1.00 161.07 164 ARG B O 1
ATOM 5617 N N . TYR B 2 165 ? -24.554 -59.270 46.564 1.00 156.65 165 TYR B N 1
ATOM 5618 C CA . TYR B 2 165 ? -24.927 -60.475 47.306 1.00 147.67 165 TYR B CA 1
ATOM 5619 C C . TYR B 2 165 ? -24.728 -60.218 48.787 1.00 136.97 165 TYR B C 1
ATOM 5620 O O . TYR B 2 165 ? -24.766 -61.135 49.602 1.00 121.66 165 TYR B O 1
ATOM 5629 N N . GLY B 2 166 ? -24.481 -58.958 49.117 1.00 142.70 166 GLY B N 1
ATOM 5630 C CA . GLY B 2 166 ? -24.359 -58.529 50.492 1.00 144.28 166 GLY B CA 1
ATOM 5631 C C . GLY B 2 166 ? -25.242 -57.321 50.700 1.00 149.31 166 GLY B C 1
ATOM 5632 O O . GLY B 2 166 ? -25.799 -57.133 51.775 1.00 153.70 166 GLY B O 1
ATOM 5633 N N . GLU B 2 167 ? -25.376 -56.507 49.656 1.00 155.98 167 GLU B N 1
ATOM 5634 C CA . GLU B 2 167 ? -26.200 -55.302 49.712 1.00 167.91 167 GLU B CA 1
ATOM 5635 C C . GLU B 2 167 ? -27.687 -55.632 49.660 1.00 176.71 167 GLU B C 1
ATOM 5636 O O . GLU B 2 167 ? -28.401 -55.497 50.654 1.00 175.84 167 GLU B O 1
ATOM 5642 N N . ASN B 2 168 ? -28.149 -56.060 48.489 1.00 194.79 168 ASN B N 1
ATOM 5643 C CA . ASN B 2 168 ? -29.567 -56.336 48.276 1.00 196.87 168 ASN B CA 1
ATOM 5644 C C . ASN B 2 168 ? -29.988 -57.757 48.664 1.00 191.39 168 ASN B C 1
ATOM 5645 O O . ASN B 2 168 ? -30.993 -58.266 48.161 1.00 193.44 168 ASN B O 1
ATOM 5650 N N . VAL B 2 169 ? -29.223 -58.396 49.548 1.00 182.39 169 VAL B N 1
ATOM 5651 C CA . VAL B 2 169 ? -29.600 -59.718 50.054 1.00 181.92 169 VAL B CA 1
ATOM 5652 C C . VAL B 2 169 ? -29.218 -59.956 51.518 1.00 180.89 169 VAL B C 1
ATOM 5653 O O . VAL B 2 169 ? -30.045 -60.407 52.307 1.00 186.11 169 VAL B O 1
ATOM 5657 N N . ALA B 2 170 ? -27.974 -59.665 51.883 1.00 172.58 170 ALA B N 1
ATOM 5658 C CA . ALA B 2 170 ? -27.529 -59.891 53.257 1.00 166.55 170 ALA B CA 1
ATOM 5659 C C . ALA B 2 170 ? -27.906 -58.730 54.170 1.00 168.06 170 ALA B C 1
ATOM 5660 O O . ALA B 2 170 ? -28.479 -58.934 55.237 1.00 168.02 170 ALA B O 1
ATOM 5662 N N . ARG B 2 171 ? -27.580 -57.513 53.748 1.00 173.26 171 ARG B N 1
ATOM 5663 C CA . ARG B 2 171 ? -27.906 -56.322 54.526 1.00 179.10 171 ARG B CA 1
ATOM 5664 C C . ARG B 2 171 ? -29.410 -56.063 54.540 1.00 183.98 171 ARG B C 1
ATOM 5665 O O . ARG B 2 171 ? -30.002 -55.895 55.605 1.00 187.43 171 ARG B O 1
ATOM 5673 N N . GLN B 2 172 ? -30.026 -56.033 53.360 1.00 186.24 172 GLN B N 1
ATOM 5674 C CA . GLN B 2 172 ? -31.466 -55.796 53.256 1.00 188.16 172 GLN B CA 1
ATOM 5675 C C . GLN B 2 172 ? -32.266 -56.889 53.964 1.00 186.65 172 GLN B C 1
ATOM 5676 O O . GLN B 2 172 ? -33.491 -56.810 54.067 1.00 182.77 172 GLN B O 1
ATOM 5682 N N . CYS B 2 173 ? -31.564 -57.909 54.446 1.00 188.54 173 CYS B N 1
ATOM 5683 C CA . CYS B 2 173 ? -32.183 -58.940 55.268 1.00 187.95 173 CYS B CA 1
ATOM 5684 C C . CYS B 2 173 ? -32.091 -58.525 56.731 1.00 182.03 173 CYS B C 1
ATOM 5685 O O . CYS B 2 173 ? -31.837 -59.349 57.610 1.00 176.02 173 CYS B O 1
ATOM 5688 N N . ARG B 2 174 ? -32.283 -57.232 56.977 1.00 181.45 174 ARG B N 1
ATOM 5689 C CA . ARG B 2 174 ? -32.350 -56.707 58.334 1.00 181.32 174 ARG B CA 1
ATOM 5690 C C . ARG B 2 174 ? -33.809 -56.511 58.734 1.00 188.64 174 ARG B C 1
ATOM 5691 O O . ARG B 2 174 ? -34.138 -55.622 59.519 1.00 192.31 174 ARG B O 1
ATOM 5699 N N . VAL B 2 175 ? -34.680 -57.350 58.179 1.00 190.70 175 VAL B N 1
ATOM 5700 C CA . VAL B 2 175 ? -36.088 -57.364 58.553 1.00 191.49 175 VAL B CA 1
ATOM 5701 C C . VAL B 2 175 ? -36.229 -58.013 59.932 1.00 195.92 175 VAL B C 1
ATOM 5702 O O . VAL B 2 175 ? -37.290 -58.527 60.295 1.00 194.90 175 VAL B O 1
ATOM 5706 N N . VAL B 2 176 ? -35.135 -57.982 60.693 1.00 196.35 176 VAL B N 1
ATOM 5707 C CA . VAL B 2 176 ? -35.087 -58.542 62.040 1.00 191.97 176 VAL B CA 1
ATOM 5708 C C . VAL B 2 176 ? -34.578 -57.502 63.045 1.00 192.50 176 VAL B C 1
ATOM 5709 O O . VAL B 2 176 ? -35.047 -57.439 64.184 1.00 194.97 176 VAL B O 1
ATOM 5713 N N . GLU B 2 177 ? -33.617 -56.689 62.616 1.00 188.75 177 GLU B N 1
ATOM 5714 C CA . GLU B 2 177 ? -33.095 -55.609 63.446 1.00 188.65 177 GLU B CA 1
ATOM 5715 C C . GLU B 2 177 ? -33.339 -54.255 62.788 1.00 193.53 177 GLU B C 1
ATOM 5716 O O . GLU B 2 177 ? -33.093 -54.085 61.594 1.00 195.34 177 GLU B O 1
ATOM 5722 N N . PRO B 2 178 ? -33.826 -53.284 63.572 1.00 196.29 178 PRO B N 1
ATOM 5723 C CA . PRO B 2 178 ? -34.074 -51.919 63.089 1.00 199.89 178 PRO B CA 1
ATOM 5724 C C . PRO B 2 178 ? -32.781 -51.140 62.830 1.00 202.66 178 PRO B C 1
ATOM 5725 O O . PRO B 2 178 ? -32.842 -49.951 62.508 1.00 200.14 178 PRO B O 1
ATOM 5729 N N . SER B 2 179 ? -31.635 -51.806 62.966 1.00 207.58 179 SER B N 1
ATOM 5730 C CA . SER B 2 179 ? -30.327 -51.163 62.807 1.00 210.36 179 SER B CA 1
ATOM 5731 C C . SER B 2 179 ? -30.207 -50.353 61.512 1.00 219.13 179 SER B C 1
ATOM 5732 O O . SER B 2 179 ? -30.455 -50.871 60.421 1.00 220.98 179 SER B O 1
ATOM 5735 N N . LEU B 2 180 ? -29.817 -49.085 61.645 1.00 224.39 180 LEU B N 1
ATOM 5736 C CA . LEU B 2 180 ? -29.727 -48.163 60.508 1.00 226.97 180 LEU B CA 1
ATOM 5737 C C . LEU B 2 180 ? -28.531 -48.435 59.590 1.00 234.97 180 LEU B C 1
ATOM 5738 O O . LEU B 2 180 ? -28.381 -49.537 59.060 1.00 238.37 180 LEU B O 1
ATOM 5743 N N . SER B 2 181 ? -27.686 -47.423 59.406 1.00 238.36 181 SER B N 1
ATOM 5744 C CA . SER B 2 181 ? -26.589 -47.501 58.441 1.00 242.36 181 SER B CA 1
ATOM 5745 C C . SER B 2 181 ? -25.331 -48.186 58.980 1.00 246.12 181 SER B C 1
ATOM 5746 O O . SER B 2 181 ? -24.752 -49.042 58.310 1.00 247.67 181 SER B O 1
ATOM 5749 N N . ASP B 2 182 ? -24.912 -47.808 60.184 1.00 246.74 182 ASP B N 1
ATOM 5750 C CA . ASP B 2 182 ? -23.658 -48.308 60.749 1.00 244.97 182 ASP B CA 1
ATOM 5751 C C . ASP B 2 182 ? -23.794 -49.661 61.459 1.00 244.64 182 ASP B C 1
ATOM 5752 O O . ASP B 2 182 ? -22.914 -50.513 61.347 1.00 244.08 182 ASP B O 1
ATOM 5757 N N . ASP B 2 183 ? -24.893 -49.857 62.183 1.00 244.48 183 ASP B N 1
ATOM 5758 C CA . ASP B 2 183 ? -25.111 -51.103 62.921 1.00 242.41 183 ASP B CA 1
ATOM 5759 C C . ASP B 2 183 ? -25.509 -52.274 62.018 1.00 238.00 183 ASP B C 1
ATOM 5760 O O . ASP B 2 183 ? -25.747 -53.384 62.497 1.00 237.21 183 ASP B O 1
ATOM 5765 N N . ALA B 2 184 ? -25.581 -52.019 60.716 1.00 233.82 184 ALA B N 1
ATOM 5766 C CA . ALA B 2 184 ? -25.881 -53.063 59.742 1.00 229.48 184 ALA B CA 1
ATOM 5767 C C . ALA B 2 184 ? -24.671 -53.302 58.845 1.00 226.94 184 ALA B C 1
ATOM 5768 O O . ALA B 2 184 ? -24.588 -54.318 58.155 1.00 226.90 184 ALA B O 1
ATOM 5770 N N . ILE B 2 185 ? -23.741 -52.349 58.861 1.00 223.65 185 ILE B N 1
ATOM 5771 C CA . ILE B 2 185 ? -22.488 -52.464 58.121 1.00 220.00 185 ILE B CA 1
ATOM 5772 C C . ILE B 2 185 ? -21.364 -52.890 59.063 1.00 214.70 185 ILE B C 1
ATOM 5773 O O . ILE B 2 185 ? -20.414 -53.561 58.655 1.00 215.61 185 ILE B O 1
ATOM 5778 N N . GLN B 2 186 ? -21.480 -52.500 60.329 1.00 205.93 186 GLN B N 1
ATOM 5779 C CA . GLN B 2 186 ? -20.467 -52.824 61.325 1.00 197.76 186 GLN B CA 1
ATOM 5780 C C . GLN B 2 186 ? -20.705 -54.217 61.890 1.00 198.46 186 GLN B C 1
ATOM 5781 O O . GLN B 2 186 ? -19.840 -54.778 62.562 1.00 198.66 186 GLN B O 1
ATOM 5787 N N . LYS B 2 187 ? -21.882 -54.772 61.614 1.00 200.26 187 LYS B N 1
ATOM 5788 C CA . LYS B 2 187 ? -22.245 -56.092 62.124 1.00 202.73 187 LYS B CA 1
ATOM 5789 C C . LYS B 2 187 ? -22.284 -57.181 61.039 1.00 206.41 187 LYS B C 1
ATOM 5790 O O . LYS B 2 187 ? -21.713 -58.259 61.215 1.00 209.25 187 LYS B O 1
ATOM 5796 N N . VAL B 2 188 ? -22.948 -56.901 59.921 1.00 202.00 188 VAL B N 1
ATOM 5797 C CA . VAL B 2 188 ? -23.071 -57.888 58.848 1.00 193.70 188 VAL B CA 1
ATOM 5798 C C . VAL B 2 188 ? -21.716 -58.258 58.225 1.00 190.53 188 VAL B C 1
ATOM 5799 O O . VAL B 2 188 ? -21.504 -59.407 57.834 1.00 188.82 188 VAL B O 1
ATOM 5803 N N . ILE B 2 189 ? -20.804 -57.291 58.144 1.00 190.98 189 ILE B N 1
ATOM 5804 C CA . ILE B 2 189 ? -19.474 -57.526 57.572 1.00 196.23 189 ILE B CA 1
ATOM 5805 C C . ILE B 2 189 ? -18.677 -58.592 58.335 1.00 199.75 189 ILE B C 1
ATOM 5806 O O . ILE B 2 189 ? -17.902 -59.344 57.739 1.00 201.12 189 ILE B O 1
ATOM 5811 N N . GLU B 2 190 ? -18.872 -58.655 59.650 1.00 198.88 190 GLU B N 1
ATOM 5812 C CA . GLU B 2 190 ? -18.066 -59.528 60.508 1.00 196.29 190 GLU B CA 1
ATOM 5813 C C . GLU B 2 190 ? -18.532 -60.989 60.512 1.00 191.57 190 GLU B C 1
ATOM 5814 O O . GLU B 2 190 ? -17.722 -61.905 60.353 1.00 187.91 190 GLU B O 1
ATOM 5820 N N . HIS B 2 191 ? -19.832 -61.204 60.699 1.00 189.75 191 HIS B N 1
ATOM 5821 C CA . HIS B 2 191 ? -20.392 -62.551 60.636 1.00 188.35 191 HIS B CA 1
ATOM 5822 C C . HIS B 2 191 ? -20.246 -63.102 59.220 1.00 176.45 191 HIS B C 1
ATOM 5823 O O . HIS B 2 191 ? -19.880 -64.262 59.030 1.00 174.06 191 HIS B O 1
ATOM 5830 N N . GLY B 2 192 ? -20.535 -62.254 58.234 1.00 164.54 192 GLY B N 1
ATOM 5831 C CA . GLY B 2 192 ? -20.445 -62.623 56.833 1.00 149.78 192 GLY B CA 1
ATOM 5832 C C . GLY B 2 192 ? -19.178 -62.098 56.192 1.00 135.39 192 GLY B C 1
ATOM 5833 O O . GLY B 2 192 ? -18.121 -62.089 56.824 1.00 127.13 192 GLY B O 1
ATOM 5834 N N . ASN B 2 210 ? -33.007 -67.681 58.743 1.00 150.68 210 ASN B N 1
ATOM 5835 C CA . ASN B 2 210 ? -33.082 -69.027 58.171 1.00 166.49 210 ASN B CA 1
ATOM 5836 C C . ASN B 2 210 ? -32.238 -69.175 56.900 1.00 174.65 210 ASN B C 1
ATOM 5837 O O . ASN B 2 210 ? -31.266 -69.935 56.877 1.00 173.88 210 ASN B O 1
ATOM 5842 N N . GLU B 2 211 ? -32.620 -68.449 55.848 1.00 179.90 211 GLU B N 1
ATOM 5843 C CA . GLU B 2 211 ? -31.922 -68.491 54.559 1.00 179.68 211 GLU B CA 1
ATOM 5844 C C . GLU B 2 211 ? -30.794 -67.470 54.522 1.00 178.55 211 GLU B C 1
ATOM 5845 O O . GLU B 2 211 ? -29.985 -67.442 53.591 1.00 172.28 211 GLU B O 1
ATOM 5851 N N . ILE B 2 212 ? -30.763 -66.615 55.536 1.00 180.64 212 ILE B N 1
ATOM 5852 C CA . ILE B 2 212 ? -29.711 -65.626 55.674 1.00 178.46 212 ILE B CA 1
ATOM 5853 C C . ILE B 2 212 ? -28.459 -66.306 56.220 1.00 178.00 212 ILE B C 1
ATOM 5854 O O . ILE B 2 212 ? -27.420 -65.674 56.398 1.00 173.23 212 ILE B O 1
ATOM 5859 N N . ARG B 2 213 ? -28.573 -67.605 56.481 1.00 181.92 213 ARG B N 1
ATOM 5860 C CA . ARG B 2 213 ? -27.464 -68.399 56.997 1.00 181.98 213 ARG B CA 1
ATOM 5861 C C . ARG B 2 213 ? -26.680 -69.012 55.842 1.00 178.76 213 ARG B C 1
ATOM 5862 O O . ARG B 2 213 ? -25.472 -69.231 55.943 1.00 173.32 213 ARG B O 1
ATOM 5870 N N . ASP B 2 214 ? -27.379 -69.280 54.743 1.00 183.15 214 ASP B N 1
ATOM 5871 C CA . ASP B 2 214 ? -26.766 -69.881 53.563 1.00 187.54 214 ASP B CA 1
ATOM 5872 C C . ASP B 2 214 ? -26.043 -68.851 52.699 1.00 185.73 214 ASP B C 1
ATOM 5873 O O . ASP B 2 214 ? -25.045 -69.171 52.053 1.00 190.23 214 ASP B O 1
ATOM 5878 N N . ARG B 2 215 ? -26.546 -67.619 52.681 1.00 176.92 215 ARG B N 1
ATOM 5879 C CA . ARG B 2 215 ? -25.908 -66.564 51.898 1.00 167.64 215 ARG B CA 1
ATOM 5880 C C . ARG B 2 215 ? -24.472 -66.325 52.348 1.00 161.14 215 ARG B C 1
ATOM 5881 O O . ARG B 2 215 ? -23.643 -65.884 51.557 1.00 166.00 215 ARG B O 1
ATOM 5889 N N . HIS B 2 216 ? -24.176 -66.621 53.612 1.00 153.69 216 HIS B N 1
ATOM 5890 C CA . HIS B 2 216 ? -22.803 -66.533 54.108 1.00 154.71 216 HIS B CA 1
ATOM 5891 C C . HIS B 2 216 ? -21.924 -67.553 53.398 1.00 160.80 216 HIS B C 1
ATOM 5892 O O . HIS B 2 216 ? -20.840 -67.221 52.915 1.00 163.72 216 HIS B O 1
ATOM 5899 N N . LYS B 2 217 ? -22.395 -68.796 53.341 1.00 161.40 217 LYS B N 1
ATOM 5900 C CA . LYS B 2 217 ? -21.684 -69.848 52.625 1.00 157.70 217 LYS B CA 1
ATOM 5901 C C . LYS B 2 217 ? -21.556 -69.477 51.150 1.00 150.93 217 LYS B C 1
ATOM 5902 O O . LYS B 2 217 ? -20.668 -69.965 50.451 1.00 151.64 217 LYS B O 1
ATOM 5908 N N . ASP B 2 218 ? -22.449 -68.606 50.690 1.00 143.15 218 ASP B N 1
ATOM 5909 C CA . ASP B 2 218 ? -22.474 -68.186 49.294 1.00 143.96 218 ASP B CA 1
ATOM 5910 C C . ASP B 2 218 ? -21.530 -67.011 49.034 1.00 142.25 218 ASP B C 1
ATOM 5911 O O . ASP B 2 218 ? -21.005 -66.862 47.930 1.00 148.89 218 ASP B O 1
ATOM 5916 N N . ILE B 2 219 ? -21.320 -66.179 50.049 1.00 129.76 219 ILE B N 1
ATOM 5917 C CA . ILE B 2 219 ? -20.402 -65.050 49.937 1.00 121.59 219 ILE B CA 1
ATOM 5918 C C . ILE B 2 219 ? -18.947 -65.508 50.010 1.00 122.11 219 ILE B C 1
ATOM 5919 O O . ILE B 2 219 ? -18.108 -65.047 49.241 1.00 135.08 219 ILE B O 1
ATOM 5924 N N . GLN B 2 220 ? -18.651 -66.418 50.928 1.00 115.27 220 GLN B N 1
ATOM 5925 C CA . GLN B 2 220 ? -17.288 -66.904 51.089 1.00 120.72 220 GLN B CA 1
ATOM 5926 C C . GLN B 2 220 ? -16.878 -67.811 49.925 1.00 119.60 220 GLN B C 1
ATOM 5927 O O . GLN B 2 220 ? -15.696 -68.111 49.751 1.00 118.66 220 GLN B O 1
ATOM 5933 N N . GLN B 2 221 ? -17.853 -68.257 49.136 1.00 119.13 221 GLN B N 1
ATOM 5934 C CA . GLN B 2 221 ? -17.551 -68.967 47.893 1.00 123.06 221 GLN B CA 1
ATOM 5935 C C . GLN B 2 221 ? -16.925 -67.975 46.915 1.00 119.71 221 GLN B C 1
ATOM 5936 O O . GLN B 2 221 ? -15.783 -68.138 46.479 1.00 116.58 221 GLN B O 1
ATOM 5942 N N . LEU B 2 222 ? -17.686 -66.934 46.591 1.00 115.31 222 LEU B N 1
ATOM 5943 C CA . LEU B 2 222 ? -17.215 -65.858 45.736 1.00 114.24 222 LEU B CA 1
ATOM 5944 C C . LEU B 2 222 ? -15.871 -65.307 46.203 1.00 122.62 222 LEU B C 1
ATOM 5945 O O . LEU B 2 222 ? -15.147 -64.685 45.429 1.00 132.65 222 LEU B O 1
ATOM 5950 N N . GLU B 2 223 ? -15.541 -65.539 47.468 1.00 120.12 223 GLU B N 1
ATOM 5951 C CA . GLU B 2 223 ? -14.301 -65.028 48.041 1.00 124.22 223 GLU B CA 1
ATOM 5952 C C . GLU B 2 223 ? -13.085 -65.905 47.748 1.00 123.74 223 GLU B C 1
ATOM 5953 O O . GLU B 2 223 ? -12.003 -65.390 47.469 1.00 125.71 223 GLU B O 1
ATOM 5959 N N . ARG B 2 224 ? -13.246 -67.223 47.828 1.00 127.32 224 ARG B N 1
ATOM 5960 C CA . ARG B 2 224 ? -12.147 -68.110 47.457 1.00 125.88 224 ARG B CA 1
ATOM 5961 C C . ARG B 2 224 ? -12.100 -68.246 45.940 1.00 118.84 224 ARG B C 1
ATOM 5962 O O . ARG B 2 224 ? -11.132 -68.755 45.375 1.00 117.91 224 ARG B O 1
ATOM 5970 N N . SER B 2 225 ? -13.150 -67.765 45.284 1.00 109.90 225 SER B N 1
ATOM 5971 C CA . SER B 2 225 ? -13.126 -67.623 43.840 1.00 106.28 225 SER B CA 1
ATOM 5972 C C . SER B 2 225 ? -12.197 -66.458 43.497 1.00 107.59 225 SER B C 1
ATOM 5973 O O . SER B 2 225 ? -11.206 -66.629 42.790 1.00 106.51 225 SER B O 1
ATOM 5976 N N . LEU B 2 226 ? -12.512 -65.275 44.020 1.00 105.97 226 LEU B N 1
ATOM 5977 C CA . LEU B 2 226 ? -11.677 -64.093 43.818 1.00 96.69 226 LEU B CA 1
ATOM 5978 C C . LEU B 2 226 ? -10.220 -64.349 44.210 1.00 94.65 226 LEU B C 1
ATOM 5979 O O . LEU B 2 226 ? -9.297 -63.806 43.601 1.00 95.00 226 LEU B O 1
ATOM 5984 N N . LEU B 2 227 ? -10.015 -65.195 45.211 1.00 94.00 227 LEU B N 1
ATOM 5985 C CA . LEU B 2 227 ? -8.665 -65.532 45.647 1.00 100.10 227 LEU B CA 1
ATOM 5986 C C . LEU B 2 227 ? -7.903 -66.408 44.647 1.00 99.92 227 LEU B C 1
ATOM 5987 O O . LEU B 2 227 ? -6.743 -66.145 44.351 1.00 97.33 227 LEU B O 1
ATOM 5992 N N . GLU B 2 228 ? -8.552 -67.454 44.143 1.00 106.21 228 GLU B N 1
ATOM 5993 C CA . GLU B 2 228 ? -7.961 -68.298 43.107 1.00 114.59 228 GLU B CA 1
ATOM 5994 C C . GLU B 2 228 ? -7.563 -67.429 41.914 1.00 106.73 228 GLU B C 1
ATOM 5995 O O . GLU B 2 228 ? -6.430 -67.483 41.427 1.00 104.31 228 GLU B O 1
ATOM 6001 N N . LEU B 2 229 ? -8.519 -66.630 41.453 1.00 96.72 229 LEU B N 1
ATOM 6002 C CA . LEU B 2 229 ? -8.308 -65.696 40.360 1.00 93.54 229 LEU B CA 1
ATOM 6003 C C . LEU B 2 229 ? -7.125 -64.769 40.617 1.00 84.44 229 LEU B C 1
ATOM 6004 O O . LEU B 2 229 ? -6.209 -64.689 39.795 1.00 75.37 229 LEU B O 1
ATOM 6009 N N . HIS B 2 230 ? -7.154 -64.071 41.752 1.00 70.03 230 HIS B N 1
ATOM 6010 C CA . HIS B 2 230 ? -6.029 -63.235 42.158 1.00 76.08 230 HIS B CA 1
ATOM 6011 C C . HIS B 2 230 ? -4.704 -63.981 42.083 1.00 78.13 230 HIS B C 1
ATOM 6012 O O . HIS B 2 230 ? -3.750 -63.510 41.464 1.00 83.90 230 HIS B O 1
ATOM 6019 N N . GLU B 2 231 ? -4.642 -65.139 42.726 1.00 79.77 231 GLU B N 1
ATOM 6020 C CA . GLU B 2 231 ? -3.441 -65.949 42.687 1.00 83.85 231 GLU B CA 1
ATOM 6021 C C . GLU B 2 231 ? -3.042 -66.175 41.242 1.00 76.63 231 GLU B C 1
ATOM 6022 O O . GLU B 2 231 ? -1.866 -66.089 40.892 1.00 80.77 231 GLU B O 1
ATOM 6028 N N . MET B 2 232 ? -4.028 -66.463 40.402 1.00 78.63 232 MET B N 1
ATOM 6029 C CA . MET B 2 232 ? -3.760 -66.762 38.997 1.00 90.40 232 MET B CA 1
ATOM 6030 C C . MET B 2 232 ? -3.234 -65.526 38.262 1.00 92.66 232 MET B C 1
ATOM 6031 O O . MET B 2 232 ? -2.154 -65.548 37.661 1.00 87.69 232 MET B O 1
ATOM 6036 N N . PHE B 2 233 ? -4.008 -64.447 38.320 1.00 87.75 233 PHE B N 1
ATOM 6037 C CA . PHE B 2 233 ? -3.610 -63.191 37.711 1.00 78.39 233 PHE B CA 1
ATOM 6038 C C . PHE B 2 233 ? -2.196 -62.813 38.129 1.00 80.19 233 PHE B C 1
ATOM 6039 O O . PHE B 2 233 ? -1.431 -62.262 37.333 1.00 81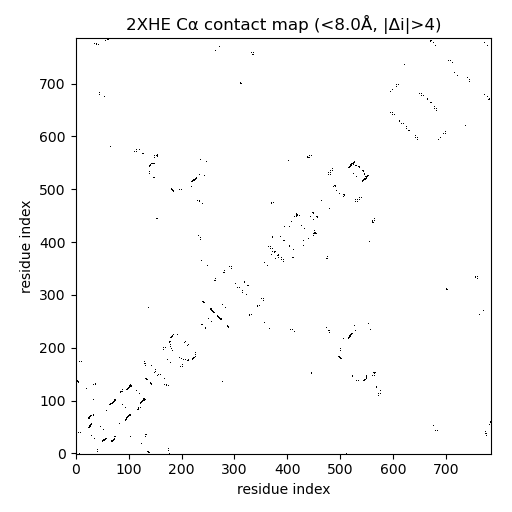.59 233 PHE B O 1
ATOM 6047 N N . THR B 2 234 ? -1.842 -63.117 39.372 1.00 76.42 234 THR B N 1
ATOM 6048 C CA . THR B 2 234 ? -0.531 -62.731 39.873 1.00 86.39 234 THR B CA 1
ATOM 6049 C C . THR B 2 234 ? 0.616 -63.350 39.066 1.00 97.59 234 THR B C 1
ATOM 6050 O O . THR B 2 234 ? 1.417 -62.629 38.464 1.00 100.13 234 THR B O 1
ATOM 6054 N N . ASP B 2 235 ? 0.699 -64.675 39.036 1.00 105.43 235 ASP B N 1
ATOM 6055 C CA . ASP B 2 235 ? 1.770 -65.308 38.273 1.00 117.35 235 ASP B CA 1
ATOM 6056 C C . ASP B 2 235 ? 1.509 -65.283 36.762 1.00 114.48 235 ASP B C 1
ATOM 6057 O O . ASP B 2 235 ? 2.376 -65.676 35.983 1.00 117.85 235 ASP B O 1
ATOM 6062 N N . MET B 2 236 ? 0.332 -64.816 36.345 1.00 101.19 236 MET B N 1
ATOM 6063 C CA . MET B 2 236 ? 0.079 -64.631 34.916 1.00 93.90 236 MET B CA 1
ATOM 6064 C C . MET B 2 236 ? 0.654 -63.302 34.451 1.00 96.35 236 MET B C 1
ATOM 6065 O O . MET B 2 236 ? 1.112 -63.176 33.314 1.00 88.56 236 MET B O 1
ATOM 6070 N N . SER B 2 237 ? 0.628 -62.313 35.341 1.00 103.22 237 SER B N 1
ATOM 6071 C CA . SER B 2 237 ? 1.173 -60.997 35.044 1.00 92.28 237 SER B CA 1
ATOM 6072 C C . SER B 2 237 ? 2.681 -61.070 34.972 1.00 95.74 237 SER B C 1
ATOM 6073 O O . SER B 2 237 ? 3.270 -60.735 33.956 1.00 108.62 237 SER B O 1
ATOM 6076 N N . THR B 2 238 ? 3.314 -61.522 36.045 1.00 102.25 238 THR B N 1
ATOM 6077 C CA . THR B 2 238 ? 4.769 -61.612 36.051 1.00 115.54 238 THR B CA 1
ATOM 6078 C C . THR B 2 238 ? 5.260 -62.597 34.983 1.00 121.63 238 THR B C 1
ATOM 6079 O O . THR B 2 238 ? 6.459 -62.691 34.713 1.00 110.68 238 THR B O 1
ATOM 6083 N N . LEU B 2 239 ? 4.318 -63.320 34.379 1.00 137.82 239 LEU B N 1
ATOM 6084 C CA . LEU B 2 239 ? 4.620 -64.353 33.386 1.00 148.16 239 LEU B CA 1
ATOM 6085 C C . LEU B 2 239 ? 4.817 -63.739 32.007 1.00 142.17 239 LEU B C 1
ATOM 6086 O O . LEU B 2 239 ? 5.359 -64.373 31.098 1.00 133.19 239 LEU B O 1
ATOM 6091 N N . VAL B 2 240 ? 4.361 -62.502 31.860 1.00 147.32 240 VAL B N 1
ATOM 6092 C CA . VAL B 2 240 ? 4.529 -61.758 30.623 1.00 150.13 240 VAL B CA 1
ATOM 6093 C C . VAL B 2 240 ? 5.827 -60.948 30.695 1.00 156.40 240 VAL B C 1
ATOM 6094 O O . VAL B 2 240 ? 6.361 -60.518 29.674 1.00 157.74 240 VAL B O 1
ATOM 6098 N N . ALA B 2 241 ? 6.328 -60.739 31.908 1.00 163.14 241 ALA B N 1
ATOM 6099 C CA . ALA B 2 241 ? 7.637 -60.131 32.089 1.00 171.94 241 ALA B CA 1
ATOM 6100 C C . ALA B 2 241 ? 8.643 -60.942 31.288 1.00 181.27 241 ALA B C 1
ATOM 6101 O O . ALA B 2 241 ? 8.448 -62.138 31.070 1.00 179.06 241 ALA B O 1
ATOM 6103 N N . SER B 2 242 ? 9.714 -60.289 30.846 1.00 191.02 242 SER B N 1
ATOM 6104 C CA . SER B 2 242 ? 10.711 -60.928 29.988 1.00 193.11 242 SER B CA 1
ATOM 6105 C C . SER B 2 242 ? 10.062 -61.686 28.825 1.00 190.55 242 SER B C 1
ATOM 6106 O O . SER B 2 242 ? 10.646 -62.619 28.273 1.00 191.18 242 SER B O 1
ATOM 6109 N N . GLN B 2 243 ? 8.847 -61.274 28.468 1.00 182.33 243 GLN B N 1
ATOM 6110 C CA . GLN B 2 243 ? 8.154 -61.796 27.297 1.00 173.74 243 GLN B CA 1
ATOM 6111 C C . GLN B 2 243 ? 7.426 -60.655 26.604 1.00 174.94 243 GLN B C 1
ATOM 6112 O O . GLN B 2 243 ? 6.960 -59.719 27.252 1.00 179.63 243 GLN B O 1
ATOM 6118 N N . GLY B 2 244 ? 7.352 -60.723 25.282 1.00 171.20 244 GLY B N 1
ATOM 6119 C CA . GLY B 2 244 ? 6.584 -59.759 24.520 1.00 167.07 244 GLY B CA 1
ATOM 6120 C C . GLY B 2 244 ? 6.985 -58.297 24.632 1.00 158.43 244 GLY B C 1
ATOM 6121 O O . GLY B 2 244 ? 8.134 -57.934 24.366 1.00 151.56 244 GLY B O 1
ATOM 6122 N N . GLU B 2 245 ? 6.017 -57.469 25.029 1.00 152.58 245 GLU B N 1
ATOM 6123 C CA . GLU B 2 245 ? 6.091 -56.005 24.927 1.00 143.66 245 GLU B CA 1
ATOM 6124 C C . GLU B 2 245 ? 5.979 -55.550 23.463 1.00 129.75 245 GLU B C 1
ATOM 6125 O O . GLU B 2 245 ? 5.489 -54.450 23.172 1.00 110.10 245 GLU B O 1
ATOM 6131 N N . MET B 2 246 ? 6.403 -56.431 22.555 1.00 125.81 246 MET B N 1
ATOM 6132 C CA . MET B 2 246 ? 6.567 -56.108 21.142 1.00 106.50 246 MET B CA 1
ATOM 6133 C C . MET B 2 246 ? 6.131 -57.268 20.231 1.00 105.28 246 MET B C 1
ATOM 6134 O O . MET B 2 246 ? 5.998 -57.099 19.012 1.00 95.59 246 MET B O 1
ATOM 6139 N N . ILE B 2 247 ? 5.908 -58.441 20.829 1.00 106.26 247 ILE B N 1
ATOM 6140 C CA . ILE B 2 247 ? 5.591 -59.663 20.077 1.00 102.46 247 ILE B CA 1
ATOM 6141 C C . ILE B 2 247 ? 4.255 -59.616 19.313 1.00 93.05 247 ILE B C 1
ATOM 6142 O O . ILE B 2 247 ? 4.117 -60.245 18.257 1.00 95.19 247 ILE B O 1
ATOM 6147 N N . ASP B 2 248 ? 3.281 -58.876 19.835 1.00 72.89 248 ASP B N 1
ATOM 6148 C CA . ASP B 2 248 ? 2.019 -58.701 19.129 1.00 79.32 248 ASP B CA 1
ATOM 6149 C C . ASP B 2 248 ? 2.160 -57.898 17.832 1.00 77.76 248 ASP B C 1
ATOM 6150 O O . ASP B 2 248 ? 1.188 -57.717 17.101 1.00 78.91 248 ASP B O 1
ATOM 6155 N N . ARG B 2 249 ? 3.362 -57.409 17.551 1.00 81.92 249 ARG B N 1
ATOM 6156 C CA . ARG B 2 249 ? 3.608 -56.644 16.330 1.00 75.76 249 ARG B CA 1
ATOM 6157 C C . ARG B 2 249 ? 4.076 -57.573 15.221 1.00 71.91 249 ARG B C 1
ATOM 6158 O O . ARG B 2 249 ? 5.012 -58.350 15.420 1.00 76.17 249 ARG B O 1
ATOM 6166 N N . ILE B 2 250 ? 3.410 -57.522 14.067 1.00 74.16 250 ILE B N 1
ATOM 6167 C CA . ILE B 2 250 ? 3.711 -58.473 12.992 1.00 77.17 250 ILE B CA 1
ATOM 6168 C C . ILE B 2 250 ? 5.135 -58.258 12.521 1.00 92.60 250 ILE B C 1
ATOM 6169 O O . ILE B 2 250 ? 5.958 -59.175 12.558 1.00 94.67 250 ILE B O 1
ATOM 6174 N N . GLU B 2 251 ? 5.421 -57.030 12.097 1.00 99.93 251 GLU B N 1
ATOM 6175 C CA . GLU B 2 251 ? 6.759 -56.655 11.659 1.00 90.73 251 GLU B CA 1
ATOM 6176 C C . GLU B 2 251 ? 7.849 -57.266 12.536 1.00 88.93 251 GLU B C 1
ATOM 6177 O O . GLU B 2 251 ? 8.883 -57.685 12.032 1.00 87.12 251 GLU B O 1
ATOM 6183 N N . PHE B 2 252 ? 7.619 -57.332 13.843 1.00 91.46 252 PHE B N 1
ATOM 6184 C CA . PHE B 2 252 ? 8.643 -57.851 14.740 1.00 103.07 252 PHE B CA 1
ATOM 6185 C C . PHE B 2 252 ? 8.884 -59.332 14.516 1.00 104.69 252 PHE B C 1
ATOM 6186 O O . PHE B 2 252 ? 10.034 -59.762 14.438 1.00 115.75 252 PHE B O 1
ATOM 6194 N N . SER B 2 253 ? 7.811 -60.113 14.421 1.00 95.30 253 SER B N 1
ATOM 6195 C CA . SER B 2 253 ? 7.949 -61.551 14.184 1.00 96.90 253 SER B CA 1
ATOM 6196 C C . SER B 2 253 ? 8.742 -61.838 12.900 1.00 95.92 253 SER B C 1
ATOM 6197 O O . SER B 2 253 ? 9.793 -62.476 12.944 1.00 96.59 253 SER B O 1
ATOM 6200 N N . VAL B 2 254 ? 8.249 -61.347 11.765 1.00 90.35 254 VAL B N 1
ATOM 6201 C CA . VAL B 2 254 ? 8.865 -61.643 10.466 1.00 87.05 254 VAL B CA 1
ATOM 6202 C C . VAL B 2 254 ? 10.283 -61.068 10.273 1.00 89.03 254 VAL B C 1
ATOM 6203 O O . VAL B 2 254 ? 10.957 -61.387 9.299 1.00 87.87 254 VAL B O 1
ATOM 6207 N N . GLU B 2 255 ? 10.743 -60.249 11.215 1.00 100.52 255 GLU B N 1
ATOM 6208 C CA . GLU B 2 255 ? 12.120 -59.763 11.199 1.00 105.61 255 GLU B CA 1
ATOM 6209 C C . GLU B 2 255 ? 13.085 -60.829 11.725 1.00 101.98 255 GLU B C 1
ATOM 6210 O O . GLU B 2 255 ? 14.228 -60.914 11.282 1.00 104.48 255 GLU B O 1
ATOM 6216 N N . GLN B 2 256 ? 12.625 -61.644 12.667 1.00 95.41 256 GLN B N 1
ATOM 6217 C CA . GLN B 2 256 ? 13.471 -62.700 13.221 1.00 106.73 256 GLN B CA 1
ATOM 6218 C C . GLN B 2 256 ? 13.315 -64.055 12.505 1.00 111.63 256 GLN B C 1
ATOM 6219 O O . GLN B 2 256 ? 13.381 -65.111 13.137 1.00 119.84 256 GLN B O 1
ATOM 6225 N N . SER B 2 257 ? 13.121 -64.015 11.188 1.00 103.00 257 SER B N 1
ATOM 6226 C CA . SER B 2 257 ? 12.972 -65.222 10.376 1.00 101.78 257 SER B CA 1
ATOM 6227 C C . SER B 2 257 ? 14.323 -65.795 9.981 1.00 114.48 257 SER B C 1
ATOM 6228 O O . SER B 2 257 ? 15.327 -65.085 10.009 1.00 120.43 257 SER B O 1
ATOM 6231 N N . HIS B 2 258 ? 14.348 -67.070 9.595 1.00 119.47 258 HIS B N 1
ATOM 6232 C CA . HIS B 2 258 ? 15.606 -67.710 9.225 1.00 132.39 258 HIS B CA 1
ATOM 6233 C C . HIS B 2 258 ? 15.734 -67.903 7.721 1.00 146.88 258 HIS B C 1
ATOM 6234 O O . HIS B 2 258 ? 14.985 -67.307 6.949 1.00 146.36 258 HIS B O 1
ATOM 6241 N N . ASN B 2 259 ? 16.685 -68.738 7.313 1.00 162.32 259 ASN B N 1
ATOM 6242 C CA . ASN B 2 259 ? 16.977 -68.918 5.899 1.00 177.28 259 ASN B CA 1
ATOM 6243 C C . ASN B 2 259 ? 18.012 -70.013 5.635 1.00 198.34 259 ASN B C 1
ATOM 6244 O O . ASN B 2 259 ? 18.341 -70.799 6.524 1.00 197.66 259 ASN B O 1
ATOM 6249 N N . TYR B 2 260 ? 18.502 -70.059 4.397 1.00 217.65 260 TYR B N 1
ATOM 6250 C CA . TYR B 2 260 ? 19.648 -70.888 4.008 1.00 226.92 260 TYR B CA 1
ATOM 6251 C C . TYR B 2 260 ? 19.345 -72.384 3.941 1.00 220.43 260 TYR B C 1
ATOM 6252 O O . TYR B 2 260 ? 20.260 -73.200 3.836 1.00 219.70 260 TYR B O 1
ATOM 6261 N N . VAL B 2 261 ? 18.065 -72.739 3.987 1.00 214.26 261 VAL B N 1
ATOM 6262 C CA . VAL B 2 261 ? 17.669 -74.141 3.957 1.00 214.22 261 VAL B CA 1
ATOM 6263 C C . VAL B 2 261 ? 18.130 -74.855 5.223 1.00 217.08 261 VAL B C 1
ATOM 6264 O O . VAL B 2 261 ? 19.312 -75.164 5.379 1.00 218.56 261 VAL B O 1
#